Protein 3C5W (pdb70)

CATH classification: 1.25.10.10

Nearest PDB structures (foldseek):
  3c5w-assembly1_A  TM=1.004E+00  e=3.042E-29  Homo sapiens
  4lac-assembly1_A  TM=9.911E-01  e=1.631E-25  Homo sapiens
  3fga-assembly1_A  TM=9.877E-01  e=7.077E-22  Mus musculus
  6iur-assembly2_F  TM=8.990E-01  e=1.182E-19  Homo sapiens
  1b3u-assembly1_A  TM=7.836E-01  e=3.323E-20  Homo sapiens

GO terms:
  GO:0004721 phosphoprotein phosphatase activity (F, IDA)
  GO:0008287 protein serine/threonine phosphatase complex (C, IDA)
  GO:0035331 negative regulation of hippo signaling (P, IDA)
  GO:0000775 chromosome, centromeric region (C, IDA)
  GO:0000785 chromatin (C, IDA)
  GO:0005634 nucleus (C, IDA)
  GO:0000159 protein phosphatase type 2A complex (C, IDA)
  GO:0090443 FAR/SIN/STRIPAK complex (C, IDA)
  GO:0160232 INTAC complex (C, IDA)
  GO:0160240 RNA polymerase II transcription initiation surveillance (P, IDA)
  GO:0007059 chromosome segregation (P, IDA)
  GO:0019888 protein phosphatase regulator activity (F, IDA)
  GO:0005694 chromosome (C, EXP)
  GO:0005515 protein binding (F, IPI)
  GO:0005829 cytosol (C, TAS)
  GO:0034243 regulation of transcription elongation by RNA polymerase II (P, IDA)
  GO:0043005 neuron projection (C, IDA)
  GO:0043025 neuronal cell body (C, IDA)
  GO:0016328 lateral plasma membrane (C, IDA)
  GO:0000159 protein phosphatase type 2A complex (C, TAS)

Sequence (816 aa):
SLYPIAVLIDELRNEDVQLRLNSIKKLSTIALALGVERLSQSLLPAIVELAEDAKWRVRLAIIEYMPLLAGQLGVEFFDEKLNSLCMAWLVDHVYAIREAATSNLKKLVEKFGKEWAHATIIPKVLAMSGDPNYLHRMTTLFCINVLSEVCGQDITTKHMLPTVLRMAGDPVANVRFNVAKSLQKIGPILDNSTLQSEVKPILEKLTQDQDVDVKYFAQEALTVLSLAFTKELDQWIEQLNECKQLSESQVKSLCEKAKEILTKESNVQEVRCPVTVCGDVHGQFHDLMELFRIGGKSPDTNYLFMGDYVDRGYYSVETVTLLVALKVRYRERITILRGNHESRQITQVYGFYDECLRKYGNANVWKYFTDLFDYLPLTALVDGQIFCLHGGLSPSIDTLDHIRALDRLQEVPHEGPMCDLLWSDPDDRGGWGISPRGAGYTFGQDISETFNHANGLTLVSRAHQLVMEGYNWCHDRNVVTIFSAPNYCYRCGNQAAIMELDDTLKYSFLQFDPAPTPDYFLRDFSPVPWSQYFESMEDVEVENETGKDTFRVYKSGSEGPVLLLLHGGGHSALSWAVFTAAIISRVQCRIVALDLRSHGETKVKNPEDLSAETMAKDVGNVVEAMYGDLPPPIMLIGHAMGGAIAVHTASSNLVPSLLGLCMIDVVEGTAMDALNSMQNFLRGRPKTFKSLENAIEWSVKSGQIRNLESARVSMVGQVKQCKPYTWRIELAKTEKYWDGWFRGLSNLFLSCPIPKLLLLAGVDRLDKDLTIGQMQGKFQMQVLPQCGHAVHEDAPDKVAEAVATFLIRHRFAEPI

Organism: Homo sapiens (NCBI:txid9606)

Structure (mmCIF, N/CA/C/O backbone):
data_3C5W
#
_entry.id   3C5W
#
_cell.length_a   129.292
_cell.length_b   54.839
_cell.length_c   125.146
_cell.angle_alpha   90.00
_cell.angle_beta   110.87
_cell.angle_gamma   90.00
#
_symmetry.space_group_name_H-M   'C 1 2 1'
#
loop_
_entity.id
_entity.type
_entity.pdbx_description
1 polymer 'PP2A A subunit'
2 polymer 'PP2A C subunit'
3 polymer 'PP2A-specific methylesterase PME-1'
4 water water
#
loop_
_atom_site.group_PDB
_atom_site.id
_atom_site.type_symbol
_atom_site.label_atom_id
_atom_site.label_alt_id
_atom_site.label_comp_id
_atom_site.label_asym_id
_atom_site.label_entity_id
_atom_site.label_seq_id
_atom_site.pdbx_PDB_ins_code
_atom_site.Cartn_x
_atom_site.Cartn_y
_atom_site.Cartn_z
_atom_site.occupancy
_atom_site.B_iso_or_equiv
_atom_site.auth_seq_id
_atom_site.auth_comp_id
_atom_site.auth_asym_id
_atom_site.auth_atom_id
_atom_site.pdbx_PDB_model_num
ATOM 1 N N . SER A 1 5 ? -46.162 1.291 51.671 1.00 47.62 9 SER A N 1
ATOM 2 C CA . SER A 1 5 ? -45.958 0.774 50.284 1.00 47.65 9 SER A CA 1
ATOM 3 C C . SER A 1 5 ? -45.940 1.901 49.245 1.00 47.63 9 SER A C 1
ATOM 4 O O . SER A 1 5 ? -45.874 1.650 48.038 1.00 47.62 9 SER A O 1
ATOM 7 N N . LEU A 1 6 ? -45.981 3.141 49.731 1.00 47.59 10 LEU A N 1
ATOM 8 C CA . LEU A 1 6 ? -45.972 4.330 48.877 1.00 47.49 10 LEU A CA 1
ATOM 9 C C . LEU A 1 6 ? -44.717 5.189 49.123 1.00 47.36 10 LEU A C 1
ATOM 10 O O . LEU A 1 6 ? -44.504 6.206 48.457 1.00 47.36 10 LEU A O 1
ATOM 15 N N . TYR A 1 7 ? -43.885 4.754 50.070 1.00 47.15 11 TYR A N 1
ATOM 16 C CA . TYR A 1 7 ? -42.650 5.457 50.434 1.00 46.82 11 TYR A CA 1
ATOM 17 C C . TYR A 1 7 ? -41.346 4.822 49.904 1.00 46.58 11 TYR A C 1
ATOM 18 O O . TYR A 1 7 ? -40.357 5.540 49.730 1.00 46.57 11 TYR A O 1
ATOM 27 N N . PRO A 1 8 ? -41.326 3.483 49.667 1.00 46.30 12 PRO A N 1
ATOM 28 C CA . PRO A 1 8 ? -40.064 2.836 49.271 1.00 45.95 12 PRO A CA 1
ATOM 29 C C . PRO A 1 8 ? -39.572 3.267 47.891 1.00 45.58 12 PRO A C 1
ATOM 30 O O . PRO A 1 8 ? -38.525 2.801 47.438 1.00 45.64 12 PRO A O 1
ATOM 34 N N . ILE A 1 9 ? -40.332 4.146 47.237 1.00 45.06 13 ILE A N 1
ATOM 35 C CA . ILE A 1 9 ? -39.945 4.734 45.957 1.00 44.56 13 ILE A CA 1
ATOM 36 C C . ILE A 1 9 ? -38.875 5.804 46.189 1.00 44.07 13 ILE A C 1
ATOM 37 O O . ILE A 1 9 ? -37.941 5.936 45.401 1.00 44.14 13 ILE A O 1
ATOM 42 N N . ALA A 1 10 ? -39.016 6.550 47.282 1.00 43.47 14 ALA A N 1
ATOM 43 C CA . ALA A 1 10 ? -38.036 7.553 47.690 1.00 42.87 14 ALA A CA 1
ATOM 44 C C . ALA A 1 10 ? -36.691 6.905 47.991 1.00 42.45 14 ALA A C 1
ATOM 45 O O . ALA A 1 10 ? -35.638 7.461 47.678 1.00 42.23 14 ALA A O 1
ATOM 47 N N . VAL A 1 11 ? -36.749 5.726 48.606 1.00 42.13 15 VAL A N 1
ATOM 48 C CA . VAL A 1 11 ? -35.566 4.947 48.942 1.00 41.94 15 VAL A CA 1
ATOM 49 C C . VAL A 1 11 ? -34.948 4.406 47.661 1.00 41.87 15 VAL A C 1
ATOM 50 O O . VAL A 1 11 ? -33.757 4.598 47.412 1.00 41.99 15 VAL A O 1
ATOM 54 N N . LEU A 1 12 ? -35.772 3.751 46.846 1.00 41.67 16 LEU A N 1
ATOM 55 C CA . LEU A 1 12 ? -35.347 3.240 45.546 1.00 41.51 16 LEU A CA 1
ATOM 56 C C . LEU A 1 12 ? -34.710 4.328 44.680 1.00 41.39 16 LEU A C 1
ATOM 57 O O . LEU A 1 12 ? -33.677 4.095 44.055 1.00 41.17 16 LEU A O 1
ATOM 62 N N . ILE A 1 13 ? -35.328 5.507 44.657 1.00 41.45 17 ILE A N 1
ATOM 63 C CA . ILE A 1 13 ? -34.820 6.635 43.873 1.00 41.72 17 ILE A CA 1
ATOM 64 C C . ILE A 1 13 ? -33.444 7.084 44.361 1.00 41.80 17 ILE A C 1
ATOM 65 O O . ILE A 1 13 ? -32.501 7.158 43.573 1.00 41.96 17 ILE A O 1
ATOM 70 N N . ASP A 1 14 ? -33.330 7.352 45.658 1.00 41.89 18 ASP A N 1
ATOM 71 C CA . ASP A 1 14 ? -32.080 7.819 46.247 1.00 41.98 18 ASP A CA 1
ATOM 72 C C . ASP A 1 14 ? -30.880 7.019 45.733 1.00 42.20 18 ASP A C 1
ATOM 73 O O . ASP A 1 14 ? -29.863 7.586 45.323 1.00 42.19 18 ASP A O 1
ATOM 78 N N . GLU A 1 15 ? -31.036 5.698 45.737 1.00 42.46 19 GLU A N 1
ATOM 79 C CA . GLU A 1 15 ? -29.989 4.759 45.349 1.00 42.78 19 GLU A CA 1
ATOM 80 C C . GLU A 1 15 ? -29.751 4.724 43.838 1.00 42.75 19 GLU A C 1
ATOM 81 O O . GLU A 1 15 ? -28.648 4.408 43.387 1.00 42.72 19 GLU A O 1
ATOM 87 N N . LEU A 1 16 ? -30.785 5.045 43.066 1.00 42.85 20 LEU A N 1
ATOM 88 C CA . LEU A 1 16 ? -30.680 5.065 41.609 1.00 43.10 20 LEU A CA 1
ATOM 89 C C . LEU A 1 16 ? -29.889 6.264 41.094 1.00 43.32 20 LEU A C 1
ATOM 90 O O . LEU A 1 16 ? -29.451 6.274 39.939 1.00 43.42 20 LEU A O 1
ATOM 95 N N . ARG A 1 17 ? -29.716 7.271 41.949 1.00 43.47 21 ARG A N 1
ATOM 96 C CA . ARG A 1 17 ? -28.931 8.458 41.603 1.00 43.68 21 ARG A CA 1
ATOM 97 C C . ARG A 1 17 ? -27.649 8.616 42.437 1.00 43.88 21 ARG A C 1
ATOM 98 O O . ARG A 1 17 ? -26.953 9.630 42.325 1.00 43.86 21 ARG A O 1
ATOM 106 N N . ASN A 1 18 ? -27.336 7.600 43.243 1.00 44.12 22 ASN A N 1
ATOM 107 C CA . ASN A 1 18 ? -26.149 7.590 44.105 1.00 44.37 22 ASN A CA 1
ATOM 108 C C . ASN A 1 18 ? -24.823 7.653 43.332 1.00 44.74 22 ASN A C 1
ATOM 109 O O . ASN A 1 18 ? -24.787 7.409 42.123 1.00 44.84 22 ASN A O 1
ATOM 114 N N . GLU A 1 19 ? -23.742 7.982 44.042 1.00 45.08 23 GLU A N 1
ATOM 115 C CA . GLU A 1 19 ? -22.399 8.087 43.455 1.00 45.35 23 GLU A CA 1
ATOM 116 C C . GLU A 1 19 ? -21.855 6.713 43.060 1.00 45.38 23 GLU A C 1
ATOM 117 O O . GLU A 1 19 ? -21.403 6.518 41.929 1.00 45.32 23 GLU A O 1
ATOM 123 N N . ASP A 1 20 ? -21.914 5.769 43.999 1.00 45.55 24 ASP A N 1
ATOM 124 C CA . ASP A 1 20 ? -21.401 4.414 43.794 1.00 45.78 24 ASP A CA 1
ATOM 125 C C . ASP A 1 20 ? -22.184 3.639 42.737 1.00 45.78 24 ASP A C 1
ATOM 126 O O . ASP A 1 20 ? -23.407 3.472 42.843 1.00 45.75 24 ASP A O 1
ATOM 131 N N . VAL A 1 21 ? -21.452 3.173 41.727 1.00 45.72 25 VAL A N 1
ATOM 132 C CA . VAL A 1 21 ? -21.999 2.390 40.620 1.00 45.73 25 VAL A CA 1
ATOM 133 C C . VAL A 1 21 ? -22.726 1.135 41.127 1.00 45.87 25 VAL A C 1
ATOM 134 O O . VAL A 1 21 ? -23.742 0.723 40.555 1.00 45.82 25 VAL A O 1
ATOM 138 N N . GLN A 1 22 ? -22.207 0.550 42.209 1.00 45.92 26 GLN A N 1
ATOM 139 C CA . GLN A 1 22 ? -22.716 -0.717 42.747 1.00 45.88 26 GLN A CA 1
ATOM 140 C C . GLN A 1 22 ? -24.166 -0.655 43.235 1.00 45.79 26 GLN A C 1
ATOM 141 O O . GLN A 1 22 ? -24.956 -1.563 42.963 1.00 45.83 26 GLN A O 1
ATOM 147 N N . LEU A 1 23 ? -24.512 0.412 43.947 1.00 45.54 27 LEU A N 1
ATOM 148 C CA . LEU A 1 23 ? -25.882 0.595 44.401 1.00 45.43 27 LEU A CA 1
ATOM 149 C C . LEU A 1 23 ? -26.832 0.767 43.226 1.00 45.31 27 LEU A C 1
ATOM 150 O O . LEU A 1 23 ? -27.861 0.095 43.156 1.00 45.15 27 LEU A O 1
ATOM 155 N N . ARG A 1 24 ? -26.462 1.660 42.307 1.00 45.31 28 ARG A N 1
ATOM 156 C CA . ARG A 1 24 ? -27.217 1.915 41.077 1.00 45.28 28 ARG A CA 1
ATOM 157 C C . ARG A 1 24 ? -27.597 0.639 40.317 1.00 45.30 28 ARG A C 1
ATOM 158 O O . ARG A 1 24 ? -28.774 0.404 40.039 1.00 45.29 28 ARG A O 1
ATOM 166 N N . LEU A 1 25 ? -26.596 -0.177 39.994 1.00 45.30 29 LEU A N 1
ATOM 167 C CA . LEU A 1 25 ? -26.786 -1.352 39.140 1.00 45.39 29 LEU A CA 1
ATOM 168 C C . LEU A 1 25 ? -27.727 -2.400 39.725 1.00 45.52 29 LEU A C 1
ATOM 169 O O . LEU A 1 25 ? -28.615 -2.905 39.031 1.00 45.48 29 LEU A O 1
ATOM 174 N N . ASN A 1 26 ? -27.523 -2.727 40.997 1.00 45.69 30 ASN A N 1
ATOM 175 C CA . ASN A 1 26 ? -28.294 -3.776 41.658 1.00 45.81 30 ASN A CA 1
ATOM 176 C C . ASN A 1 26 ? -29.726 -3.356 41.965 1.00 45.67 30 ASN A C 1
ATOM 177 O O . ASN A 1 26 ? -30.659 -4.139 41.779 1.00 45.75 30 ASN A O 1
ATOM 182 N N . SER A 1 27 ? -29.900 -2.113 42.409 1.00 45.40 31 SER A N 1
ATOM 183 C CA . SER A 1 27 ? -31.234 -1.564 42.627 1.00 45.26 31 SER A CA 1
ATOM 184 C C . SER A 1 27 ? -32.047 -1.454 41.330 1.00 45.18 31 SER A C 1
ATOM 185 O O . SER A 1 27 ? -33.277 -1.449 41.376 1.00 45.22 31 SER A O 1
ATOM 188 N N . ILE A 1 28 ? -31.359 -1.367 40.187 1.00 45.04 32 ILE A N 1
ATOM 189 C CA . ILE A 1 28 ? -32.010 -1.402 38.868 1.00 44.86 32 ILE A CA 1
ATOM 190 C C . ILE A 1 28 ? -32.662 -2.768 38.622 1.00 44.99 32 ILE A C 1
ATOM 191 O O . ILE A 1 28 ? -33.803 -2.844 38.160 1.00 45.02 32 ILE A O 1
ATOM 196 N N . LYS A 1 29 ? -31.935 -3.836 38.946 1.00 45.08 33 LYS A N 1
ATOM 197 C CA . LYS A 1 29 ? -32.456 -5.200 38.863 1.00 45.02 33 LYS A CA 1
ATOM 198 C C . LYS A 1 29 ? -33.314 -5.488 40.098 1.00 45.03 33 LYS A C 1
ATOM 199 O O . LYS A 1 29 ? -33.096 -6.461 40.823 1.00 45.05 33 LYS A O 1
ATOM 205 N N . LYS A 1 30 ? -34.298 -4.615 40.306 1.00 45.10 34 LYS A N 1
ATOM 206 C CA . LYS A 1 30 ? -35.165 -4.591 41.480 1.00 45.12 34 LYS A CA 1
ATOM 207 C C . LYS A 1 30 ? -36.431 -3.812 41.092 1.00 45.19 34 LYS A C 1
ATOM 208 O O . LYS A 1 30 ? -37.455 -3.865 41.784 1.00 45.22 34 LYS A O 1
ATOM 214 N N . LEU A 1 31 ? -36.340 -3.104 39.964 1.00 45.08 35 LEU A N 1
ATOM 215 C CA . LEU A 1 31 ? -37.422 -2.274 39.435 1.00 45.06 35 LEU A CA 1
ATOM 216 C C . LEU A 1 31 ? -38.635 -3.065 38.943 1.00 45.10 35 LEU A C 1
ATOM 217 O O . LEU A 1 31 ? -39.768 -2.584 39.029 1.00 45.16 35 LEU A O 1
ATOM 222 N N . SER A 1 32 ? -38.395 -4.267 38.421 1.00 44.98 36 SER A N 1
ATOM 223 C CA . SER A 1 32 ? -39.471 -5.119 37.912 1.00 44.89 36 SER A CA 1
ATOM 224 C C . SER A 1 32 ? -40.520 -5.424 38.984 1.00 44.89 36 SER A C 1
ATOM 225 O O . SER A 1 32 ? -41.720 -5.282 38.744 1.00 44.88 36 SER A O 1
ATOM 228 N N . THR A 1 33 ? -40.056 -5.831 40.164 1.00 44.85 37 THR A N 1
ATOM 229 C CA . THR A 1 33 ? -40.933 -6.162 41.287 1.00 44.89 37 THR A CA 1
ATOM 230 C C . THR A 1 33 ? -41.637 -4.919 41.828 1.00 44.87 37 THR A C 1
ATOM 231 O O . THR A 1 33 ? -42.774 -4.993 42.303 1.00 44.79 37 THR A O 1
ATOM 235 N N . ILE A 1 34 ? -40.950 -3.783 41.748 1.00 44.87 38 ILE A N 1
ATOM 236 C CA . ILE A 1 34 ? -41.492 -2.506 42.204 1.00 44.94 38 ILE A CA 1
ATOM 237 C C . ILE A 1 34 ? -42.472 -1.915 41.183 1.00 44.87 38 ILE A C 1
ATOM 238 O O . ILE A 1 34 ? -43.362 -1.139 41.539 1.00 44.86 38 ILE A O 1
ATOM 243 N N . ALA A 1 35 ? -42.314 -2.302 39.919 1.00 44.86 39 ALA A N 1
ATOM 244 C CA . ALA A 1 35 ? -43.283 -1.959 38.880 1.00 44.81 39 ALA A CA 1
ATOM 245 C C . ALA A 1 35 ? -44.604 -2.697 39.116 1.00 44.80 39 ALA A C 1
ATOM 246 O O . ALA A 1 35 ? -45.678 -2.095 39.044 1.00 44.84 39 ALA A O 1
ATOM 248 N N . LEU A 1 36 ? -44.513 -3.992 39.419 1.00 44.74 40 LEU A N 1
ATOM 249 C CA . LEU A 1 36 ? -45.686 -4.818 39.717 1.00 44.66 40 LEU A CA 1
ATOM 250 C C . LEU A 1 36 ? -46.303 -4.514 41.082 1.00 44.68 40 LEU A C 1
ATOM 251 O O . LEU A 1 36 ? -47.380 -5.020 41.399 1.00 44.66 40 LEU A O 1
ATOM 256 N N . ALA A 1 37 ? -45.617 -3.699 41.885 1.00 44.75 41 ALA A N 1
ATOM 257 C CA . ALA A 1 37 ? -46.132 -3.273 43.188 1.00 44.81 41 ALA A CA 1
ATOM 258 C C . ALA A 1 37 ? -47.414 -2.464 43.010 1.00 44.91 41 ALA A C 1
ATOM 259 O O . ALA A 1 37 ? -48.467 -2.839 43.536 1.00 44.94 41 ALA A O 1
ATOM 261 N N . LEU A 1 38 ? -47.315 -1.364 42.261 1.00 45.00 42 LEU A N 1
ATOM 262 C CA . LEU A 1 38 ? -48.475 -0.562 41.850 1.00 45.08 42 LEU A CA 1
ATOM 263 C C . LEU A 1 38 ? -48.042 0.440 40.777 1.00 45.12 42 LEU A C 1
ATOM 264 O O . LEU A 1 38 ? -47.798 1.612 41.073 1.00 45.11 42 LEU A O 1
ATOM 269 N N . GLY A 1 39 ? -47.947 -0.032 39.533 1.00 45.18 43 GLY A N 1
ATOM 270 C CA . GLY A 1 39 ? -47.391 0.766 38.438 1.00 45.23 43 GLY A CA 1
ATOM 271 C C . GLY A 1 39 ? -48.265 0.942 37.211 1.00 45.29 43 GLY A C 1
ATOM 272 O O . GLY A 1 39 ? -48.010 0.341 36.167 1.00 45.25 43 GLY A O 1
ATOM 273 N N . VAL A 1 40 ? -49.297 1.772 37.344 1.00 45.40 44 VAL A N 1
ATOM 274 C CA . VAL A 1 40 ? -50.144 2.166 36.215 1.00 45.40 44 VAL A CA 1
ATOM 275 C C . VAL A 1 40 ? -49.887 3.647 35.914 1.00 45.45 44 VAL A C 1
ATOM 276 O O . VAL A 1 40 ? -49.630 4.017 34.768 1.00 45.50 44 VAL A O 1
ATOM 280 N N . GLU A 1 41 ? -49.953 4.478 36.954 1.00 45.47 45 GLU A N 1
ATOM 281 C CA . GLU A 1 41 ? -49.625 5.904 36.864 1.00 45.49 45 GLU A CA 1
ATOM 282 C C . GLU A 1 41 ? -48.313 6.235 37.574 1.00 45.55 45 GLU A C 1
ATOM 283 O O . GLU A 1 41 ? -47.720 7.289 37.334 1.00 45.58 45 GLU A O 1
ATOM 289 N N . ARG A 1 42 ? -47.876 5.341 38.458 1.00 45.58 46 ARG A N 1
ATOM 290 C CA . ARG A 1 42 ? -46.671 5.557 39.260 1.00 45.58 46 ARG A CA 1
ATOM 291 C C . ARG A 1 42 ? -45.408 5.554 38.405 1.00 45.42 46 ARG A C 1
ATOM 292 O O . ARG A 1 42 ? -44.587 6.469 38.486 1.00 45.36 46 ARG A O 1
ATOM 300 N N . LEU A 1 43 ? -45.273 4.528 37.572 1.00 45.28 400 LEU A N 1
ATOM 301 C CA . LEU A 1 43 ? -44.158 4.432 36.639 1.00 45.12 400 LEU A CA 1
ATOM 302 C C . LEU A 1 43 ? -44.125 5.613 35.670 1.00 45.01 400 LEU A C 1
ATOM 303 O O . LEU A 1 43 ? -43.056 6.006 35.219 1.00 45.02 400 LEU A O 1
ATOM 308 N N . SER A 1 44 ? -45.296 6.181 35.381 1.00 44.90 401 SER A N 1
ATOM 309 C CA . SER A 1 44 ? -45.448 7.292 34.435 1.00 44.83 401 SER A CA 1
ATOM 310 C C . SER A 1 44 ? -44.541 8.491 34.737 1.00 44.80 401 SER A C 1
ATOM 311 O O . SER A 1 44 ? -43.793 8.935 33.862 1.00 44.70 401 SER A O 1
ATOM 314 N N . GLN A 1 45 ? -44.601 9.007 35.966 1.00 44.76 402 GLN A N 1
ATOM 315 C CA . GLN A 1 45 ? -43.862 10.229 36.321 1.00 44.77 402 GLN A CA 1
ATOM 316 C C . GLN A 1 45 ? -43.057 10.082 37.614 1.00 44.68 402 GLN A C 1
ATOM 317 O O . GLN A 1 45 ? -42.051 10.772 37.809 1.00 44.70 402 GLN A O 1
ATOM 323 N N . SER A 1 46 ? -43.498 9.189 38.498 1.00 44.45 403 SER A N 1
ATOM 324 C CA . SER A 1 46 ? -42.827 9.008 39.788 1.00 44.18 403 SER A CA 1
ATOM 325 C C . SER A 1 46 ? -41.538 8.187 39.702 1.00 43.96 403 SER A C 1
ATOM 326 O O . SER A 1 46 ? -40.779 8.145 40.670 1.00 44.13 403 SER A O 1
ATOM 329 N N . LEU A 1 47 ? -41.282 7.559 38.551 1.00 43.61 404 LEU A N 1
ATOM 330 C CA . LEU A 1 47 ? -40.164 6.614 38.422 1.00 43.17 404 LEU A CA 1
ATOM 331 C C . LEU A 1 47 ? -39.509 6.558 37.035 1.00 42.91 404 LEU A C 1
ATOM 332 O O . LEU A 1 47 ? -38.306 6.328 36.931 1.00 42.79 404 LEU A O 1
ATOM 337 N N . LEU A 1 48 ? -40.293 6.757 35.976 1.00 42.61 405 LEU A N 1
ATOM 338 C CA . LEU A 1 48 ? -39.747 6.729 34.610 1.00 42.28 405 LEU A CA 1
ATOM 339 C C . LEU A 1 48 ? -38.676 7.798 34.353 1.00 41.98 405 LEU A C 1
ATOM 340 O O . LEU A 1 48 ? -37.659 7.492 33.735 1.00 41.98 405 LEU A O 1
ATOM 345 N N . PRO A 1 49 ? -38.896 9.049 34.819 1.00 41.73 406 PRO A N 1
ATOM 346 C CA . PRO A 1 49 ? -37.857 10.068 34.661 1.00 41.72 406 PRO A CA 1
ATOM 347 C C . PRO A 1 49 ? -36.473 9.606 35.127 1.00 41.74 406 PRO A C 1
ATOM 348 O O . PRO A 1 49 ? -35.478 9.850 34.442 1.00 41.63 406 PRO A O 1
ATOM 352 N N . ALA A 1 50 ? -36.420 8.932 36.272 1.00 41.81 407 ALA A N 1
ATOM 353 C CA . ALA A 1 50 ? -35.170 8.392 36.790 1.00 41.89 407 ALA A CA 1
ATOM 354 C C . ALA A 1 50 ? -34.587 7.316 35.855 1.00 42.13 407 ALA A C 1
ATOM 355 O O . ALA A 1 50 ? -33.365 7.219 35.692 1.00 41.95 407 ALA A O 1
ATOM 357 N N . ILE A 1 51 ? -35.469 6.528 35.235 1.00 42.40 408 ILE A N 1
ATOM 358 C CA . ILE A 1 51 ? -35.067 5.507 34.262 1.00 42.53 408 ILE A CA 1
ATOM 359 C C . ILE A 1 51 ? -34.496 6.172 33.007 1.00 42.89 408 ILE A C 1
ATOM 360 O O . ILE A 1 51 ? -33.458 5.749 32.490 1.00 42.89 408 ILE A O 1
ATOM 365 N N . VAL A 1 52 ? -35.171 7.225 32.544 1.00 43.37 409 VAL A N 1
ATOM 366 C CA . VAL A 1 52 ? -34.773 7.976 31.345 1.00 43.73 409 VAL A CA 1
ATOM 367 C C . VAL A 1 52 ? -33.349 8.532 31.426 1.00 43.96 409 VAL A C 1
ATOM 368 O O . VAL A 1 52 ? -32.588 8.436 30.460 1.00 43.94 409 VAL A O 1
ATOM 372 N N . GLU A 1 53 ? -32.997 9.113 32.570 1.00 44.30 410 GLU A N 1
ATOM 373 C CA . GLU A 1 53 ? -31.653 9.649 32.765 1.00 44.71 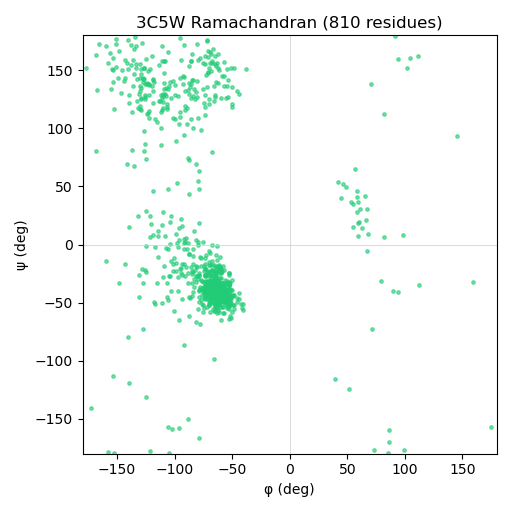410 GLU A CA 1
ATOM 374 C C . GLU A 1 53 ? -30.633 8.518 32.856 1.00 44.76 410 GLU A C 1
ATOM 375 O O . GLU A 1 53 ? -29.559 8.603 32.264 1.00 44.95 410 GLU A O 1
ATOM 381 N N . LEU A 1 54 ? -30.986 7.455 33.579 1.00 44.92 411 LEU A N 1
ATOM 382 C CA . LEU A 1 54 ? -30.122 6.273 33.708 1.00 44.98 411 LEU A CA 1
ATOM 383 C C . LEU A 1 54 ? -29.829 5.613 32.363 1.00 45.02 411 LEU A C 1
ATOM 384 O O . LEU A 1 54 ? -28.856 4.867 32.227 1.00 44.98 411 LEU A O 1
ATOM 389 N N . ALA A 1 55 ? -30.680 5.890 31.376 1.00 45.18 412 ALA A N 1
ATOM 390 C CA . ALA A 1 55 ? -30.467 5.420 30.012 1.00 45.24 412 ALA A CA 1
ATOM 391 C C . ALA A 1 55 ? -29.199 6.028 29.406 1.00 45.34 412 ALA A C 1
ATOM 392 O O . ALA A 1 55 ? -28.593 5.430 28.520 1.00 45.28 412 ALA A O 1
ATOM 394 N N . GLU A 1 56 ? -28.802 7.207 29.889 1.00 45.48 413 GLU A N 1
ATOM 395 C CA . GLU A 1 56 ? -27.595 7.877 29.394 1.00 45.89 413 GLU A CA 1
ATOM 396 C C . GLU A 1 56 ? -26.543 8.153 30.481 1.00 45.94 413 GLU A C 1
ATOM 397 O O . GLU A 1 56 ? -25.711 9.058 30.342 1.00 45.96 413 GLU A O 1
ATOM 403 N N . ASP A 1 57 ? -26.586 7.359 31.552 1.00 46.08 414 ASP A N 1
ATOM 404 C CA . ASP A 1 57 ? -25.537 7.329 32.574 1.00 46.10 414 ASP A CA 1
ATOM 405 C C . ASP A 1 57 ? -24.191 7.087 31.897 1.00 45.81 414 ASP A C 1
ATOM 406 O O . ASP A 1 57 ? -24.110 6.300 30.960 1.00 45.74 414 ASP A O 1
ATOM 411 N N . ALA A 1 58 ? -23.142 7.754 32.374 1.00 45.66 415 ALA A N 1
ATOM 412 C CA . ALA A 1 58 ? -21.812 7.672 31.745 1.00 45.49 415 ALA A CA 1
ATOM 413 C C . ALA A 1 58 ? -21.140 6.300 31.877 1.00 45.25 415 ALA A C 1
ATOM 414 O O . ALA A 1 58 ? -20.257 5.958 31.090 1.00 45.20 415 ALA A O 1
ATOM 416 N N . LYS A 1 59 ? -21.565 5.525 32.870 1.00 45.10 416 LYS A N 1
ATOM 417 C CA . LYS A 1 59 ? -21.023 4.188 33.113 1.00 44.91 416 LYS A CA 1
ATOM 418 C C . LYS A 1 59 ? -21.794 3.130 32.323 1.00 44.57 416 LYS A C 1
ATOM 419 O O . LYS A 1 59 ? -22.901 2.748 32.696 1.00 44.41 416 LYS A O 1
ATOM 425 N N . TRP A 1 60 ? -21.193 2.658 31.233 1.00 44.46 417 TRP A N 1
ATOM 426 C CA . TRP A 1 60 ? -21.891 1.821 30.242 1.00 44.33 417 TRP A CA 1
ATOM 427 C C . TRP A 1 60 ? -22.628 0.604 30.815 1.00 44.29 417 TRP A C 1
ATOM 428 O O . TRP A 1 60 ? -23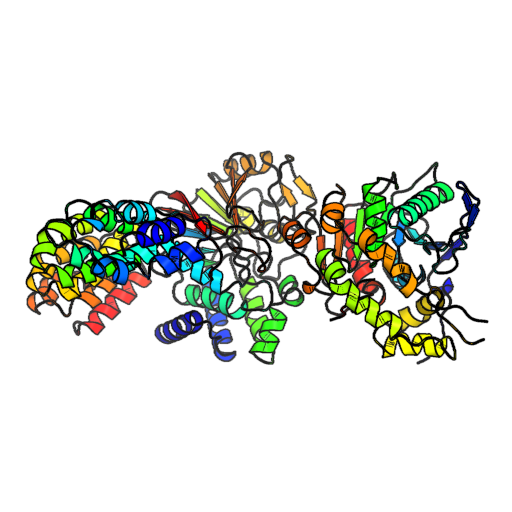.670 0.210 30.294 1.00 44.23 417 TRP A O 1
ATOM 439 N N . ARG A 1 61 ? -22.082 0.019 31.879 1.00 44.46 418 ARG A N 1
ATOM 440 C CA . ARG A 1 61 ? -22.719 -1.103 32.587 1.00 44.58 418 ARG A CA 1
ATOM 441 C C . ARG A 1 61 ? -24.104 -0.736 33.121 1.00 44.35 418 ARG A C 1
ATOM 442 O O . ARG A 1 61 ? -24.991 -1.583 33.184 1.00 44.28 418 ARG A O 1
ATOM 450 N N . VAL A 1 62 ? -24.274 0.527 33.503 1.00 44.20 419 VAL A N 1
ATOM 451 C CA . VAL A 1 62 ? -25.561 1.047 33.959 1.00 44.22 419 VAL A CA 1
ATOM 452 C C . VAL A 1 62 ? -26.531 1.219 32.785 1.00 44.19 419 VAL A C 1
ATOM 453 O O . VAL A 1 62 ? -27.738 1.018 32.941 1.00 44.14 419 VAL A O 1
ATOM 457 N N . ARG A 1 63 ? -26.008 1.583 31.615 1.00 44.16 420 ARG A N 1
ATOM 458 C CA . ARG A 1 63 ? -26.835 1.629 30.409 1.00 44.23 420 ARG A CA 1
ATOM 459 C C . ARG A 1 63 ? -27.289 0.218 30.041 1.00 44.36 420 ARG A C 1
ATOM 460 O O . ARG A 1 63 ? -28.450 0.014 29.689 1.00 44.45 420 ARG A O 1
ATOM 468 N N . LEU A 1 64 ? -26.381 -0.751 30.160 1.00 44.59 421 LEU A N 1
ATOM 469 C CA . LEU A 1 64 ? -26.717 -2.164 29.962 1.00 44.74 421 LEU A CA 1
ATOM 470 C C . LEU A 1 64 ? -27.885 -2.602 30.857 1.00 44.93 421 LEU A C 1
ATOM 471 O O . LEU A 1 64 ? -28.833 -3.238 30.383 1.00 45.01 421 LEU A O 1
ATOM 476 N N . ALA A 1 65 ? -27.815 -2.242 32.141 1.00 44.95 422 ALA A N 1
ATOM 477 C CA . ALA A 1 65 ? -28.848 -2.587 33.126 1.00 44.99 422 ALA A CA 1
ATOM 478 C C . ALA A 1 65 ? -30.229 -2.026 32.777 1.00 45.07 422 ALA A C 1
ATOM 479 O O . ALA A 1 65 ? -31.248 -2.610 33.145 1.00 44.96 422 ALA A O 1
ATOM 481 N N . ILE A 1 66 ? -30.257 -0.896 32.074 1.00 45.24 423 ILE A N 1
ATOM 482 C CA . ILE A 1 66 ? -31.515 -0.330 31.590 1.00 45.42 423 ILE A CA 1
ATOM 483 C C . ILE A 1 66 ? -31.999 -1.061 30.337 1.00 45.37 423 ILE A C 1
ATOM 484 O O . ILE A 1 66 ? -33.160 -1.463 30.261 1.00 45.52 423 ILE A O 1
ATOM 489 N N . ILE A 1 67 ? -31.106 -1.234 29.367 1.00 45.22 424 ILE A N 1
ATOM 490 C CA . ILE A 1 67 ? -31.441 -1.918 28.120 1.00 45.08 424 ILE A CA 1
ATOM 491 C C . ILE A 1 67 ? -32.095 -3.278 28.382 1.00 45.21 424 ILE A C 1
ATOM 492 O O . ILE A 1 67 ? -33.123 -3.604 27.779 1.00 45.34 424 ILE A O 1
ATOM 497 N N . GLU A 1 68 ? -31.510 -4.050 29.298 1.00 45.16 425 GLU A N 1
ATOM 498 C CA . GLU A 1 68 ? -32.001 -5.393 29.624 1.00 45.35 425 GLU A CA 1
ATOM 499 C C . GLU A 1 68 ? -33.337 -5.369 30.375 1.00 45.05 425 GLU A C 1
ATOM 500 O O . GLU A 1 68 ? -34.098 -6.338 30.341 1.00 44.92 425 GLU A O 1
ATOM 506 N N . TYR A 1 69 ? -33.613 -4.248 31.034 1.00 44.79 426 TYR A N 1
ATOM 507 C CA . TYR A 1 69 ? -34.848 -4.057 31.769 1.00 44.62 426 TYR A CA 1
ATOM 508 C C . TYR A 1 69 ? -35.966 -3.538 30.861 1.00 44.57 426 TYR A C 1
ATOM 509 O O . TYR A 1 69 ? -37.150 -3.665 31.187 1.00 44.46 426 TYR A O 1
ATOM 518 N N . MET A 1 70 ? -35.589 -2.972 29.717 1.00 44.55 427 MET A N 1
ATOM 519 C CA . MET A 1 70 ? -36.555 -2.334 28.818 1.00 44.56 427 MET A CA 1
ATOM 520 C C . MET A 1 70 ? -37.738 -3.217 28.393 1.00 44.53 427 MET A C 1
ATOM 521 O O . MET A 1 70 ? -38.881 -2.789 28.530 1.00 44.54 427 MET A O 1
ATOM 526 N N . PRO A 1 71 ? -37.476 -4.440 27.874 1.00 44.54 428 PRO A N 1
ATOM 527 C CA . PRO A 1 71 ? -38.610 -5.231 27.380 1.00 44.54 428 PRO A CA 1
ATOM 528 C C . PRO A 1 71 ? -39.717 -5.452 28.421 1.00 44.66 428 PRO A C 1
ATOM 529 O O . PRO A 1 71 ? -40.899 -5.327 28.086 1.00 44.75 428 PRO A O 1
ATOM 533 N N . LEU A 1 72 ? -39.339 -5.745 29.666 1.00 44.70 429 LEU A N 1
ATOM 534 C CA . LEU A 1 72 ? -40.310 -5.921 30.755 1.00 44.83 429 LEU A CA 1
ATOM 535 C C . LEU A 1 72 ? -41.058 -4.620 31.053 1.00 44.83 429 LEU A C 1
ATOM 536 O O . LEU A 1 72 ? -42.245 -4.649 31.381 1.00 45.06 429 LEU A O 1
ATOM 541 N N . LEU A 1 73 ? -40.361 -3.489 30.932 1.00 44.79 430 LEU A N 1
ATOM 542 C CA . LEU A 1 73 ? -40.973 -2.167 31.103 1.00 44.77 430 LEU A CA 1
ATOM 543 C C . LEU A 1 73 ? -41.892 -1.816 29.940 1.00 44.96 430 LEU A C 1
ATOM 544 O O . LEU A 1 73 ? -43.055 -1.463 30.154 1.00 45.13 430 LEU A O 1
ATOM 549 N N . ALA A 1 74 ? -41.362 -1.904 28.720 1.00 44.99 431 ALA A N 1
ATOM 550 C CA . ALA A 1 74 ? -42.137 -1.652 27.508 1.00 45.08 431 ALA A CA 1
ATOM 551 C C . ALA A 1 74 ? -43.393 -2.524 27.481 1.00 45.23 431 ALA A C 1
ATOM 552 O O . ALA A 1 74 ? -44.422 -2.118 26.939 1.00 45.32 431 ALA A O 1
ATOM 554 N N . GLY A 1 75 ? -43.303 -3.715 28.077 1.00 45.19 432 GLY A N 1
ATOM 555 C CA . GLY A 1 75 ? -44.458 -4.584 28.255 1.00 45.06 432 GLY A CA 1
ATOM 556 C C . GLY A 1 75 ? -45.568 -3.899 29.032 1.00 45.08 432 GLY A C 1
ATOM 557 O O . GLY A 1 75 ? -46.673 -3.726 28.520 1.00 45.03 432 GLY A O 1
ATOM 558 N N . GLN A 1 76 ? -45.261 -3.479 30.258 1.00 45.16 433 GLN A N 1
ATOM 559 C CA . GLN A 1 76 ? -46.267 -2.920 31.176 1.00 45.13 433 GLN A CA 1
ATOM 560 C C . GLN A 1 76 ? -46.806 -1.549 30.784 1.00 44.87 433 GLN A C 1
ATOM 561 O O . GLN A 1 76 ? -47.848 -1.135 31.284 1.00 44.83 433 GLN A O 1
ATOM 567 N N . LEU A 1 77 ? -46.099 -0.842 29.906 1.00 44.68 434 LEU A N 1
ATOM 568 C CA . LEU A 1 77 ? -46.623 0.404 29.350 1.00 44.53 434 LEU A CA 1
ATOM 569 C C . LEU A 1 77 ? -47.537 0.142 28.160 1.00 44.36 434 LEU A C 1
ATOM 570 O O . LEU A 1 77 ? -48.573 0.794 28.016 1.00 44.28 434 LEU A O 1
ATOM 575 N N . GLY A 1 78 ? -47.141 -0.810 27.317 1.00 44.16 435 GLY A N 1
ATOM 576 C CA . GLY A 1 78 ? -47.894 -1.162 26.120 1.00 44.10 435 GLY A CA 1
ATOM 577 C C . GLY A 1 78 ? -47.424 -0.427 24.881 1.00 44.09 435 GLY A C 1
ATOM 578 O O . GLY A 1 78 ? -46.794 0.623 24.971 1.00 43.97 435 GLY A O 1
ATOM 579 N N . VAL A 1 79 ? -47.754 -0.991 23.722 1.00 44.37 436 VAL A N 1
ATOM 580 C CA . VAL A 1 79 ? -47.385 -0.451 22.407 1.00 44.65 436 VAL A CA 1
ATOM 581 C C . VAL A 1 79 ? -47.667 1.055 22.223 1.00 45.00 436 VAL A C 1
ATOM 582 O O . VAL A 1 79 ? -46.823 1.786 21.699 1.00 45.11 436 VAL A O 1
ATOM 586 N N . GLU A 1 80 ? -48.835 1.509 22.677 1.00 45.34 437 GLU A N 1
ATOM 587 C CA . GLU A 1 80 ? -49.305 2.880 22.427 1.00 45.63 437 GLU A CA 1
ATOM 588 C C . GLU A 1 80 ? -48.532 3.975 23.176 1.00 45.91 437 GLU A C 1
ATOM 589 O O . GLU A 1 80 ? -48.643 5.158 22.839 1.00 45.90 437 GLU A O 1
ATOM 595 N N . PHE A 1 81 ? -47.758 3.574 24.184 1.00 46.25 438 PHE A N 1
ATOM 596 C CA . PHE A 1 81 ? -46.957 4.496 24.990 1.00 46.61 438 PHE A CA 1
ATOM 597 C C . PHE A 1 81 ? -45.462 4.253 24.794 1.00 47.01 438 PHE A C 1
ATOM 598 O O . PHE A 1 81 ? -44.626 4.780 25.537 1.00 46.88 438 PHE A O 1
ATOM 606 N N . PHE A 1 82 ? -45.135 3.455 23.782 1.00 47.60 439 PHE A N 1
ATOM 607 C CA . PHE A 1 82 ? -43.748 3.130 23.480 1.00 48.21 439 PHE A CA 1
ATOM 608 C C . PHE A 1 82 ? -43.149 4.073 22.441 1.00 48.43 439 PHE A C 1
ATOM 609 O O . PHE A 1 82 ? -42.033 4.567 22.617 1.00 48.60 439 PHE A O 1
ATOM 617 N N . ASP A 1 83 ? -43.886 4.309 21.359 1.00 48.78 440 ASP A N 1
ATOM 618 C CA . ASP A 1 83 ? -43.456 5.232 20.306 1.00 49.20 440 ASP A CA 1
ATOM 619 C C . ASP A 1 83 ? -43.287 6.645 20.876 1.00 49.41 440 ASP A C 1
ATOM 620 O O . ASP A 1 83 ? -42.600 7.490 20.297 1.00 49.35 440 ASP A O 1
ATOM 625 N N . GLU A 1 84 ? -43.919 6.864 22.028 1.00 49.70 441 GLU A N 1
ATOM 626 C CA . GLU A 1 84 ? -43.823 8.087 22.811 1.00 49.97 441 GLU A CA 1
ATOM 627 C C . GLU A 1 84 ? -42.408 8.294 23.368 1.00 50.20 441 GLU A C 1
ATOM 628 O O . GLU A 1 84 ? -41.512 8.758 22.659 1.00 50.38 441 GLU A O 1
ATOM 634 N N . LYS A 1 85 ? -42.211 7.922 24.630 1.00 50.31 442 LYS A N 1
ATOM 635 C CA . LYS A 1 85 ? -40.992 8.253 25.365 1.00 50.41 442 LYS A CA 1
ATOM 636 C C . LYS A 1 85 ? -39.794 7.362 25.010 1.00 50.41 442 LYS A C 1
ATOM 637 O O . LYS A 1 85 ? -38.656 7.837 24.918 1.00 50.47 442 LYS A O 1
ATOM 643 N N . LEU A 1 86 ? -40.066 6.078 24.792 1.00 50.19 443 LEU A N 1
ATOM 644 C CA . LEU A 1 86 ? -39.029 5.046 24.814 1.00 50.02 443 LEU A CA 1
ATOM 645 C C . LEU A 1 86 ? -38.424 4.672 23.459 1.00 49.67 443 LEU A C 1
ATOM 646 O O . LEU A 1 86 ? -37.324 4.116 23.408 1.00 49.49 443 LEU A O 1
ATOM 651 N N . ASN A 1 87 ? -39.139 4.961 22.373 1.00 49.47 444 ASN A N 1
ATOM 652 C CA . ASN A 1 87 ? -38.640 4.688 21.020 1.00 49.37 444 ASN A CA 1
ATOM 653 C C . ASN A 1 87 ? -37.292 5.358 20.739 1.00 49.14 444 ASN A C 1
ATOM 654 O O . ASN A 1 87 ? -36.381 4.728 20.193 1.00 49.15 444 ASN A O 1
ATOM 659 N N . SER A 1 88 ? -37.174 6.630 21.115 1.00 48.80 445 SER A N 1
ATOM 660 C CA . SER A 1 88 ? -35.934 7.376 20.919 1.00 48.57 445 SER A CA 1
ATOM 661 C C . SER A 1 88 ? -34.797 6.796 21.765 1.00 48.07 445 SER A C 1
ATOM 662 O O . SER A 1 88 ? -33.679 6.652 21.281 1.00 48.00 445 SER A O 1
ATOM 665 N N . LEU A 1 89 ? -35.098 6.446 23.013 1.00 47.56 446 LEU A N 1
ATOM 666 C CA . LEU A 1 89 ? -34.141 5.770 23.883 1.00 47.21 446 LEU A CA 1
ATOM 667 C C . LEU A 1 89 ? -33.624 4.480 23.258 1.00 47.02 446 LEU A C 1
ATOM 668 O O . LEU A 1 89 ? -32.420 4.240 23.228 1.00 47.14 446 LEU A O 1
ATOM 673 N N . CYS A 1 90 ? -34.537 3.658 22.754 1.00 46.73 447 CYS A N 1
ATOM 674 C CA . CYS A 1 90 ? -34.159 2.403 22.126 1.00 46.57 447 CYS A CA 1
ATOM 675 C C . CYS A 1 90 ? -33.295 2.606 20.876 1.00 46.39 447 CYS A C 1
ATOM 676 O O . CYS A 1 90 ? -32.304 1.900 20.689 1.00 46.51 447 CYS A O 1
ATOM 679 N N . MET A 1 91 ? -33.655 3.577 20.039 1.00 46.06 448 MET A N 1
ATOM 680 C CA . MET A 1 91 ? -32.900 3.844 18.810 1.00 45.82 448 MET A CA 1
ATOM 681 C C . MET A 1 91 ? -31.517 4.435 19.072 1.00 45.42 448 MET A C 1
ATOM 682 O O . MET A 1 91 ? -30.555 4.105 18.373 1.00 45.47 448 MET A O 1
ATOM 687 N N . ALA A 1 92 ? -31.426 5.313 20.070 1.00 44.90 449 ALA A N 1
ATOM 688 C CA . ALA A 1 92 ? -30.188 6.047 20.365 1.00 44.23 449 ALA A CA 1
ATOM 689 C C . ALA A 1 92 ? -29.088 5.144 20.903 1.00 43.84 449 ALA A C 1
ATOM 690 O O . ALA A 1 92 ? -27.903 5.437 20.716 1.00 43.73 449 ALA A O 1
ATOM 692 N N . TRP A 1 93 ? -29.486 4.058 21.571 1.00 43.19 450 TRP A N 1
ATOM 693 C CA . TRP A 1 93 ? -28.545 3.061 22.066 1.00 42.67 450 TRP A CA 1
ATOM 694 C C . TRP A 1 93 ? -27.835 2.332 20.935 1.00 42.51 450 TRP A C 1
ATOM 695 O O . TRP A 1 93 ? -26.696 1.905 21.086 1.00 42.61 450 TRP A O 1
ATOM 706 N N . LEU A 1 94 ? -28.515 2.185 19.804 1.00 42.46 451 LEU A N 1
ATOM 707 C CA . LEU A 1 94 ? -27.953 1.497 18.645 1.00 42.32 451 LEU A CA 1
ATOM 708 C C . LEU A 1 94 ? -26.704 2.204 18.148 1.00 42.32 451 LEU A C 1
ATOM 709 O O . LEU A 1 94 ? -25.875 1.605 17.466 1.00 42.53 451 LEU A O 1
ATOM 714 N N . VAL A 1 95 ? -26.582 3.477 18.508 1.00 42.11 452 VAL A N 1
ATOM 715 C CA . VAL A 1 95 ? -25.570 4.360 17.956 1.00 41.95 452 VAL A CA 1
ATOM 716 C C . VAL A 1 95 ? -24.629 4.881 19.066 1.00 42.16 452 VAL A C 1
ATOM 717 O O . VAL A 1 95 ? -23.781 5.751 18.830 1.00 42.12 452 VAL A O 1
ATOM 721 N N . ASP A 1 96 ? -24.793 4.307 20.265 1.00 42.36 453 ASP A N 1
ATOM 722 C CA . ASP A 1 96 ? -23.925 4.502 21.441 1.00 42.40 453 ASP A CA 1
ATOM 723 C C . ASP A 1 96 ? -22.458 4.282 21.095 1.00 42.60 453 ASP A C 1
ATOM 724 O O . ASP A 1 96 ? -22.131 3.506 20.202 1.00 42.66 453 ASP A O 1
ATOM 729 N N . HIS A 1 97 ? -21.572 4.953 21.821 1.00 42.92 454 HIS A N 1
ATOM 730 C CA . HIS A 1 97 ? -20.141 4.826 21.583 1.00 43.13 454 HIS A CA 1
ATOM 731 C C . HIS A 1 97 ? -19.576 3.447 21.944 1.00 43.26 454 HIS A C 1
ATOM 732 O O . HIS A 1 97 ? -18.614 2.998 21.325 1.00 43.42 454 HIS A O 1
ATOM 739 N N . VAL A 1 98 ? -20.173 2.788 22.937 1.00 43.46 455 VAL A N 1
ATOM 740 C CA . VAL A 1 98 ? -19.714 1.478 23.414 1.00 43.70 455 VAL A CA 1
ATOM 741 C C . VAL A 1 98 ? -20.409 0.327 22.675 1.00 43.95 455 VAL A C 1
ATOM 742 O O . VAL A 1 98 ? -21.634 0.188 22.756 1.00 44.21 455 VAL A O 1
ATOM 746 N N . TYR A 1 99 ? -19.624 -0.505 21.986 1.00 43.89 456 TYR A N 1
ATOM 747 C CA . TYR A 1 99 ? -20.156 -1.643 21.229 1.00 43.87 456 TYR A CA 1
ATOM 748 C C . TYR A 1 99 ? -21.123 -2.533 22.011 1.00 43.69 456 TYR A C 1
ATOM 749 O O . TYR A 1 99 ? -22.149 -2.947 21.478 1.00 43.53 456 TYR A O 1
ATOM 758 N N . ALA A 1 100 ? -20.774 -2.852 23.255 1.00 43.42 457 ALA A N 1
ATOM 759 C CA . ALA A 1 100 ? -21.601 -3.721 24.081 1.00 43.35 457 ALA A CA 1
ATOM 760 C C . ALA A 1 100 ? -23.001 -3.147 24.313 1.00 43.43 457 ALA A C 1
ATOM 761 O O . ALA A 1 100 ? -23.942 -3.896 24.571 1.00 43.35 457 ALA A O 1
ATOM 763 N N . ILE A 1 101 ? -23.128 -1.825 24.215 1.00 43.57 458 ILE A N 1
ATOM 764 C CA . ILE A 1 101 ? -24.429 -1.168 24.285 1.00 43.83 458 ILE A CA 1
ATOM 765 C C . ILE A 1 101 ? -25.190 -1.346 22.967 1.00 44.23 458 ILE A C 1
ATOM 766 O O . ILE A 1 101 ? -26.348 -1.781 22.965 1.00 44.51 458 ILE A O 1
ATOM 771 N N . ARG A 1 102 ? -24.527 -1.024 21.854 1.00 44.35 459 ARG A N 1
ATOM 772 C CA . ARG A 1 102 ? -25.081 -1.223 20.519 1.00 44.45 459 ARG A CA 1
ATOM 773 C C . ARG A 1 102 ? -25.525 -2.660 20.315 1.00 44.74 459 ARG A C 1
ATOM 774 O O . ARG A 1 102 ? -26.556 -2.914 19.706 1.00 45.10 459 ARG A O 1
ATOM 782 N N . GLU A 1 103 ? -24.745 -3.591 20.850 1.00 45.13 460 GLU A N 1
ATOM 783 C CA . GLU A 1 103 ? -25.023 -5.018 20.740 1.00 45.24 460 GLU A CA 1
ATOM 784 C C . GLU A 1 103 ? -26.205 -5.448 21.596 1.00 45.03 460 GLU A C 1
ATOM 785 O O . GLU A 1 103 ? -27.021 -6.259 21.159 1.00 45.26 460 GLU A O 1
ATOM 791 N N . ALA A 1 104 ? -26.290 -4.924 22.816 1.00 44.71 461 ALA A N 1
ATOM 792 C CA . ALA A 1 104 ? -27.412 -5.237 23.695 1.00 44.49 461 ALA A CA 1
ATOM 793 C C . ALA A 1 104 ? -28.701 -4.623 23.154 1.00 44.63 461 ALA A C 1
ATOM 794 O O . ALA A 1 104 ? -29.780 -5.230 23.251 1.00 44.35 461 ALA A O 1
ATOM 796 N N . ALA A 1 105 ? -28.567 -3.419 22.582 1.00 44.45 462 ALA A N 1
ATOM 797 C CA . ALA A 1 105 ? -29.681 -2.679 21.992 1.00 44.19 462 ALA A CA 1
ATOM 798 C C . ALA A 1 105 ? -30.226 -3.409 20.783 1.00 44.16 462 ALA A C 1
ATOM 799 O O . ALA A 1 105 ? -31.412 -3.329 20.472 1.00 44.06 462 ALA A O 1
ATOM 801 N N . THR A 1 106 ? -29.339 -4.115 20.099 1.00 44.38 463 THR A N 1
ATOM 802 C CA . THR A 1 106 ? -29.709 -4.921 18.957 1.00 44.66 463 THR A CA 1
ATOM 803 C C . THR A 1 106 ? -30.624 -6.048 19.403 1.00 44.77 463 THR A C 1
ATOM 804 O O . THR A 1 106 ? -31.753 -6.153 18.927 1.00 45.10 463 THR A O 1
ATOM 808 N N . SER A 1 107 ? -30.154 -6.860 20.347 1.00 44.79 464 SER A N 1
ATOM 809 C CA . SER A 1 107 ? -30.941 -7.974 20.856 1.00 44.73 464 SER A CA 1
ATOM 810 C C . SER A 1 107 ? -32.171 -7.493 21.652 1.00 44.67 464 SER A C 1
ATOM 811 O O . SER A 1 107 ? -33.092 -8.273 21.927 1.00 44.88 464 SER A O 1
ATOM 814 N N . ASN A 1 108 ? -32.178 -6.211 22.011 1.00 44.41 465 ASN A N 1
ATOM 815 C CA . ASN A 1 108 ? -33.318 -5.606 22.694 1.00 44.42 465 ASN A CA 1
ATOM 816 C C . ASN A 1 108 ? -34.535 -5.428 21.776 1.00 44.17 465 ASN A C 1
ATOM 817 O O . ASN A 1 108 ? -35.684 -5.638 22.196 1.00 43.98 465 ASN A O 1
ATOM 822 N N . LEU A 1 109 ? -34.272 -5.043 20.529 1.00 43.79 466 LEU A N 1
ATOM 823 C CA . LEU A 1 109 ? -35.319 -4.893 19.525 1.00 43.60 466 LEU A CA 1
ATOM 824 C C . LEU A 1 109 ? -36.066 -6.207 19.308 1.00 43.61 466 LEU A C 1
ATOM 825 O O . LEU A 1 109 ? -37.285 -6.211 19.141 1.00 43.60 466 LEU A O 1
ATOM 830 N N . LYS A 1 110 ? -35.323 -7.315 19.320 1.00 43.51 467 LYS A N 1
ATOM 831 C CA . LYS A 1 110 ? -35.893 -8.647 19.160 1.00 43.24 467 LYS A CA 1
ATOM 832 C C . LYS A 1 110 ? -36.915 -8.914 20.247 1.00 43.12 467 LYS A C 1
ATOM 833 O O . LYS A 1 110 ? -38.031 -9.354 19.968 1.00 43.30 467 LYS A O 1
ATOM 839 N N . LYS A 1 111 ? -36.531 -8.637 21.487 1.00 42.92 468 LYS A N 1
ATOM 840 C CA . LYS A 1 111 ? -37.412 -8.856 22.621 1.00 42.76 468 LYS A CA 1
ATOM 841 C C . LYS A 1 111 ? -38.629 -7.954 22.515 1.00 42.48 468 LYS A C 1
ATOM 842 O O . LYS A 1 111 ? -39.725 -8.326 22.926 1.00 42.46 468 LYS A O 1
ATOM 848 N N . LEU A 1 112 ? -38.434 -6.774 21.931 1.00 42.33 469 LEU A N 1
ATOM 849 C CA . LEU A 1 112 ? -39.545 -5.859 21.662 1.00 42.00 469 LEU A CA 1
ATOM 850 C C . LEU A 1 112 ? -40.518 -6.387 20.600 1.00 41.66 469 LEU A C 1
ATOM 851 O O . LEU A 1 112 ? -41.730 -6.341 20.800 1.00 41.78 469 LEU A O 1
ATOM 856 N N . VAL A 1 113 ? -39.989 -6.904 19.494 1.00 41.25 470 VAL A N 1
ATOM 857 C CA . VAL A 1 113 ? -40.817 -7.511 18.453 1.00 41.04 470 VAL A CA 1
ATOM 858 C C . VAL A 1 113 ? -41.547 -8.740 18.994 1.00 41.03 470 VAL A C 1
ATOM 859 O O . VAL A 1 113 ? -42.666 -9.046 18.570 1.00 40.98 470 VAL A O 1
ATOM 863 N N . GLU A 1 114 ? -40.920 -9.427 19.944 1.00 40.92 471 GLU A N 1
ATOM 864 C CA . GLU A 1 114 ? -41.544 -10.579 20.586 1.00 40.87 471 GLU A CA 1
ATOM 865 C C . GLU A 1 114 ? -42.802 -10.192 21.357 1.00 40.74 471 GLU A C 1
ATOM 866 O O . GLU A 1 114 ? -43.753 -10.963 21.415 1.00 40.83 471 GLU A O 1
ATOM 872 N N . LYS A 1 115 ? -42.807 -8.991 21.928 1.00 40.76 472 LYS A N 1
ATOM 873 C CA . LYS A 1 115 ? -43.950 -8.502 22.691 1.00 40.83 472 LYS A CA 1
ATOM 874 C C . LYS A 1 115 ? -45.003 -7.810 21.828 1.00 40.73 472 LYS A C 1
ATOM 875 O O . LYS A 1 115 ? -46.194 -8.084 21.974 1.00 40.70 472 LYS A O 1
ATOM 881 N N . PHE A 1 116 ? -44.573 -6.925 20.931 1.00 40.68 473 PHE A N 1
ATOM 882 C CA . PHE A 1 116 ? -45.519 -6.079 20.180 1.00 40.68 473 PHE A CA 1
ATOM 883 C C . PHE A 1 116 ? -45.984 -6.591 18.808 1.00 40.71 473 PHE A C 1
ATOM 884 O O . PHE A 1 116 ? -46.982 -6.102 18.278 1.00 40.68 473 PHE A O 1
ATOM 892 N N . GLY A 1 117 ? -45.270 -7.553 18.230 1.00 40.81 474 GLY A N 1
ATOM 893 C CA . GLY A 1 117 ? -45.686 -8.148 16.961 1.00 41.03 474 GLY A CA 1
ATOM 894 C C . GLY A 1 117 ? -44.921 -7.644 15.751 1.00 41.25 474 GLY A C 1
ATOM 895 O O . GLY A 1 117 ? -44.436 -6.511 15.734 1.00 41.04 474 GLY A O 1
ATOM 896 N N . LYS A 1 118 ? -44.829 -8.499 14.733 1.00 41.58 475 LYS A N 1
ATOM 897 C CA . LYS A 1 118 ? -44.030 -8.232 13.529 1.00 41.83 475 LYS A CA 1
ATOM 898 C C . LYS A 1 118 ? -44.560 -7.045 12.723 1.00 42.11 475 LYS A C 1
ATOM 899 O O . LYS A 1 118 ? -43.799 -6.359 12.032 1.00 42.05 475 LYS A O 1
ATOM 905 N N . GLU A 1 119 ? -45.868 -6.815 12.829 1.00 42.35 476 GLU A N 1
ATOM 906 C CA . GLU A 1 119 ? -46.532 -5.700 12.164 1.00 42.48 476 GLU A CA 1
ATOM 907 C C . GLU A 1 119 ? -46.000 -4.391 12.735 1.00 42.32 476 GLU A C 1
ATOM 908 O O . GLU A 1 119 ? -45.538 -3.526 11.992 1.00 42.35 476 GLU A O 1
ATOM 914 N N . TRP A 1 120 ? -46.054 -4.273 14.062 1.00 42.27 477 TRP A N 1
ATOM 915 C CA . TRP A 1 120 ? -45.538 -3.117 14.790 1.00 42.23 477 TRP A CA 1
ATOM 916 C C . TRP A 1 120 ? -44.094 -2.786 14.408 1.00 42.30 477 TRP A C 1
ATOM 917 O O . TRP A 1 120 ? -43.722 -1.616 14.304 1.00 42.32 477 TRP A O 1
ATOM 928 N N . ALA A 1 121 ? -43.294 -3.830 14.210 1.00 42.33 478 ALA A N 1
ATOM 929 C CA . ALA A 1 121 ? -41.895 -3.700 13.837 1.00 42.32 478 ALA A CA 1
ATOM 930 C C . ALA A 1 121 ? -41.717 -3.092 12.447 1.00 42.48 478 ALA A C 1
ATOM 931 O O . ALA A 1 121 ? -40.853 -2.229 12.250 1.00 42.66 478 ALA A O 1
ATOM 933 N N . HIS A 1 122 ? -42.527 -3.544 11.488 1.00 42.57 479 HIS A N 1
ATOM 934 C CA . HIS A 1 122 ? -42.458 -3.041 10.112 1.00 42.63 479 HIS A CA 1
ATOM 935 C C . HIS A 1 122 ? -42.754 -1.548 10.033 1.00 42.64 479 HIS A C 1
ATOM 936 O O . HIS A 1 122 ? -42.205 -0.847 9.182 1.00 42.72 479 HIS A O 1
ATOM 943 N N . ALA A 1 123 ? -43.619 -1.071 10.921 1.00 42.67 480 ALA A N 1
ATOM 944 C CA . ALA A 1 123 ? -43.940 0.344 10.998 1.00 42.87 480 ALA A CA 1
ATOM 945 C C . ALA A 1 123 ? -42.832 1.114 11.711 1.00 43.08 480 ALA A C 1
ATOM 946 O O . ALA A 1 123 ? -42.108 1.893 11.095 1.00 43.15 480 ALA A O 1
ATOM 948 N N . THR A 1 124 ? -42.696 0.863 13.008 1.00 43.46 481 THR A N 1
ATOM 949 C CA . THR A 1 124 ? -41.848 1.658 13.887 1.00 43.74 481 THR A CA 1
ATOM 950 C C . THR A 1 124 ? -40.351 1.392 13.735 1.00 43.83 481 THR A C 1
ATOM 951 O O . THR A 1 124 ? -39.582 2.305 13.445 1.00 44.15 481 THR A O 1
ATOM 955 N N . ILE A 1 125 ? -39.950 0.143 13.929 1.00 43.93 482 ILE A N 1
ATOM 956 C CA . ILE A 1 125 ? -38.550 -0.190 14.160 1.00 44.07 482 ILE A CA 1
ATOM 957 C C . ILE A 1 125 ? -37.718 -0.245 12.884 1.00 44.28 482 ILE A C 1
ATOM 958 O O . ILE A 1 125 ? -36.704 0.457 12.765 1.00 44.34 482 ILE A O 1
ATOM 963 N N . ILE A 1 126 ? -38.159 -1.070 11.938 1.00 44.41 483 ILE A N 1
ATOM 964 C CA . ILE A 1 126 ? -37.361 -1.399 10.757 1.00 44.75 483 ILE A CA 1
ATOM 965 C C . ILE A 1 126 ? -36.801 -0.186 9.984 1.00 45.03 483 ILE A C 1
ATOM 966 O O . ILE A 1 126 ? -35.629 -0.204 9.608 1.00 45.11 483 ILE A O 1
ATOM 971 N N . PRO A 1 127 ? -37.618 0.866 9.754 1.00 45.30 484 PRO A N 1
ATOM 972 C CA . PRO A 1 127 ? -37.051 2.011 9.035 1.00 45.65 484 PRO A CA 1
ATOM 973 C C . PRO A 1 127 ? -35.856 2.668 9.746 1.00 45.88 484 PRO A C 1
ATOM 974 O O . PRO A 1 127 ? -34.844 2.956 9.104 1.00 45.86 484 PRO A O 1
ATOM 978 N N . LYS A 1 128 ? -35.968 2.881 11.054 1.00 46.15 485 LYS A N 1
ATOM 979 C CA . LYS A 1 128 ? -34.902 3.522 11.831 1.00 46.65 485 LYS A CA 1
ATOM 980 C C . LYS A 1 128 ? -33.622 2.682 11.839 1.00 46.67 485 LYS A C 1
ATOM 981 O O . LYS A 1 128 ? -32.510 3.216 11.928 1.00 46.64 485 LYS A O 1
ATOM 987 N N . VAL A 1 129 ? -33.806 1.367 11.732 1.00 46.62 486 VAL A N 1
ATOM 988 C CA . VAL A 1 129 ? -32.716 0.412 11.549 1.00 46.38 486 VAL A CA 1
ATOM 989 C C . VAL A 1 129 ? -32.113 0.494 10.129 1.00 46.33 486 VAL A C 1
ATOM 990 O O . VAL A 1 129 ? -30.900 0.330 9.952 1.00 46.35 486 VAL A O 1
ATOM 994 N N . LEU A 1 130 ? -32.949 0.757 9.128 1.00 46.20 487 LEU A N 1
ATOM 995 C CA . LEU A 1 130 ? -32.467 0.887 7.751 1.00 46.26 487 LEU A CA 1
ATOM 996 C C . LEU A 1 130 ? -31.659 2.166 7.524 1.00 46.25 487 LEU A C 1
ATOM 997 O O . LEU A 1 130 ? -30.840 2.230 6.611 1.00 46.15 487 LEU A O 1
ATOM 1002 N N . ALA A 1 131 ? -31.901 3.173 8.360 1.00 46.37 488 ALA A N 1
ATOM 1003 C CA . ALA A 1 131 ? -31.173 4.438 8.314 1.00 46.47 488 ALA A CA 1
ATOM 1004 C C . ALA A 1 131 ? -29.666 4.248 8.488 1.00 46.64 488 ALA A C 1
ATOM 1005 O O . ALA A 1 131 ? -28.865 4.761 7.701 1.00 46.75 488 ALA A O 1
ATOM 1007 N N . MET A 1 132 ? -29.280 3.494 9.510 1.00 46.76 489 MET A N 1
ATOM 1008 C CA . MET A 1 132 ? -27.867 3.306 9.826 1.00 46.88 489 MET A CA 1
ATOM 1009 C C . MET A 1 132 ? -27.061 2.656 8.696 1.00 46.79 489 MET A C 1
ATOM 1010 O O . MET A 1 132 ? -25.830 2.628 8.756 1.00 47.09 489 MET A O 1
ATOM 1015 N N . SER A 1 133 ? -27.745 2.138 7.676 1.00 46.56 490 SER A N 1
ATOM 1016 C CA . SER A 1 133 ? -27.069 1.542 6.517 1.00 46.30 490 SER A CA 1
ATOM 1017 C C . SER A 1 133 ? -26.261 2.577 5.726 1.00 46.13 490 SER A C 1
ATOM 1018 O O . SER A 1 133 ? -25.243 2.244 5.128 1.00 46.02 490 SER A O 1
ATOM 1021 N N . GLY A 1 134 ? -26.724 3.824 5.724 1.00 45.96 491 GLY A N 1
ATOM 1022 C CA . GLY A 1 134 ? -26.028 4.897 5.024 1.00 45.83 491 GLY A CA 1
ATOM 1023 C C . GLY A 1 134 ? -25.039 5.661 5.881 1.00 45.76 491 GLY A C 1
ATOM 1024 O O . GLY A 1 134 ? -24.342 6.543 5.385 1.00 45.71 491 GLY A O 1
ATOM 1025 N N . ASP A 1 135 ? -24.984 5.319 7.167 1.00 45.91 492 ASP A N 1
ATOM 1026 C CA . ASP A 1 135 ? -24.099 5.974 8.133 1.00 46.10 492 ASP A CA 1
ATOM 1027 C C . ASP A 1 135 ? -22.631 5.945 7.696 1.00 46.08 492 ASP A C 1
ATOM 1028 O O . ASP A 1 135 ? -22.086 4.867 7.416 1.00 46.12 492 ASP A O 1
ATOM 1033 N N . PRO A 1 136 ? -21.987 7.132 7.647 1.00 45.98 493 PRO A N 1
ATOM 1034 C CA . PRO A 1 136 ? -20.567 7.277 7.299 1.00 45.83 493 PRO A CA 1
ATOM 1035 C C . PRO A 1 136 ? -19.630 6.343 8.078 1.00 45.65 493 PRO A C 1
ATOM 1036 O O . PRO A 1 136 ? -18.676 5.820 7.495 1.00 45.59 493 PRO A O 1
ATOM 1040 N N . ASN A 1 137 ? -19.905 6.136 9.369 1.00 45.38 494 ASN A N 1
ATOM 1041 C CA . ASN A 1 137 ? -19.068 5.286 10.213 1.00 45.08 494 ASN A CA 1
ATOM 1042 C C . ASN A 1 137 ? -19.411 3.817 10.044 1.00 45.20 494 ASN A C 1
ATOM 1043 O O . ASN A 1 137 ? -20.564 3.417 10.234 1.00 45.61 494 ASN A O 1
ATOM 1048 N N . TYR A 1 138 ? -18.403 3.013 9.711 1.00 44.98 495 TYR A N 1
ATOM 1049 C CA . TYR A 1 138 ? -18.603 1.583 9.457 1.00 45.04 495 TYR A CA 1
ATOM 1050 C C . TYR A 1 138 ? -19.063 0.789 10.690 1.00 45.11 495 TYR A C 1
ATOM 1051 O O . TYR A 1 138 ? -19.708 -0.255 10.553 1.00 44.99 495 TYR A O 1
ATOM 1060 N N . LEU A 1 139 ? -18.729 1.277 11.885 1.00 45.12 496 LEU A N 1
ATOM 1061 C CA . LEU A 1 139 ? -19.176 0.628 13.114 1.00 45.34 496 LEU A CA 1
ATOM 1062 C C . LEU A 1 139 ? -20.694 0.676 13.213 1.00 45.45 496 LEU A C 1
ATOM 1063 O O . LEU A 1 139 ? -21.309 -0.202 13.817 1.00 45.52 496 LEU A O 1
ATOM 1068 N N . HIS A 1 140 ? -21.288 1.700 12.604 1.00 45.35 497 HIS A N 1
ATOM 1069 C CA . HIS A 1 140 ? -22.740 1.852 12.594 1.00 45.27 497 HIS A CA 1
ATOM 1070 C C . HIS A 1 140 ? -23.394 1.067 11.461 1.00 44.81 497 HIS A C 1
ATOM 1071 O O . HIS A 1 140 ? -24.407 0.405 11.655 1.00 44.65 497 HIS A O 1
ATOM 1078 N N . ARG A 1 141 ? -22.797 1.161 10.279 1.00 44.65 498 ARG A N 1
ATOM 1079 C CA . ARG A 1 141 ? -23.219 0.413 9.098 1.00 44.07 498 ARG A CA 1
ATOM 1080 C C . ARG A 1 141 ? -23.357 -1.084 9.431 1.00 44.00 498 ARG A C 1
ATOM 1081 O O . ARG A 1 141 ? -24.295 -1.743 8.981 1.00 43.98 498 ARG A O 1
ATOM 1089 N N . MET A 1 142 ? -22.438 -1.600 10.250 1.00 43.81 499 MET A N 1
ATOM 1090 C CA . MET A 1 142 ? -22.478 -3.001 10.689 1.00 43.54 499 MET A CA 1
ATOM 1091 C C . MET A 1 142 ? -23.583 -3.286 11.718 1.00 43.40 499 MET A C 1
ATOM 1092 O O . MET A 1 142 ? -24.125 -4.387 11.743 1.00 43.39 499 MET A O 1
ATOM 1097 N N . THR A 1 143 ? -23.908 -2.296 12.553 1.00 43.06 500 THR A N 1
ATOM 1098 C CA . THR A 1 143 ? -25.012 -2.402 13.509 1.00 42.68 500 THR A CA 1
ATOM 1099 C C . THR A 1 143 ? -26.318 -2.703 12.774 1.00 42.90 500 THR A C 1
ATOM 1100 O O . THR A 1 143 ? -27.148 -3.482 13.259 1.00 43.15 500 THR A O 1
ATOM 1104 N N . THR A 1 144 ? -26.491 -2.091 11.602 1.00 42.62 501 THR A N 1
ATOM 1105 C CA . THR A 1 144 ? -27.635 -2.379 10.743 1.00 42.50 501 THR A CA 1
ATOM 1106 C C . THR A 1 144 ? -27.711 -3.873 10.433 1.00 42.31 501 THR A C 1
ATOM 1107 O O . THR A 1 144 ? -28.779 -4.477 10.510 1.00 42.31 501 THR A O 1
ATOM 1111 N N . LEU A 1 145 ? -26.566 -4.459 10.101 1.00 42.16 502 LEU A N 1
ATOM 1112 C CA . LEU A 1 145 ? -26.501 -5.856 9.710 1.00 42.02 502 LEU A CA 1
ATOM 1113 C C . LEU A 1 145 ? -26.700 -6.786 10.893 1.00 42.03 502 LEU A C 1
ATOM 1114 O O . LEU A 1 145 ? -27.182 -7.902 10.729 1.00 41.99 502 LEU A O 1
ATOM 1119 N N . PHE A 1 146 ? -26.349 -6.313 12.086 1.00 42.07 503 PHE A N 1
ATOM 1120 C CA . PHE A 1 146 ? -26.538 -7.092 13.302 1.00 42.17 503 PHE A CA 1
ATOM 1121 C C . PHE A 1 146 ? -28.014 -7.089 13.708 1.00 42.47 503 PHE A C 1
ATOM 1122 O O . PHE A 1 146 ? -28.524 -8.077 14.259 1.00 42.39 503 PHE A O 1
ATOM 1130 N N . CYS A 1 147 ? -28.695 -5.985 13.415 1.00 42.70 504 CYS A N 1
ATOM 1131 C CA . CYS A 1 147 ? -30.123 -5.864 13.694 1.00 43.19 504 CYS A CA 1
ATOM 1132 C C . CYS A 1 147 ? -30.952 -6.731 12.766 1.00 43.28 504 CYS A C 1
ATOM 1133 O O . CYS A 1 147 ? -31.882 -7.410 13.210 1.00 43.22 504 CYS A O 1
ATOM 1136 N N . ILE A 1 148 ? -30.602 -6.705 11.481 1.00 43.52 505 ILE A N 1
ATOM 1137 C CA . ILE A 1 148 ? -31.237 -7.554 10.479 1.00 43.68 505 ILE A CA 1
ATOM 1138 C C . ILE A 1 148 ? -31.012 -9.034 10.819 1.00 43.93 505 ILE A C 1
ATOM 1139 O O . ILE A 1 148 ? -31.932 -9.846 10.676 1.00 44.00 505 ILE A O 1
ATOM 1144 N N . ASN A 1 149 ? -29.809 -9.371 11.294 1.00 44.02 506 ASN A N 1
ATOM 1145 C CA . ASN A 1 149 ? -29.538 -10.715 11.830 1.00 44.27 506 ASN A CA 1
ATOM 1146 C C . ASN A 1 149 ? -30.514 -11.118 12.944 1.00 44.44 506 ASN A C 1
ATOM 1147 O O . ASN A 1 149 ? -31.040 -12.236 12.946 1.00 44.68 506 ASN A O 1
ATOM 1152 N N . VAL A 1 150 ? -30.746 -10.199 13.881 1.00 44.29 507 VAL A N 1
ATOM 1153 C CA . VAL A 1 150 ? -31.640 -10.428 15.012 1.00 44.11 507 VAL A CA 1
ATOM 1154 C C . VAL A 1 150 ? -33.115 -10.392 14.594 1.00 44.31 507 VAL A C 1
ATOM 1155 O O . VAL A 1 150 ? -33.911 -11.236 15.029 1.00 44.32 507 VAL A O 1
ATOM 1159 N N . LEU A 1 151 ? -33.471 -9.430 13.743 1.00 44.32 508 LEU A N 1
ATOM 1160 C CA . LEU A 1 151 ? -34.874 -9.220 13.375 1.00 44.44 508 LEU A CA 1
ATOM 1161 C C . LEU A 1 151 ? -35.445 -10.315 12.474 1.00 44.59 508 LEU A C 1
ATOM 1162 O O . LEU A 1 151 ? -36.604 -10.691 12.612 1.00 44.54 508 LEU A O 1
ATOM 1167 N N . SER A 1 152 ? -34.616 -10.833 11.574 1.00 44.95 509 SER A N 1
ATOM 1168 C CA . SER A 1 152 ? -34.992 -11.943 10.699 1.00 45.31 509 SER A CA 1
ATOM 1169 C C . SER A 1 152 ? -35.551 -13.139 11.462 1.00 45.43 509 SER A C 1
ATOM 1170 O O . SER A 1 152 ? -36.315 -13.930 10.906 1.00 45.45 509 SER A O 1
ATOM 1173 N N . GLU A 1 153 ? -35.156 -13.272 12.727 1.00 45.60 510 GLU A N 1
ATOM 1174 C CA . GLU A 1 153 ? -35.560 -14.410 13.549 1.00 45.89 510 GLU A CA 1
ATOM 1175 C C . GLU A 1 153 ? -37.022 -14.340 13.964 1.00 45.57 510 GLU A C 1
ATOM 1176 O O . GLU A 1 153 ? -37.670 -15.364 14.113 1.00 45.63 510 GLU A O 1
ATOM 1182 N N . VAL A 1 154 ? -37.537 -13.131 14.153 1.00 45.48 511 VAL A N 1
ATOM 1183 C CA . VAL A 1 154 ? -38.882 -12.962 14.683 1.00 45.46 511 VAL A CA 1
ATOM 1184 C C . VAL A 1 154 ? -39.813 -12.190 13.752 1.00 45.62 511 VAL A C 1
ATOM 1185 O O . VAL A 1 154 ? -40.943 -11.884 14.128 1.00 45.77 511 VAL A O 1
ATOM 1189 N N . CYS A 1 155 ? -39.352 -11.893 12.540 1.00 45.73 512 CYS A N 1
ATOM 1190 C CA . CYS A 1 155 ? -40.188 -11.188 11.559 1.00 45.90 512 CYS A CA 1
ATOM 1191 C C . CYS A 1 155 ? -40.849 -12.114 10.535 1.00 45.98 512 CYS A C 1
ATOM 1192 O O . CYS A 1 155 ? -41.870 -11.758 9.942 1.00 46.04 512 CYS A O 1
ATOM 1195 N N . GLY A 1 156 ? -40.268 -13.294 10.333 1.00 46.01 513 GLY A N 1
ATOM 1196 C CA . GLY A 1 156 ? -40.812 -14.270 9.387 1.00 46.05 513 GLY A CA 1
ATOM 1197 C C . GLY A 1 156 ? -40.345 -14.054 7.957 1.00 46.08 513 GLY A C 1
ATOM 1198 O O . GLY A 1 156 ? -39.585 -13.125 7.675 1.00 45.97 513 GLY A O 1
ATOM 1199 N N . GLN A 1 157 ? -40.820 -14.910 7.055 1.00 46.12 514 GLN A N 1
ATOM 1200 C CA . GLN A 1 157 ? -40.382 -14.917 5.658 1.00 46.18 514 GLN A CA 1
ATOM 1201 C C . GLN A 1 157 ? -40.723 -13.637 4.879 1.00 46.22 514 GLN A C 1
ATOM 1202 O O . GLN A 1 157 ? -39.837 -13.005 4.298 1.00 46.12 514 GLN A O 1
ATOM 1208 N N . ASP A 1 158 ? -42.003 -13.270 4.873 1.00 46.30 515 ASP A N 1
ATOM 1209 C CA . ASP A 1 158 ? -42.509 -12.173 4.042 1.00 46.36 515 ASP A CA 1
ATOM 1210 C C . ASP A 1 158 ? -41.885 -10.807 4.362 1.00 46.28 515 ASP A C 1
ATOM 1211 O O . ASP A 1 158 ? -41.437 -10.105 3.455 1.00 46.24 515 ASP A O 1
ATOM 1216 N N . ILE A 1 159 ? -41.853 -10.442 5.643 1.00 46.29 516 ILE A N 1
ATOM 1217 C CA . ILE A 1 159 ? -41.374 -9.118 6.071 1.00 46.28 516 ILE A CA 1
ATOM 1218 C C . ILE A 1 159 ? -39.862 -8.936 5.881 1.00 46.30 516 ILE A C 1
ATOM 1219 O O . ILE A 1 159 ? -39.406 -7.859 5.481 1.00 46.35 516 ILE A O 1
ATOM 1224 N N . THR A 1 160 ? -39.102 -9.994 6.166 1.00 46.31 517 THR A N 1
ATOM 1225 C CA . THR A 1 160 ? -37.647 -10.012 5.983 1.00 46.30 517 THR A CA 1
ATOM 1226 C C . THR A 1 160 ? -37.260 -9.825 4.513 1.00 46.42 517 THR A C 1
ATOM 1227 O O . THR A 1 160 ? -36.402 -8.999 4.189 1.00 46.53 517 THR A O 1
ATOM 1231 N N . THR A 1 161 ? -37.904 -10.597 3.638 1.00 46.44 518 THR A N 1
ATOM 1232 C CA . THR A 1 161 ? -37.690 -10.511 2.199 1.00 46.36 518 THR A CA 1
ATOM 1233 C C . THR A 1 161 ? -37.985 -9.097 1.703 1.00 46.46 518 THR A C 1
ATOM 1234 O O . THR A 1 161 ? -37.109 -8.442 1.143 1.00 46.52 518 THR A O 1
ATOM 1238 N N . LYS A 1 162 ? -39.215 -8.638 1.930 1.00 46.62 519 LYS A N 1
ATOM 1239 C CA . LYS A 1 162 ? -39.675 -7.318 1.486 1.00 46.75 519 LYS A CA 1
ATOM 1240 C C . LYS A 1 162 ? -38.768 -6.165 1.928 1.00 46.79 519 LYS A C 1
ATOM 1241 O O . LYS A 1 162 ? -38.148 -5.502 1.095 1.00 46.72 519 LYS A O 1
ATOM 1247 N N . HIS A 1 163 ? -38.679 -5.950 3.239 1.00 46.83 520 HIS A N 1
ATOM 1248 C CA . HIS A 1 163 ? -38.189 -4.681 3.777 1.00 46.89 520 HIS A CA 1
ATOM 1249 C C . HIS A 1 163 ? -36.776 -4.719 4.361 1.00 46.70 520 HIS A C 1
ATOM 1250 O O . HIS A 1 163 ? -36.234 -3.682 4.762 1.00 46.71 520 HIS A O 1
ATOM 1257 N N . MET A 1 164 ? -36.173 -5.903 4.400 1.00 46.39 521 MET A N 1
ATOM 1258 C CA . MET A 1 164 ? -34.835 -6.029 4.966 1.00 46.03 521 MET A CA 1
ATOM 1259 C C . MET A 1 164 ? -33.799 -6.516 3.959 1.00 46.02 521 MET A C 1
ATOM 1260 O O . MET A 1 164 ? -32.745 -5.898 3.817 1.00 46.24 521 MET A O 1
ATOM 1265 N N . LEU A 1 165 ? -34.104 -7.600 3.249 1.00 45.85 522 LEU A N 1
ATOM 1266 C CA . LEU A 1 165 ? -33.152 -8.198 2.301 1.00 45.76 522 LEU A CA 1
ATOM 1267 C C . LEU A 1 165 ? -32.518 -7.224 1.288 1.00 45.61 522 LEU A C 1
ATOM 1268 O O . LEU A 1 165 ? -31.302 -7.273 1.095 1.00 45.59 522 LEU A O 1
ATOM 1273 N N . PRO A 1 166 ? -33.326 -6.351 0.637 1.00 45.49 523 PRO A N 1
ATOM 1274 C CA . PRO A 1 166 ? -32.736 -5.431 -0.347 1.00 45.39 523 PRO A CA 1
ATOM 1275 C C . PRO A 1 166 ? -31.592 -4.603 0.229 1.00 45.28 523 PRO A C 1
ATOM 1276 O O . PRO A 1 166 ? -30.577 -4.403 -0.444 1.00 45.34 523 PRO A O 1
ATOM 1280 N N . THR A 1 167 ? -31.758 -4.143 1.468 1.00 45.05 524 THR A N 1
ATOM 1281 C CA . THR A 1 167 ? -30.743 -3.344 2.152 1.00 44.69 524 THR A CA 1
ATOM 1282 C C . THR A 1 167 ? -29.446 -4.139 2.346 1.00 44.54 524 THR A C 1
ATOM 1283 O O . THR A 1 167 ? -28.356 -3.613 2.109 1.00 44.58 524 THR A O 1
ATOM 1287 N N . VAL A 1 168 ? -29.574 -5.404 2.746 1.00 44.17 525 VAL A N 1
ATOM 1288 C CA . VAL A 1 168 ? -28.424 -6.301 2.894 1.00 43.85 525 VAL A CA 1
ATOM 1289 C C . VAL A 1 168 ? -27.692 -6.503 1.556 1.00 43.90 525 VAL A C 1
ATOM 1290 O O . VAL A 1 168 ? -26.471 -6.334 1.476 1.00 43.92 525 VAL A O 1
ATOM 1294 N N . LEU A 1 169 ? -28.444 -6.848 0.513 1.00 43.76 526 LEU A N 1
ATOM 1295 C CA . LEU A 1 169 ? -27.868 -7.133 -0.803 1.00 43.70 526 LEU A CA 1
ATOM 1296 C C . LEU A 1 169 ? -27.231 -5.903 -1.446 1.00 43.64 526 LEU A C 1
ATOM 1297 O O . LEU A 1 169 ? -26.269 -6.024 -2.205 1.00 43.70 526 LEU A O 1
ATOM 1302 N N . ARG A 1 170 ? -27.771 -4.726 -1.132 1.00 43.52 527 ARG A N 1
ATOM 1303 C CA . ARG A 1 170 ? -27.219 -3.455 -1.605 1.00 43.44 527 ARG A CA 1
ATOM 1304 C C . ARG A 1 170 ? -25.904 -3.100 -0.887 1.00 43.07 527 ARG A C 1
ATOM 1305 O O . ARG A 1 170 ? -25.098 -2.324 -1.402 1.00 43.13 527 ARG A O 1
ATOM 1313 N N . MET A 1 171 ? -25.682 -3.682 0.289 1.00 42.69 528 MET A N 1
ATOM 1314 C CA . MET A 1 171 ? -24.456 -3.436 1.055 1.00 42.18 528 MET A CA 1
ATOM 1315 C C . MET A 1 171 ? -23.285 -4.319 0.626 1.00 42.04 528 MET A C 1
ATOM 1316 O O . MET A 1 171 ? -22.176 -4.169 1.129 1.00 41.91 528 MET A O 1
ATOM 1321 N N . ALA A 1 172 ? -23.534 -5.228 -0.314 1.00 41.98 529 ALA A N 1
ATOM 1322 C CA . ALA A 1 172 ? -22.477 -6.065 -0.888 1.00 41.82 529 ALA A CA 1
ATOM 1323 C C . ALA A 1 172 ? -21.374 -5.239 -1.575 1.00 41.65 529 ALA A C 1
ATOM 1324 O O . ALA A 1 172 ? -20.241 -5.703 -1.714 1.00 41.33 529 ALA A O 1
ATOM 1326 N N . GLY A 1 173 ? -21.719 -4.022 -1.993 1.00 41.58 530 GLY A N 1
ATOM 1327 C CA . GLY A 1 173 ? -20.760 -3.095 -2.581 1.00 41.79 530 GLY A CA 1
ATOM 1328 C C . GLY A 1 173 ? -20.374 -1.966 -1.641 1.00 42.07 530 GLY A C 1
ATOM 1329 O O . GLY A 1 173 ? -20.378 -0.800 -2.029 1.00 42.13 530 GLY A O 1
ATOM 1330 N N . ASP A 1 174 ? -20.052 -2.311 -0.396 1.00 42.27 531 ASP A N 1
ATOM 1331 C CA . ASP A 1 174 ? -19.581 -1.332 0.580 1.00 42.37 531 ASP A CA 1
ATOM 1332 C C . ASP A 1 174 ? -18.075 -1.145 0.426 1.00 42.35 531 ASP A C 1
ATOM 1333 O O . ASP A 1 174 ? -17.348 -2.124 0.243 1.00 42.38 531 ASP A O 1
ATOM 1338 N N . PRO A 1 175 ? -17.595 0.109 0.508 1.00 42.40 532 PRO A N 1
ATOM 1339 C CA . PRO A 1 175 ? -16.155 0.340 0.323 1.00 42.60 532 PRO A CA 1
ATOM 1340 C C . PRO A 1 175 ? -15.282 -0.315 1.399 1.00 42.96 532 PRO A C 1
ATOM 1341 O O . PRO A 1 175 ? -14.090 -0.519 1.177 1.00 43.07 532 PRO A O 1
ATOM 1345 N N . VAL A 1 176 ? -15.877 -0.646 2.540 1.00 43.42 533 VAL A N 1
ATOM 1346 C CA . VAL A 1 176 ? -15.141 -1.210 3.659 1.00 43.94 533 VAL A CA 1
ATOM 1347 C C . VAL A 1 176 ? -15.372 -2.717 3.753 1.00 44.44 533 VAL A C 1
ATOM 1348 O O . VAL A 1 176 ? -16.514 -3.185 3.804 1.00 44.63 533 VAL A O 1
ATOM 1352 N N . ALA A 1 177 ? -14.268 -3.462 3.771 1.00 44.82 534 ALA A N 1
ATOM 1353 C CA . ALA A 1 177 ? -14.284 -4.922 3.745 1.00 44.97 534 ALA A CA 1
ATOM 1354 C C . ALA A 1 177 ? -14.994 -5.539 4.948 1.00 45.37 534 ALA A C 1
ATOM 1355 O O . ALA A 1 177 ? -15.621 -6.602 4.817 1.00 45.51 534 ALA A O 1
ATOM 1357 N N . ASN A 1 178 ? -14.908 -4.878 6.106 1.00 45.44 535 ASN A N 1
ATOM 1358 C CA . ASN A 1 178 ? -15.586 -5.363 7.316 1.00 45.51 535 ASN A CA 1
ATOM 1359 C C . ASN A 1 178 ? -17.099 -5.402 7.163 1.00 45.59 535 ASN A C 1
ATOM 1360 O O . ASN A 1 178 ? -17.764 -6.279 7.718 1.00 45.65 535 ASN A O 1
ATOM 1365 N N . VAL A 1 179 ? -17.636 -4.453 6.401 1.00 45.63 536 VAL A N 1
ATOM 1366 C CA . VAL A 1 179 ? -19.059 -4.447 6.075 1.00 45.77 536 VAL A CA 1
ATOM 1367 C C . VAL A 1 179 ? -19.391 -5.572 5.073 1.00 45.84 536 VAL A C 1
ATOM 1368 O O . VAL A 1 179 ? -20.379 -6.294 5.249 1.00 45.99 536 VAL A O 1
ATOM 1372 N N . ARG A 1 180 ? -18.547 -5.731 4.051 1.00 45.88 537 ARG A N 1
ATOM 1373 C CA . ARG A 1 180 ? -18.753 -6.738 2.999 1.00 45.78 537 ARG A CA 1
ATOM 1374 C C . ARG A 1 180 ? -18.808 -8.183 3.512 1.00 46.37 537 ARG A C 1
ATOM 1375 O O . ARG A 1 180 ? -19.628 -8.969 3.041 1.00 46.59 537 ARG A O 1
ATOM 1383 N N . PHE A 1 181 ? -17.950 -8.545 4.466 1.00 46.74 538 PHE A N 1
ATOM 1384 C CA . PHE A 1 181 ? -18.005 -9.908 4.994 1.00 46.90 538 PHE A CA 1
ATOM 1385 C C . PHE A 1 181 ? -19.083 -10.104 6.052 1.00 47.18 538 PHE A C 1
ATOM 1386 O O . PHE A 1 181 ? -19.476 -11.239 6.332 1.00 47.57 538 PHE A O 1
ATOM 1394 N N . ASN A 1 182 ? -19.570 -9.010 6.634 1.00 47.17 539 ASN A N 1
ATOM 1395 C CA . ASN A 1 182 ? -20.765 -9.106 7.468 1.00 47.26 539 ASN A CA 1
ATOM 1396 C C . ASN A 1 182 ? -22.029 -9.290 6.620 1.00 47.30 539 ASN A C 1
ATOM 1397 O O . ASN A 1 182 ? -23.037 -9.817 7.105 1.00 47.35 539 ASN A O 1
ATOM 1402 N N . VAL A 1 183 ? -21.964 -8.875 5.351 1.00 47.11 540 VAL A N 1
ATOM 1403 C CA . VAL A 1 183 ? -23.043 -9.150 4.396 1.00 46.93 540 VAL A CA 1
ATOM 1404 C C . VAL A 1 183 ? -23.146 -10.656 4.149 1.00 46.86 540 VAL A C 1
ATOM 1405 O O . VAL A 1 183 ? -24.227 -11.233 4.269 1.00 46.70 540 VAL A O 1
ATOM 1409 N N . ALA A 1 184 ? -22.014 -11.282 3.831 1.00 46.81 541 ALA A N 1
ATOM 1410 C CA . ALA A 1 184 ? -21.945 -12.731 3.645 1.00 46.96 541 ALA A CA 1
ATOM 1411 C C . ALA A 1 184 ? -22.323 -13.507 4.915 1.00 47.06 541 ALA A C 1
ATOM 1412 O O . ALA A 1 184 ? -22.926 -14.575 4.837 1.00 47.23 541 ALA A O 1
ATOM 1414 N N . LYS A 1 185 ? -21.969 -12.964 6.077 1.00 47.25 542 LYS A N 1
ATOM 1415 C CA . LYS A 1 185 ? -22.348 -13.557 7.361 1.00 47.33 542 LYS A CA 1
ATOM 1416 C C . LYS A 1 185 ? -23.847 -13.421 7.636 1.00 47.27 542 LYS A C 1
ATOM 1417 O O . LYS A 1 185 ? -24.450 -14.313 8.236 1.00 47.36 542 LYS A O 1
ATOM 1423 N N . SER A 1 186 ? -24.437 -12.308 7.196 1.00 47.06 543 SER A N 1
ATOM 1424 C CA . SER A 1 186 ? -25.874 -12.075 7.339 1.00 47.01 543 SER A CA 1
ATOM 1425 C C . SER A 1 186 ? -26.714 -13.065 6.529 1.00 47.14 543 SER A C 1
ATOM 1426 O O . SER A 1 186 ? -27.598 -13.732 7.077 1.00 47.10 543 SER A O 1
ATOM 1429 N N . LEU A 1 187 ? -26.431 -13.158 5.230 1.00 47.23 544 LEU A N 1
ATOM 1430 C CA . LEU A 1 187 ? -27.161 -14.050 4.329 1.00 47.37 544 LEU A CA 1
ATOM 1431 C C . LEU A 1 187 ? -27.114 -15.499 4.805 1.00 47.62 544 LEU A C 1
ATOM 1432 O O . LEU A 1 187 ? -28.107 -16.218 4.707 1.00 47.72 544 LEU A O 1
ATOM 1437 N N . GLN A 1 188 ? -25.965 -15.919 5.331 1.00 47.88 545 GLN A N 1
ATOM 1438 C CA . GLN A 1 188 ? -25.844 -17.226 5.979 1.00 48.18 545 GLN A CA 1
ATOM 1439 C C . GLN A 1 188 ? -26.855 -17.385 7.123 1.00 48.46 545 GLN A C 1
ATOM 1440 O O . GLN A 1 188 ? -27.468 -18.445 7.283 1.00 48.45 545 GLN A O 1
ATOM 1446 N N . LYS A 1 189 ? -27.028 -16.320 7.903 1.00 48.88 546 LYS A N 1
ATOM 1447 C CA . LYS A 1 189 ? -27.911 -16.341 9.066 1.00 49.35 546 LYS A CA 1
ATOM 1448 C C . LYS A 1 189 ? -29.383 -16.265 8.662 1.00 49.60 546 LYS A C 1
ATOM 1449 O O . LYS A 1 189 ? -30.215 -17.005 9.196 1.00 49.70 546 LYS A O 1
ATOM 1455 N N . ILE A 1 190 ? -29.691 -15.380 7.715 1.00 49.73 547 ILE A N 1
ATOM 1456 C CA . ILE A 1 190 ? -31.077 -15.100 7.337 1.00 49.85 547 ILE A CA 1
ATOM 1457 C C . ILE A 1 190 ? -31.617 -16.028 6.232 1.00 50.26 547 ILE A C 1
ATOM 1458 O O . ILE A 1 190 ? -32.828 -16.237 6.128 1.00 50.28 547 ILE A O 1
ATOM 1463 N N . GLY A 1 191 ? -30.707 -16.587 5.433 1.00 50.64 548 GLY A N 1
ATOM 1464 C CA . GLY A 1 191 ? -31.039 -17.492 4.324 1.00 50.95 548 GLY A CA 1
ATOM 1465 C C . GLY A 1 191 ? -32.139 -18.518 4.560 1.00 51.20 548 GLY A C 1
ATOM 1466 O O . GLY A 1 191 ? -33.052 -18.624 3.737 1.00 51.18 548 GLY A O 1
ATOM 1467 N N . PRO A 1 192 ? -32.044 -19.300 5.664 1.00 51.48 549 PRO A N 1
ATOM 1468 C CA . PRO A 1 192 ? -33.087 -20.263 6.076 1.00 51.69 549 PRO A CA 1
ATOM 1469 C C . PRO A 1 192 ? -34.502 -19.690 6.194 1.00 51.84 549 PRO A C 1
ATOM 1470 O O . PRO A 1 192 ? -35.473 -20.436 6.084 1.00 51.82 549 PRO A O 1
ATOM 1474 N N . ILE A 1 193 ? -34.607 -18.382 6.414 1.00 52.18 550 ILE A N 1
ATOM 1475 C CA . ILE A 1 193 ? -35.896 -17.711 6.601 1.00 52.49 550 ILE A CA 1
ATOM 1476 C C . ILE A 1 193 ? -36.395 -17.133 5.264 1.00 52.62 550 ILE A C 1
ATOM 1477 O O . ILE A 1 193 ? -37.220 -16.217 5.223 1.00 52.64 550 ILE A O 1
ATOM 1482 N N . LEU A 1 194 ? -35.890 -17.698 4.170 1.00 52.86 551 LEU A N 1
ATOM 1483 C CA . LEU A 1 194 ? -36.253 -17.269 2.823 1.00 53.16 551 LEU A CA 1
ATOM 1484 C C . LEU A 1 194 ? -36.639 -18.464 1.957 1.00 53.47 551 LEU A C 1
ATOM 1485 O O . LEU A 1 194 ? -35.962 -19.498 1.982 1.00 53.57 551 LEU A O 1
ATOM 1490 N N . ASP A 1 195 ? -37.722 -18.315 1.193 1.00 53.70 552 ASP A N 1
ATOM 1491 C CA . ASP A 1 195 ? -38.141 -19.331 0.220 1.00 53.96 552 ASP A CA 1
ATOM 1492 C C . ASP A 1 195 ? -37.013 -19.585 -0.766 1.00 53.97 552 ASP A C 1
ATOM 1493 O O . ASP A 1 195 ? -36.154 -18.726 -0.965 1.00 54.11 552 ASP A O 1
ATOM 1498 N N . ASN A 1 196 ? -37.022 -20.757 -1.391 1.00 53.96 553 ASN A N 1
ATOM 1499 C CA . ASN A 1 196 ? -35.917 -21.147 -2.254 1.00 54.02 553 ASN A CA 1
ATOM 1500 C C . ASN A 1 196 ? -35.789 -20.294 -3.525 1.00 54.02 553 ASN A C 1
ATOM 1501 O O . ASN A 1 196 ? -34.710 -20.225 -4.116 1.00 54.17 553 ASN A O 1
ATOM 1506 N N . SER A 1 197 ? -36.879 -19.637 -3.927 1.00 53.88 554 SER A N 1
ATOM 1507 C CA . SER A 1 197 ? -36.878 -18.753 -5.103 1.00 53.65 554 SER A CA 1
ATOM 1508 C C . SER A 1 197 ? -36.045 -17.490 -4.872 1.00 53.44 554 SER A C 1
ATOM 1509 O O . SER A 1 197 ? -35.396 -16.981 -5.786 1.00 53.43 554 SER A O 1
ATOM 1512 N N . THR A 1 198 ? -36.072 -16.995 -3.640 1.00 53.17 555 THR A N 1
ATOM 1513 C CA . THR A 1 198 ? -35.329 -15.801 -3.261 1.00 52.97 555 THR A CA 1
ATOM 1514 C C . THR A 1 198 ? -33.829 -16.084 -3.126 1.00 52.77 555 THR A C 1
ATOM 1515 O O . THR A 1 198 ? -32.997 -15.245 -3.483 1.00 52.75 555 THR A O 1
ATOM 1519 N N . LEU A 1 199 ? -33.496 -17.273 -2.627 1.00 52.47 556 LEU A N 1
ATOM 1520 C CA . LEU A 1 199 ? -32.104 -17.672 -2.419 1.00 52.22 556 LEU A CA 1
ATOM 1521 C C . LEU A 1 199 ? -31.304 -17.867 -3.710 1.00 52.03 556 LEU A C 1
ATOM 1522 O O . LEU A 1 199 ? -30.078 -17.733 -3.710 1.00 52.02 556 LEU A O 1
ATOM 1527 N N . GLN A 1 200 ? -32.001 -18.168 -4.804 1.00 51.74 557 GLN A N 1
ATOM 1528 C CA . GLN A 1 200 ? -31.353 -18.608 -6.041 1.00 51.44 557 GLN A CA 1
ATOM 1529 C C . GLN A 1 200 ? -31.138 -17.503 -7.076 1.00 51.13 557 GLN A C 1
ATOM 1530 O O . GLN A 1 200 ? -30.094 -17.459 -7.729 1.00 51.08 557 GLN A O 1
ATOM 1536 N N . SER A 1 201 ? -32.125 -16.625 -7.227 1.00 50.72 558 SER A N 1
ATOM 1537 C CA . SER A 1 201 ? -32.081 -15.579 -8.247 1.00 50.32 558 SER A CA 1
ATOM 1538 C C . SER A 1 201 ? -31.705 -14.220 -7.670 1.00 49.98 558 SER A C 1
ATOM 1539 O O . SER A 1 201 ? -31.227 -13.344 -8.391 1.00 49.97 558 SER A O 1
ATOM 1542 N N . GLU A 1 202 ? -31.930 -14.055 -6.369 1.00 49.57 559 GLU A N 1
ATOM 1543 C CA . GLU A 1 202 ? -31.712 -12.778 -5.694 1.00 49.13 559 GLU A CA 1
ATOM 1544 C C . GLU A 1 202 ? -30.461 -12.806 -4.813 1.00 48.90 559 GLU A C 1
ATOM 1545 O O . GLU A 1 202 ? -29.654 -11.870 -4.836 1.00 48.93 559 GLU A O 1
ATOM 1551 N N . VAL A 1 203 ? -30.303 -13.885 -4.048 1.00 48.48 560 VAL A N 1
ATOM 1552 C CA . VAL A 1 203 ? -29.192 -14.006 -3.100 1.00 48.03 560 VAL A CA 1
ATOM 1553 C C . VAL A 1 203 ? -27.933 -14.601 -3.741 1.00 47.64 560 VAL A C 1
ATOM 1554 O O . VAL A 1 203 ? -26.897 -13.941 -3.793 1.00 47.56 560 VAL A O 1
ATOM 1558 N N . LYS A 1 204 ? -28.034 -15.832 -4.241 1.00 47.25 561 LYS A N 1
ATOM 1559 C CA . LYS A 1 204 ? -26.867 -16.569 -4.745 1.00 46.89 561 LYS A CA 1
ATOM 1560 C C . LYS A 1 204 ? -25.925 -15.764 -5.662 1.00 46.58 561 LYS A C 1
ATOM 1561 O O . LYS A 1 204 ? -24.716 -15.768 -5.424 1.00 46.58 561 LYS A O 1
ATOM 1567 N N . PRO A 1 205 ? -26.464 -15.070 -6.694 1.00 46.23 562 PRO A N 1
ATOM 1568 C CA . PRO A 1 205 ? -25.586 -14.266 -7.554 1.00 46.03 562 PRO A CA 1
ATOM 1569 C C . PRO A 1 205 ? -24.696 -13.290 -6.778 1.00 45.83 562 PRO A C 1
ATOM 1570 O O . PRO A 1 205 ? -23.530 -13.105 -7.134 1.00 45.76 562 PRO A O 1
ATOM 1574 N N . ILE A 1 206 ? -25.244 -12.685 -5.728 1.00 45.58 563 ILE A N 1
ATOM 1575 C CA . ILE A 1 206 ? -24.500 -11.739 -4.899 1.00 45.50 563 ILE A CA 1
ATOM 1576 C C . ILE A 1 206 ? -23.349 -12.420 -4.138 1.00 45.61 563 ILE A C 1
ATOM 1577 O O . ILE A 1 206 ? -22.222 -11.910 -4.125 1.00 45.71 563 ILE A O 1
ATOM 1582 N N . LEU A 1 207 ? -23.632 -13.573 -3.528 1.00 45.57 564 LEU A N 1
ATOM 1583 C CA . LEU A 1 207 ? -22.605 -14.372 -2.846 1.00 45.40 564 LEU A CA 1
ATOM 1584 C C . LEU A 1 207 ? -21.516 -14.860 -3.806 1.00 45.26 564 LEU A C 1
ATOM 1585 O O . LEU A 1 207 ? -20.346 -14.958 -3.429 1.00 45.09 564 LEU A O 1
ATOM 1590 N N . GLU A 1 208 ? -21.915 -15.164 -5.040 1.00 45.21 565 GLU A N 1
ATOM 1591 C CA . GLU A 1 208 ? -20.976 -15.534 -6.101 1.00 45.14 565 GLU A CA 1
ATOM 1592 C C . GLU A 1 208 ? -20.006 -14.392 -6.400 1.00 45.00 565 GLU A C 1
ATOM 1593 O O . GLU A 1 208 ? -18.807 -14.624 -6.559 1.00 45.00 565 GLU A O 1
ATOM 1599 N N . LYS A 1 209 ? -20.523 -13.165 -6.460 1.00 44.86 566 LYS A N 1
ATOM 1600 C CA . LYS A 1 209 ? -19.679 -11.984 -6.661 1.00 44.85 566 LYS A CA 1
ATOM 1601 C C . LYS A 1 209 ? -18.679 -11.802 -5.517 1.00 44.47 566 LYS A C 1
ATOM 1602 O O . LYS A 1 209 ? -17.496 -11.551 -5.761 1.00 44.52 566 LYS A O 1
ATOM 1608 N N . LEU A 1 210 ? -19.157 -11.954 -4.281 1.00 43.95 567 LEU A N 1
ATOM 1609 C CA . LEU A 1 210 ? -18.328 -11.765 -3.093 1.00 43.57 567 LEU A CA 1
ATOM 1610 C C . LEU A 1 210 ? -17.126 -12.706 -3.002 1.00 43.48 567 LEU A C 1
ATOM 1611 O O . LEU A 1 210 ? -16.071 -12.307 -2.525 1.00 43.47 567 LEU A O 1
ATOM 1616 N N . THR A 1 211 ? -17.276 -13.949 -3.450 1.00 43.46 568 THR A N 1
ATOM 1617 C CA . THR A 1 211 ? -16.142 -14.886 -3.480 1.00 43.55 568 THR A CA 1
ATOM 1618 C C . THR A 1 211 ? -14.995 -14.370 -4.361 1.00 43.56 568 THR A C 1
ATOM 1619 O O . THR A 1 211 ? -13.837 -14.756 -4.183 1.00 43.52 568 THR A O 1
ATOM 1623 N N . GLN A 1 212 ? -15.327 -13.494 -5.304 1.00 43.54 569 GLN A N 1
ATOM 1624 C CA . GLN A 1 212 ? -14.323 -12.875 -6.164 1.00 43.63 569 GLN A CA 1
ATOM 1625 C C . GLN A 1 212 ? -13.840 -11.516 -5.627 1.00 43.59 569 GLN A C 1
ATOM 1626 O O . GLN A 1 212 ? -13.223 -10.741 -6.359 1.00 43.72 569 GLN A O 1
ATOM 1632 N N . ASP A 1 213 ? -14.117 -11.242 -4.352 1.00 43.48 570 ASP A N 1
ATOM 1633 C CA . ASP A 1 213 ? -13.669 -10.012 -3.678 1.00 43.55 570 ASP A CA 1
ATOM 1634 C C . ASP A 1 213 ? -12.141 -9.916 -3.593 1.00 43.38 570 ASP A C 1
ATOM 1635 O O . ASP A 1 213 ? -11.447 -10.928 -3.639 1.00 43.25 570 ASP A O 1
ATOM 1640 N N . GLN A 1 214 ? -11.629 -8.696 -3.461 1.00 43.27 571 GLN A N 1
ATOM 1641 C CA . GLN A 1 214 ? -10.193 -8.471 -3.326 1.00 43.47 571 GLN A CA 1
ATOM 1642 C C . GLN A 1 214 ? -9.636 -8.892 -1.965 1.00 43.76 571 GLN A C 1
ATOM 1643 O O . GLN A 1 214 ? -8.457 -9.227 -1.856 1.00 43.65 571 GLN A O 1
ATOM 1649 N N . ASP A 1 215 ? -10.504 -8.882 -0.949 1.00 44.14 572 ASP A N 1
ATOM 1650 C CA . ASP A 1 215 ? -10.153 -9.165 0.449 1.00 44.38 572 ASP A CA 1
ATOM 1651 C C . ASP A 1 215 ? -10.210 -10.645 0.830 1.00 44.68 572 ASP A C 1
ATOM 1652 O O . ASP A 1 215 ? -11.141 -11.357 0.447 1.00 44.77 572 ASP A O 1
ATOM 1657 N N . VAL A 1 216 ? -9.225 -11.080 1.618 1.00 45.04 573 VAL A N 1
ATOM 1658 C CA . VAL A 1 216 ? -9.125 -12.461 2.120 1.00 45.43 573 VAL A CA 1
ATOM 1659 C C . VAL A 1 216 ? -10.386 -12.901 2.863 1.00 45.45 573 VAL A C 1
ATOM 1660 O O . VAL A 1 216 ? -10.930 -13.983 2.607 1.00 45.61 573 VAL A O 1
ATOM 1664 N N . ASP A 1 217 ? -10.839 -12.054 3.782 1.00 45.40 574 ASP A N 1
ATOM 1665 C CA . ASP A 1 217 ? -11.956 -12.379 4.654 1.00 45.37 574 ASP A CA 1
ATOM 1666 C C . ASP A 1 217 ? -13.289 -12.444 3.917 1.00 45.24 574 ASP A C 1
ATOM 1667 O O . ASP A 1 217 ? -14.019 -13.429 4.048 1.00 45.40 574 ASP A O 1
ATOM 1672 N N . VAL A 1 218 ? -13.596 -11.411 3.137 1.00 44.99 575 VAL A N 1
ATOM 1673 C CA . VAL A 1 218 ? -14.835 -11.379 2.357 1.00 44.82 575 VAL A CA 1
ATOM 1674 C C . VAL A 1 218 ? -15.010 -12.649 1.508 1.00 44.68 575 VAL A C 1
ATOM 1675 O O . VAL A 1 218 ? -16.096 -13.235 1.502 1.00 44.53 575 VAL A O 1
ATOM 1679 N N . LYS A 1 219 ? -13.945 -13.069 0.818 1.00 44.52 576 LYS A N 1
ATOM 1680 C CA . LYS A 1 219 ? -13.934 -14.347 0.090 1.00 44.55 576 LYS A CA 1
ATOM 1681 C C . LYS A 1 219 ? -14.373 -15.477 1.012 1.00 44.11 576 LYS A C 1
ATOM 1682 O O . LYS A 1 219 ? -15.397 -16.122 0.765 1.00 44.01 576 LYS A O 1
ATOM 1688 N N . TYR A 1 220 ? -13.601 -15.696 2.080 1.00 43.62 577 TYR A N 1
ATOM 1689 C CA . TYR A 1 220 ? -13.800 -16.852 2.946 1.00 43.21 577 TYR A CA 1
ATOM 1690 C C . TYR A 1 220 ? -15.249 -16.991 3.406 1.00 42.88 577 TYR A C 1
ATOM 1691 O O . TYR A 1 220 ? -15.839 -18.067 3.283 1.00 42.69 577 TYR A O 1
ATOM 1700 N N . PHE A 1 221 ? -15.811 -15.903 3.926 1.00 42.51 578 PHE A N 1
ATOM 1701 C CA . PHE A 1 221 ? -17.159 -15.923 4.484 1.00 42.37 578 PHE A CA 1
ATOM 1702 C C . PHE A 1 221 ? -18.275 -15.991 3.432 1.00 42.28 578 PHE A C 1
ATOM 1703 O O . PHE A 1 221 ? -19.401 -16.401 3.744 1.00 42.06 578 PHE A O 1
ATOM 1711 N N . ALA A 1 222 ? -17.958 -15.592 2.197 1.00 42.15 579 ALA A N 1
ATOM 1712 C CA . ALA A 1 222 ? -18.882 -15.737 1.064 1.00 41.78 579 ALA A CA 1
ATOM 1713 C C . ALA A 1 222 ? -18.977 -17.201 0.657 1.00 41.60 579 ALA A C 1
ATOM 1714 O O . ALA A 1 222 ? -20.063 -17.701 0.355 1.00 41.61 579 ALA A O 1
ATOM 1716 N N . GLN A 1 223 ? -17.829 -17.877 0.663 1.00 41.42 580 GLN A N 1
ATOM 1717 C CA . GLN A 1 223 ? -17.752 -19.318 0.445 1.00 41.20 580 GLN A CA 1
ATOM 1718 C C . GLN A 1 223 ? -18.525 -20.079 1.520 1.00 41.06 580 GLN A C 1
ATOM 1719 O O . GLN A 1 223 ? -19.458 -20.819 1.209 1.00 40.94 580 GLN A O 1
ATOM 1725 N N . GLU A 1 224 ? -18.153 -19.877 2.782 1.00 41.09 581 GLU A N 1
ATOM 1726 C CA . GLU A 1 224 ? -18.779 -20.605 3.881 1.00 41.19 581 GLU A CA 1
ATOM 1727 C C . GLU A 1 224 ? -20.304 -20.450 3.888 1.00 41.01 581 GLU A C 1
ATOM 1728 O O . GLU A 1 224 ? -21.017 -21.409 4.160 1.00 40.92 581 GLU A O 1
ATOM 1734 N N . ALA A 1 225 ? -20.789 -19.250 3.572 1.00 40.99 582 ALA A N 1
ATOM 1735 C CA . ALA A 1 225 ? -22.225 -18.996 3.445 1.00 40.98 582 ALA A CA 1
ATOM 1736 C C . ALA A 1 225 ? -22.879 -19.876 2.379 1.00 41.09 582 ALA A C 1
ATOM 1737 O O . ALA A 1 225 ? -23.933 -20.467 2.633 1.00 40.97 582 ALA A O 1
ATOM 1739 N N . LEU A 1 226 ? -22.248 -19.966 1.204 1.00 41.24 583 LEU A N 1
ATOM 1740 C CA . LEU A 1 226 ? -22.733 -20.821 0.114 1.00 41.53 583 LEU A CA 1
ATOM 1741 C C . LEU A 1 226 ? -22.777 -22.295 0.518 1.00 41.76 583 LEU A C 1
ATOM 1742 O O . LEU A 1 226 ? -23.717 -23.013 0.170 1.00 41.88 583 LEU A O 1
ATOM 1747 N N . THR A 1 227 ? -21.754 -22.734 1.250 1.00 42.04 584 THR A N 1
ATOM 1748 C CA . THR A 1 227 ? -21.703 -24.087 1.804 1.00 42.32 584 THR A CA 1
ATOM 1749 C C . THR A 1 227 ? -22.857 -24.331 2.788 1.00 42.60 584 THR A C 1
ATOM 1750 O O . THR A 1 227 ? -23.648 -25.254 2.595 1.00 42.66 584 THR A O 1
ATOM 1754 N N . VAL A 1 228 ? -22.955 -23.489 3.817 1.00 42.87 585 VAL A N 1
ATOM 1755 C CA . VAL A 1 228 ? -23.982 -23.615 4.865 1.00 43.18 585 VAL A CA 1
ATOM 1756 C C . VAL A 1 228 ? -25.420 -23.526 4.314 1.00 43.52 585 VAL A C 1
ATOM 1757 O O . VAL A 1 228 ? -26.357 -24.063 4.917 1.00 43.54 585 VAL A O 1
ATOM 1761 N N . LEU A 1 229 ? -25.581 -22.871 3.164 1.00 43.84 586 LEU A N 1
ATOM 1762 C CA . LEU A 1 229 ? -26.895 -22.729 2.523 1.00 44.07 586 LEU A CA 1
ATOM 1763 C C . LEU A 1 229 ? -27.152 -23.777 1.430 1.00 44.16 586 LEU A C 1
ATOM 1764 O O . LEU A 1 229 ? -28.078 -23.630 0.625 1.00 44.14 586 LEU A O 1
ATOM 1769 N N . SER A 1 230 ? -26.325 -24.826 1.413 1.00 44.32 587 SER A N 1
ATOM 1770 C CA . SER A 1 230 ? -26.403 -25.931 0.435 1.00 44.37 587 SER A CA 1
ATOM 1771 C C . SER A 1 230 ? -26.260 -25.497 -1.025 1.00 44.47 587 SER A C 1
ATOM 1772 O O . SER A 1 230 ? -26.437 -26.308 -1.937 1.00 44.44 587 SER A O 1
ATOM 1775 N N . LEU A 1 231 ? -25.932 -24.225 -1.233 1.00 44.59 588 LEU A N 1
ATOM 1776 C CA . LEU A 1 231 ? -25.805 -23.662 -2.571 1.00 44.82 588 LEU A CA 1
ATOM 1777 C C . LEU A 1 231 ? -24.504 -24.110 -3.236 1.00 45.05 588 LEU A C 1
ATOM 1778 O O . LEU A 1 231 ? -24.527 -24.617 -4.363 1.00 45.20 588 LEU A O 1
ATOM 1783 N N . ALA A 1 232 ? -23.386 -23.924 -2.528 1.00 45.19 589 ALA A N 1
ATOM 1784 C CA . ALA A 1 232 ? -22.048 -24.353 -2.973 1.00 45.38 589 ALA A CA 1
ATOM 1785 C C . ALA A 1 232 ? -21.722 -24.005 -4.435 1.00 45.51 589 ALA A C 1
ATOM 1786 O O . ALA A 1 232 ? -21.754 -24.847 -5.342 1.00 45.45 589 ALA A O 1
ATOM 1789 N N . PHE B 2 7 ? -7.276 -25.855 9.231 1.00 51.72 6 PHE C N 1
ATOM 1790 C CA . PHE B 2 7 ? -6.423 -24.991 10.098 1.00 51.66 6 PHE C CA 1
ATOM 1791 C C . PHE B 2 7 ? -7.144 -23.699 10.478 1.00 51.43 6 PHE C C 1
ATOM 1792 O O . PHE B 2 7 ? -6.965 -23.188 11.587 1.00 51.53 6 PHE C O 1
ATOM 1800 N N . THR B 2 8 ? -7.949 -23.174 9.556 1.00 50.99 7 THR C N 1
ATOM 1801 C CA . THR B 2 8 ? -8.777 -21.999 9.828 1.00 50.63 7 THR C CA 1
ATOM 1802 C C . THR B 2 8 ? -9.729 -22.266 10.996 1.00 50.51 7 THR C C 1
ATOM 1803 O O . THR B 2 8 ? -9.952 -21.394 11.835 1.00 50.61 7 THR C O 1
ATOM 1807 N N . LYS B 2 9 ? -10.267 -23.480 11.053 1.00 50.30 8 LYS C N 1
ATOM 1808 C CA . LYS B 2 9 ? -11.242 -23.837 12.078 1.00 50.13 8 LYS C CA 1
ATOM 1809 C C . LYS B 2 9 ? -10.592 -24.281 13.389 1.00 49.96 8 LYS C C 1
ATOM 1810 O O . LYS B 2 9 ? -11.209 -24.205 14.451 1.00 49.87 8 LYS C O 1
ATOM 1816 N N . GLU B 2 10 ? -9.343 -24.728 13.310 1.00 49.87 9 GLU C N 1
ATOM 1817 C CA . GLU B 2 10 ? -8.546 -24.960 14.509 1.00 49.83 9 GLU C CA 1
ATOM 1818 C C . GLU B 2 10 ? -8.251 -23.636 15.203 1.00 49.80 9 GLU C C 1
ATOM 1819 O O . GLU B 2 10 ? -8.266 -23.554 16.434 1.00 49.83 9 GLU C O 1
ATOM 1825 N N . LEU B 2 11 ? -7.989 -22.608 14.394 1.00 49.74 10 LEU C N 1
ATOM 1826 C CA . LEU B 2 11 ? -7.769 -21.244 14.870 1.00 49.43 10 LEU C CA 1
ATOM 1827 C C . LEU B 2 11 ? -9.004 -20.688 15.571 1.00 49.12 10 LEU C C 1
ATOM 1828 O O . LEU B 2 11 ? -8.892 -20.084 16.635 1.00 49.15 10 LEU C O 1
ATOM 1833 N N . ASP B 2 12 ? -10.175 -20.905 14.973 1.00 48.86 11 ASP C N 1
ATOM 1834 C CA . ASP B 2 12 ? -11.451 -20.500 15.564 1.00 48.70 11 ASP C CA 1
ATOM 1835 C C . ASP B 2 12 ? -11.673 -21.177 16.913 1.00 48.52 11 ASP C C 1
ATOM 1836 O O . ASP B 2 12 ? -12.156 -20.553 17.861 1.00 48.46 11 ASP C O 1
ATOM 1841 N N . GLN B 2 13 ? -11.303 -22.453 16.984 1.00 48.31 12 GLN C N 1
ATOM 1842 C CA . GLN B 2 13 ? -11.357 -23.218 18.223 1.00 48.11 12 GLN C CA 1
ATOM 1843 C C . GLN B 2 13 ? -10.437 -22.597 19.278 1.00 47.95 12 GLN C C 1
ATOM 1844 O O . GLN B 2 13 ? -10.854 -22.390 20.418 1.00 48.00 12 GLN C O 1
ATOM 1850 N N . TRP B 2 14 ? -9.198 -22.289 18.893 1.00 47.65 13 TRP C N 1
ATOM 1851 C CA . TRP B 2 14 ? -8.242 -21.665 19.808 1.00 47.36 13 TRP C CA 1
ATOM 1852 C C . TRP B 2 14 ? -8.738 -20.307 20.313 1.00 47.22 13 TRP C C 1
ATOM 1853 O O . TRP B 2 14 ? -8.611 -20.000 21.504 1.00 47.36 13 TRP C O 1
ATOM 1864 N N . ILE B 2 15 ? -9.309 -19.506 19.413 1.00 46.84 14 ILE C N 1
ATOM 1865 C CA . ILE B 2 15 ? -9.836 -18.184 19.775 1.00 46.60 14 ILE C CA 1
ATOM 1866 C C . ILE B 2 15 ? -10.987 -18.318 20.786 1.00 46.60 14 ILE C C 1
ATOM 1867 O O . ILE B 2 15 ? -10.935 -17.742 21.875 1.00 46.69 14 ILE C O 1
ATOM 1872 N N . GLU B 2 16 ? -11.999 -19.105 20.432 1.00 46.46 15 GLU C N 1
ATOM 1873 C CA . GLU B 2 16 ? -13.091 -19.438 21.342 1.00 46.41 15 GLU C CA 1
ATOM 1874 C C . GLU B 2 16 ? -12.570 -19.796 22.741 1.00 46.14 15 GLU C C 1
ATOM 1875 O O . GLU B 2 16 ? -13.142 -19.377 23.748 1.00 46.26 15 GLU C O 1
ATOM 1881 N N . GLN B 2 17 ? -11.479 -20.558 22.789 1.00 45.78 16 GLN C N 1
ATOM 1882 C CA . GLN B 2 17 ? -10.915 -21.053 24.041 1.00 45.54 16 GLN C CA 1
ATOM 1883 C C . GLN B 2 17 ? -10.218 -19.944 24.827 1.00 45.47 16 GLN C C 1
ATOM 1884 O O . GLN B 2 17 ? -10.426 -19.790 26.033 1.00 45.42 16 GLN C O 1
ATOM 1890 N N . LEU B 2 18 ? -9.390 -19.173 24.137 1.00 45.40 17 LEU C N 1
ATOM 1891 C CA . LEU B 2 18 ? -8.682 -18.064 24.758 1.00 45.34 17 LEU C CA 1
ATOM 1892 C C . LEU B 2 18 ? -9.649 -17.009 25.279 1.00 45.42 17 LEU C C 1
ATOM 1893 O O . LEU B 2 18 ? -9.356 -16.333 26.266 1.00 45.73 17 LEU C O 1
ATOM 1898 N N . ASN B 2 19 ? -10.800 -16.877 24.618 1.00 45.28 18 ASN C N 1
ATOM 1899 C CA . ASN B 2 19 ? -11.877 -15.998 25.084 1.00 45.18 18 ASN C CA 1
ATOM 1900 C C . ASN B 2 19 ? -12.425 -16.389 26.457 1.00 45.11 18 ASN C C 1
ATOM 1901 O O . ASN B 2 19 ? -13.078 -15.597 27.128 1.00 44.81 18 ASN C O 1
ATOM 1906 N N . GLU B 2 20 ? -12.144 -17.621 26.861 1.00 45.33 19 GLU C N 1
ATOM 1907 C CA . GLU B 2 20 ? -12.579 -18.131 28.145 1.00 45.74 19 GLU C CA 1
ATOM 1908 C C . GLU B 2 20 ? -11.396 -18.161 29.107 1.00 45.44 19 GLU C C 1
ATOM 1909 O O . GLU B 2 20 ? -11.433 -18.860 30.116 1.00 45.76 19 GLU C O 1
ATOM 1915 N N . CYS B 2 21 ? -10.358 -17.387 28.790 1.00 44.94 20 CYS C N 1
ATOM 1916 C CA . CYS B 2 21 ? -9.091 -17.385 29.531 1.00 44.75 20 CYS C CA 1
ATOM 1917 C C . CYS B 2 21 ? -8.506 -18.773 29.802 1.00 44.69 20 CYS C C 1
ATOM 1918 O O . CYS B 2 21 ? -8.143 -19.089 30.938 1.00 44.76 20 CYS C O 1
ATOM 1921 N N . LYS B 2 22 ? -8.415 -19.592 28.759 1.00 44.53 21 LYS C N 1
ATOM 1922 C CA . LYS B 2 22 ? -7.831 -20.925 28.873 1.00 44.47 21 LYS C CA 1
ATOM 1923 C C . LYS B 2 22 ? -6.686 -21.088 27.879 1.00 44.10 21 LYS C C 1
ATOM 1924 O O . LYS B 2 22 ? -6.899 -21.099 26.662 1.00 44.27 21 LYS C O 1
ATOM 1930 N N . GLN B 2 23 ? -5.473 -21.201 28.417 1.00 43.54 22 GLN C N 1
ATOM 1931 C CA . GLN B 2 23 ? -4.244 -21.264 27.621 1.00 42.79 22 GLN C CA 1
ATOM 1932 C C . GLN B 2 23 ? -4.269 -22.375 26.572 1.00 42.65 22 GLN C C 1
ATOM 1933 O O . GLN B 2 23 ? -4.918 -23.410 26.758 1.00 42.50 22 GLN C O 1
ATOM 1939 N N . LEU B 2 24 ? -3.552 -22.150 25.475 1.00 42.32 23 LEU C N 1
ATOM 1940 C CA . LEU B 2 24 ? -3.274 -23.209 24.509 1.00 41.91 23 LEU C CA 1
ATOM 1941 C C . LEU B 2 24 ? -2.125 -24.082 25.004 1.00 41.68 23 LEU C C 1
ATOM 1942 O O . LEU B 2 24 ? -1.344 -23.670 25.856 1.00 41.41 23 LEU C O 1
ATOM 1947 N N . SER B 2 25 ? -2.038 -25.299 24.479 1.00 41.86 24 SER C N 1
ATOM 1948 C CA . SER B 2 25 ? -0.945 -26.206 24.814 1.00 41.85 24 SER C CA 1
ATOM 1949 C C . SER B 2 25 ? 0.374 -25.675 24.264 1.00 42.03 24 SER C C 1
ATOM 1950 O O . SER B 2 25 ? 0.390 -24.884 23.311 1.00 42.21 24 SER C O 1
ATOM 1953 N N . GLU B 2 26 ? 1.478 -26.117 24.858 1.00 42.03 25 GLU C N 1
ATOM 1954 C CA . GLU B 2 26 ? 2.809 -25.750 24.379 1.00 42.12 25 GLU C CA 1
ATOM 1955 C C . GLU B 2 26 ? 2.949 -26.031 22.882 1.00 42.35 25 GLU C C 1
ATOM 1956 O O . GLU B 2 26 ? 3.497 -25.220 22.134 1.00 42.19 25 GLU C O 1
ATOM 1962 N N . SER B 2 27 ? 2.439 -27.187 22.461 1.00 42.74 26 SER C N 1
ATOM 1963 C CA . SER B 2 27 ? 2.496 -27.611 21.072 1.00 42.94 26 SER C CA 1
ATOM 1964 C C . SER B 2 27 ? 1.789 -26.617 20.157 1.00 43.00 26 SER C C 1
ATOM 1965 O O . SER B 2 27 ? 2.283 -26.306 19.073 1.00 43.15 26 SER C O 1
ATOM 1968 N N . GLN B 2 28 ? 0.645 -26.110 20.610 1.00 42.95 27 GLN C N 1
ATOM 1969 C CA . GLN B 2 28 ? -0.179 -25.214 19.807 1.00 42.86 27 GLN C CA 1
ATOM 1970 C C . GLN B 2 28 ? 0.424 -23.828 19.702 1.00 42.83 27 GLN C C 1
ATOM 1971 O O . GLN B 2 28 ? 0.335 -23.181 18.658 1.00 42.79 27 GLN C O 1
ATOM 1977 N N . VAL B 2 29 ? 1.040 -23.376 20.785 1.00 43.02 28 VAL C N 1
ATOM 1978 C CA . VAL B 2 29 ? 1.711 -22.077 20.795 1.00 43.10 28 VAL C CA 1
ATOM 1979 C C . VAL B 2 29 ? 2.828 -22.083 19.753 1.00 43.18 28 VAL C C 1
ATOM 1980 O O . VAL B 2 29 ? 2.983 -21.130 18.996 1.00 43.34 28 VAL C O 1
ATOM 1984 N N . LYS B 2 30 ? 3.558 -23.192 19.694 1.00 43.50 29 LYS C N 1
ATOM 1985 C CA . LYS B 2 30 ? 4.654 -23.387 18.747 1.00 43.79 29 LYS C CA 1
ATOM 1986 C C . LYS B 2 30 ? 4.216 -23.180 17.294 1.00 43.90 29 LYS C C 1
ATOM 1987 O O . LYS B 2 30 ? 4.897 -22.494 16.534 1.00 44.06 29 LYS C O 1
ATOM 1993 N N . SER B 2 31 ? 3.083 -23.770 16.920 1.00 44.10 30 SER C N 1
ATOM 1994 C CA . SER B 2 31 ? 2.561 -23.667 15.553 1.00 44.24 30 SER C CA 1
ATOM 1995 C C . SER B 2 31 ? 2.079 -22.248 15.266 1.00 44.44 30 SER C C 1
ATOM 1996 O O . SER B 2 31 ? 2.357 -21.683 14.205 1.00 44.51 30 SER C O 1
ATOM 1999 N N . LEU B 2 32 ? 1.357 -21.680 16.225 1.00 44.60 31 LEU C N 1
ATOM 2000 C CA . LEU B 2 32 ? 0.863 -20.319 16.114 1.00 44.97 31 LEU C CA 1
ATOM 2001 C C . LEU B 2 32 ? 2.008 -19.372 15.766 1.00 45.20 31 LEU C C 1
ATOM 2002 O O . LEU B 2 32 ? 1.932 -18.626 14.788 1.00 45.18 31 LEU C O 1
ATOM 2007 N N . CYS B 2 33 ? 3.073 -19.445 16.562 1.00 45.45 32 CYS C N 1
ATOM 2008 C CA . CYS B 2 33 ? 4.251 -18.609 16.406 1.00 45.71 32 CYS C CA 1
ATOM 2009 C C . CYS B 2 33 ? 4.985 -18.856 15.098 1.00 45.95 32 CYS C C 1
ATOM 2010 O O . CYS B 2 33 ? 5.584 -17.943 14.544 1.00 46.12 32 CYS C O 1
ATOM 2013 N N . GLU B 2 34 ? 4.946 -20.088 14.606 1.00 46.40 33 GLU C N 1
ATOM 2014 C CA . GLU B 2 34 ? 5.604 -20.406 13.343 1.00 46.91 33 GLU C CA 1
ATOM 2015 C C . GLU B 2 34 ? 4.937 -19.662 12.198 1.00 46.99 33 GLU C C 1
ATOM 2016 O O . GLU B 2 34 ? 5.616 -19.080 11.353 1.00 47.04 33 GLU C O 1
ATOM 2022 N N . LYS B 2 35 ? 3.607 -19.662 12.188 1.00 47.22 34 LYS C N 1
ATOM 2023 C CA . LYS B 2 35 ? 2.865 -19.023 11.113 1.00 47.50 34 LYS C CA 1
ATOM 2024 C C . LYS B 2 35 ? 2.840 -17.507 11.264 1.00 47.40 34 LYS C C 1
ATOM 2025 O O . LYS B 2 35 ? 2.783 -16.785 10.269 1.00 47.48 34 LYS C O 1
ATOM 2031 N N . ALA B 2 36 ? 2.887 -17.035 12.508 1.00 47.38 35 ALA C N 1
ATOM 2032 C CA . ALA B 2 36 ? 2.940 -15.601 12.797 1.00 47.31 35 ALA C CA 1
ATOM 2033 C C . ALA B 2 36 ? 4.226 -14.981 12.269 1.00 47.27 35 ALA C C 1
ATOM 2034 O O . ALA B 2 36 ? 4.190 -13.910 11.672 1.00 47.23 35 ALA C O 1
ATOM 2036 N N . LYS B 2 37 ? 5.352 -15.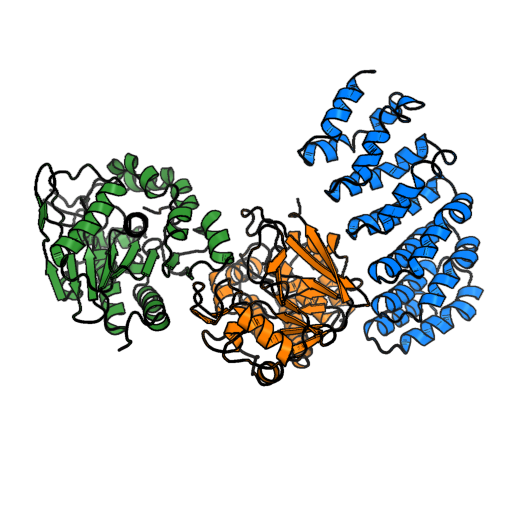662 12.486 1.00 47.31 36 LYS C N 1
ATOM 2037 C CA . LYS B 2 37 ? 6.637 -15.257 11.918 1.00 47.59 36 LYS C CA 1
ATOM 2038 C C . LYS B 2 37 ? 6.523 -15.083 10.406 1.00 47.55 36 LYS C C 1
ATOM 2039 O O . LYS B 2 37 ? 6.972 -14.082 9.846 1.00 47.64 36 LYS C O 1
ATOM 2045 N N . GLU B 2 38 ? 5.895 -16.067 9.768 1.00 47.59 37 GLU C N 1
ATOM 2046 C CA . GLU B 2 38 ? 5.739 -16.130 8.320 1.00 47.56 37 GLU C CA 1
ATOM 2047 C C . GLU B 2 38 ? 4.930 -14.957 7.763 1.00 47.29 37 GLU C C 1
ATOM 2048 O O . GLU B 2 38 ? 5.257 -14.418 6.700 1.00 47.43 37 GLU C O 1
ATOM 2054 N N . ILE B 2 39 ? 3.877 -14.576 8.483 1.00 46.76 38 ILE C N 1
ATOM 2055 C CA . ILE B 2 39 ? 3.043 -13.438 8.107 1.00 46.32 38 ILE C CA 1
ATOM 2056 C C . ILE B 2 39 ? 3.798 -12.119 8.303 1.00 46.16 38 ILE C C 1
ATOM 2057 O O . ILE B 2 39 ? 3.887 -11.297 7.386 1.00 46.09 38 ILE C O 1
ATOM 2062 N N . LEU B 2 40 ? 4.352 -11.945 9.499 1.00 45.98 39 LEU C N 1
ATOM 2063 C CA . LEU B 2 40 ? 5.034 -10.718 9.897 1.00 45.76 39 LEU C CA 1
ATOM 2064 C C . LEU B 2 40 ? 6.316 -10.431 9.111 1.00 45.71 39 LEU C C 1
ATOM 2065 O O . LEU B 2 40 ? 6.753 -9.285 9.050 1.00 45.77 39 LEU C O 1
ATOM 2070 N N . THR B 2 41 ? 6.913 -11.469 8.527 1.00 45.61 40 THR C N 1
ATOM 2071 C CA . THR B 2 41 ? 8.053 -11.329 7.621 1.00 45.73 40 THR C CA 1
ATOM 2072 C C . THR B 2 41 ? 7.714 -10.431 6.429 1.00 45.76 40 THR C C 1
ATOM 2073 O O . THR B 2 41 ? 8.536 -9.622 5.993 1.00 45.64 40 THR C O 1
ATOM 2077 N N . LYS B 2 42 ? 6.495 -10.583 5.918 1.00 45.88 41 LYS C N 1
ATOM 2078 C CA . LYS B 2 42 ? 5.996 -9.798 4.795 1.00 45.98 41 LYS C CA 1
ATOM 2079 C C . LYS B 2 42 ? 5.675 -8.368 5.200 1.00 45.79 41 LYS C C 1
ATOM 2080 O O . LYS B 2 42 ? 5.451 -7.513 4.353 1.00 45.93 41 LYS C O 1
ATOM 2086 N N . GLU B 2 43 ? 5.651 -8.099 6.495 1.00 45.78 42 GLU C N 1
ATOM 2087 C CA . GLU B 2 43 ? 5.319 -6.759 6.959 1.00 45.82 42 GLU C CA 1
ATOM 2088 C C . GLU B 2 43 ? 6.543 -5.842 7.036 1.00 45.46 42 GLU C C 1
ATOM 2089 O O . GLU B 2 43 ? 7.678 -6.302 7.201 1.00 45.22 42 GLU C O 1
ATOM 2095 N N . SER B 2 44 ? 6.290 -4.543 6.908 1.00 45.09 43 SER C N 1
ATOM 2096 C CA . SER B 2 44 ? 7.333 -3.523 6.861 1.00 44.65 43 SER C CA 1
ATOM 2097 C C . SER B 2 44 ? 7.614 -2.918 8.247 1.00 44.45 43 SER C C 1
ATOM 2098 O O . SER B 2 44 ? 6.772 -2.999 9.140 1.00 44.56 43 SER C O 1
ATOM 2101 N N . ASN B 2 45 ? 8.800 -2.326 8.416 1.00 44.11 44 ASN C N 1
ATOM 2102 C CA . ASN B 2 45 ? 9.137 -1.528 9.602 1.00 43.78 44 ASN C CA 1
ATOM 2103 C C . ASN B 2 45 ? 8.181 -0.357 9.796 1.00 43.95 44 ASN C C 1
ATOM 2104 O O . ASN B 2 45 ? 7.891 0.033 10.929 1.00 43.84 44 ASN C O 1
ATOM 2109 N N . VAL B 2 46 ? 7.720 0.213 8.683 1.00 44.12 45 VAL C N 1
ATOM 2110 C CA . VAL B 2 46 ? 6.613 1.165 8.697 1.00 44.50 45 VAL C CA 1
ATOM 2111 C C . VAL B 2 46 ? 5.425 0.501 8.008 1.00 44.74 45 VAL C C 1
ATOM 2112 O O . VAL B 2 46 ? 5.224 0.662 6.806 1.00 44.78 45 VAL C O 1
ATOM 2116 N N . GLN B 2 47 ? 4.652 -0.266 8.772 1.00 45.12 46 GLN C N 1
ATOM 2117 C CA . GLN B 2 47 ? 3.529 -1.019 8.209 1.00 45.56 46 GLN C CA 1
ATOM 2118 C C . GLN B 2 47 ? 2.384 -0.103 7.785 1.00 45.88 46 GLN C C 1
ATOM 2119 O O . GLN B 2 47 ? 1.838 0.655 8.588 1.00 45.68 46 GLN C O 1
ATOM 2125 N N . GLU B 2 48 ? 2.048 -0.178 6.501 1.00 46.31 47 GLU C N 1
ATOM 2126 C CA . GLU B 2 48 ? 0.951 0.584 5.937 1.00 46.79 47 GLU C CA 1
ATOM 2127 C C . GLU B 2 48 ? -0.363 0.011 6.471 1.00 46.76 47 GLU C C 1
ATOM 2128 O O . GLU B 2 48 ? -0.615 -1.194 6.368 1.00 46.62 47 GLU C O 1
ATOM 2134 N N . VAL B 2 49 ? -1.174 0.876 7.075 1.00 46.68 48 VAL C N 1
ATOM 2135 C CA . VAL B 2 49 ? -2.496 0.502 7.568 1.00 46.73 48 VAL C CA 1
ATOM 2136 C C . VAL B 2 49 ? -3.508 1.462 6.954 1.00 47.19 48 VAL C C 1
ATOM 2137 O O . VAL B 2 49 ? -3.252 2.667 6.857 1.00 47.21 48 VAL C O 1
ATOM 2141 N N . ARG B 2 50 ? -4.646 0.926 6.521 1.00 47.50 49 ARG C N 1
ATOM 2142 C CA . ARG B 2 50 ? -5.727 1.758 6.000 1.00 48.04 49 ARG C CA 1
ATOM 2143 C C . ARG B 2 50 ? -6.899 1.829 6.991 1.00 47.66 49 ARG C C 1
ATOM 2144 O O . ARG B 2 50 ? -7.300 0.825 7.583 1.00 47.88 49 ARG C O 1
ATOM 2152 N N . CYS B 2 51 ? -7.412 3.037 7.191 1.00 47.24 50 CYS C N 1
ATOM 2153 C CA . CYS B 2 51 ? -8.558 3.262 8.049 1.00 46.71 50 CYS C CA 1
ATOM 2154 C C . CYS B 2 51 ? -9.825 2.708 7.394 1.00 46.39 50 CYS C C 1
ATOM 2155 O O . CYS B 2 51 ? -9.850 2.489 6.183 1.00 46.28 50 CYS C O 1
ATOM 2158 N N . PRO B 2 52 ? -10.889 2.478 8.185 1.00 46.15 51 PRO C N 1
ATOM 2159 C CA . PRO B 2 52 ? -11.042 2.710 9.618 1.00 46.02 51 PRO C CA 1
ATOM 2160 C C . PRO B 2 52 ? -10.325 1.678 10.482 1.00 45.97 51 PRO C C 1
ATOM 2161 O O . PRO B 2 52 ? -10.411 0.479 10.221 1.00 46.33 51 PRO C O 1
ATOM 2165 N N . VAL B 2 53 ? -9.607 2.162 11.491 1.00 45.75 52 VAL C N 1
ATOM 2166 C CA . VAL B 2 53 ? -8.923 1.317 12.461 1.00 45.69 52 VAL C CA 1
ATOM 2167 C C . VAL B 2 53 ? -9.164 1.903 13.839 1.00 45.49 52 VAL C C 1
ATOM 2168 O O . VAL B 2 53 ? -9.463 3.092 13.974 1.00 45.54 52 VAL C O 1
ATOM 2172 N N . THR B 2 54 ? -9.013 1.075 14.862 1.00 45.17 53 THR C N 1
ATOM 2173 C CA . THR B 2 54 ? -9.008 1.561 16.223 1.00 45.15 53 THR C CA 1
ATOM 2174 C C . THR B 2 54 ? -7.595 1.399 16.787 1.00 45.52 53 THR C C 1
ATOM 2175 O O . THR B 2 54 ? -7.085 0.276 16.907 1.00 45.71 53 THR C O 1
ATOM 2179 N N . VAL B 2 55 ? -6.959 2.527 17.110 1.00 45.62 54 VAL C N 1
ATOM 2180 C CA . VAL B 2 55 ? -5.613 2.513 17.677 1.00 45.66 54 VAL C CA 1
ATOM 2181 C C . VAL B 2 55 ? -5.678 2.235 19.177 1.00 45.91 54 VAL C C 1
ATOM 2182 O O . VAL B 2 55 ? -6.451 2.871 19.903 1.00 45.73 54 VAL C O 1
ATOM 2186 N N . CYS B 2 56 ? -4.854 1.281 19.617 1.00 46.13 55 CYS C N 1
ATOM 2187 C CA . CYS B 2 56 ? -4.782 0.846 21.007 1.00 46.20 55 CYS C CA 1
ATOM 2188 C C . CYS B 2 56 ? -3.368 0.950 21.578 1.00 46.22 55 CYS C C 1
ATOM 2189 O O . CYS B 2 56 ? -2.377 0.612 20.909 1.00 46.45 55 CYS C O 1
ATOM 2192 N N . GLY B 2 57 ? -3.280 1.413 22.820 1.00 45.93 56 GLY C N 1
ATOM 2193 C CA . GLY B 2 57 ? -2.001 1.545 23.495 1.00 45.61 56 GLY C CA 1
ATOM 2194 C C . GLY B 2 57 ? -1.706 0.348 24.363 1.00 45.65 56 GLY C C 1
ATOM 2195 O O . GLY B 2 57 ? -2.268 -0.739 24.148 1.00 45.86 56 GLY C O 1
ATOM 2196 N N . ASP B 2 58 ? -0.835 0.553 25.352 1.00 45.27 57 ASP C N 1
ATOM 2197 C CA . ASP B 2 58 ? -0.350 -0.513 26.230 1.00 44.94 57 ASP C CA 1
ATOM 2198 C C . ASP B 2 58 ? -1.478 -1.346 26.823 1.00 44.61 57 ASP C C 1
ATOM 2199 O O . ASP B 2 58 ? -2.475 -0.808 27.305 1.00 44.65 57 ASP C O 1
ATOM 2204 N N . VAL B 2 59 ? -1.300 -2.661 26.807 1.00 44.11 58 VAL C N 1
ATOM 2205 C CA . VAL B 2 59 ? -2.310 -3.581 27.322 1.00 43.92 58 VAL C CA 1
ATOM 2206 C C . VAL B 2 59 ? -1.797 -4.349 28.554 1.00 43.89 58 VAL C C 1
ATOM 2207 O O . VAL B 2 59 ? -2.563 -4.671 29.478 1.00 43.45 58 VAL C O 1
ATOM 2211 N N . HIS B 2 60 ? -0.489 -4.615 28.547 1.00 43.95 59 HIS C N 1
ATOM 2212 C CA . HIS B 2 60 ? 0.266 -5.112 29.708 1.00 43.84 59 HIS C CA 1
ATOM 2213 C C . HIS B 2 60 ? -0.218 -6.435 30.309 1.00 43.79 59 HIS C C 1
ATOM 2214 O O . HIS B 2 60 ? -0.245 -6.601 31.526 1.00 44.24 59 HIS C O 1
ATOM 2221 N N . GLY B 2 61 ? -0.586 -7.383 29.461 1.00 43.69 60 GLY C N 1
ATOM 2222 C CA . GLY B 2 61 ? -0.984 -8.703 29.938 1.00 44.06 60 GLY C CA 1
ATOM 2223 C C . GLY B 2 61 ? -2.221 -8.748 30.823 1.00 44.21 60 GLY C C 1
ATOM 2224 O O . GLY B 2 61 ? -2.486 -9.758 31.477 1.00 44.01 60 GLY C O 1
ATOM 2225 N N . GLN B 2 62 ? -2.981 -7.656 30.844 1.00 44.42 61 GLN C N 1
ATOM 2226 C CA . GLN B 2 62 ? -4.199 -7.584 31.649 1.00 44.55 61 GLN C CA 1
ATOM 2227 C C . GLN B 2 62 ? -5.383 -8.128 30.862 1.00 44.64 61 GLN C C 1
ATOM 2228 O O . GLN B 2 62 ? -6.256 -7.377 30.411 1.00 44.48 61 GLN C O 1
ATOM 2234 N N . PHE B 2 63 ? -5.383 -9.455 30.712 1.00 44.82 62 PHE C N 1
ATOM 2235 C CA . PHE B 2 63 ? -6.337 -10.195 29.875 1.00 44.73 62 PHE C CA 1
ATOM 2236 C C . PHE B 2 63 ? -7.788 -9.715 29.980 1.00 44.68 62 PHE C C 1
ATOM 2237 O O . PHE B 2 63 ? -8.431 -9.449 28.961 1.00 44.79 62 PHE C O 1
ATOM 2245 N N . HIS B 2 64 ? -8.287 -9.606 31.208 1.00 44.39 63 HIS C N 1
ATOM 2246 C CA . HIS B 2 64 ? -9.670 -9.218 31.441 1.00 44.39 63 HIS C CA 1
ATOM 2247 C C . HIS B 2 64 ? -9.994 -7.792 30.989 1.00 44.50 63 HIS C C 1
ATOM 2248 O O . HIS B 2 64 ? -11.079 -7.538 30.462 1.00 45.03 63 HIS C O 1
ATOM 2255 N N . ASP B 2 65 ? -9.054 -6.870 31.160 1.00 44.18 64 ASP C N 1
ATOM 2256 C CA . ASP B 2 65 ? -9.248 -5.503 30.677 1.00 44.05 64 ASP C CA 1
ATOM 2257 C C . ASP B 2 65 ? -9.187 -5.410 29.154 1.00 44.21 64 ASP C C 1
ATOM 2258 O O . ASP B 2 65 ? -9.724 -4.464 28.558 1.00 44.44 64 ASP C O 1
ATOM 2263 N N . LEU B 2 66 ? -8.517 -6.379 28.530 1.00 44.06 65 LEU C N 1
ATOM 2264 C CA . LEU B 2 66 ? -8.499 -6.480 27.077 1.00 43.84 65 LEU C CA 1
ATOM 2265 C C . LEU B 2 66 ? -9.869 -6.954 26.604 1.00 43.65 65 LEU C C 1
ATOM 2266 O O . LEU B 2 66 ? -10.371 -6.496 25.579 1.00 43.79 65 LEU C O 1
ATOM 2271 N N . MET B 2 67 ? -10.476 -7.868 27.358 1.00 43.20 66 MET C N 1
ATOM 2272 C CA . MET B 2 67 ? -11.851 -8.277 27.089 1.00 42.86 66 MET C CA 1
ATOM 2273 C C . MET B 2 67 ? -12.766 -7.069 27.208 1.00 42.50 66 MET C C 1
ATOM 2274 O O . MET B 2 67 ? -13.661 -6.867 26.383 1.00 42.61 66 MET C O 1
ATOM 2279 N N . GLU B 2 68 ? -12.511 -6.255 28.226 1.00 41.89 67 GLU C N 1
ATOM 2280 C CA . GLU B 2 68 ? -13.231 -5.008 28.401 1.00 41.53 67 GLU C CA 1
ATOM 2281 C C . GLU B 2 68 ? -13.032 -4.095 27.187 1.00 41.45 67 GLU C C 1
ATOM 2282 O O . GLU B 2 68 ? -13.996 -3.511 26.681 1.00 41.09 67 GLU C O 1
ATOM 2288 N N . LEU B 2 69 ? -11.782 -3.994 26.724 1.00 41.37 68 LEU C N 1
ATOM 2289 C CA . LEU B 2 69 ? -11.447 -3.208 25.535 1.00 41.30 68 LEU C CA 1
ATOM 2290 C C . LEU B 2 69 ? -12.356 -3.606 24.370 1.00 41.28 68 LEU C C 1
ATOM 2291 O O . LEU B 2 69 ? -12.890 -2.741 23.674 1.00 41.29 68 LEU C O 1
ATOM 2296 N N . PHE B 2 70 ? -12.548 -4.912 24.187 1.00 41.24 69 PHE C N 1
ATOM 2297 C CA . PHE B 2 70 ? -13.346 -5.427 23.081 1.00 41.27 69 PHE C CA 1
ATOM 2298 C C . PHE B 2 70 ? -14.823 -5.140 23.256 1.00 41.17 69 PHE C C 1
ATOM 2299 O O . PHE B 2 70 ? -15.541 -4.975 22.280 1.00 41.34 69 PHE C O 1
ATOM 2307 N N . ARG B 2 71 ? -15.279 -5.093 24.501 1.00 40.95 70 ARG C N 1
ATOM 2308 C CA . ARG B 2 71 ? -16.653 -4.718 24.778 1.00 40.54 70 ARG C CA 1
ATOM 2309 C C . ARG B 2 71 ? -16.904 -3.242 24.452 1.00 40.42 70 ARG C C 1
ATOM 2310 O O . ARG B 2 71 ? -18.022 -2.863 24.126 1.00 40.77 70 ARG C O 1
ATOM 2318 N N . ILE B 2 72 ? -15.853 -2.428 24.512 1.00 40.13 71 ILE C N 1
ATOM 2319 C CA . ILE B 2 72 ? -15.924 -1.014 24.154 1.00 39.71 71 ILE C CA 1
ATOM 2320 C C . ILE B 2 72 ? -15.828 -0.832 22.640 1.00 39.86 71 ILE C C 1
ATOM 2321 O O . ILE B 2 72 ? -16.795 -0.419 22.005 1.00 40.06 71 ILE C O 1
ATOM 2326 N N . GLY B 2 73 ? -14.669 -1.148 22.066 1.00 39.77 72 GLY C N 1
ATOM 2327 C CA . GLY B 2 73 ? -14.445 -0.993 20.627 1.00 39.87 72 GLY C CA 1
ATOM 2328 C C . GLY B 2 73 ? -15.184 -1.946 19.692 1.00 40.05 72 GLY C C 1
ATOM 2329 O O . GLY B 2 73 ? -15.411 -1.612 18.525 1.00 40.25 72 GLY C O 1
ATOM 2330 N N . GLY B 2 74 ? -15.551 -3.129 20.187 1.00 39.84 73 GLY C N 1
ATOM 2331 C CA . GLY B 2 74 ? -16.158 -4.162 19.352 1.00 39.84 73 GLY C CA 1
ATOM 2332 C C . GLY B 2 74 ? -15.264 -5.373 19.138 1.00 40.23 73 GLY C C 1
ATOM 2333 O O . GLY B 2 74 ? -14.055 -5.306 19.350 1.00 39.85 73 GLY C O 1
ATOM 2334 N N . LYS B 2 75 ? -15.876 -6.481 18.719 1.00 40.81 74 LYS C N 1
ATOM 2335 C CA . LYS B 2 75 ? -15.184 -7.745 18.454 1.00 41.58 74 LYS C CA 1
ATOM 2336 C C . LYS B 2 75 ? -14.336 -7.731 17.178 1.00 41.94 74 LYS C C 1
ATOM 2337 O O . LYS B 2 75 ? -14.686 -7.100 16.176 1.00 41.96 74 LYS C O 1
ATOM 2343 N N . SER B 2 76 ? -13.219 -8.447 17.235 1.00 42.29 75 SER C N 1
ATOM 2344 C CA . SER B 2 76 ? -12.433 -8.758 16.058 1.00 42.69 75 SER C CA 1
ATOM 2345 C C . SER B 2 76 ? -13.059 -9.997 15.407 1.00 42.76 75 SER C C 1
ATOM 2346 O O . SER B 2 76 ? -13.484 -10.914 16.114 1.00 43.02 75 SER C O 1
ATOM 2349 N N . PRO B 2 77 ? -13.114 -10.047 14.062 1.00 42.69 76 PRO C N 1
ATOM 2350 C CA . PRO B 2 77 ? -12.564 -9.161 13.037 1.00 42.62 76 PRO C CA 1
ATOM 2351 C C . PRO B 2 77 ? -13.487 -8.027 12.564 1.00 42.59 76 PRO C C 1
ATOM 2352 O O . PRO B 2 77 ? -13.108 -7.272 11.661 1.00 42.60 76 PRO C O 1
ATOM 2356 N N . ASP B 2 78 ? -14.681 -7.919 13.146 1.00 42.44 77 ASP C N 1
ATOM 2357 C CA . ASP B 2 78 ? -15.627 -6.871 12.767 1.00 42.23 77 ASP C CA 1
ATOM 2358 C C . ASP B 2 78 ? -14.995 -5.484 12.860 1.00 42.10 77 ASP C C 1
ATOM 2359 O O . ASP B 2 78 ? -14.995 -4.729 11.888 1.00 42.12 77 ASP C O 1
ATOM 2364 N N . THR B 2 79 ? -14.445 -5.170 14.029 1.00 41.90 78 THR C N 1
ATOM 2365 C CA . THR B 2 79 ? -13.692 -3.938 14.230 1.00 41.79 78 THR C CA 1
ATOM 2366 C C . THR B 2 79 ? -12.221 -4.181 13.878 1.00 41.98 78 THR C C 1
ATOM 2367 O O . THR B 2 79 ? -11.631 -5.178 14.293 1.00 42.26 78 THR C O 1
ATOM 2371 N N . ASN B 2 80 ? -11.632 -3.280 13.105 1.00 42.03 79 ASN C N 1
ATOM 2372 C CA . ASN B 2 80 ? -10.201 -3.341 12.852 1.00 42.39 79 ASN C CA 1
ATOM 2373 C C . ASN B 2 80 ? -9.438 -2.691 13.991 1.00 42.99 79 ASN C C 1
ATOM 2374 O O . ASN B 2 80 ? -9.787 -1.593 14.442 1.00 43.31 79 ASN C O 1
ATOM 2379 N N . TYR B 2 81 ? -8.388 -3.360 14.453 1.00 43.39 80 TYR C N 1
ATOM 2380 C CA . TYR B 2 81 ? -7.571 -2.815 15.520 1.00 43.65 80 TYR C CA 1
ATOM 2381 C C . TYR B 2 81 ? -6.114 -2.661 15.110 1.00 44.15 80 TYR C C 1
ATOM 2382 O O . TYR B 2 81 ? -5.592 -3.410 14.276 1.00 44.09 80 TYR C O 1
ATOM 2391 N N . LEU B 2 82 ? -5.464 -1.678 15.721 1.00 44.54 81 LEU C N 1
ATOM 2392 C CA . LEU B 2 82 ? -4.032 -1.505 15.601 1.00 44.90 81 LEU C CA 1
ATOM 2393 C C . LEU B 2 82 ? -3.492 -1.370 17.017 1.00 45.23 81 LEU C C 1
ATOM 2394 O O . LEU B 2 82 ? -3.829 -0.424 17.739 1.00 45.61 81 LEU C O 1
ATOM 2399 N N . PHE B 2 83 ? -2.678 -2.341 17.416 1.00 45.27 82 PHE C N 1
ATOM 2400 C CA . PHE B 2 83 ? -2.095 -2.356 18.752 1.00 45.29 82 PHE C CA 1
ATOM 2401 C C . PHE B 2 83 ? -0.664 -1.846 18.720 1.00 45.56 82 PHE C C 1
ATOM 2402 O O . PHE B 2 83 ? 0.109 -2.199 17.826 1.00 45.73 82 PHE C O 1
ATOM 2410 N N . MET B 2 84 ? -0.315 -1.020 19.698 1.00 45.70 83 MET C N 1
ATOM 2411 C CA . MET B 2 84 ? 0.988 -0.372 19.698 1.00 45.96 83 MET C CA 1
ATOM 2412 C C . MET B 2 84 ? 1.990 -1.010 20.666 1.00 45.95 83 MET C C 1
ATOM 2413 O O . MET B 2 84 ? 2.933 -0.356 21.091 1.00 46.34 83 MET C O 1
ATOM 2418 N N . GLY B 2 85 ? 1.798 -2.286 21.000 1.00 45.83 84 GLY C N 1
ATOM 2419 C CA . GLY B 2 85 ? 2.764 -3.006 21.833 1.00 45.34 84 GLY C CA 1
ATOM 2420 C C . GLY B 2 85 ? 2.432 -3.136 23.313 1.00 45.24 84 GLY C C 1
ATOM 2421 O O . GLY B 2 85 ? 1.365 -2.701 23.776 1.00 45.35 84 GLY C O 1
ATOM 2422 N N . ASP B 2 86 ? 3.371 -3.736 24.047 1.00 44.78 85 ASP C N 1
ATOM 2423 C CA . ASP B 2 86 ? 3.243 -4.029 25.477 1.00 44.23 85 ASP C CA 1
ATOM 2424 C C . ASP B 2 86 ? 2.012 -4.883 25.777 1.00 44.22 85 ASP C C 1
ATOM 2425 O O . ASP B 2 86 ? 1.067 -4.459 26.450 1.00 44.01 85 ASP C O 1
ATOM 2430 N N . TYR B 2 87 ? 2.073 -6.108 25.251 1.00 44.15 86 TYR C N 1
ATOM 2431 C CA . TYR B 2 87 ? 1.026 -7.116 25.349 1.00 44.02 86 TYR C CA 1
ATOM 2432 C C . TYR B 2 87 ? 1.256 -7.949 26.582 1.00 44.36 86 TYR C C 1
ATOM 2433 O O . TYR B 2 87 ? 0.348 -8.634 27.076 1.00 44.54 86 TYR C O 1
ATOM 2442 N N . VAL B 2 88 ? 2.489 -7.889 27.069 1.00 44.49 87 VAL C N 1
ATOM 2443 C CA . VAL B 2 88 ? 2.899 -8.656 28.235 1.00 44.55 87 VAL C CA 1
ATOM 2444 C C . VAL B 2 88 ? 3.450 -7.711 29.302 1.00 44.90 87 VAL C C 1
ATOM 2445 O O . VAL B 2 88 ? 3.983 -6.640 28.976 1.00 44.78 87 VAL C O 1
ATOM 2449 N N . ASP B 2 89 ? 3.271 -8.093 30.567 1.00 45.10 88 ASP C N 1
ATOM 2450 C CA . ASP B 2 89 ? 3.845 -7.371 31.704 1.00 45.51 88 ASP C CA 1
ATOM 2451 C C . ASP B 2 89 ? 4.018 -8.356 32.847 1.00 45.70 88 ASP C C 1
ATOM 2452 O O . ASP B 2 89 ? 4.815 -9.280 32.729 1.00 45.92 88 ASP C O 1
ATOM 2457 N N . ARG B 2 90 ? 3.271 -8.189 33.934 1.00 45.98 89 ARG C N 1
ATOM 2458 C CA . ARG B 2 90 ? 3.413 -9.083 35.089 1.00 46.35 89 ARG C CA 1
ATOM 2459 C C . ARG B 2 90 ? 2.910 -10.507 34.775 1.00 46.44 89 ARG C C 1
ATOM 2460 O O . ARG B 2 90 ? 2.205 -10.725 33.784 1.00 46.52 89 ARG C O 1
ATOM 2468 N N . GLY B 2 91 ? 3.285 -11.473 35.612 1.00 46.55 90 GLY C N 1
ATOM 2469 C CA . GLY B 2 91 ? 3.006 -12.883 35.339 1.00 46.41 90 GLY C CA 1
ATOM 2470 C C . GLY B 2 91 ? 1.673 -13.442 35.809 1.00 46.55 90 GLY C C 1
ATOM 2471 O O . GLY B 2 91 ? 1.628 -14.553 36.344 1.00 46.78 90 GLY C O 1
ATOM 2472 N N . TYR B 2 92 ? 0.583 -12.702 35.608 1.00 46.55 91 TYR C N 1
ATOM 2473 C CA . TYR B 2 92 ? -0.747 -13.200 36.002 1.00 46.60 91 TYR C CA 1
ATOM 2474 C C . TYR B 2 92 ? -1.508 -13.853 34.837 1.00 46.10 91 TYR C C 1
ATOM 2475 O O . TYR B 2 92 ? -1.782 -15.051 34.875 1.00 46.00 91 TYR C O 1
ATOM 2484 N N . TYR B 2 93 ? -1.845 -13.056 33.818 1.00 45.51 92 TYR C N 1
ATOM 2485 C CA . TYR B 2 93 ? -2.588 -13.523 32.643 1.00 45.04 92 TYR C CA 1
ATOM 2486 C C . TYR B 2 93 ? -1.937 -13.063 31.327 1.00 44.97 92 TYR C C 1
ATOM 2487 O O . TYR B 2 93 ? -2.602 -12.972 30.287 1.00 45.08 92 TYR C O 1
ATOM 2496 N N . SER B 2 94 ? -0.634 -12.787 31.375 1.00 44.70 93 SER C N 1
ATOM 2497 C CA . SER B 2 94 ? 0.101 -12.293 30.210 1.00 44.44 93 SER C CA 1
ATOM 2498 C C . SER B 2 94 ? 0.107 -13.272 29.040 1.00 44.41 93 SER C C 1
ATOM 2499 O O . SER B 2 94 ? 0.067 -12.856 27.882 1.00 44.29 93 SER C O 1
ATOM 2502 N N . VAL B 2 95 ? 0.154 -14.568 29.351 1.00 44.39 94 VAL C N 1
ATOM 2503 C CA . VAL B 2 95 ? 0.166 -15.621 28.328 1.00 44.17 94 VAL C CA 1
ATOM 2504 C C . VAL B 2 95 ? -1.100 -15.564 27.469 1.00 44.25 94 VAL C C 1
ATOM 2505 O O . VAL B 2 95 ? -1.019 -15.483 26.240 1.00 44.33 94 VAL C O 1
ATOM 2509 N N . GLU B 2 96 ? -2.260 -15.586 28.125 1.00 44.09 95 GLU C N 1
ATOM 2510 C CA . GLU B 2 96 ? -3.553 -15.573 27.436 1.00 43.88 95 GLU C CA 1
ATOM 2511 C C . GLU B 2 96 ? -3.702 -14.313 26.584 1.00 43.61 95 GLU C C 1
ATOM 2512 O O . GLU B 2 96 ? -4.184 -14.376 25.449 1.00 43.46 95 GLU C O 1
ATOM 2518 N N . THR B 2 97 ? -3.264 -13.185 27.141 1.00 43.14 96 THR C N 1
ATOM 2519 C CA . THR B 2 97 ? -3.351 -11.892 26.482 1.00 42.88 96 THR C CA 1
ATOM 2520 C C . THR B 2 97 ? -2.576 -11.875 25.165 1.00 42.93 96 THR C C 1
ATOM 2521 O O . THR B 2 97 ? -3.108 -11.475 24.116 1.00 43.13 96 THR C O 1
ATOM 2525 N N . VAL B 2 98 ? -1.318 -12.300 25.219 1.00 42.74 97 VAL C N 1
ATOM 2526 C CA . VAL B 2 98 ? -0.486 -12.285 24.028 1.00 42.63 97 VAL C CA 1
ATOM 2527 C C . VAL B 2 98 ? -0.946 -13.378 23.068 1.00 42.56 97 VAL C C 1
ATOM 2528 O O . VAL B 2 98 ? -1.142 -13.111 21.880 1.00 42.93 97 VAL C O 1
ATOM 2532 N N . THR B 2 99 ? -1.166 -14.584 23.590 1.00 41.94 98 THR C N 1
ATOM 2533 C CA . THR B 2 99 ? -1.578 -15.703 22.759 1.00 41.93 98 THR C CA 1
ATOM 2534 C C . THR B 2 99 ? -2.852 -15.389 21.973 1.00 41.82 98 THR C C 1
ATOM 2535 O O . THR B 2 99 ? -2.969 -15.774 20.810 1.00 41.92 98 THR C O 1
ATOM 2539 N N . LEU B 2 100 ? -3.791 -14.685 22.604 1.00 41.54 99 LEU C N 1
ATOM 2540 C CA . LEU B 2 100 ? -5.024 -14.281 21.931 1.00 41.13 99 LEU C CA 1
ATOM 2541 C C . LEU B 2 100 ? -4.758 -13.309 20.780 1.00 41.43 99 LEU C C 1
ATOM 2542 O O . LEU B 2 100 ? -5.210 -13.533 19.659 1.00 41.61 99 LEU C O 1
ATOM 2547 N N . LEU B 2 101 ? -4.014 -12.244 21.058 1.00 41.43 100 LEU C N 1
ATOM 2548 C CA . LEU B 2 101 ? -3.733 -11.232 20.049 1.00 41.51 100 LEU C CA 1
ATOM 2549 C C . LEU B 2 101 ? -2.947 -11.788 18.854 1.00 41.60 100 LEU C C 1
ATOM 2550 O O . LEU B 2 101 ? -3.163 -11.373 17.705 1.00 41.64 100 LEU C O 1
ATOM 2555 N N . VAL B 2 102 ? -2.040 -12.726 19.128 1.00 41.37 101 VAL C N 1
ATOM 2556 C CA . VAL B 2 102 ? -1.287 -13.395 18.072 1.00 41.05 101 VAL C CA 1
ATOM 2557 C C . VAL B 2 102 ? -2.240 -14.284 17.255 1.00 41.04 101 VAL C C 1
ATOM 2558 O O . VAL B 2 102 ? -2.181 -14.302 16.019 1.00 40.76 101 VAL C O 1
ATOM 2562 N N . ALA B 2 103 ? -3.124 -15.000 17.954 1.00 40.87 102 ALA C N 1
ATOM 2563 C CA . ALA B 2 103 ? -4.074 -15.901 17.302 1.00 40.87 102 ALA C CA 1
ATOM 2564 C C . ALA B 2 103 ? -4.992 -15.116 16.387 1.00 40.77 102 ALA C C 1
ATOM 2565 O O . ALA B 2 103 ? -5.338 -15.587 15.309 1.00 40.55 102 ALA C O 1
ATOM 2567 N N . LEU B 2 104 ? -5.370 -13.914 16.819 1.00 40.77 103 LEU C N 1
ATOM 2568 C CA . LEU B 2 104 ? -6.203 -13.038 16.007 1.00 40.74 103 LEU C CA 1
ATOM 2569 C C . LEU B 2 104 ? -5.484 -12.608 14.737 1.00 40.85 103 LEU C C 1
ATOM 2570 O O . LEU B 2 104 ? -6.078 -12.617 13.657 1.00 41.04 103 LEU C O 1
ATOM 2575 N N . LYS B 2 105 ? -4.203 -12.268 14.877 1.00 40.83 104 LYS C N 1
ATOM 2576 C CA . LYS B 2 105 ? -3.362 -11.854 13.754 1.00 40.80 104 LYS C CA 1
ATOM 2577 C C . LYS B 2 105 ? -3.189 -12.958 12.722 1.00 40.69 104 LYS C C 1
ATOM 2578 O O . LYS B 2 105 ? -3.316 -12.712 11.524 1.00 40.64 104 LYS C O 1
ATOM 2584 N N . VAL B 2 106 ? -2.892 -14.165 13.197 1.00 40.76 105 VAL C N 1
ATOM 2585 C CA . VAL B 2 106 ? -2.750 -15.342 12.340 1.00 40.74 105 VAL C CA 1
ATOM 2586 C C . VAL B 2 106 ? -4.066 -15.656 11.616 1.00 40.91 105 VAL C C 1
ATOM 2587 O O . VAL B 2 106 ? -4.067 -15.950 10.418 1.00 41.10 105 VAL C O 1
ATOM 2591 N N . ARG B 2 107 ? -5.178 -15.570 12.343 1.00 41.08 106 ARG C N 1
ATOM 2592 C CA . ARG B 2 107 ? -6.504 -15.785 11.773 1.00 41.26 106 ARG C CA 1
ATOM 2593 C C . ARG B 2 107 ? -6.901 -14.663 10.809 1.00 41.48 106 ARG C C 1
ATOM 2594 O O . ARG B 2 107 ? -7.531 -14.924 9.782 1.00 41.28 106 ARG C O 1
ATOM 2602 N N . TYR B 2 108 ? -6.523 -13.427 11.140 1.00 41.71 107 TYR C N 1
ATOM 2603 C CA . TYR B 2 108 ? -6.963 -12.258 10.390 1.00 42.23 107 TYR C CA 1
ATOM 2604 C C . TYR B 2 108 ? -5.846 -11.226 10.130 1.00 42.83 107 TYR C C 1
ATOM 2605 O O . TYR B 2 108 ? -5.760 -10.202 10.822 1.00 42.63 107 TYR C O 1
ATOM 2614 N N . ARG B 2 109 ? -5.028 -11.483 9.107 1.00 43.67 108 ARG C N 1
ATOM 2615 C CA . ARG B 2 109 ? -3.860 -10.643 8.757 1.00 44.27 108 ARG C CA 1
ATOM 2616 C C . ARG B 2 109 ? -4.220 -9.186 8.501 1.00 44.52 108 ARG C C 1
ATOM 2617 O O . ARG B 2 109 ? -3.538 -8.276 8.959 1.00 44.64 108 ARG C O 1
ATOM 2625 N N . GLU B 2 110 ? -5.287 -8.983 7.738 1.00 45.03 109 GLU C N 1
ATOM 2626 C CA . GLU B 2 110 ? -5.694 -7.660 7.299 1.00 45.21 109 GLU C CA 1
ATOM 2627 C C . GLU B 2 110 ? -6.540 -6.952 8.336 1.00 45.26 109 GLU C C 1
ATOM 2628 O O . GLU B 2 110 ? -6.808 -5.760 8.191 1.00 45.19 109 GLU C O 1
ATOM 2634 N N . ARG B 2 111 ? -6.963 -7.684 9.371 1.00 45.49 110 ARG C N 1
ATOM 2635 C CA . ARG B 2 111 ? -7.906 -7.154 10.364 1.00 45.80 110 ARG C CA 1
ATOM 2636 C C . ARG B 2 111 ? -7.258 -6.552 11.618 1.00 46.21 110 ARG C C 1
ATOM 2637 O O . ARG B 2 111 ? -7.867 -5.706 12.282 1.00 46.43 110 ARG C O 1
ATOM 2645 N N . ILE B 2 112 ? -6.044 -6.987 11.950 1.00 46.32 111 ILE C N 1
ATOM 2646 C CA . ILE B 2 112 ? -5.281 -6.323 13.006 1.00 46.65 111 ILE C CA 1
ATOM 2647 C C . ILE B 2 112 ? -3.807 -6.123 12.697 1.00 46.41 111 ILE C C 1
ATOM 2648 O O . ILE B 2 112 ? -3.205 -6.868 11.916 1.00 46.29 111 ILE C O 1
ATOM 2653 N N . THR B 2 113 ? -3.245 -5.109 13.347 1.00 46.00 112 THR C N 1
ATOM 2654 C CA . THR B 2 113 ? -1.826 -4.839 13.304 1.00 45.63 112 THR C CA 1
ATOM 2655 C C . THR B 2 113 ? -1.286 -4.779 14.734 1.00 45.43 112 THR C C 1
ATOM 2656 O O . THR B 2 113 ? -1.782 -4.022 15.579 1.00 45.11 112 THR C O 1
ATOM 2660 N N . ILE B 2 114 ? -0.271 -5.592 14.998 1.00 45.18 113 ILE C N 1
ATOM 2661 C CA . ILE B 2 114 ? 0.366 -5.609 16.310 1.00 45.13 113 ILE C CA 1
ATOM 2662 C C . ILE B 2 114 ? 1.834 -5.185 16.229 1.00 44.98 113 ILE C C 1
ATOM 2663 O O . ILE B 2 114 ? 2.676 -5.922 15.718 1.00 45.19 113 ILE C O 1
ATOM 2668 N N . LEU B 2 115 ? 2.126 -3.983 16.721 1.00 44.69 114 LEU C N 1
ATOM 2669 C CA . LEU B 2 115 ? 3.492 -3.458 16.723 1.00 44.46 114 LEU C CA 1
ATOM 2670 C C . LEU B 2 115 ? 4.307 -4.030 17.883 1.00 44.49 114 LEU C C 1
ATOM 2671 O O . LEU B 2 115 ? 3.781 -4.721 18.750 1.00 44.49 114 LEU C O 1
ATOM 2676 N N . ARG B 2 116 ? 5.601 -3.743 17.890 1.00 44.57 115 ARG C N 1
ATOM 2677 C CA . ARG B 2 116 ? 6.453 -4.139 18.992 1.00 44.45 115 ARG C CA 1
ATOM 2678 C C . ARG B 2 116 ? 6.545 -3.037 20.037 1.00 44.35 115 ARG C C 1
ATOM 2679 O O . ARG B 2 116 ? 6.660 -1.857 19.700 1.00 44.23 115 ARG C O 1
ATOM 2687 N N . GLY B 2 117 ? 6.490 -3.432 21.307 1.00 44.29 116 GLY C N 1
ATOM 2688 C CA . GLY B 2 117 ? 6.726 -2.515 22.423 1.00 43.64 116 GLY C CA 1
ATOM 2689 C C . GLY B 2 117 ? 8.031 -2.867 23.106 1.00 43.46 116 GLY C C 1
ATOM 2690 O O . GLY B 2 117 ? 8.631 -3.900 22.829 1.00 43.34 116 GLY C O 1
ATOM 2691 N N . ASN B 2 118 ? 8.471 -2.006 24.009 1.00 43.51 117 ASN C N 1
ATOM 2692 C CA . ASN B 2 118 ? 9.656 -2.264 24.815 1.00 43.51 117 ASN C CA 1
ATOM 2693 C C . ASN B 2 118 ? 9.538 -3.525 25.693 1.00 43.60 117 ASN C C 1
ATOM 2694 O O . ASN B 2 118 ? 10.548 -4.076 26.142 1.00 43.42 117 ASN C O 1
ATOM 2699 N N . HIS B 2 119 ? 8.307 -3.975 25.929 1.00 43.89 118 HIS C N 1
ATOM 2700 C CA . HIS B 2 119 ? 8.057 -5.187 26.719 1.00 44.30 118 HIS C CA 1
ATOM 2701 C C . HIS B 2 119 ? 8.244 -6.472 25.931 1.00 44.61 118 HIS C C 1
ATOM 2702 O O . HIS B 2 119 ? 8.551 -7.515 26.502 1.00 44.61 118 HIS C O 1
ATOM 2709 N N . GLU B 2 120 ? 8.057 -6.395 24.621 1.00 45.18 119 GLU C N 1
ATOM 2710 C CA . GLU B 2 120 ? 8.225 -7.547 23.756 1.00 46.00 119 GLU C CA 1
ATOM 2711 C C . GLU B 2 120 ? 9.706 -7.821 23.474 1.00 46.42 119 GLU C C 1
ATOM 2712 O O . GLU B 2 120 ? 10.167 -7.759 22.319 1.00 46.34 119 GLU C O 1
ATOM 2718 N N . SER B 2 121 ? 10.431 -8.141 24.548 1.00 46.64 120 SER C N 1
ATOM 2719 C CA . SER B 2 121 ? 11.871 -8.376 24.508 1.00 46.84 120 SER C CA 1
ATOM 2720 C C . SER B 2 121 ? 12.274 -9.447 25.509 1.00 46.80 120 SER C C 1
ATOM 2721 O O . SER B 2 121 ? 11.641 -9.601 26.549 1.00 46.96 120 SER C O 1
ATOM 2724 N N . ARG B 2 122 ? 13.340 -10.173 25.193 1.00 46.78 121 ARG C N 1
ATOM 2725 C CA . ARG B 2 122 ? 13.911 -11.151 26.103 1.00 46.69 121 ARG C CA 1
ATOM 2726 C C . ARG B 2 122 ? 14.304 -10.488 27.423 1.00 46.92 121 ARG C C 1
ATOM 2727 O O . ARG B 2 122 ? 14.143 -11.081 28.493 1.00 46.75 121 ARG C O 1
ATOM 2735 N N . GLN B 2 123 ? 14.798 -9.253 27.332 1.00 47.18 122 GLN C N 1
ATOM 2736 C CA . GLN B 2 123 ? 15.299 -8.516 28.486 1.00 47.73 122 GLN C CA 1
ATOM 2737 C C . GLN B 2 123 ? 14.226 -8.322 29.565 1.00 47.76 122 GLN C C 1
ATOM 2738 O O . GLN B 2 123 ? 14.336 -8.861 30.668 1.00 47.93 122 GLN C O 1
ATOM 2744 N N . ILE B 2 124 ? 13.181 -7.571 29.232 1.00 47.76 123 ILE C N 1
ATOM 2745 C CA . ILE B 2 124 ? 12.125 -7.245 30.187 1.00 47.66 123 ILE C CA 1
ATOM 2746 C C . ILE B 2 124 ? 11.259 -8.445 30.605 1.00 47.64 123 ILE C C 1
ATOM 2747 O O . ILE B 2 124 ? 10.976 -8.619 31.798 1.00 47.74 123 ILE C O 1
ATOM 2752 N N . THR B 2 125 ? 10.870 -9.282 29.640 1.00 47.35 124 THR C N 1
ATOM 2753 C CA . THR B 2 125 ? 10.057 -10.481 29.926 1.00 47.05 124 THR C CA 1
ATOM 2754 C C . THR B 2 125 ? 10.674 -11.448 30.933 1.00 46.85 124 THR C C 1
ATOM 2755 O O . THR B 2 125 ? 9.950 -12.075 31.703 1.00 46.55 124 THR C O 1
ATOM 2759 N N . GLN B 2 126 ? 12.000 -11.580 30.914 1.00 46.90 125 GLN C N 1
ATOM 2760 C CA . GLN B 2 126 ? 12.687 -12.490 31.836 1.00 47.27 125 GLN C CA 1
ATOM 2761 C C . GLN B 2 126 ? 12.545 -12.011 33.265 1.00 47.12 125 GLN C C 1
ATOM 2762 O O . GLN B 2 126 ? 12.456 -12.805 34.194 1.00 46.80 125 GLN C O 1
ATOM 2768 N N . VAL B 2 127 ? 12.470 -10.695 33.406 1.00 47.38 126 VAL C N 1
ATOM 2769 C CA . VAL B 2 127 ? 12.616 -10.019 34.682 1.00 47.47 126 VAL C CA 1
ATOM 2770 C C . VAL B 2 127 ? 11.291 -9.495 35.289 1.00 47.51 126 VAL C C 1
ATOM 2771 O O . VAL B 2 127 ? 11.177 -9.394 36.512 1.00 47.61 126 VAL C O 1
ATOM 2775 N N . TYR B 2 128 ? 10.297 -9.192 34.446 1.00 47.39 127 TYR C N 1
ATOM 2776 C CA . TYR B 2 128 ? 9.026 -8.595 34.911 1.00 47.28 127 TYR C CA 1
ATOM 2777 C C . TYR B 2 128 ? 7.960 -9.603 35.321 1.00 47.09 127 TYR C C 1
ATOM 2778 O O . TYR B 2 128 ? 7.166 -9.324 36.222 1.00 47.17 127 TYR C O 1
ATOM 2787 N N . GLY B 2 129 ? 7.923 -10.756 34.655 1.00 46.88 128 GLY C N 1
ATOM 2788 C CA . GLY B 2 129 ? 6.976 -11.803 35.030 1.00 46.62 128 GLY C CA 1
ATOM 2789 C C . GLY B 2 129 ? 6.644 -12.843 33.981 1.00 46.57 128 GLY C C 1
ATOM 2790 O O . GLY B 2 129 ? 6.384 -14.003 34.323 1.00 46.36 128 GLY C O 1
ATOM 2791 N N . PHE B 2 130 ? 6.655 -12.435 32.709 1.00 46.47 129 PHE C N 1
ATOM 2792 C CA . PHE B 2 130 ? 6.189 -13.289 31.610 1.00 46.45 129 PHE C CA 1
ATOM 2793 C C . PHE B 2 130 ? 6.876 -14.653 31.555 1.00 46.49 129 PHE C C 1
ATOM 2794 O O . PHE B 2 130 ? 6.224 -15.670 31.309 1.00 46.50 129 PHE C O 1
ATOM 2802 N N . TYR B 2 131 ? 8.185 -14.661 31.796 1.00 46.55 130 TYR C N 1
ATOM 2803 C CA . TYR B 2 131 ? 8.974 -15.884 31.806 1.00 46.61 130 TYR C CA 1
ATOM 2804 C C . TYR B 2 131 ? 8.555 -16.804 32.951 1.00 46.75 130 TYR C C 1
ATOM 2805 O O . TYR B 2 131 ? 8.487 -18.016 32.771 1.00 46.81 130 TYR C O 1
ATOM 2814 N N . ASP B 2 132 ? 8.272 -16.224 34.117 1.00 46.99 131 ASP C N 1
ATOM 2815 C CA . ASP B 2 132 ? 7.761 -16.975 35.271 1.00 47.14 131 ASP C CA 1
ATOM 2816 C C . ASP B 2 132 ? 6.393 -17.606 35.002 1.00 46.98 131 ASP C C 1
ATOM 2817 O O . ASP B 2 132 ? 6.146 -18.750 35.375 1.00 46.82 131 ASP C O 1
ATOM 2822 N N . GLU B 2 133 ? 5.514 -16.850 34.349 1.00 46.93 132 GLU C N 1
ATOM 2823 C CA . GLU B 2 133 ? 4.180 -17.327 34.012 1.00 46.81 132 GLU C CA 1
ATOM 2824 C C . GLU B 2 133 ? 4.247 -18.550 33.097 1.00 46.72 132 GLU C C 1
ATOM 2825 O O . GLU B 2 133 ? 3.604 -19.570 33.368 1.00 46.65 132 GLU C O 1
ATOM 2831 N N . CYS B 2 134 ? 5.039 -18.436 32.029 1.00 46.56 133 CYS C N 1
ATOM 2832 C CA . CYS B 2 134 ? 5.323 -19.544 31.109 1.00 46.49 133 CYS C CA 1
ATOM 2833 C C . CYS B 2 134 ? 5.822 -20.796 31.843 1.00 46.42 133 CYS C C 1
ATOM 2834 O O . CYS B 2 134 ? 5.538 -21.924 31.435 1.00 46.45 133 CYS C O 1
ATOM 2837 N N . LEU B 2 135 ? 6.564 -20.581 32.927 1.00 46.25 134 LEU C N 1
ATOM 2838 C CA . LEU B 2 135 ? 7.148 -21.665 33.706 1.00 46.05 134 LEU C CA 1
ATOM 2839 C C . LEU B 2 135 ? 6.081 -22.370 34.520 1.00 45.78 134 LEU C C 1
ATOM 2840 O O . LEU B 2 135 ? 6.032 -23.599 34.556 1.00 45.82 134 LEU C O 1
ATOM 2845 N N . ARG B 2 136 ? 5.231 -21.576 35.169 1.00 45.51 135 ARG C N 1
ATOM 2846 C CA . ARG B 2 136 ? 4.176 -22.082 36.039 1.00 45.31 135 ARG C CA 1
ATOM 2847 C C . ARG B 2 136 ? 3.020 -22.698 35.247 1.00 44.95 135 ARG C C 1
ATOM 2848 O O . ARG B 2 136 ? 2.316 -23.575 35.742 1.00 44.93 135 ARG C O 1
ATOM 2856 N N . LYS B 2 137 ? 2.841 -22.249 34.011 1.00 44.66 136 LYS C N 1
ATOM 2857 C CA . LYS B 2 137 ? 1.711 -22.693 33.197 1.00 44.30 136 LYS C CA 1
ATOM 2858 C C . LYS B 2 137 ? 2.056 -23.809 32.197 1.00 44.11 136 LYS C C 1
ATOM 2859 O O . LYS B 2 137 ? 1.164 -24.470 31.670 1.00 43.94 136 LYS C O 1
ATOM 2865 N N . TYR B 2 138 ? 3.346 -24.021 31.950 1.00 43.90 137 TYR C N 1
ATOM 2866 C CA . TYR B 2 138 ? 3.782 -25.041 31.000 1.00 43.69 137 TYR C CA 1
ATOM 2867 C C . TYR B 2 138 ? 4.781 -26.041 31.568 1.00 43.85 137 TYR C C 1
ATOM 2868 O O . TYR B 2 138 ? 4.916 -27.146 31.038 1.00 43.95 137 TYR C O 1
ATOM 2877 N N . GLY B 2 139 ? 5.474 -25.656 32.638 1.00 44.05 138 GLY C N 1
ATOM 2878 C CA . GLY B 2 139 ? 6.461 -26.528 33.280 1.00 44.27 138 GLY C CA 1
ATOM 2879 C C . GLY B 2 139 ? 7.864 -26.268 32.762 1.00 44.38 138 GLY C C 1
ATOM 2880 O O . GLY B 2 139 ? 8.830 -26.281 33.528 1.00 44.64 138 GLY C O 1
ATOM 2881 N N . ASN B 2 140 ? 7.972 -26.055 31.453 1.00 44.23 139 ASN C N 1
ATOM 2882 C CA . ASN B 2 140 ? 9.210 -25.610 30.834 1.00 44.15 139 ASN C CA 1
ATOM 2883 C C . ASN B 2 140 ? 9.115 -24.112 30.541 1.00 44.42 139 ASN C C 1
ATOM 2884 O O . ASN B 2 140 ? 8.298 -23.405 31.144 1.00 44.57 139 ASN C O 1
ATOM 2889 N N . ALA B 2 141 ? 9.939 -23.631 29.616 1.00 44.36 140 ALA C N 1
ATOM 2890 C CA . ALA B 2 141 ? 9.940 -22.222 29.254 1.00 44.28 140 ALA C CA 1
ATOM 2891 C C . ALA B 2 141 ? 10.093 -22.043 27.745 1.00 44.28 140 ALA C C 1
ATOM 2892 O O . ALA B 2 141 ? 10.400 -20.941 27.267 1.00 44.15 140 ALA C O 1
ATOM 2894 N N . ASN B 2 142 ? 9.876 -23.135 27.007 1.00 44.16 141 ASN C N 1
ATOM 2895 C CA . ASN B 2 142 ? 9.851 -23.115 25.543 1.00 44.06 141 ASN C CA 1
ATOM 2896 C C . ASN B 2 142 ? 8.891 -22.050 25.001 1.00 44.12 141 ASN C C 1
ATOM 2897 O O . ASN B 2 142 ? 9.171 -21.418 23.980 1.00 44.31 141 ASN C O 1
ATOM 2902 N N . VAL B 2 143 ? 7.775 -21.846 25.706 1.00 43.88 142 VAL C N 1
ATOM 2903 C CA . VAL B 2 143 ? 6.751 -20.871 25.322 1.00 43.67 142 VAL C CA 1
ATOM 2904 C C . VAL B 2 143 ? 7.264 -19.424 25.431 1.00 43.75 142 VAL C C 1
ATOM 2905 O O . VAL B 2 143 ? 6.883 -18.548 24.640 1.00 43.63 142 VAL C O 1
ATOM 2909 N N . TRP B 2 144 ? 8.142 -19.186 26.400 1.00 43.73 143 TRP C N 1
ATOM 2910 C CA . TRP B 2 144 ? 8.853 -17.917 26.485 1.00 43.53 143 TRP C CA 1
ATOM 2911 C C . TRP B 2 144 ? 9.752 -17.737 25.267 1.00 43.52 143 TRP C C 1
ATOM 2912 O O . TRP B 2 144 ? 9.870 -16.630 24.750 1.00 43.55 143 TRP C O 1
ATOM 2923 N N . LYS B 2 145 ? 10.373 -18.830 24.814 1.00 43.47 144 LYS C N 1
ATOM 2924 C CA . LYS B 2 145 ? 11.269 -18.793 23.658 1.00 43.41 144 LYS C CA 1
ATOM 2925 C C . LYS B 2 145 ? 10.514 -18.603 22.344 1.00 43.29 144 LYS C C 1
ATOM 2926 O O . LYS B 2 145 ? 10.983 -17.886 21.459 1.00 43.18 144 LYS C O 1
ATOM 2932 N N . TYR B 2 146 ? 9.351 -19.244 22.224 1.00 43.16 145 TYR C N 1
ATOM 2933 C CA . TYR B 2 146 ? 8.519 -19.133 21.022 1.00 43.05 145 TYR C CA 1
ATOM 2934 C C . TYR B 2 146 ? 7.914 -17.731 20.861 1.00 43.20 145 TYR C C 1
ATOM 2935 O O . TYR B 2 146 ? 7.695 -17.266 19.741 1.00 43.41 145 TYR C O 1
ATOM 2944 N N . PHE B 2 147 ? 7.638 -17.063 21.975 1.00 43.13 146 PHE C N 1
ATOM 2945 C CA . PHE B 2 147 ? 7.108 -15.706 21.919 1.00 43.03 146 PHE C CA 1
ATOM 2946 C C . PHE B 2 147 ? 8.188 -14.639 21.747 1.00 42.85 146 PHE C C 1
ATOM 2947 O O . PHE B 2 147 ? 7.966 -13.649 21.053 1.00 42.81 146 PHE C O 1
ATOM 2955 N N . THR B 2 148 ? 9.349 -14.835 22.366 1.00 42.59 147 THR C N 1
ATOM 2956 C CA . THR B 2 148 ? 10.418 -13.842 22.258 1.00 42.63 147 THR C CA 1
ATOM 2957 C C . THR B 2 148 ? 11.129 -13.898 20.912 1.00 42.63 147 THR C C 1
ATOM 2958 O O . THR B 2 148 ? 11.603 -12.869 20.416 1.00 42.84 147 THR C O 1
ATOM 2962 N N . ASP B 2 149 ? 11.201 -15.093 20.326 1.00 42.39 148 ASP C N 1
ATOM 2963 C CA . ASP B 2 149 ? 11.670 -15.238 18.953 1.00 42.21 148 ASP C CA 1
ATOM 2964 C C . ASP B 2 149 ? 10.686 -14.561 18.011 1.00 42.06 148 ASP C C 1
ATOM 2965 O O . ASP B 2 149 ? 11.080 -14.020 16.986 1.00 42.23 148 ASP C O 1
ATOM 2970 N N . LEU B 2 150 ? 9.407 -14.584 18.375 1.00 41.93 149 LEU C N 1
ATOM 2971 C CA . LEU B 2 150 ? 8.360 -13.980 17.563 1.00 42.03 149 LEU C CA 1
ATOM 2972 C C . LEU B 2 150 ? 8.385 -12.462 17.653 1.00 42.12 149 LEU C C 1
ATOM 2973 O O . LEU B 2 150 ? 8.177 -11.775 16.656 1.00 41.99 149 LEU C O 1
ATOM 2978 N N . PHE B 2 151 ? 8.637 -11.946 18.855 1.00 42.27 150 PHE C N 1
ATOM 2979 C CA . PHE B 2 151 ? 8.633 -10.515 19.083 1.00 42.26 150 PHE C CA 1
ATOM 2980 C C . PHE B 2 151 ? 9.612 -9.816 18.154 1.00 42.49 150 PHE C C 1
ATOM 2981 O O . PHE B 2 151 ? 9.377 -8.684 17.745 1.00 42.64 150 PHE C O 1
ATOM 2989 N N . ASP B 2 152 ? 10.692 -10.513 17.800 1.00 42.91 151 ASP C N 1
ATOM 2990 C CA . ASP B 2 152 ? 11.695 -10.011 16.848 1.00 43.16 151 ASP C CA 1
ATOM 2991 C C . ASP B 2 152 ? 11.117 -9.649 15.476 1.00 43.41 151 ASP C C 1
ATOM 2992 O O . ASP B 2 152 ? 11.734 -8.909 14.710 1.00 43.42 151 ASP C O 1
ATOM 2997 N N . TYR B 2 153 ? 9.926 -10.169 15.187 1.00 43.89 152 TYR C N 1
ATOM 2998 C CA . TYR B 2 153 ? 9.284 -10.027 13.875 1.00 43.96 152 TYR C CA 1
ATOM 2999 C C . TYR B 2 153 ? 8.193 -8.957 13.853 1.00 43.91 152 TYR C C 1
ATOM 3000 O O . TYR B 2 153 ? 7.788 -8.507 12.776 1.00 44.15 152 TYR C O 1
ATOM 3009 N N . LEU B 2 154 ? 7.717 -8.552 15.029 1.00 43.67 153 LEU C N 1
ATOM 3010 C CA . LEU B 2 154 ? 6.725 -7.482 15.112 1.00 43.68 153 LEU C CA 1
ATOM 3011 C C . LEU B 2 154 ? 7.240 -6.243 14.389 1.00 43.85 153 LEU C C 1
ATOM 3012 O O . LEU B 2 154 ? 8.408 -5.880 14.541 1.00 44.15 153 LEU C O 1
ATOM 3017 N N . PRO B 2 155 ? 6.376 -5.585 13.599 1.00 43.88 154 PRO C N 1
ATOM 3018 C CA . PRO B 2 155 ? 6.812 -4.342 12.982 1.00 43.84 154 PRO C CA 1
ATOM 3019 C C . PRO B 2 155 ? 7.006 -3.311 14.079 1.00 43.77 154 PRO C C 1
ATOM 3020 O O . PRO B 2 155 ? 6.408 -3.442 15.151 1.00 43.74 154 PRO C O 1
ATOM 3024 N N . LEU B 2 156 ? 7.839 -2.309 13.816 1.00 43.82 155 LEU C N 1
ATOM 3025 C CA . LEU B 2 156 ? 8.196 -1.304 14.816 1.00 43.81 155 LEU C CA 1
ATOM 3026 C C . LEU B 2 156 ? 7.208 -0.148 14.823 1.00 43.90 155 LEU C C 1
ATOM 3027 O O . LEU B 2 156 ? 6.772 0.315 15.888 1.00 43.97 155 LEU C O 1
ATOM 3032 N N . THR B 2 157 ? 6.877 0.320 13.624 1.00 43.80 156 THR C N 1
ATOM 3033 C CA . THR B 2 157 ? 5.957 1.437 13.445 1.00 43.81 156 THR C CA 1
ATOM 3034 C C . THR B 2 157 ? 4.854 1.068 12.448 1.00 43.90 156 THR C C 1
ATOM 3035 O O . THR B 2 157 ? 4.893 -0.003 11.830 1.00 44.03 156 THR C O 1
ATOM 3039 N N . ALA B 2 158 ? 3.878 1.961 12.302 1.00 43.65 157 ALA C N 1
ATOM 3040 C CA . ALA B 2 158 ? 2.775 1.786 11.371 1.00 43.44 157 ALA C CA 1
ATOM 3041 C C . ALA B 2 158 ? 2.306 3.150 10.922 1.00 43.56 157 ALA C C 1
ATOM 3042 O O . ALA B 2 158 ? 2.449 4.133 11.646 1.00 43.62 157 ALA C O 1
ATOM 3044 N N . LEU B 2 159 ? 1.742 3.206 9.722 1.00 43.77 158 LEU C N 1
ATOM 3045 C CA . LEU B 2 159 ? 1.294 4.459 9.147 1.00 43.89 158 LEU C CA 1
ATOM 3046 C C . LEU B 2 159 ? -0.139 4.322 8.645 1.00 44.05 158 LEU C C 1
ATOM 3047 O O . LEU B 2 159 ? -0.420 3.533 7.742 1.00 44.22 158 LEU C O 1
ATOM 3052 N N . VAL B 2 160 ? -1.043 5.082 9.252 1.00 44.27 159 VAL C N 1
ATOM 3053 C CA . VAL B 2 160 ? -2.460 5.018 8.909 1.00 44.36 159 VAL C CA 1
ATOM 3054 C C . VAL B 2 160 ? -2.755 6.034 7.810 1.00 44.75 159 VAL C C 1
ATOM 3055 O O . VAL B 2 160 ? -2.601 7.243 8.009 1.00 44.88 159 VAL C O 1
ATOM 3059 N N . ASP B 2 161 ? -3.153 5.515 6.647 1.00 45.21 160 ASP C N 1
ATOM 3060 C CA . ASP B 2 161 ? -3.424 6.298 5.426 1.00 45.46 160 ASP C CA 1
ATOM 3061 C C . ASP B 2 161 ? -2.394 7.379 5.085 1.00 45.40 160 ASP C C 1
ATOM 3062 O O . ASP B 2 161 ? -2.755 8.475 4.662 1.00 45.17 160 ASP C O 1
ATOM 3067 N N . GLY B 2 162 ? -1.117 7.060 5.280 1.00 45.66 161 GLY C N 1
ATOM 3068 C CA . GLY B 2 162 ? -0.017 7.988 5.001 1.00 45.98 161 GLY C CA 1
ATOM 3069 C C . GLY B 2 162 ? -0.007 9.301 5.770 1.00 46.29 161 GLY C C 1
ATOM 3070 O O . GLY B 2 162 ? 0.660 10.252 5.360 1.00 46.37 161 GLY C O 1
ATOM 3071 N N . GLN B 2 163 ? -0.727 9.358 6.890 1.00 46.50 162 GLN C N 1
ATOM 3072 C CA . GLN B 2 163 ? -0.932 10.618 7.608 1.00 46.74 162 GLN C CA 1
ATOM 3073 C C . GLN B 2 163 ? -0.659 10.521 9.098 1.00 46.80 162 GLN C C 1
ATOM 3074 O O . GLN B 2 163 ? -0.023 11.412 9.673 1.00 47.08 162 GLN C O 1
ATOM 3080 N N . ILE B 2 164 ? -1.169 9.460 9.722 1.00 46.56 163 ILE C N 1
ATOM 3081 C CA . ILE B 2 164 ? -1.034 9.274 11.164 1.00 46.23 163 ILE C CA 1
ATOM 3082 C C . ILE B 2 164 ? -0.012 8.181 11.471 1.00 45.91 163 ILE C C 1
ATOM 3083 O O . ILE B 2 164 ? -0.164 7.031 11.049 1.00 45.88 163 ILE C O 1
ATOM 3088 N N . PHE B 2 165 ? 1.025 8.568 12.212 1.00 45.36 164 PHE C N 1
ATOM 3089 C CA . PHE B 2 165 ? 2.183 7.728 12.457 1.00 44.97 164 PHE C CA 1
ATOM 3090 C C . PHE B 2 165 ? 2.095 7.070 13.833 1.00 44.94 164 PHE C C 1
ATOM 3091 O O . PHE B 2 165 ? 1.869 7.747 14.837 1.00 45.10 164 PHE C O 1
ATOM 3099 N N . CYS B 2 166 ? 2.273 5.750 13.873 1.00 44.53 165 CYS C N 1
ATOM 3100 C CA . CYS B 2 166 ? 2.045 4.980 15.093 1.00 44.20 165 CYS C CA 1
ATOM 3101 C C . CYS B 2 166 ? 3.242 4.162 15.531 1.00 44.07 165 CYS C C 1
ATOM 3102 O O . CYS B 2 166 ? 3.894 3.515 14.723 1.00 44.18 165 CYS C O 1
ATOM 3105 N N . LEU B 2 167 ? 3.501 4.166 16.830 1.00 43.89 166 LEU C N 1
ATOM 3106 C CA . LEU B 2 167 ? 4.648 3.469 17.392 1.00 43.95 166 LEU C CA 1
ATOM 3107 C C . LEU B 2 167 ? 4.483 3.438 18.894 1.00 44.26 166 LEU C C 1
ATOM 3108 O O . LEU B 2 167 ? 3.707 4.215 19.443 1.00 44.98 166 LEU C O 1
ATOM 3113 N N . HIS B 2 168 ? 5.216 2.565 19.570 1.00 44.28 167 HIS C N 1
ATOM 3114 C CA . HIS B 2 168 ? 5.101 2.487 21.015 1.00 44.24 167 HIS C CA 1
ATOM 3115 C C . HIS B 2 168 ? 5.655 3.712 21.746 1.00 44.31 167 HIS C C 1
ATOM 3116 O O . HIS B 2 168 ? 4.922 4.371 22.484 1.00 44.61 167 HIS C O 1
ATOM 3123 N N . GLY B 2 169 ? 6.932 4.018 21.534 1.00 44.16 168 GLY C N 1
ATOM 3124 C CA . GLY B 2 169 ? 7.610 5.061 22.298 1.00 43.95 168 GLY C CA 1
ATOM 3125 C C . GLY B 2 169 ? 7.562 6.448 21.678 1.00 44.08 168 GLY C C 1
ATOM 3126 O O . GLY B 2 169 ? 6.684 7.269 22.010 1.00 43.93 168 GLY C O 1
ATOM 3127 N N . GLY B 2 170 ? 8.524 6.715 20.793 1.00 43.93 169 GLY C N 1
ATOM 3128 C CA . GLY B 2 170 ? 8.639 8.018 20.148 1.00 43.80 169 GLY C CA 1
ATOM 3129 C C . GLY B 2 170 ? 9.853 8.209 19.248 1.00 43.84 169 GLY C C 1
ATOM 3130 O O . GLY B 2 170 ? 10.457 7.241 18.766 1.00 43.67 169 GLY C O 1
ATOM 3131 N N . LEU B 2 171 ? 10.217 9.475 19.054 1.00 43.53 170 LEU C N 1
ATOM 3132 C CA . LEU B 2 171 ? 11.185 9.879 18.046 1.00 43.37 170 LEU C CA 1
ATOM 3133 C C . LEU B 2 171 ? 12.647 9.626 18.445 1.00 43.30 170 LEU C C 1
ATOM 3134 O O . LEU B 2 171 ? 12.959 9.452 19.623 1.00 43.11 170 LEU C O 1
ATOM 3139 N N . SER B 2 172 ? 13.522 9.589 17.441 1.00 43.35 171 SER C N 1
ATOM 3140 C CA . SER B 2 172 ? 14.945 9.288 17.612 1.00 43.46 171 SER C CA 1
ATOM 3141 C C . SER B 2 172 ? 15.803 10.333 16.924 1.00 43.35 171 SER C C 1
ATOM 3142 O O . SER B 2 172 ? 15.440 10.805 15.846 1.00 43.36 171 SER C O 1
ATOM 3145 N N . PRO B 2 173 ? 16.956 10.686 17.535 1.00 43.29 172 PRO C N 1
ATOM 3146 C CA . PRO B 2 173 ? 17.924 11.586 16.890 1.00 43.06 172 PRO C CA 1
ATOM 3147 C C . PRO B 2 173 ? 18.640 10.923 15.707 1.00 42.92 172 PRO C C 1
ATOM 3148 O O . PRO B 2 173 ? 19.400 11.584 14.999 1.00 42.97 172 PRO C O 1
ATOM 3152 N N . SER B 2 174 ? 18.382 9.632 15.504 1.00 42.83 173 SER C N 1
ATOM 3153 C CA . SER B 2 174 ? 18.980 8.862 14.419 1.00 42.65 173 SER C CA 1
ATOM 3154 C C . SER B 2 174 ? 18.004 8.614 13.273 1.00 42.65 173 SER C C 1
ATOM 3155 O O . SER B 2 174 ? 18.357 7.961 12.291 1.00 42.75 173 SER C O 1
ATOM 3158 N N . ILE B 2 175 ? 16.781 9.122 13.410 1.00 42.59 174 ILE C N 1
ATOM 3159 C CA . ILE B 2 175 ? 15.750 8.964 12.386 1.00 42.63 174 ILE C CA 1
ATOM 3160 C C . ILE B 2 175 ? 15.064 10.291 12.071 1.00 42.72 174 ILE C C 1
ATOM 3161 O O . ILE B 2 175 ? 14.435 10.904 12.937 1.00 42.53 174 ILE C O 1
ATOM 3166 N N . ASP B 2 176 ? 15.209 10.724 10.822 1.00 42.84 175 ASP C N 1
ATOM 3167 C CA . ASP B 2 176 ? 14.576 11.947 10.337 1.00 43.03 175 ASP C CA 1
ATOM 3168 C C . ASP B 2 176 ? 13.354 11.610 9.491 1.00 42.97 175 ASP C C 1
ATOM 3169 O O . ASP B 2 176 ? 12.320 12.274 9.584 1.00 42.99 175 ASP C O 1
ATOM 3174 N N . THR B 2 177 ? 13.484 10.569 8.671 1.00 42.92 176 THR C N 1
ATOM 3175 C CA . THR B 2 177 ? 12.447 10.192 7.709 1.00 42.76 176 THR C CA 1
ATOM 3176 C C . THR B 2 177 ? 11.925 8.782 7.960 1.00 42.63 176 THR C C 1
ATOM 3177 O O . THR B 2 177 ? 12.576 7.985 8.634 1.00 42.66 176 THR C O 1
ATOM 3181 N N . LEU B 2 178 ? 10.757 8.483 7.398 1.00 42.66 177 LEU C N 1
ATOM 3182 C CA . LEU B 2 178 ? 10.199 7.133 7.413 1.00 42.77 177 LEU C CA 1
ATOM 3183 C C . LEU B 2 178 ? 11.111 6.104 6.736 1.00 42.94 177 LEU C C 1
ATOM 3184 O O . LEU B 2 178 ? 11.195 4.961 7.195 1.00 43.18 177 LEU C O 1
ATOM 3189 N N . ASP B 2 179 ? 11.791 6.512 5.659 1.00 42.89 178 ASP C N 1
ATOM 3190 C CA . ASP B 2 179 ? 12.777 5.666 4.978 1.00 42.91 178 ASP C CA 1
ATOM 3191 C C . ASP B 2 179 ? 13.929 5.205 5.874 1.00 42.84 178 ASP C C 1
ATOM 3192 O O . ASP B 2 179 ? 14.463 4.104 5.684 1.00 42.67 178 ASP C O 1
ATOM 3197 N N . HIS B 2 180 ? 14.322 6.056 6.826 1.00 42.67 179 HIS C N 1
ATOM 3198 C CA . HIS B 2 180 ? 15.295 5.673 7.854 1.00 42.46 179 HIS C CA 1
ATOM 3199 C C . HIS B 2 180 ? 14.773 4.487 8.667 1.00 42.26 179 HIS C C 1
ATOM 3200 O O . HIS B 2 180 ? 15.517 3.543 8.936 1.00 42.32 179 HIS C O 1
ATOM 3207 N N . ILE B 2 181 ? 13.491 4.516 9.026 1.00 41.78 180 ILE C N 1
ATOM 3208 C CA . ILE B 2 181 ? 12.904 3.397 9.750 1.00 41.58 180 ILE C CA 1
ATOM 3209 C C . ILE B 2 181 ? 12.858 2.167 8.847 1.00 41.39 180 ILE C C 1
ATOM 3210 O O . ILE B 2 181 ? 13.180 1.058 9.282 1.00 41.33 180 ILE C O 1
ATOM 3215 N N . ARG B 2 182 ? 12.485 2.372 7.585 1.00 41.16 181 ARG C N 1
ATOM 3216 C CA . ARG B 2 182 ? 12.361 1.267 6.634 1.00 40.86 181 ARG C CA 1
ATOM 3217 C C . ARG B 2 182 ? 13.702 0.560 6.443 1.00 40.80 181 ARG C C 1
ATOM 3218 O O . ARG B 2 182 ? 13.751 -0.663 6.338 1.00 40.68 181 ARG C O 1
ATOM 3226 N N . ALA B 2 183 ? 14.783 1.340 6.441 1.00 40.79 182 ALA C N 1
ATOM 3227 C CA . ALA B 2 183 ? 16.139 0.827 6.249 1.00 40.67 182 ALA C CA 1
ATOM 3228 C C . ALA B 2 183 ? 16.665 -0.058 7.391 1.00 40.86 182 ALA C C 1
ATOM 3229 O O . ALA B 2 183 ? 17.589 -0.849 7.182 1.00 40.88 182 ALA C O 1
ATOM 3231 N N . LEU B 2 184 ? 16.082 0.074 8.584 1.00 40.90 183 LEU C N 1
ATOM 3232 C CA . LEU B 2 184 ? 16.531 -0.676 9.766 1.00 40.82 183 LEU C CA 1
ATOM 3233 C C . LEU B 2 184 ? 16.392 -2.193 9.622 1.00 40.97 183 LEU C C 1
ATOM 3234 O O . LEU B 2 184 ? 15.541 -2.669 8.874 1.00 41.04 183 LEU C O 1
ATOM 3239 N N . ASP B 2 185 ? 17.253 -2.941 10.320 1.00 41.04 184 ASP C N 1
ATOM 3240 C CA . ASP B 2 185 ? 17.039 -4.372 10.538 1.00 41.12 184 ASP C CA 1
ATOM 3241 C C . ASP B 2 185 ? 16.374 -4.545 11.897 1.00 41.22 184 ASP C C 1
ATOM 3242 O O . ASP B 2 185 ? 17.025 -4.424 12.941 1.00 41.19 184 ASP C O 1
ATOM 3247 N N . ARG B 2 186 ? 15.070 -4.815 11.874 1.00 41.38 185 ARG C N 1
ATOM 3248 C CA . ARG B 2 186 ? 14.277 -4.976 13.100 1.00 41.18 185 ARG C CA 1
ATOM 3249 C C . ARG B 2 186 ? 14.264 -6.408 13.657 1.00 41.44 185 ARG C C 1
ATOM 3250 O O . ARG B 2 186 ? 13.761 -6.632 14.756 1.00 41.62 185 ARG C O 1
ATOM 3258 N N . LEU B 2 187 ? 14.808 -7.363 12.906 1.00 41.61 186 LEU C N 1
ATOM 3259 C CA . LEU B 2 187 ? 14.722 -8.778 13.274 1.00 42.18 186 LEU C CA 1
ATOM 3260 C C . LEU B 2 187 ? 15.772 -9.192 14.305 1.00 42.44 186 LEU C C 1
ATOM 3261 O O . LEU B 2 187 ? 16.700 -9.947 13.998 1.00 42.53 186 LEU C O 1
ATOM 3266 N N . GLN B 2 188 ? 15.605 -8.698 15.530 1.00 42.80 187 GLN C N 1
ATOM 3267 C CA . GLN B 2 188 ? 16.556 -8.929 16.624 1.00 43.06 187 GLN C CA 1
ATOM 3268 C C . GLN B 2 188 ? 15.960 -8.565 17.995 1.00 43.49 187 GLN C C 1
ATOM 3269 O O . GLN B 2 188 ? 14.858 -8.026 18.087 1.00 43.26 187 GLN C O 1
ATOM 3275 N N . GLU B 2 189 ? 16.702 -8.886 19.050 1.00 44.01 188 GLU C N 1
ATOM 3276 C CA . GLU B 2 189 ? 16.407 -8.395 20.384 1.00 44.66 188 GLU C CA 1
ATOM 3277 C C . GLU B 2 189 ? 16.596 -6.873 20.407 1.00 45.16 188 GLU C C 1
ATOM 3278 O O . GLU B 2 189 ? 17.571 -6.355 19.844 1.00 45.25 188 GLU C O 1
ATOM 3284 N N . VAL B 2 190 ? 15.654 -6.170 21.039 1.00 45.59 189 VAL C N 1
ATOM 3285 C CA . VAL B 2 190 ? 15.710 -4.712 21.169 1.00 46.14 189 VAL C CA 1
ATOM 3286 C C . VAL B 2 190 ? 17.077 -4.273 21.697 1.00 46.47 189 VAL C C 1
ATOM 3287 O O . VAL B 2 190 ? 17.465 -4.673 22.795 1.00 46.52 189 VAL C O 1
ATOM 3291 N N . PRO B 2 191 ? 17.824 -3.475 20.907 1.00 46.80 190 PRO C N 1
ATOM 3292 C CA . PRO B 2 191 ? 19.107 -2.956 21.389 1.00 47.08 190 PRO C CA 1
ATOM 3293 C C . PRO B 2 191 ? 18.957 -2.007 22.584 1.00 47.40 190 PRO C C 1
ATOM 3294 O O . PRO B 2 191 ? 17.856 -1.503 22.857 1.00 47.17 190 PRO C O 1
ATOM 3298 N N . HIS B 2 192 ? 20.061 -1.797 23.298 1.00 47.73 191 HIS C N 1
ATOM 3299 C CA . HIS B 2 192 ? 20.104 -0.852 24.411 1.00 48.06 191 HIS C CA 1
ATOM 3300 C C . HIS B 2 192 ? 20.299 0.569 23.889 1.00 47.66 191 HIS C C 1
ATOM 3301 O O . HIS B 2 192 ? 19.882 1.535 24.519 1.00 47.77 191 HIS C O 1
ATOM 3308 N N . GLU B 2 193 ? 20.934 0.676 22.727 1.00 47.47 192 GLU C N 1
ATOM 3309 C CA . GLU B 2 193 ? 21.276 1.959 22.115 1.00 47.17 192 GLU C CA 1
ATOM 3310 C C . GLU B 2 193 ? 20.715 2.047 20.697 1.00 46.44 192 GLU C C 1
ATOM 3311 O O . GLU B 2 193 ? 20.396 1.032 20.080 1.00 46.14 192 GLU C O 1
ATOM 3317 N N . GLY B 2 194 ? 20.585 3.268 20.196 1.00 45.84 193 GLY C N 1
ATOM 3318 C CA . GLY B 2 194 ? 20.318 3.489 18.784 1.00 45.53 193 GLY C CA 1
ATOM 3319 C C . GLY B 2 194 ? 18.867 3.596 18.356 1.00 45.41 193 GLY C C 1
ATOM 3320 O O . GLY B 2 194 ? 17.955 3.459 19.177 1.00 45.60 193 GLY C O 1
ATOM 3321 N N . PRO B 2 195 ? 18.649 3.821 17.049 1.00 45.20 194 PRO C N 1
ATOM 3322 C CA . PRO B 2 195 ? 17.356 4.096 16.410 1.00 45.09 194 PRO C CA 1
ATOM 3323 C C . PRO B 2 195 ? 16.192 3.176 16.824 1.00 45.03 194 PRO C C 1
ATOM 3324 O O . PRO B 2 195 ? 15.090 3.665 17.098 1.00 45.18 194 PRO C O 1
ATOM 3328 N N . MET B 2 196 ? 16.426 1.868 16.857 1.00 44.78 195 MET C N 1
ATOM 3329 C CA . MET B 2 196 ? 15.360 0.916 17.129 1.00 44.54 195 MET C CA 1
ATOM 3330 C C . MET B 2 196 ? 14.899 1.045 18.573 1.00 44.68 195 MET C C 1
ATOM 3331 O O . MET B 2 196 ? 13.701 1.103 18.852 1.00 44.69 195 MET C O 1
ATOM 3336 N N . CYS B 2 197 ? 15.865 1.101 19.484 1.00 44.84 196 CYS C N 1
ATOM 3337 C CA . CYS B 2 197 ? 15.596 1.275 20.902 1.00 44.61 196 CYS C CA 1
ATOM 3338 C C . CYS B 2 197 ? 14.736 2.503 21.120 1.00 44.50 196 CYS C C 1
ATOM 3339 O O . CYS B 2 197 ? 13.724 2.435 21.822 1.00 44.61 196 CYS C O 1
ATOM 3342 N N . ASP B 2 198 ? 15.134 3.614 20.496 1.00 44.22 197 ASP C N 1
ATOM 3343 C CA . ASP B 2 198 ? 14.477 4.909 20.710 1.00 44.03 197 ASP C CA 1
ATOM 3344 C C . ASP B 2 198 ? 12.988 4.863 20.390 1.00 43.95 197 ASP C C 1
ATOM 3345 O O . ASP B 2 198 ? 12.178 5.391 21.157 1.00 44.11 197 ASP C O 1
ATOM 3350 N N . LEU B 2 199 ? 12.635 4.221 19.272 1.00 43.59 198 LEU C N 1
ATOM 3351 C CA . LEU B 2 199 ? 11.243 4.148 18.813 1.00 43.18 198 LEU C CA 1
ATOM 3352 C C . LEU B 2 199 ? 10.366 3.434 19.814 1.00 42.85 198 LEU C C 1
ATOM 3353 O O . LEU B 2 199 ? 9.155 3.619 19.829 1.00 42.59 198 LEU C O 1
ATOM 3358 N N . LEU B 2 200 ? 10.990 2.614 20.649 1.00 42.87 199 LEU C N 1
ATOM 3359 C CA . LEU B 2 200 ? 10.253 1.801 21.602 1.00 43.09 199 LEU C CA 1
ATOM 3360 C C . LEU B 2 200 ? 10.311 2.358 23.014 1.00 43.20 199 LEU C C 1
ATOM 3361 O O . LEU B 2 200 ? 9.510 1.973 23.864 1.00 43.13 199 LEU C O 1
ATOM 3366 N N . TRP B 2 201 ? 11.236 3.292 23.235 1.00 43.50 200 TRP C N 1
ATOM 3367 C CA . TRP B 2 201 ? 11.588 3.748 24.575 1.00 43.72 200 TRP C CA 1
ATOM 3368 C C . TRP B 2 201 ? 11.480 5.248 24.829 1.00 43.99 200 TRP C C 1
ATOM 3369 O O . TRP B 2 201 ? 11.359 5.654 25.981 1.00 44.54 200 TRP C O 1
ATOM 3380 N N . SER B 2 202 ? 11.556 6.063 23.778 1.00 44.14 201 SER C N 1
ATOM 3381 C CA . SER B 2 202 ? 11.524 7.533 23.903 1.00 44.15 201 SER C CA 1
ATOM 3382 C C . SER B 2 202 ? 10.205 8.103 24.439 1.00 44.27 201 SER C C 1
ATOM 3383 O O . SER B 2 202 ? 9.151 7.493 24.293 1.00 44.13 201 SER C O 1
ATOM 3386 N N . ASP B 2 203 ? 10.275 9.287 25.043 1.00 44.62 202 ASP C N 1
ATOM 3387 C CA . ASP B 2 203 ? 9.085 9.968 25.558 1.00 45.06 202 ASP C CA 1
ATOM 3388 C C . ASP B 2 203 ? 8.970 11.407 25.051 1.00 45.35 202 ASP C C 1
ATOM 3389 O O . ASP B 2 203 ? 9.987 12.096 24.914 1.00 45.28 202 ASP C O 1
ATOM 3394 N N . PRO B 2 204 ? 7.730 11.869 24.778 1.00 45.50 203 PRO C N 1
ATOM 3395 C CA . PRO B 2 204 ? 7.499 13.284 24.538 1.00 45.71 203 PRO C CA 1
ATOM 3396 C C . PRO B 2 204 ? 7.692 14.054 25.843 1.00 46.07 203 PRO C C 1
ATOM 3397 O O . PRO B 2 204 ? 7.526 13.496 26.938 1.00 45.58 203 PRO C O 1
ATOM 3401 N N . ASP B 2 205 ? 8.007 15.336 25.704 1.00 46.60 204 ASP C N 1
ATOM 3402 C CA . ASP B 2 205 ? 8.689 16.081 26.736 1.00 47.36 204 ASP C CA 1
ATOM 3403 C C . ASP B 2 205 ? 8.348 17.560 26.585 1.00 47.90 204 ASP C C 1
ATOM 3404 O O . ASP B 2 205 ? 8.080 18.035 25.477 1.00 48.10 204 ASP C O 1
ATOM 3409 N N . ASP B 2 206 ? 8.365 18.284 27.699 1.00 48.42 205 ASP C N 1
ATOM 3410 C CA . ASP B 2 206 ? 7.975 19.698 27.731 1.00 48.81 205 ASP C CA 1
ATOM 3411 C C . ASP B 2 206 ? 9.156 20.671 27.633 1.00 48.71 205 ASP C C 1
ATOM 3412 O O . ASP B 2 206 ? 8.968 21.887 27.737 1.00 48.66 205 ASP C O 1
ATOM 3417 N N . ARG B 2 207 ? 10.367 20.148 27.455 1.00 48.70 206 ARG C N 1
ATOM 3418 C CA . ARG B 2 207 ? 11.532 21.003 27.200 1.00 48.69 206 ARG C CA 1
ATOM 3419 C C . ARG B 2 207 ? 12.075 20.728 25.807 1.00 48.36 206 ARG C C 1
ATOM 3420 O O . ARG B 2 207 ? 12.706 19.699 25.584 1.00 48.77 206 ARG C O 1
ATOM 3428 N N . GLY B 2 208 ? 11.831 21.649 24.879 1.00 47.90 207 GLY C N 1
ATOM 3429 C CA . GLY B 2 208 ? 12.276 21.516 23.485 1.00 47.36 207 GLY C CA 1
ATOM 3430 C C . GLY B 2 208 ? 13.649 20.896 23.283 1.00 46.80 207 GLY C C 1
ATOM 3431 O O . GLY B 2 208 ? 14.524 21.007 24.137 1.00 46.77 207 GLY C O 1
ATOM 3432 N N . GLY B 2 209 ? 13.835 20.231 22.151 1.00 46.37 208 GLY C N 1
ATOM 3433 C CA . GLY B 2 209 ? 15.097 19.570 21.857 1.00 45.97 208 GLY C CA 1
ATOM 3434 C C . GLY B 2 209 ? 15.184 18.168 22.428 1.00 45.69 208 GLY C C 1
ATOM 3435 O O . GLY B 2 209 ? 14.192 17.610 22.890 1.00 45.53 208 GLY C O 1
ATOM 3436 N N . TRP B 2 210 ? 16.383 17.596 22.381 1.00 45.66 209 TRP C N 1
ATOM 3437 C CA . TRP B 2 210 ? 16.623 16.237 22.868 1.00 45.59 209 TRP C CA 1
ATOM 3438 C C . TRP B 2 210 ? 17.138 16.225 24.308 1.00 45.37 209 TRP C C 1
ATOM 3439 O O . TRP B 2 210 ? 17.914 17.101 24.706 1.00 45.52 209 TRP C O 1
ATOM 3450 N N . GLY B 2 211 ? 16.701 15.232 25.079 1.00 45.00 210 GLY C N 1
ATOM 3451 C CA . GLY B 2 211 ? 17.187 15.032 26.444 1.00 44.46 210 GLY C CA 1
ATOM 3452 C C . GLY B 2 211 ? 17.506 13.577 26.751 1.00 44.20 210 GLY C C 1
ATOM 3453 O O . GLY B 2 211 ? 16.865 12.666 26.227 1.00 44.20 210 GLY C O 1
ATOM 3454 N N . ILE B 2 212 ? 18.513 13.364 27.595 1.00 44.03 211 ILE C N 1
ATOM 3455 C CA . ILE B 2 212 ? 18.854 12.031 28.109 1.00 43.74 211 ILE C CA 1
ATOM 3456 C C . ILE B 2 212 ? 17.641 11.480 28.860 1.00 43.18 211 ILE C C 1
ATOM 3457 O O . ILE B 2 212 ? 17.120 12.140 29.769 1.00 42.92 211 ILE C O 1
ATOM 3462 N N . SER B 2 213 ? 17.199 10.281 28.478 1.00 42.58 212 SER C N 1
ATOM 3463 C CA . SER B 2 213 ? 15.981 9.689 29.048 1.00 42.11 212 SER C CA 1
ATOM 3464 C C . SER B 2 213 ? 16.170 9.195 30.482 1.00 42.03 212 SER C C 1
ATOM 3465 O O . SER B 2 213 ? 16.993 8.307 30.731 1.00 42.04 212 SER C O 1
ATOM 3468 N N . PRO B 2 214 ? 15.417 9.777 31.438 1.00 41.83 213 PRO C N 1
ATOM 3469 C CA . PRO B 2 214 ? 15.506 9.296 32.823 1.00 41.67 213 PRO C CA 1
ATOM 3470 C C . PRO B 2 214 ? 15.036 7.854 32.985 1.00 41.47 213 PRO C C 1
ATOM 3471 O O . PRO B 2 214 ? 15.238 7.257 34.034 1.00 41.75 213 PRO C O 1
ATOM 3475 N N . ARG B 2 215 ? 14.448 7.300 31.932 1.00 41.36 214 ARG C N 1
ATOM 3476 C CA . ARG B 2 215 ? 13.936 5.928 31.919 1.00 41.20 214 ARG C CA 1
ATOM 3477 C C . ARG B 2 215 ? 15.057 4.876 31.847 1.00 41.09 214 ARG C C 1
ATOM 3478 O O . ARG B 2 215 ? 14.847 3.713 32.204 1.00 41.12 214 ARG C O 1
ATOM 3486 N N . GLY B 2 216 ? 16.238 5.290 31.386 1.00 40.80 215 GLY C N 1
ATOM 3487 C CA . GLY B 2 216 ? 17.365 4.383 31.166 1.00 40.38 215 GLY C CA 1
ATOM 3488 C C . GLY B 2 216 ? 17.734 4.212 29.696 1.00 40.35 215 GLY C C 1
ATOM 3489 O O . GLY B 2 216 ? 18.906 4.057 29.363 1.00 40.30 215 GLY C O 1
ATOM 3490 N N . ALA B 2 217 ? 16.731 4.238 28.819 1.00 40.16 216 ALA C N 1
ATOM 3491 C CA . ALA B 2 217 ? 16.935 4.050 27.383 1.00 39.97 216 ALA C CA 1
ATOM 3492 C C . ALA B 2 217 ? 16.051 4.993 26.570 1.00 39.94 216 ALA C C 1
ATOM 3493 O O . ALA B 2 217 ? 14.961 5.362 27.011 1.00 39.93 216 ALA C O 1
ATOM 3495 N N . GLY B 2 218 ? 16.522 5.363 25.380 1.00 39.66 217 GLY C N 1
ATOM 3496 C CA . GLY B 2 218 ? 15.781 6.254 24.499 1.00 39.38 217 GLY C CA 1
ATOM 3497 C C . GLY B 2 218 ? 16.054 7.709 24.818 1.00 39.39 217 GLY C C 1
ATOM 3498 O O . GLY B 2 218 ? 17.065 8.039 25.432 1.00 39.67 217 GLY C O 1
ATOM 3499 N N . TYR B 2 219 ? 15.150 8.585 24.397 1.00 39.26 218 TYR C N 1
ATOM 3500 C CA . TYR B 2 219 ? 15.356 10.021 24.516 1.00 39.13 218 TYR C CA 1
ATOM 3501 C C . TYR B 2 219 ? 14.061 10.729 24.838 1.00 39.08 218 TYR C C 1
ATOM 3502 O O . TYR B 2 219 ? 12.996 10.351 24.344 1.00 39.36 218 TYR C O 1
ATOM 3511 N N . THR B 2 220 ? 14.141 11.767 25.656 1.00 38.85 219 THR C N 1
ATOM 3512 C CA . THR B 2 220 ? 13.023 12.681 25.741 1.00 38.75 219 THR C CA 1
ATOM 3513 C C . THR B 2 220 ? 13.149 13.610 24.541 1.00 38.68 219 THR C C 1
ATOM 3514 O O . THR B 2 220 ? 14.263 13.979 24.162 1.00 38.90 219 THR C O 1
ATOM 3518 N N . PHE B 2 221 ? 12.017 13.950 23.929 1.00 38.48 220 PHE C N 1
ATOM 3519 C CA . PHE B 2 221 ? 11.998 14.848 22.782 1.00 38.39 220 PHE C CA 1
ATOM 3520 C C . PHE B 2 221 ? 10.930 15.913 22.938 1.00 38.59 220 PHE C C 1
ATOM 3521 O O . PHE B 2 221 ? 9.845 15.635 23.435 1.00 38.40 220 PHE C O 1
ATOM 3529 N N . GLY B 2 222 ? 11.247 17.128 22.499 1.00 39.07 221 GLY C N 1
ATOM 3530 C CA . GLY B 2 222 ? 10.360 18.277 22.662 1.00 39.65 221 GLY C CA 1
ATOM 3531 C C . GLY B 2 222 ? 9.475 18.557 21.463 1.00 40.10 221 GLY C C 1
ATOM 3532 O O . GLY B 2 222 ? 9.574 17.875 20.438 1.00 40.24 221 GLY C O 1
ATOM 3533 N N . GLN B 2 223 ? 8.618 19.574 21.600 1.00 40.42 222 GLN C N 1
ATOM 3534 C CA . GLN B 2 223 ? 7.626 19.936 20.584 1.00 40.69 222 GLN C CA 1
ATOM 3535 C C . GLN B 2 223 ? 8.275 20.330 19.258 1.00 40.82 222 GLN C C 1
ATOM 3536 O O . GLN B 2 223 ? 7.792 19.948 18.186 1.00 40.87 222 GLN C O 1
ATOM 3542 N N . ASP B 2 224 ? 9.371 21.084 19.350 1.00 41.00 223 ASP C N 1
ATOM 3543 C CA . ASP B 2 224 ? 10.182 21.486 18.190 1.00 41.25 223 ASP C CA 1
ATOM 3544 C C . ASP B 2 224 ? 10.594 20.292 17.329 1.00 41.10 223 ASP C C 1
ATOM 3545 O O . ASP B 2 224 ? 10.718 20.400 16.108 1.00 41.05 223 ASP C O 1
ATOM 3550 N N . ILE B 2 225 ? 10.799 19.153 17.974 1.00 41.06 224 ILE C N 1
ATOM 3551 C CA . ILE B 2 225 ? 11.186 17.949 17.258 1.00 41.25 224 ILE C CA 1
ATOM 3552 C C . ILE B 2 225 ? 9.977 17.294 16.591 1.00 41.27 224 ILE C C 1
ATOM 3553 O O . ILE B 2 225 ? 10.045 16.916 15.421 1.00 41.22 224 ILE C O 1
ATOM 3558 N N . SER B 2 226 ? 8.876 17.195 17.330 1.00 41.29 225 SER C N 1
ATOM 3559 C CA . SER B 2 226 ? 7.612 16.704 16.790 1.00 41.80 225 SER C CA 1
ATOM 3560 C C . SER B 2 226 ? 7.189 17.432 15.509 1.00 42.02 225 SER C C 1
ATOM 3561 O O . SER B 2 226 ? 6.838 16.796 14.512 1.00 41.74 225 SER C O 1
ATOM 3564 N N . GLU B 2 227 ? 7.218 18.764 15.560 1.00 42.44 226 GLU C N 1
ATOM 3565 C CA . GLU B 2 227 ? 6.781 19.619 14.462 1.00 42.80 226 GLU C CA 1
ATOM 3566 C C . GLU B 2 227 ? 7.687 19.465 13.246 1.00 42.89 226 GLU C C 1
ATOM 3567 O O . GLU B 2 227 ? 7.219 19.420 12.100 1.00 42.90 226 GLU C O 1
ATOM 3573 N N . THR B 2 228 ? 8.987 19.391 13.508 1.00 42.98 227 THR C N 1
ATOM 3574 C CA . THR B 2 228 ? 9.968 19.159 12.469 1.00 43.11 227 THR C CA 1
ATOM 3575 C C . THR B 2 228 ? 9.716 17.807 11.813 1.00 43.29 227 THR C C 1
ATOM 3576 O O . THR B 2 228 ? 9.628 17.720 10.581 1.00 43.54 227 THR C O 1
ATOM 3580 N N . PHE B 2 229 ? 9.578 16.766 12.638 1.00 43.21 228 PHE C N 1
ATOM 3581 C CA . PHE B 2 229 ? 9.424 15.401 12.147 1.00 43.10 228 PHE C CA 1
ATOM 3582 C C . PHE B 2 229 ? 8.160 15.250 11.307 1.00 43.55 228 PHE C C 1
ATOM 3583 O O . PHE B 2 229 ? 8.213 14.750 10.181 1.00 43.80 228 PHE C O 1
ATOM 3591 N N . ASN B 2 230 ? 7.029 15.689 11.854 1.00 43.92 229 ASN C N 1
ATOM 3592 C CA . ASN B 2 230 ? 5.757 15.640 11.143 1.00 44.09 229 ASN C CA 1
ATOM 3593 C C . ASN B 2 230 ? 5.792 16.367 9.812 1.00 44.00 229 ASN C C 1
ATOM 3594 O O . ASN B 2 230 ? 5.375 15.814 8.796 1.00 43.99 229 ASN C O 1
ATOM 3599 N N . HIS B 2 231 ? 6.296 17.599 9.818 1.00 44.01 230 HIS C N 1
ATOM 3600 C CA . HIS B 2 231 ? 6.286 18.412 8.611 1.00 44.05 230 HIS C CA 1
ATOM 3601 C C . HIS B 2 231 ? 7.118 17.804 7.481 1.00 43.96 230 HIS C C 1
ATOM 3602 O O . HIS B 2 231 ? 6.713 17.863 6.313 1.00 44.08 230 HIS C O 1
ATOM 3609 N N . ALA B 2 232 ? 8.263 17.219 7.832 1.00 43.63 231 ALA C N 1
ATOM 3610 C CA . ALA B 2 232 ? 9.164 16.626 6.843 1.00 43.51 231 ALA C CA 1
ATOM 3611 C C . ALA B 2 232 ? 8.617 15.333 6.227 1.00 43.42 231 ALA C C 1
ATOM 3612 O O . ALA B 2 232 ? 8.893 15.027 5.068 1.00 43.55 231 ALA C O 1
ATOM 3614 N N . ASN B 2 233 ? 7.849 14.577 7.000 1.00 43.13 232 ASN C N 1
ATOM 3615 C CA . ASN B 2 233 ? 7.293 13.311 6.519 1.00 42.88 232 ASN C CA 1
ATOM 3616 C C . ASN B 2 233 ? 5.842 13.429 6.048 1.00 42.80 232 ASN C C 1
ATOM 3617 O O . ASN B 2 233 ? 5.187 12.423 5.775 1.00 42.96 232 ASN C O 1
ATOM 3622 N N . GLY B 2 234 ? 5.346 14.662 5.961 1.00 42.71 233 GLY C N 1
ATOM 3623 C CA . GLY B 2 234 ? 3.948 14.928 5.595 1.00 42.57 233 GLY C CA 1
ATOM 3624 C C . GLY B 2 234 ? 2.903 14.339 6.534 1.00 42.33 233 GLY C C 1
ATOM 3625 O O . GLY B 2 234 ? 1.802 14.006 6.099 1.00 42.27 233 GLY C O 1
ATOM 3626 N N . LEU B 2 235 ? 3.244 14.223 7.817 1.00 42.16 234 LEU C N 1
ATOM 3627 C CA . LEU B 2 235 ? 2.375 13.592 8.814 1.00 42.16 234 LEU C CA 1
ATOM 3628 C C . LEU B 2 235 ? 1.487 14.596 9.533 1.00 42.02 234 LEU C C 1
ATOM 3629 O O . LEU B 2 235 ? 1.911 15.718 9.794 1.00 42.03 234 LEU C O 1
ATOM 3634 N N . THR B 2 236 ? 0.266 14.189 9.870 1.00 41.94 235 THR C N 1
ATOM 3635 C CA . THR B 2 236 ? -0.619 15.059 10.655 1.00 42.30 235 THR C CA 1
ATOM 3636 C C . THR B 2 236 ? -0.586 14.745 12.158 1.00 42.20 235 THR C C 1
ATOM 3637 O O . THR B 2 236 ? -0.821 15.630 12.986 1.00 42.29 235 THR C O 1
ATOM 3641 N N . LEU B 2 237 ? -0.293 13.495 12.507 1.00 41.92 236 LEU C N 1
ATOM 3642 C CA . LEU B 2 237 ? -0.251 13.106 13.909 1.00 41.69 236 LEU C CA 1
ATOM 3643 C C . LEU B 2 237 ? 0.742 11.987 14.216 1.00 41.73 236 LEU C C 1
ATOM 3644 O O . LEU B 2 237 ? 0.915 11.055 13.425 1.00 41.88 236 LEU C O 1
ATOM 3649 N N . VAL B 2 238 ? 1.383 12.087 15.377 1.00 41.63 237 VAL C N 1
ATOM 3650 C CA . VAL B 2 238 ? 2.157 10.983 15.931 1.00 41.35 237 VAL C CA 1
ATOM 3651 C C . VAL B 2 238 ? 1.370 10.416 17.094 1.00 41.59 237 VAL C C 1
ATOM 3652 O O . VAL B 2 238 ? 1.087 11.111 18.070 1.00 41.63 237 VAL C O 1
ATOM 3656 N N . SER B 2 239 ? 1.000 9.150 16.957 1.00 41.87 238 SER C N 1
ATOM 3657 C CA . SER B 2 239 ? 0.235 8.436 17.954 1.00 42.10 238 SER C CA 1
ATOM 3658 C C . SER B 2 239 ? 1.120 7.365 18.564 1.00 42.27 238 SER C C 1
ATOM 3659 O O . SER B 2 239 ? 1.720 6.562 17.852 1.00 42.61 238 SER C O 1
ATOM 3662 N N . ARG B 2 240 ? 1.176 7.353 19.887 1.00 42.27 239 ARG C N 1
ATOM 3663 C CA . ARG B 2 240 ? 2.088 6.495 20.615 1.00 42.26 239 ARG C CA 1
ATOM 3664 C C . ARG B 2 240 ? 1.520 6.123 21.992 1.00 42.69 239 ARG C C 1
ATOM 3665 O O . ARG B 2 240 ? 0.484 6.655 22.429 1.00 42.70 239 ARG C O 1
ATOM 3673 N N . ALA B 2 241 ? 2.212 5.208 22.668 1.00 42.60 240 ALA C N 1
ATOM 3674 C CA . ALA B 2 241 ? 1.745 4.638 23.925 1.00 42.23 240 ALA C CA 1
ATOM 3675 C C . ALA B 2 241 ? 2.827 4.833 25.000 1.00 41.85 240 ALA C C 1
ATOM 3676 O O . ALA B 2 241 ? 3.325 5.941 25.168 1.00 41.62 240 ALA C O 1
ATOM 3678 N N . HIS B 2 242 ? 3.168 3.778 25.738 1.00 41.47 241 HIS C N 1
ATOM 3679 C CA . HIS B 2 242 ? 4.397 3.757 26.540 1.00 41.47 241 HIS C CA 1
ATOM 3680 C C . HIS B 2 242 ? 4.340 4.515 27.890 1.00 41.25 241 HIS C C 1
ATOM 3681 O O . HIS B 2 242 ? 5.007 4.122 28.855 1.00 41.16 241 HIS C O 1
ATOM 3688 N N . GLN B 2 243 ? 3.555 5.588 27.952 1.00 40.92 242 GLN C N 1
ATOM 3689 C CA . GLN B 2 243 ? 3.423 6.381 29.177 1.00 40.87 242 GLN C CA 1
ATOM 3690 C C . GLN B 2 243 ? 2.045 6.245 29.810 1.00 41.03 242 GLN C C 1
ATOM 3691 O O . GLN B 2 243 ? 1.030 6.469 29.138 1.00 41.04 242 GLN C O 1
ATOM 3697 N N . LEU B 2 244 ? 2.009 5.885 31.097 1.00 41.02 243 LEU C N 1
ATOM 3698 C CA . LEU B 2 244 ? 0.747 5.819 31.829 1.00 40.80 243 LEU C CA 1
ATOM 3699 C C . LEU B 2 244 ? 0.183 7.216 31.908 1.00 41.12 243 LEU C C 1
ATOM 3700 O O . LEU B 2 244 ? 0.870 8.145 32.319 1.00 41.00 243 LEU C O 1
ATOM 3705 N N . VAL B 2 245 ? -1.065 7.357 31.487 1.00 41.72 244 VAL C N 1
ATOM 3706 C CA . VAL B 2 245 ? -1.775 8.626 31.558 1.00 42.45 244 VAL C CA 1
ATOM 3707 C C . VAL B 2 245 ? -3.088 8.415 32.300 1.00 42.99 244 VAL C C 1
ATOM 3708 O O . VAL B 2 245 ? -3.850 7.506 31.987 1.00 43.26 244 VAL C O 1
ATOM 3712 N N . MET B 2 246 ? -3.341 9.249 33.299 1.00 43.80 245 MET C N 1
ATOM 3713 C CA . MET B 2 246 ? -4.429 9.015 34.251 1.00 44.49 245 MET C CA 1
ATOM 3714 C C . MET B 2 246 ? -5.827 9.019 33.607 1.00 44.82 245 MET C C 1
ATOM 3715 O O . MET B 2 246 ? -6.798 8.561 34.209 1.00 45.00 245 MET C O 1
ATOM 3720 N N . GLU B 2 247 ? -5.903 9.499 32.368 1.00 45.38 246 GLU C N 1
ATOM 3721 C CA . GLU B 2 247 ? -7.160 9.685 31.643 1.00 45.75 246 GLU C CA 1
ATOM 3722 C C . GLU B 2 247 ? -7.332 8.661 30.535 1.00 45.55 246 GLU C C 1
ATOM 3723 O O . GLU B 2 247 ? -8.352 8.649 29.850 1.00 45.66 246 GLU C O 1
ATOM 3729 N N . GLY B 2 248 ? -6.329 7.813 30.341 1.00 45.25 247 GLY C N 1
ATOM 3730 C CA . GLY B 2 248 ? -6.333 6.898 29.217 1.00 44.99 247 GLY C CA 1
ATOM 3731 C C . GLY B 2 248 ? -5.674 7.516 28.000 1.00 44.82 247 GLY C C 1
ATOM 3732 O O . GLY B 2 248 ? -4.956 6.839 27.260 1.00 44.83 247 GLY C O 1
ATOM 3733 N N . TYR B 2 249 ? -5.928 8.798 27.774 1.00 44.77 248 TYR C N 1
ATOM 3734 C CA . TYR B 2 249 ? -5.291 9.496 26.661 1.00 44.99 248 TYR C CA 1
ATOM 3735 C C . TYR B 2 249 ? -4.930 10.936 26.984 1.00 44.97 248 TYR C C 1
ATOM 3736 O O . TYR B 2 249 ? -5.490 11.566 27.893 1.00 44.98 248 TYR C O 1
ATOM 3745 N N . ASN B 2 250 ? -3.985 11.445 26.209 1.00 45.10 249 ASN C N 1
ATOM 3746 C CA . ASN B 2 250 ? -3.421 12.744 26.452 1.00 45.21 249 ASN C CA 1
ATOM 3747 C C . ASN B 2 250 ? -2.849 13.361 25.193 1.00 44.86 249 ASN C C 1
ATOM 3748 O O . ASN B 2 250 ? -2.134 12.712 24.434 1.00 44.67 249 ASN C O 1
ATOM 3753 N N . TRP B 2 251 ? -3.184 14.626 24.985 1.00 44.68 250 TRP C N 1
ATOM 3754 C CA . TRP B 2 251 ? -2.579 15.419 23.936 1.00 44.28 250 TRP C CA 1
ATOM 3755 C C . TRP B 2 251 ? -1.365 16.139 24.515 1.00 44.03 250 TRP C C 1
ATOM 3756 O O . TRP B 2 251 ? -1.358 16.541 25.678 1.00 44.02 250 TRP C O 1
ATOM 3767 N N . CYS B 2 252 ? -0.332 16.282 23.703 1.00 43.74 251 CYS C N 1
ATOM 3768 C CA . CYS B 2 252 ? 0.797 17.113 24.070 1.00 43.95 251 CYS C CA 1
ATOM 3769 C C . CYS B 2 252 ? 1.426 17.668 22.794 1.00 43.70 251 CYS C C 1
ATOM 3770 O O . CYS B 2 252 ? 0.979 17.343 21.687 1.00 43.61 251 CYS C O 1
ATOM 3773 N N . HIS B 2 253 ? 2.438 18.517 22.950 1.00 43.50 252 HIS C N 1
ATOM 3774 C CA . HIS B 2 253 ? 3.157 19.073 21.804 1.00 43.77 252 HIS C CA 1
ATOM 3775 C C . HIS B 2 253 ? 2.214 19.721 20.796 1.00 44.09 252 HIS C C 1
ATOM 3776 O O . HIS B 2 253 ? 2.424 19.623 19.575 1.00 43.93 252 HIS C O 1
ATOM 3783 N N . ASP B 2 254 ? 1.172 20.369 21.330 1.00 44.33 253 ASP C N 1
ATOM 3784 C CA . ASP B 2 254 ? 0.178 21.094 20.540 1.00 44.46 253 ASP C CA 1
ATOM 3785 C C . ASP B 2 254 ? -0.511 20.174 19.533 1.00 44.51 253 ASP C C 1
ATOM 3786 O O . ASP B 2 254 ? -0.660 20.510 18.361 1.00 44.55 253 ASP C O 1
ATOM 3791 N N . ARG B 2 255 ? -0.912 18.998 20.006 1.00 44.57 254 ARG C N 1
ATOM 3792 C CA . ARG B 2 255 ? -1.627 18.015 19.187 1.00 44.53 254 ARG C CA 1
ATOM 3793 C C . ARG B 2 255 ? -0.807 17.395 18.029 1.00 44.30 254 ARG C C 1
ATOM 3794 O O . ARG B 2 255 ? -1.367 16.865 17.061 1.00 44.14 254 ARG C O 1
ATOM 3802 N N . ASN B 2 256 ? 0.514 17.453 18.137 1.00 44.11 255 ASN C N 1
ATOM 3803 C CA . ASN B 2 256 ? 1.368 16.738 17.195 1.00 44.29 255 ASN C CA 1
ATOM 3804 C C . ASN B 2 256 ? 1.542 15.301 17.668 1.00 44.33 255 ASN C C 1
ATOM 3805 O O . ASN B 2 256 ? 1.803 14.393 16.871 1.00 44.49 255 ASN C O 1
ATOM 3810 N N . VAL B 2 257 ? 1.382 15.117 18.980 1.00 44.20 256 VAL C N 1
ATOM 3811 C CA . VAL B 2 257 ? 1.505 13.823 19.640 1.00 43.79 256 VAL C CA 1
ATOM 3812 C C . VAL B 2 257 ? 0.254 13.556 20.482 1.00 43.86 256 VAL C C 1
ATOM 3813 O O . VAL B 2 257 ? -0.284 14.465 21.122 1.00 43.83 256 VAL C O 1
ATOM 3817 N N . VAL B 2 258 ? -0.210 12.310 20.466 1.00 43.66 257 VAL C N 1
ATOM 3818 C CA . VAL B 2 258 ? -1.172 11.846 21.451 1.00 43.65 257 VAL C CA 1
ATOM 3819 C C . VAL B 2 258 ? -0.619 10.577 22.104 1.00 43.99 257 VAL C C 1
ATOM 3820 O O . VAL B 2 258 ? 0.034 9.763 21.439 1.00 44.01 257 VAL C O 1
ATOM 3824 N N . THR B 2 259 ? -0.850 10.433 23.409 1.00 44.18 258 THR C N 1
ATOM 3825 C CA . THR B 2 259 ? -0.455 9.225 24.129 1.00 44.31 258 THR C CA 1
ATOM 3826 C C . THR B 2 259 ? -1.715 8.452 24.477 1.00 44.59 258 THR C C 1
ATOM 3827 O O . THR B 2 259 ? -2.667 9.016 25.008 1.00 44.75 258 THR C O 1
ATOM 3831 N N . ILE B 2 260 ? -1.710 7.165 24.150 1.00 44.84 259 ILE C N 1
ATOM 3832 C CA . ILE B 2 260 ? -2.851 6.294 24.390 1.00 45.17 259 ILE C CA 1
ATOM 3833 C C . ILE B 2 260 ? -2.402 5.131 25.266 1.00 45.41 259 ILE C C 1
ATOM 3834 O O . ILE B 2 260 ? -1.561 4.332 24.859 1.00 45.81 259 ILE C O 1
ATOM 3839 N N . PHE B 2 261 ? -2.947 5.062 26.475 1.00 45.36 260 PHE C N 1
ATOM 3840 C CA . PHE B 2 261 ? -2.642 3.989 27.405 1.00 45.32 260 PHE C CA 1
ATOM 3841 C C . PHE B 2 261 ? -3.915 3.165 27.581 1.00 45.47 260 PHE C C 1
ATOM 3842 O O . PHE B 2 261 ? -4.969 3.708 27.957 1.00 45.40 260 PHE C O 1
ATOM 3850 N N . SER B 2 262 ? -3.812 1.864 27.301 1.00 45.13 261 SER C N 1
ATOM 3851 C CA . SER B 2 262 ? -4.986 1.013 27.208 1.00 45.04 261 SER C CA 1
ATOM 3852 C C . SER B 2 262 ? -5.101 -0.017 28.331 1.00 45.20 261 SER C C 1
ATOM 3853 O O . SER B 2 262 ? -5.868 -0.967 28.222 1.00 45.45 261 SER C O 1
ATOM 3856 N N . ALA B 2 263 ? -4.356 0.176 29.414 1.00 45.29 262 ALA C N 1
ATOM 3857 C CA . ALA B 2 263 ? -4.444 -0.724 30.564 1.00 45.10 262 ALA C CA 1
ATOM 3858 C C . ALA B 2 263 ? -5.064 0.001 31.760 1.00 45.04 262 ALA C C 1
ATOM 3859 O O . ALA B 2 263 ? -4.380 0.768 32.445 1.00 45.49 262 ALA C O 1
ATOM 3861 N N . PRO B 2 264 ? -6.367 -0.222 32.010 1.00 44.73 263 PRO C N 1
ATOM 3862 C CA . PRO B 2 264 ? -7.052 0.493 33.080 1.00 44.81 263 PRO C CA 1
ATOM 3863 C C . PRO B 2 264 ? -6.586 0.023 34.435 1.00 44.93 263 PRO C C 1
ATOM 3864 O O . PRO B 2 264 ? -6.241 -1.142 34.588 1.00 45.31 263 PRO C O 1
ATOM 3868 N N . ASN B 2 265 ? -6.583 0.924 35.408 1.00 45.03 264 ASN C N 1
ATOM 3869 C CA . ASN B 2 265 ? -6.097 0.611 36.748 1.00 45.40 264 ASN C CA 1
ATOM 3870 C C . ASN B 2 265 ? -4.823 -0.233 36.697 1.00 45.92 264 ASN C C 1
ATOM 3871 O O . ASN B 2 265 ? -4.755 -1.310 37.299 1.00 46.03 264 ASN C O 1
ATOM 3876 N N . TYR B 2 266 ? -3.824 0.272 35.968 1.00 46.55 265 TYR C N 1
ATOM 3877 C CA . TYR B 2 266 ? -2.595 -0.466 35.690 1.00 47.17 265 TYR C CA 1
ATOM 3878 C C . TYR B 2 266 ? -2.009 -1.149 36.926 1.00 47.92 265 TYR C C 1
ATOM 3879 O O . TYR B 2 266 ? -1.896 -0.530 38.002 1.00 47.80 265 TYR C O 1
ATOM 3888 N N . CYS B 2 267 ? -1.657 -2.430 36.750 1.00 48.40 266 CYS C N 1
ATOM 3889 C CA . CYS B 2 267 ? -1.097 -3.258 37.812 1.00 49.08 266 CYS C CA 1
ATOM 3890 C C . CYS B 2 267 ? -2.030 -3.367 39.016 1.00 49.23 266 CYS C C 1
ATOM 3891 O O . CYS B 2 267 ? -1.577 -3.529 40.150 1.00 49.34 266 CYS C O 1
ATOM 3894 N N . TYR B 2 268 ? -3.331 -3.249 38.754 1.00 49.51 267 TYR C N 1
ATOM 3895 C CA . TYR B 2 268 ? -4.385 -3.391 39.766 1.00 49.85 267 TYR C CA 1
ATOM 3896 C C . TYR B 2 268 ? -4.284 -2.392 40.930 1.00 49.56 267 TYR C C 1
ATOM 3897 O O . TYR B 2 268 ? -4.880 -2.614 41.988 1.00 49.68 267 TYR C O 1
ATOM 3906 N N . ARG B 2 269 ? -3.547 -1.295 40.748 1.00 49.10 268 ARG C N 1
ATOM 3907 C CA . ARG B 2 269 ? -3.422 -0.303 41.830 1.00 48.85 268 ARG C CA 1
ATOM 3908 C C . ARG B 2 269 ? -3.386 1.171 41.425 1.00 47.68 268 ARG C C 1
ATOM 3909 O O . ARG B 2 269 ? -3.619 2.042 42.257 1.00 47.64 268 ARG C O 1
ATOM 3917 N N . CYS B 2 270 ? -3.131 1.461 40.157 1.00 46.78 269 CYS C N 1
ATOM 3918 C CA . CYS B 2 270 ? -2.922 2.855 39.738 1.00 45.80 269 CYS C CA 1
ATOM 3919 C C . CYS B 2 270 ? -4.176 3.765 39.700 1.00 44.95 269 CYS C C 1
ATOM 3920 O O . CYS B 2 270 ? -4.085 4.951 40.005 1.00 44.57 269 CYS C O 1
ATOM 3923 N N . GLY B 2 271 ? -5.336 3.218 39.341 1.00 44.09 270 GLY C N 1
ATOM 3924 C CA . GLY B 2 271 ? -6.569 4.007 39.305 1.00 43.01 270 GLY C CA 1
ATOM 3925 C C . GLY B 2 271 ? -6.761 4.837 38.045 1.00 42.59 270 GLY C C 1
ATOM 3926 O O . GLY B 2 271 ? -7.699 5.628 37.956 1.00 42.51 270 GLY C O 1
ATOM 3927 N N . ASN B 2 272 ? -5.876 4.661 37.067 1.00 42.18 271 ASN C N 1
ATOM 3928 C CA . ASN B 2 272 ? -5.964 5.362 35.794 1.00 41.61 271 ASN C CA 1
ATOM 3929 C C . ASN B 2 272 ? -7.080 4.794 34.943 1.00 41.80 271 ASN C C 1
ATOM 3930 O O . ASN B 2 272 ? -7.462 3.629 35.088 1.00 41.88 271 ASN C O 1
ATOM 3935 N N . GLN B 2 273 ? -7.589 5.626 34.045 1.00 41.74 272 GLN C N 1
ATOM 3936 C CA . GLN B 2 273 ? -8.520 5.184 33.036 1.00 41.81 272 GLN C CA 1
ATOM 3937 C C . GLN B 2 273 ? -7.731 4.658 31.848 1.00 42.16 272 GLN C C 1
ATOM 3938 O O . GLN B 2 273 ? -6.553 4.994 31.673 1.00 42.26 272 GLN C O 1
ATOM 3944 N N . ALA B 2 274 ? -8.374 3.821 31.038 1.00 42.36 273 ALA C N 1
ATOM 3945 C CA . ALA B 2 274 ? -7.790 3.397 29.767 1.00 42.40 273 ALA C CA 1
ATOM 3946 C C . ALA B 2 274 ? -8.503 4.098 28.618 1.00 42.36 273 ALA C C 1
ATOM 3947 O O . ALA B 2 274 ? -9.569 4.683 28.814 1.00 42.17 273 ALA C O 1
ATOM 3949 N N . ALA B 2 275 ? -7.904 4.055 27.430 1.00 42.51 274 ALA C N 1
ATOM 3950 C CA . ALA B 2 275 ? -8.504 4.664 26.239 1.00 42.78 274 ALA C CA 1
ATOM 3951 C C . ALA B 2 275 ? -8.053 3.997 24.958 1.00 42.98 274 ALA C C 1
ATOM 3952 O O . ALA B 2 275 ? -6.948 3.467 24.873 1.00 43.13 274 ALA C O 1
ATOM 3954 N N . ILE B 2 276 ? -8.940 4.032 23.971 1.00 43.21 275 ILE C N 1
ATOM 3955 C CA . ILE B 2 276 ? -8.636 3.640 22.604 1.00 43.20 275 ILE C CA 1
ATOM 3956 C C . ILE B 2 276 ? -9.091 4.764 21.668 1.00 43.75 275 ILE C C 1
ATOM 3957 O O . ILE B 2 276 ? -10.028 5.508 21.984 1.00 43.67 275 ILE C O 1
ATOM 3962 N N . MET B 2 277 ? -8.425 4.897 20.526 1.00 44.25 276 MET C N 1
ATOM 3963 C CA . MET B 2 277 ? -8.768 5.945 19.570 1.00 44.73 276 MET C CA 1
ATOM 3964 C C . MET B 2 277 ? -9.356 5.368 18.291 1.00 45.02 276 MET C C 1
ATOM 3965 O O . MET B 2 277 ? -8.657 4.685 17.534 1.00 45.27 276 MET C O 1
ATOM 3970 N N . GLU B 2 278 ? -10.634 5.656 18.052 1.00 45.10 277 GLU C N 1
ATOM 3971 C CA . GLU B 2 278 ? -11.307 5.205 16.839 1.00 45.16 277 GLU C CA 1
ATOM 3972 C C . GLU B 2 278 ? -11.061 6.184 15.717 1.00 44.97 277 GLU C C 1
ATOM 3973 O O . GLU B 2 278 ? -11.310 7.383 15.861 1.00 45.05 277 GLU C O 1
ATOM 3979 N N . LEU B 2 279 ? -10.570 5.659 14.602 1.00 44.91 278 LEU C N 1
ATOM 3980 C CA . LEU B 2 279 ? -10.425 6.430 13.371 1.00 44.93 278 LEU C CA 1
ATOM 3981 C C . LEU B 2 279 ? -11.449 5.923 12.357 1.00 44.92 278 LEU C C 1
ATOM 3982 O O . LEU B 2 279 ? -11.412 4.762 11.957 1.00 44.69 278 LEU C O 1
ATOM 3987 N N . ASP B 2 280 ? -12.368 6.788 11.944 1.00 45.08 279 ASP C N 1
ATOM 3988 C CA . ASP B 2 280 ? -13.431 6.338 11.065 1.00 45.55 279 ASP C CA 1
ATOM 3989 C C . ASP B 2 280 ? -12.987 6.198 9.604 1.00 45.76 279 ASP C C 1
ATOM 3990 O O . ASP B 2 280 ? -11.792 6.221 9.286 1.00 45.61 279 ASP C O 1
ATOM 3995 N N . ASP B 2 281 ? -13.974 6.061 8.728 1.00 46.12 280 ASP C N 1
ATOM 3996 C CA . ASP B 2 281 ? -13.764 5.871 7.299 1.00 46.33 280 ASP C CA 1
ATOM 3997 C C . ASP B 2 281 ? -13.079 7.063 6.630 1.00 46.59 280 ASP C C 1
ATOM 3998 O O . ASP B 2 281 ? -12.548 6.929 5.527 1.00 46.67 280 ASP C O 1
ATOM 4003 N N . THR B 2 282 ? -13.099 8.222 7.289 1.00 46.82 281 THR C N 1
ATOM 4004 C CA . THR B 2 282 ? -12.457 9.425 6.751 1.00 47.09 281 THR C CA 1
ATOM 4005 C C . THR B 2 282 ? -11.372 9.965 7.677 1.00 47.32 281 THR C C 1
ATOM 4006 O O . THR B 2 282 ? -10.972 11.121 7.543 1.00 47.30 281 THR C O 1
ATOM 4010 N N . LEU B 2 283 ? -10.902 9.126 8.605 1.00 47.62 282 LEU C N 1
ATOM 4011 C CA . LEU B 2 283 ? -9.861 9.495 9.580 1.00 47.80 282 LEU C CA 1
ATOM 4012 C C . LEU B 2 283 ? -10.284 10.545 10.621 1.00 48.00 282 LEU C C 1
ATOM 4013 O O . LEU B 2 283 ? -9.452 11.324 11.089 1.00 48.17 282 LEU C O 1
ATOM 4018 N N . LYS B 2 284 ? -11.565 10.568 10.983 1.00 48.26 283 LYS C N 1
ATOM 4019 C CA . LYS B 2 284 ? -12.027 11.389 12.103 1.00 48.50 283 LYS C CA 1
ATOM 4020 C C . LYS B 2 284 ? -11.722 10.637 13.403 1.00 48.72 283 LYS C C 1
ATOM 4021 O O . LYS B 2 284 ? -12.093 9.467 13.555 1.00 48.62 283 LYS C O 1
ATOM 4027 N N . TYR B 2 285 ? -11.029 11.302 14.326 1.00 49.01 284 TYR C N 1
ATOM 4028 C CA . TYR B 2 285 ? -10.687 10.689 15.614 1.00 49.23 284 TYR C CA 1
ATOM 4029 C C . TYR B 2 285 ? -11.812 10.835 16.625 1.00 48.85 284 TYR C C 1
ATOM 4030 O O . TYR B 2 285 ? -12.489 11.861 16.671 1.00 48.79 284 TYR C O 1
ATOM 4039 N N . SER B 2 286 ? -12.021 9.790 17.414 1.00 48.55 285 SER C N 1
ATOM 4040 C CA . SER B 2 286 ? -12.840 9.893 18.618 1.00 48.39 285 SER C CA 1
ATOM 4041 C C . SER B 2 286 ? -12.230 9.006 19.690 1.00 48.15 285 SER C C 1
ATOM 4042 O O . SER B 2 286 ? -11.731 7.911 19.397 1.00 48.33 285 SER C O 1
ATOM 4045 N N . PHE B 2 287 ? -12.253 9.500 20.923 1.00 47.53 286 PHE C N 1
ATOM 4046 C CA . PHE B 2 287 ? -11.616 8.813 22.029 1.00 46.99 286 PHE C CA 1
ATOM 4047 C C . PHE B 2 287 ? -12.655 8.171 22.919 1.00 46.72 286 PHE C C 1
ATOM 4048 O O . PHE B 2 287 ? -13.658 8.789 23.263 1.00 46.75 286 PHE C O 1
ATOM 4056 N N . LEU B 2 288 ? -12.407 6.915 23.269 1.00 46.44 287 LEU C N 1
ATOM 4057 C CA . LEU B 2 288 ? -13.281 6.178 24.159 1.00 46.35 287 LEU C CA 1
ATOM 4058 C C . LEU B 2 288 ? -12.493 5.786 25.391 1.00 46.29 287 LEU C C 1
ATOM 4059 O O . LEU B 2 288 ? -11.456 5.117 25.294 1.00 46.52 287 LEU C O 1
ATOM 4064 N N . GLN B 2 289 ? -12.984 6.225 26.546 1.00 46.00 288 GLN C N 1
ATOM 4065 C CA . GLN B 2 289 ? -12.346 5.939 27.824 1.00 45.53 288 GLN C CA 1
ATOM 4066 C C . GLN B 2 289 ? -13.075 4.818 28.529 1.00 45.43 288 GLN C C 1
ATOM 4067 O O . GLN B 2 289 ? -14.306 4.753 28.471 1.00 45.63 288 GLN C O 1
ATOM 4073 N N . PHE B 2 290 ? -12.325 3.930 29.179 1.00 45.21 289 PHE C N 1
ATOM 4074 C CA . PHE B 2 290 ? -12.936 2.844 29.957 1.00 45.12 289 PHE C CA 1
ATOM 4075 C C . PHE B 2 290 ? -12.241 2.500 31.284 1.00 45.14 289 PHE C C 1
ATOM 4076 O O . PHE B 2 290 ? -11.052 2.777 31.473 1.00 45.21 289 PHE C O 1
ATOM 4084 N N . ASP B 2 291 ? -13.015 1.914 32.195 1.00 45.07 290 ASP C N 1
ATOM 4085 C CA . ASP B 2 291 ? -12.534 1.467 33.500 1.00 44.98 290 ASP C CA 1
ATOM 4086 C C . ASP B 2 291 ? -12.089 0.006 33.424 1.00 45.32 290 ASP C C 1
ATOM 4087 O O . ASP B 2 291 ? -12.306 -0.653 32.401 1.00 45.44 290 ASP C O 1
ATOM 4092 N N . PRO B 2 292 ? -11.455 -0.511 34.498 1.00 45.45 291 PRO C N 1
ATOM 4093 C CA . PRO B 2 292 ? -11.183 -1.951 34.538 1.00 45.66 291 PRO C CA 1
ATOM 4094 C C . PRO B 2 292 ? -12.460 -2.775 34.570 1.00 45.84 291 PRO C C 1
ATOM 4095 O O . PRO B 2 292 ? -13.493 -2.285 35.032 1.00 45.93 291 PRO C O 1
ATOM 4099 N N . ALA B 2 293 ? -12.376 -4.012 34.079 1.00 46.19 292 ALA C N 1
ATOM 4100 C CA . ALA B 2 293 ? -13.475 -4.987 34.159 1.00 46.28 292 ALA C CA 1
ATOM 4101 C C . ALA B 2 293 ? -13.684 -5.407 35.620 1.00 46.46 292 ALA C C 1
ATOM 4102 O O . ALA B 2 293 ? -12.734 -5.395 36.395 1.00 46.71 292 ALA C O 1
ATOM 4104 N N . PRO B 2 294 ? -14.925 -5.755 36.015 1.00 46.75 293 PRO C N 1
ATOM 4105 C CA . PRO B 2 294 ? -15.164 -6.040 37.443 1.00 46.64 293 PRO C CA 1
ATOM 4106 C C . PRO B 2 294 ? -15.011 -7.512 37.826 1.00 46.43 293 PRO C C 1
ATOM 4107 O O . PRO B 2 294 ? -14.729 -8.347 36.969 1.00 46.45 293 PRO C O 1
ATOM 4111 N N . THR B 2 305 ? 11.813 -14.479 47.997 1.00 75.43 304 THR C N 1
ATOM 4112 C CA . THR B 2 305 ? 10.966 -13.337 48.319 1.00 75.55 304 THR C CA 1
ATOM 4113 C C . THR B 2 305 ? 11.137 -12.932 49.794 1.00 75.53 304 THR C C 1
ATOM 4114 O O . THR B 2 305 ? 10.467 -13.481 50.673 1.00 75.73 304 THR C O 1
ATOM 4118 N N . PRO B 2 306 ? 12.047 -11.978 50.070 1.00 75.48 305 PRO C N 1
ATOM 4119 C CA . PRO B 2 306 ? 12.273 -11.487 51.442 1.00 75.30 305 PRO C CA 1
ATOM 4120 C C . PRO B 2 306 ? 11.283 -10.389 51.872 1.00 74.99 305 PRO C C 1
ATOM 4121 O O . PRO B 2 306 ? 11.127 -9.385 51.166 1.00 75.02 305 PRO C O 1
ATOM 4125 N N . ASP B 2 307 ? 10.634 -10.583 53.022 1.00 74.45 306 ASP C N 1
ATOM 4126 C CA . ASP B 2 307 ? 9.665 -9.612 53.555 1.00 74.12 306 ASP C CA 1
ATOM 4127 C C . ASP B 2 307 ? 10.298 -8.700 54.618 1.00 73.71 306 ASP C C 1
ATOM 4128 O O . ASP B 2 307 ? 9.786 -8.558 55.735 1.00 73.62 306 ASP C O 1
ATOM 4133 N N . TYR B 2 308 ? 11.409 -8.074 54.245 1.00 73.15 307 TYR C N 1
ATOM 4134 C CA . TYR B 2 308 ? 12.243 -7.318 55.167 1.00 72.65 307 TYR C CA 1
ATOM 4135 C C . TYR B 2 308 ? 12.953 -6.230 54.363 1.00 72.35 307 TYR C C 1
ATOM 4136 O O . TYR B 2 308 ? 13.738 -6.534 53.456 1.00 72.34 307 TYR C O 1
ATOM 4145 N N . PHE B 2 309 ? 12.662 -4.972 54.690 1.00 71.83 308 PHE C N 1
ATOM 4146 C CA . PHE B 2 309 ? 13.178 -3.830 53.933 1.00 71.48 308 PHE C CA 1
ATOM 4147 C C . PHE B 2 309 ? 13.933 -2.836 54.811 1.00 71.37 308 PHE C C 1
ATOM 4148 O O . PHE B 2 309 ? 13.995 -1.638 54.508 1.00 71.31 308 PHE C O 1
ATOM 4156 N N . LEU B 2 310 ? 14.527 -3.348 55.884 1.00 71.18 309 LEU C N 1
ATOM 4157 C CA . LEU B 2 310 ? 15.213 -2.520 56.865 1.00 71.06 309 LEU C CA 1
ATOM 4158 C C . LEU B 2 310 ? 16.697 -2.373 56.548 1.00 71.15 309 LEU C C 1
ATOM 4159 O O . LEU B 2 310 ? 17.252 -1.274 56.632 1.00 71.13 309 LEU C O 1
ATOM 4165 N N . ARG C 3 5 ? 35.057 -22.466 51.066 1.00 48.30 39 ARG P N 1
ATOM 4166 C CA . ARG C 3 5 ? 35.935 -23.203 52.023 1.00 48.34 39 ARG P CA 1
ATOM 4167 C C . ARG C 3 5 ? 35.743 -22.772 53.488 1.00 48.13 39 ARG P C 1
ATOM 4168 O O . ARG C 3 5 ? 35.101 -23.474 54.283 1.00 48.16 39 ARG P O 1
ATOM 4176 N N . ASP C 3 6 ? 36.314 -21.620 53.827 1.00 47.73 40 ASP P N 1
ATOM 4177 C CA . ASP C 3 6 ? 36.287 -21.095 55.181 1.00 47.33 40 ASP P CA 1
ATOM 4178 C C . ASP C 3 6 ? 35.018 -20.297 55.424 1.00 46.73 40 ASP P C 1
ATOM 4179 O O . ASP C 3 6 ? 34.376 -19.824 54.490 1.00 46.60 40 ASP P O 1
ATOM 4184 N N . PHE C 3 7 ? 34.659 -20.168 56.693 1.00 46.12 41 PHE P N 1
ATOM 4185 C CA . PHE C 3 7 ? 33.708 -19.160 57.120 1.00 45.43 41 PHE P CA 1
ATOM 4186 C C . PHE C 3 7 ? 34.468 -18.082 57.892 1.00 45.14 41 PHE P C 1
ATOM 4187 O O . PHE C 3 7 ? 33.871 -17.172 58.464 1.00 45.28 41 PHE P O 1
ATOM 4195 N N . SER C 3 8 ? 35.797 -18.194 57.886 1.00 44.68 42 SER P N 1
ATOM 4196 C CA . SER C 3 8 ? 36.687 -17.247 58.558 1.00 44.16 42 SER P CA 1
ATOM 4197 C C . SER C 3 8 ? 36.717 -15.892 57.838 1.00 43.64 42 SER P C 1
ATOM 4198 O O . SER C 3 8 ? 36.587 -15.845 56.616 1.00 43.36 42 SER P O 1
ATOM 4201 N N . PRO C 3 9 ? 36.888 -14.788 58.598 1.00 43.31 43 PRO P N 1
ATOM 4202 C CA . PRO C 3 9 ? 36.705 -13.428 58.079 1.00 43.15 43 PRO P CA 1
ATOM 4203 C C . PRO C 3 9 ? 37.729 -12.994 57.035 1.00 42.99 43 PRO P C 1
ATOM 4204 O O . PRO C 3 9 ? 38.736 -13.668 56.823 1.00 43.21 43 PRO P O 1
ATOM 4208 N N . VAL C 3 10 ? 37.444 -11.875 56.377 1.00 42.78 44 VAL P N 1
ATOM 4209 C CA . VAL C 3 10 ? 38.387 -11.233 55.472 1.00 42.55 44 VAL P CA 1
ATOM 4210 C C . VAL C 3 10 ? 38.414 -9.740 55.822 1.00 42.53 44 VAL P C 1
ATOM 4211 O O . VAL C 3 10 ? 37.365 -9.094 55.842 1.00 42.42 44 VAL P O 1
ATOM 4215 N N . PRO C 3 11 ? 39.611 -9.197 56.135 1.00 42.54 45 PRO P N 1
ATOM 4216 C CA . PRO C 3 11 ? 39.750 -7.781 56.506 1.00 42.48 45 PRO P CA 1
ATOM 4217 C C . PRO C 3 11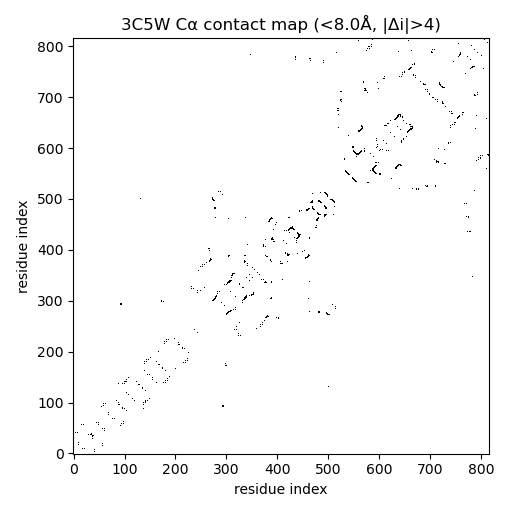 ? 39.328 -6.813 55.394 1.00 42.36 45 PRO P C 1
ATOM 4218 O O . PRO C 3 11 ? 39.450 -7.141 54.208 1.00 42.27 45 PRO P O 1
ATOM 4222 N N . TRP C 3 12 ? 38.849 -5.634 55.790 1.00 42.22 46 TRP P N 1
ATOM 4223 C CA . TRP C 3 12 ? 38.412 -4.592 54.854 1.00 42.30 46 TRP P CA 1
ATOM 4224 C C . TRP C 3 12 ? 39.515 -4.158 53.888 1.00 42.36 46 TRP P C 1
ATOM 4225 O O . TRP C 3 12 ? 39.238 -3.817 52.734 1.00 42.33 46 TRP P O 1
ATOM 4236 N N . SER C 3 13 ? 40.758 -4.185 54.373 1.00 42.47 47 SER P N 1
ATOM 4237 C CA . SER C 3 13 ? 41.939 -3.724 53.630 1.00 42.53 47 SER P CA 1
ATOM 4238 C C . SER C 3 13 ? 42.213 -4.531 52.366 1.00 42.50 47 SER P C 1
ATOM 4239 O O . SER C 3 13 ? 43.159 -4.240 51.631 1.00 42.61 47 SER P O 1
ATOM 4242 N N . GLN C 3 14 ? 41.384 -5.544 52.129 1.00 42.44 48 GLN P N 1
ATOM 4243 C CA . GLN C 3 14 ? 41.417 -6.322 50.896 1.00 42.39 48 GLN P CA 1
ATOM 4244 C C . GLN C 3 14 ? 40.623 -5.644 49.783 1.00 42.21 48 GLN P C 1
ATOM 4245 O O . GLN C 3 14 ? 40.785 -5.974 48.609 1.00 42.24 48 GLN P O 1
ATOM 4251 N N . TYR C 3 15 ? 39.768 -4.697 50.157 1.00 42.12 49 TYR P N 1
ATOM 4252 C CA . TYR C 3 15 ? 38.826 -4.098 49.217 1.00 41.96 49 TYR P CA 1
ATOM 4253 C C . TYR C 3 15 ? 38.897 -2.578 49.196 1.00 42.26 49 TYR P C 1
ATOM 4254 O O . TYR C 3 15 ? 38.676 -1.964 48.154 1.00 42.33 49 TYR P O 1
ATOM 4263 N N . PHE C 3 16 ? 39.199 -1.980 50.345 1.00 42.68 50 PHE P N 1
ATOM 4264 C CA . PHE C 3 16 ? 39.362 -0.533 50.450 1.00 43.16 50 PHE P CA 1
ATOM 4265 C C . PHE C 3 16 ? 40.832 -0.134 50.542 1.00 43.71 50 PHE P C 1
ATOM 4266 O O . PHE C 3 16 ? 41.627 -0.789 51.230 1.00 43.82 50 PHE P O 1
ATOM 4274 N N . GLU C 3 17 ? 41.179 0.950 49.851 1.00 44.22 51 GLU P N 1
ATOM 4275 C CA . GLU C 3 17 ? 42.533 1.498 49.868 1.00 44.72 51 GLU P CA 1
ATOM 4276 C C . GLU C 3 17 ? 42.890 2.156 51.204 1.00 45.31 51 GLU P C 1
ATOM 4277 O O . GLU C 3 17 ? 44.049 2.119 51.627 1.00 45.34 51 GLU P O 1
ATOM 4283 N N . SER C 3 18 ? 41.899 2.761 51.859 1.00 46.00 52 SER P N 1
ATOM 4284 C CA . SER C 3 18 ? 42.121 3.453 53.129 1.00 46.69 52 SER P CA 1
ATOM 4285 C C . SER C 3 18 ? 40.850 3.597 53.968 1.00 47.24 52 SER P C 1
ATOM 4286 O O . SER C 3 18 ? 39.781 3.112 53.593 1.00 47.24 52 SER P O 1
ATOM 4289 N N . MET C 3 19 ? 40.997 4.256 55.116 1.00 48.09 53 MET P N 1
ATOM 4290 C CA . MET C 3 19 ? 39.882 4.619 55.994 1.00 48.96 53 MET P CA 1
ATOM 4291 C C . MET C 3 19 ? 40.167 5.937 56.729 1.00 49.16 53 MET P C 1
ATOM 4292 O O . MET C 3 19 ? 41.304 6.423 56.739 1.00 49.20 53 MET P O 1
ATOM 4297 N N . GLU C 3 20 ? 39.126 6.513 57.328 1.00 49.57 54 GLU P N 1
ATOM 4298 C CA . GLU C 3 20 ? 39.253 7.741 58.109 1.00 49.92 54 GLU P CA 1
ATOM 4299 C C . GLU C 3 20 ? 38.162 7.822 59.171 1.00 50.23 54 GLU P C 1
ATOM 4300 O O . GLU C 3 20 ? 37.010 7.458 58.920 1.00 50.16 54 GLU P O 1
ATOM 4306 N N . ASP C 3 21 ? 38.543 8.294 60.357 1.00 50.61 55 ASP P N 1
ATOM 4307 C CA . ASP C 3 21 ? 37.600 8.588 61.433 1.00 50.97 55 ASP P CA 1
ATOM 4308 C C . ASP C 3 21 ? 37.289 10.088 61.456 1.00 51.10 55 ASP P C 1
ATOM 4309 O O . ASP C 3 21 ? 37.953 10.861 62.146 1.00 51.21 55 ASP P O 1
ATOM 4314 N N . VAL C 3 22 ? 36.268 10.480 60.698 1.00 51.30 56 VAL P N 1
ATOM 4315 C CA . VAL C 3 22 ? 35.936 11.886 60.462 1.00 51.53 56 VAL P CA 1
ATOM 4316 C C . VAL C 3 22 ? 35.292 12.572 61.672 1.00 51.83 56 VAL P C 1
ATOM 4317 O O . VAL C 3 22 ? 34.317 12.073 62.236 1.00 51.74 56 VAL P O 1
ATOM 4321 N N . GLU C 3 23 ? 35.842 13.726 62.046 1.00 52.35 57 GLU P N 1
ATOM 4322 C CA . GLU C 3 23 ? 35.389 14.482 63.218 1.00 52.93 57 GLU P CA 1
ATOM 4323 C C . GLU C 3 23 ? 34.301 15.500 62.870 1.00 53.36 57 GLU P C 1
ATOM 4324 O O . GLU C 3 23 ? 34.443 16.265 61.915 1.00 53.46 57 GLU P O 1
ATOM 4330 N N . VAL C 3 24 ? 33.223 15.504 63.656 1.00 53.93 58 VAL P N 1
ATOM 4331 C CA . VAL C 3 24 ? 32.055 16.364 63.410 1.00 54.44 58 VAL P CA 1
ATOM 4332 C C . VAL C 3 24 ? 31.515 16.951 64.721 1.00 54.87 58 VAL P C 1
ATOM 4333 O O . VAL C 3 24 ? 31.272 16.217 65.681 1.00 54.87 58 VAL P O 1
ATOM 4337 N N . GLU C 3 25 ? 31.328 18.273 64.745 1.00 55.42 59 GLU P N 1
ATOM 4338 C CA . GLU C 3 25 ? 30.838 18.992 65.932 1.00 55.97 59 GLU P CA 1
ATOM 4339 C C . GLU C 3 25 ? 29.403 19.511 65.755 1.00 56.27 59 GLU P C 1
ATOM 4340 O O . GLU C 3 25 ? 28.995 19.858 64.642 1.00 56.42 59 GLU P O 1
ATOM 4346 N N . ASN C 3 26 ? 28.648 19.554 66.854 1.00 56.62 60 ASN P N 1
ATOM 4347 C CA . ASN C 3 26 ? 27.288 20.129 66.869 1.00 56.80 60 ASN P CA 1
ATOM 4348 C C . ASN C 3 26 ? 26.969 20.960 68.126 1.00 56.95 60 ASN P C 1
ATOM 4349 O O . ASN C 3 26 ? 27.634 21.969 68.385 1.00 56.93 60 ASN P O 1
ATOM 4354 N N . GLU C 3 27 ? 25.962 20.537 68.895 1.00 57.11 61 GLU P N 1
ATOM 4355 C CA . GLU C 3 27 ? 25.507 21.281 70.079 1.00 57.22 61 GLU P CA 1
ATOM 4356 C C . GLU C 3 27 ? 26.034 20.725 71.408 1.00 57.04 61 GLU P C 1
ATOM 4357 O O . GLU C 3 27 ? 26.678 21.447 72.178 1.00 56.87 61 GLU P O 1
ATOM 4363 N N . THR C 3 28 ? 25.757 19.447 71.670 1.00 56.85 62 THR P N 1
ATOM 4364 C CA . THR C 3 28 ? 26.211 18.789 72.901 1.00 56.60 62 THR P CA 1
ATOM 4365 C C . THR C 3 28 ? 27.712 18.465 72.875 1.00 56.21 62 THR P C 1
ATOM 4366 O O . THR C 3 28 ? 28.400 18.629 73.889 1.00 56.06 62 THR P O 1
ATOM 4370 N N . GLY C 3 29 ? 28.212 18.016 71.719 1.00 55.74 63 GLY P N 1
ATOM 4371 C CA . GLY C 3 29 ? 29.633 17.692 71.579 1.00 55.02 63 GLY P CA 1
ATOM 4372 C C . GLY C 3 29 ? 30.132 17.347 70.184 1.00 54.45 63 GLY P C 1
ATOM 4373 O O . GLY C 3 29 ? 29.722 17.954 69.190 1.00 54.31 63 GLY P O 1
ATOM 4374 N N . LYS C 3 30 ? 31.023 16.356 70.137 1.00 53.89 64 LYS P N 1
ATOM 4375 C CA . LYS C 3 30 ? 31.779 15.984 68.940 1.00 53.19 64 LYS P CA 1
ATOM 4376 C C . LYS C 3 30 ? 31.645 14.480 68.645 1.00 52.60 64 LYS P C 1
ATOM 4377 O O . LYS C 3 30 ? 31.625 13.657 69.563 1.00 52.53 64 LYS P O 1
ATOM 4383 N N . ASP C 3 31 ? 31.559 14.135 67.360 1.00 51.87 65 ASP P N 1
ATOM 4384 C CA . ASP C 3 31 ? 31.389 12.745 66.933 1.00 51.15 65 ASP P CA 1
ATOM 4385 C C . ASP C 3 31 ? 32.444 12.304 65.920 1.00 50.60 65 ASP P C 1
ATOM 4386 O O . ASP C 3 31 ? 32.965 13.118 65.156 1.00 50.64 65 ASP P O 1
ATOM 4391 N N . THR C 3 32 ? 32.742 11.006 65.924 1.00 49.87 66 THR P N 1
ATOM 4392 C CA . THR C 3 32 ? 33.682 10.395 64.985 1.00 49.22 66 THR P CA 1
ATOM 4393 C C . THR C 3 32 ? 32.952 9.346 64.146 1.00 48.81 66 THR P C 1
ATOM 4394 O O . THR C 3 32 ? 32.225 8.506 64.685 1.00 48.81 66 THR P O 1
ATOM 4398 N N . PHE C 3 33 ? 33.148 9.387 62.831 1.00 48.10 67 PHE P N 1
ATOM 4399 C CA . PHE C 3 33 ? 32.250 8.660 61.948 1.00 47.45 67 PHE P CA 1
ATOM 4400 C C . PHE C 3 33 ? 32.758 7.367 61.308 1.00 47.30 67 PHE P C 1
ATOM 4401 O O . PHE C 3 33 ? 32.061 6.350 61.345 1.00 47.33 67 PHE P O 1
ATOM 4409 N N . ARG C 3 34 ? 33.957 7.394 60.739 1.00 46.83 68 ARG P N 1
ATOM 4410 C CA . ARG C 3 34 ? 34.500 6.212 60.049 1.00 46.61 68 ARG P CA 1
ATOM 4411 C C . ARG C 3 34 ? 33.959 6.088 58.634 1.00 46.23 68 ARG P C 1
ATOM 4412 O O . ARG C 3 34 ? 32.770 5.841 58.428 1.00 46.06 68 ARG P O 1
ATOM 4420 N N . VAL C 3 35 ? 34.854 6.265 57.671 1.00 45.89 69 VAL P N 1
ATOM 4421 C CA . VAL C 3 35 ? 34.549 6.035 56.271 1.00 45.63 69 VAL P CA 1
ATOM 4422 C C . VAL C 3 35 ? 35.614 5.129 55.677 1.00 45.49 69 VAL P C 1
ATOM 4423 O O . VAL C 3 35 ? 36.774 5.177 56.084 1.00 45.34 69 VAL P O 1
ATOM 4427 N N . TYR C 3 36 ? 35.210 4.295 54.726 1.00 45.35 70 TYR P N 1
ATOM 4428 C CA . TYR C 3 36 ? 36.149 3.462 53.985 1.00 45.23 70 TYR P CA 1
ATOM 4429 C C . TYR C 3 36 ? 36.244 3.958 52.546 1.00 45.02 70 TYR P C 1
ATOM 4430 O O . TYR C 3 36 ? 35.237 4.043 51.840 1.00 44.92 70 TYR P O 1
ATOM 4439 N N . LYS C 3 37 ? 37.465 4.295 52.137 1.00 44.88 71 LYS P N 1
ATOM 4440 C CA . LYS C 3 37 ? 37.726 4.977 50.868 1.00 44.75 71 LYS P CA 1
ATOM 4441 C C . LYS C 3 37 ? 38.448 4.095 49.853 1.00 44.89 71 LYS P C 1
ATOM 4442 O O . LYS C 3 37 ? 39.109 3.117 50.215 1.00 45.01 71 LYS P O 1
ATOM 4448 N N . SER C 3 38 ? 38.317 4.459 48.580 1.00 44.87 72 SER P N 1
ATOM 4449 C CA . SER C 3 38 ? 39.029 3.794 47.496 1.00 44.87 72 SER P CA 1
ATOM 4450 C C . SER C 3 38 ? 38.915 4.628 46.224 1.00 44.95 72 SER P C 1
ATOM 4451 O O . SER C 3 38 ? 37.829 5.095 45.879 1.00 44.95 72 SER P O 1
ATOM 4454 N N . GLY C 3 39 ? 40.041 4.829 45.542 1.00 45.13 73 GLY P N 1
ATOM 4455 C CA . GLY C 3 39 ? 40.067 5.571 44.274 1.00 45.16 73 GLY P CA 1
ATOM 4456 C C . GLY C 3 39 ? 40.625 6.972 44.418 1.00 45.09 73 GLY P C 1
ATOM 4457 O O . GLY C 3 39 ? 40.649 7.520 45.519 1.00 45.05 73 GLY P O 1
ATOM 4458 N N . SER C 3 40 ? 41.053 7.557 43.301 1.00 45.19 74 SER P N 1
ATOM 4459 C CA . SER C 3 40 ? 41.761 8.839 43.330 1.00 45.38 74 SER P CA 1
ATOM 4460 C C . SER C 3 40 ? 41.204 9.920 42.399 1.00 45.54 74 SER P C 1
ATOM 4461 O O . SER C 3 40 ? 41.464 11.108 42.611 1.00 45.64 74 SER P O 1
ATOM 4464 N N . GLU C 3 41 ? 40.460 9.513 41.372 1.00 45.63 75 GLU P N 1
ATOM 4465 C CA . GLU C 3 41 ? 39.867 10.451 40.406 1.00 45.90 75 GLU P CA 1
ATOM 4466 C C . GLU C 3 41 ? 38.403 10.112 40.113 1.00 45.94 75 GLU P C 1
ATOM 4467 O O . GLU C 3 41 ? 37.869 9.134 40.647 1.00 46.07 75 GLU P O 1
ATOM 4473 N N . GLY C 3 42 ? 37.760 10.922 39.269 1.00 45.86 76 GLY P N 1
ATOM 4474 C CA . GLY C 3 42 ? 36.339 10.756 38.939 1.00 45.50 76 GLY P CA 1
ATOM 4475 C C . GLY C 3 42 ? 35.413 11.161 40.075 1.00 45.36 76 GLY P C 1
ATOM 4476 O O . GLY C 3 42 ? 35.878 11.626 41.118 1.00 45.48 76 GLY P O 1
ATOM 4477 N N . PRO C 3 43 ? 34.092 10.980 39.889 1.00 45.19 77 PRO P N 1
ATOM 4478 C CA . PRO C 3 43 ? 33.094 11.371 40.895 1.00 45.08 77 PRO P CA 1
ATOM 4479 C C . PRO C 3 43 ? 33.124 10.488 42.146 1.00 44.90 77 PRO P C 1
ATOM 4480 O O . PRO C 3 43 ? 33.506 9.321 42.061 1.00 45.05 77 PRO P O 1
ATOM 4484 N N . VAL C 3 44 ? 32.726 11.044 43.288 1.00 44.69 78 VAL P N 1
ATOM 4485 C CA . VAL C 3 44 ? 32.630 10.271 44.531 1.00 44.60 78 VAL P CA 1
ATOM 4486 C C . VAL C 3 44 ? 31.270 9.599 44.645 1.00 44.54 78 VAL P C 1
ATOM 4487 O O . VAL C 3 44 ? 30.231 10.239 44.482 1.00 44.87 78 VAL P O 1
ATOM 4491 N N . LEU C 3 45 ? 31.286 8.301 44.919 1.00 44.26 79 LEU P N 1
ATOM 4492 C CA . LEU C 3 45 ? 30.065 7.559 45.185 1.00 43.83 79 LEU P CA 1
ATOM 4493 C C . LEU C 3 45 ? 29.925 7.423 46.694 1.00 43.74 79 LEU P C 1
ATOM 4494 O O . LEU C 3 45 ? 30.694 6.701 47.338 1.00 43.63 79 LEU P O 1
ATOM 4499 N N . LEU C 3 46 ? 28.970 8.155 47.258 1.00 43.57 80 LEU P N 1
ATOM 4500 C CA . LEU C 3 46 ? 28.731 8.136 48.695 1.00 43.44 80 LEU P CA 1
ATOM 4501 C C . LEU C 3 46 ? 27.728 7.035 48.994 1.00 43.22 80 LEU P C 1
ATOM 4502 O O . LEU C 3 46 ? 26.594 7.084 48.519 1.00 43.55 80 LEU P O 1
ATOM 4507 N N . LEU C 3 47 ? 28.157 6.041 49.769 1.00 42.89 81 LEU P N 1
ATOM 4508 C CA . LEU C 3 47 ? 27.383 4.816 49.977 1.00 42.55 81 LEU P CA 1
ATOM 4509 C C . LEU C 3 47 ? 26.814 4.709 51.393 1.00 42.72 81 LEU P C 1
ATOM 4510 O O . LEU C 3 47 ? 27.541 4.862 52.377 1.00 42.97 81 LEU P O 1
ATOM 4515 N N . LEU C 3 48 ? 25.512 4.439 51.489 1.00 42.67 82 LEU P N 1
ATOM 4516 C CA . LEU C 3 48 ? 24.819 4.354 52.778 1.00 42.22 82 LEU P CA 1
ATOM 4517 C C . LEU C 3 48 ? 24.126 3.004 52.961 1.00 42.08 82 LEU P C 1
ATOM 4518 O O . LEU C 3 48 ? 23.156 2.690 52.267 1.00 42.24 82 LEU P O 1
ATOM 4523 N N . HIS C 3 49 ? 24.631 2.230 53.918 1.00 41.70 83 HIS P N 1
ATOM 4524 C CA . HIS C 3 49 ? 24.187 0.862 54.205 1.00 41.31 83 HIS P CA 1
ATOM 4525 C C . HIS C 3 49 ? 22.775 0.740 54.808 1.00 41.02 83 HIS P C 1
ATOM 4526 O O . HIS C 3 49 ? 22.202 1.723 55.286 1.00 40.61 83 HIS P O 1
ATOM 4533 N N . GLY C 3 50 ? 22.240 -0.484 54.803 1.00 40.86 84 GLY P N 1
ATOM 4534 C CA . GLY C 3 50 ? 20.967 -0.789 55.457 1.00 40.73 84 GLY P CA 1
ATOM 4535 C C . GLY C 3 50 ? 21.056 -0.779 56.980 1.00 40.79 84 GLY P C 1
ATOM 4536 O O . GLY C 3 50 ? 22.138 -0.600 57.552 1.00 40.48 84 GLY P O 1
ATOM 4537 N N . GLY C 3 51 ? 19.911 -0.972 57.637 1.00 40.80 85 GLY P N 1
ATOM 4538 C CA . GLY C 3 51 ? 19.833 -1.000 59.100 1.00 41.06 85 GLY P CA 1
ATOM 4539 C C . GLY C 3 51 ? 20.601 -2.161 59.712 1.00 41.33 85 GLY P C 1
ATOM 4540 O O . GLY C 3 51 ? 20.586 -3.273 59.191 1.00 41.69 85 GLY P O 1
ATOM 4541 N N . GLY C 3 52 ? 21.286 -1.902 60.817 1.00 41.33 86 GLY P N 1
ATOM 4542 C CA . GLY C 3 52 ? 22.085 -2.921 61.483 1.00 41.35 86 GLY P CA 1
ATOM 4543 C C . GLY C 3 52 ? 23.311 -3.382 60.722 1.00 41.29 86 GLY P C 1
ATOM 4544 O O . GLY C 3 52 ? 23.947 -4.360 61.111 1.00 41.20 86 GLY P O 1
ATOM 4545 N N . HIS C 3 53 ? 23.637 -2.690 59.635 1.00 41.48 87 HIS P N 1
ATOM 4546 C CA . HIS C 3 53 ? 24.830 -3.005 58.851 1.00 41.82 87 HIS P CA 1
ATOM 4547 C C . HIS C 3 53 ? 25.943 -1.988 59.058 1.00 41.89 87 HIS P C 1
ATOM 4548 O O . HIS C 3 53 ? 25.989 -1.295 60.072 1.00 42.02 87 HIS P O 1
ATOM 4555 N N . SER C 3 54 ? 26.834 -1.913 58.076 1.00 41.96 88 SER P N 1
ATOM 4556 C CA . SER C 3 54 ? 27.996 -1.048 58.122 1.00 42.01 88 SER P CA 1
ATOM 4557 C C . SER C 3 54 ? 28.501 -0.812 56.707 1.00 42.08 88 SER P C 1
ATOM 4558 O O . SER C 3 54 ? 28.057 -1.465 55.756 1.00 42.17 88 SER P O 1
ATOM 4561 N N . ALA C 3 55 ? 29.443 0.117 56.579 1.00 42.05 89 ALA P N 1
ATOM 4562 C CA . ALA C 3 55 ? 30.045 0.453 55.298 1.00 42.18 89 ALA P CA 1
ATOM 4563 C C . ALA C 3 55 ? 30.591 -0.782 54.579 1.00 42.27 89 ALA P C 1
ATOM 4564 O O . ALA C 3 55 ? 30.716 -0.796 53.349 1.00 42.12 89 ALA P O 1
ATOM 4566 N N . LEU C 3 56 ? 30.900 -1.814 55.362 1.00 42.44 90 LEU P N 1
ATOM 4567 C CA . LEU C 3 56 ? 31.524 -3.033 54.854 1.00 42.85 90 LEU P CA 1
ATOM 4568 C C . LEU C 3 56 ? 30.615 -3.826 53.903 1.00 43.01 90 LEU P C 1
ATOM 4569 O O . LEU C 3 56 ? 31.088 -4.680 53.144 1.00 42.93 90 LEU P O 1
ATOM 4574 N N . SER C 3 57 ? 29.317 -3.530 53.940 1.00 43.11 91 SER P N 1
ATOM 4575 C CA . SER C 3 57 ? 28.366 -4.105 52.998 1.00 43.36 91 SER P CA 1
ATOM 4576 C C . SER C 3 57 ? 28.695 -3.759 51.546 1.00 43.36 91 SER P C 1
ATOM 4577 O O . SER C 3 57 ? 28.274 -4.459 50.629 1.00 43.49 91 SER P O 1
ATOM 4580 N N . TRP C 3 58 ? 29.452 -2.684 51.351 1.00 43.39 92 TRP P N 1
ATOM 4581 C CA . TRP C 3 58 ? 29.761 -2.179 50.021 1.00 43.57 92 TRP P CA 1
ATOM 4582 C C . TRP C 3 58 ? 31.126 -2.653 49.534 1.00 43.48 92 TRP P C 1
ATOM 4583 O O . TRP C 3 58 ? 31.562 -2.297 48.434 1.00 43.48 92 TRP P O 1
ATOM 4594 N N . ALA C 3 59 ? 31.794 -3.459 50.354 1.00 43.40 93 ALA P N 1
ATOM 4595 C CA . ALA C 3 59 ? 33.175 -3.854 50.093 1.00 43.33 93 ALA P CA 1
ATOM 4596 C C . ALA C 3 59 ? 33.360 -4.445 48.699 1.00 43.36 93 ALA P C 1
ATOM 4597 O O . ALA C 3 59 ? 34.183 -3.959 47.915 1.00 43.24 93 ALA P O 1
ATOM 4599 N N . VAL C 3 60 ? 32.583 -5.478 48.386 1.00 43.29 94 VAL P N 1
ATOM 4600 C CA . VAL C 3 60 ? 32.759 -6.186 47.123 1.00 43.32 94 VAL P CA 1
ATOM 4601 C C . VAL C 3 60 ? 32.354 -5.304 45.951 1.00 43.07 94 VAL P C 1
ATOM 4602 O O . VAL C 3 60 ? 33.102 -5.177 44.986 1.00 43.10 94 VAL P O 1
ATOM 4606 N N . PHE C 3 61 ? 31.182 -4.685 46.059 1.00 43.08 95 PHE P N 1
ATOM 4607 C CA . PHE C 3 61 ? 30.728 -3.671 45.105 1.00 42.84 95 PHE P CA 1
ATOM 4608 C C . PHE C 3 61 ? 31.864 -2.726 44.704 1.00 42.63 95 PHE P C 1
ATOM 4609 O O . PHE C 3 61 ? 32.156 -2.560 43.518 1.00 42.40 95 PHE P O 1
ATOM 4617 N N . THR C 3 62 ? 32.504 -2.128 45.704 1.00 42.48 96 THR P N 1
ATOM 4618 C CA . THR C 3 62 ? 33.585 -1.178 45.476 1.00 42.73 96 THR P CA 1
ATOM 4619 C C . THR C 3 62 ? 34.660 -1.748 44.539 1.00 42.77 96 THR P C 1
ATOM 4620 O O . THR C 3 62 ? 35.021 -1.119 43.539 1.00 42.57 96 THR P O 1
ATOM 4624 N N . ALA C 3 63 ? 35.148 -2.944 44.866 1.00 42.86 97 ALA P N 1
ATOM 4625 C CA . ALA C 3 63 ? 36.142 -3.640 44.050 1.00 42.86 97 ALA P CA 1
ATOM 4626 C C . ALA C 3 63 ? 35.678 -3.810 42.594 1.00 43.01 97 ALA P C 1
ATOM 4627 O O . ALA C 3 63 ? 36.460 -3.606 41.653 1.00 42.81 97 ALA P O 1
ATOM 4629 N N . ALA C 3 64 ? 34.400 -4.156 42.424 1.00 43.17 98 ALA P N 1
ATOM 4630 C CA . ALA C 3 64 ? 33.819 -4.397 41.107 1.00 43.29 98 ALA P CA 1
ATOM 4631 C C . ALA C 3 64 ? 33.671 -3.111 40.303 1.00 43.62 98 ALA P C 1
ATOM 4632 O O . ALA C 3 64 ? 33.930 -3.100 39.097 1.00 43.79 98 ALA P O 1
ATOM 4634 N N . ILE C 3 65 ? 33.278 -2.029 40.975 1.00 43.93 99 ILE P N 1
ATOM 4635 C CA . ILE C 3 65 ? 32.978 -0.765 40.298 1.00 44.09 99 ILE P CA 1
ATOM 4636 C C . ILE C 3 65 ? 34.238 0.028 39.918 1.00 44.56 99 ILE P C 1
ATOM 4637 O O . ILE C 3 65 ? 34.303 0.613 38.835 1.00 44.61 99 ILE P O 1
ATOM 4642 N N . ILE C 3 66 ? 35.230 0.027 40.808 1.00 44.98 100 ILE P N 1
ATOM 4643 C CA . ILE C 3 66 ? 36.515 0.682 40.576 1.00 45.38 100 ILE P CA 1
ATOM 4644 C C . ILE C 3 66 ? 37.190 0.139 39.311 1.00 45.70 100 ILE P C 1
ATOM 4645 O O . ILE C 3 66 ? 37.821 0.888 38.563 1.00 45.71 100 ILE P O 1
ATOM 4650 N N . SER C 3 67 ? 37.029 -1.159 39.067 1.00 46.13 101 SER P N 1
ATOM 4651 C CA . SER C 3 67 ? 37.591 -1.796 37.879 1.00 46.48 101 SER P CA 1
ATOM 4652 C C . SER C 3 67 ? 36.687 -1.624 36.650 1.00 46.83 101 SER P C 1
ATOM 4653 O O . SER C 3 67 ? 36.903 -2.274 35.621 1.00 47.08 101 SER P O 1
ATOM 4656 N N . ARG C 3 68 ? 35.686 -0.750 36.760 1.00 47.05 102 ARG P N 1
ATOM 4657 C CA . ARG C 3 68 ? 34.798 -0.432 35.640 1.00 47.33 102 ARG P CA 1
ATOM 4658 C C . ARG C 3 68 ? 34.884 1.031 35.213 1.00 47.33 102 ARG P C 1
ATOM 4659 O O . ARG C 3 68 ? 35.056 1.326 34.023 1.00 47.58 102 ARG P O 1
ATOM 4667 N N . VAL C 3 69 ? 34.754 1.943 36.175 1.00 46.99 103 VAL P N 1
ATOM 4668 C CA . VAL C 3 69 ? 34.874 3.375 35.894 1.00 46.60 103 VAL P CA 1
ATOM 4669 C C . VAL C 3 69 ? 35.838 4.073 36.846 1.00 46.41 103 VAL P C 1
ATOM 4670 O O . VAL C 3 69 ? 36.076 3.608 37.960 1.00 46.44 103 VAL P O 1
ATOM 4674 N N . GLN C 3 70 ? 36.398 5.188 36.391 1.00 46.20 104 GLN P N 1
ATOM 4675 C CA . GLN C 3 70 ? 37.237 6.021 37.242 1.00 45.90 104 GLN P CA 1
ATOM 4676 C C . GLN C 3 70 ? 36.332 6.822 38.173 1.00 45.48 104 GLN P C 1
ATOM 4677 O O . GLN C 3 70 ? 35.753 7.841 37.787 1.00 45.51 104 GLN P O 1
ATOM 4683 N N . CYS C 3 71 ? 36.188 6.318 39.392 1.00 45.03 105 CYS P N 1
ATOM 4684 C CA . CYS C 3 71 ? 35.397 6.978 40.415 1.00 44.76 105 CYS P CA 1
ATOM 4685 C C . CYS C 3 71 ? 36.113 6.910 41.758 1.00 44.52 105 CYS P C 1
ATOM 4686 O O . CYS C 3 71 ? 37.144 6.246 41.897 1.00 44.56 105 CYS P O 1
ATOM 4689 N N . ARG C 3 72 ? 35.575 7.627 42.736 1.00 44.10 106 ARG P N 1
ATOM 4690 C CA . ARG C 3 72 ? 35.999 7.479 44.116 1.00 43.66 106 ARG P CA 1
ATOM 4691 C C . ARG C 3 72 ? 34.847 6.899 44.938 1.00 43.32 106 ARG P C 1
ATOM 4692 O O . ARG C 3 72 ? 33.674 7.048 44.577 1.00 43.28 106 ARG P O 1
ATOM 4700 N N . ILE C 3 73 ? 35.194 6.221 46.029 1.00 42.77 107 ILE P N 1
ATOM 4701 C CA . ILE C 3 73 ? 34.219 5.575 46.899 1.00 42.16 107 ILE P CA 1
ATOM 4702 C C . ILE C 3 73 ? 34.349 6.111 48.324 1.00 42.02 107 ILE P C 1
ATOM 4703 O O . ILE C 3 73 ? 35.448 6.162 48.888 1.00 41.96 107 ILE P O 1
ATOM 4708 N N . VAL C 3 74 ? 33.220 6.536 48.883 1.00 41.64 108 VAL P N 1
ATOM 4709 C CA . VAL C 3 74 ? 33.138 6.887 50.296 1.00 41.27 108 VAL P CA 1
ATOM 4710 C C . VAL C 3 74 ? 31.989 6.102 50.920 1.00 41.04 108 VAL P C 1
ATOM 4711 O O . VAL C 3 74 ? 30.820 6.475 50.799 1.00 41.13 108 VAL P O 1
ATOM 4715 N N . ALA C 3 75 ? 32.339 4.991 51.559 1.00 40.58 109 ALA P N 1
ATOM 4716 C CA . ALA C 3 75 ? 31.368 4.121 52.199 1.00 39.98 109 ALA P CA 1
ATOM 4717 C C . ALA C 3 75 ? 31.283 4.498 53.673 1.00 39.71 109 ALA P C 1
ATOM 4718 O O . ALA C 3 75 ? 32.222 4.262 54.432 1.00 39.83 109 ALA P O 1
ATOM 4720 N N . LEU C 3 76 ? 30.161 5.088 54.073 1.00 39.33 110 LEU P N 1
ATOM 4721 C CA . LEU C 3 76 ? 30.027 5.665 55.412 1.00 38.93 110 LEU P CA 1
ATOM 4722 C C . LEU C 3 76 ? 29.337 4.752 56.418 1.00 38.86 110 LEU P C 1
ATOM 4723 O O . LEU C 3 76 ? 28.254 4.248 56.156 1.00 38.73 110 LEU P O 1
ATOM 4728 N N . ASP C 3 77 ? 29.981 4.537 57.565 1.00 39.01 111 ASP P N 1
ATOM 4729 C CA . ASP C 3 77 ? 29.331 3.912 58.724 1.00 39.15 111 ASP P CA 1
ATOM 4730 C C . ASP C 3 77 ? 28.383 4.946 59.335 1.00 39.16 111 ASP P C 1
ATOM 4731 O O . ASP C 3 77 ? 28.838 5.943 59.883 1.00 39.49 111 ASP P O 1
ATOM 4736 N N . LEU C 3 78 ? 27.078 4.719 59.235 1.00 39.05 112 LEU P N 1
ATOM 4737 C CA . LEU C 3 78 ? 26.093 5.633 59.814 1.00 39.11 112 LEU P CA 1
ATOM 4738 C C . LEU C 3 78 ? 26.094 5.560 61.346 1.00 38.98 112 LEU P C 1
ATOM 4739 O O . LEU C 3 78 ? 26.674 4.640 61.920 1.00 38.80 112 LEU P O 1
ATOM 4744 N N . ARG C 3 79 ? 25.453 6.531 62.002 1.00 39.03 113 ARG P N 1
ATOM 4745 C CA . ARG C 3 79 ? 25.470 6.618 63.470 1.00 39.17 113 ARG P CA 1
ATOM 4746 C C . ARG C 3 79 ? 24.934 5.353 64.125 1.00 39.25 113 ARG P C 1
ATOM 4747 O O . ARG C 3 79 ? 24.036 4.697 63.589 1.00 39.25 113 ARG P O 1
ATOM 4755 N N . SER C 3 80 ? 25.525 5.008 65.268 1.00 39.28 114 SER P N 1
ATOM 4756 C CA . SER C 3 80 ? 25.227 3.771 65.998 1.00 39.29 114 SER P CA 1
ATOM 4757 C C . SER C 3 80 ? 25.657 2.499 65.255 1.00 39.27 114 SER P C 1
ATOM 4758 O O . SER C 3 80 ? 25.573 1.399 65.806 1.00 39.26 114 SER P O 1
ATOM 4761 N N . HIS C 3 81 ? 26.130 2.656 64.018 1.00 39.24 115 HIS P N 1
ATOM 4762 C CA . HIS C 3 81 ? 26.560 1.526 63.193 1.00 39.27 115 HIS P CA 1
ATOM 4763 C C . HIS C 3 81 ? 28.076 1.473 63.025 1.00 39.45 115 HIS P C 1
ATOM 4764 O O . HIS C 3 81 ? 28.765 2.483 63.189 1.00 39.36 115 HIS P O 1
ATOM 4771 N N . GLY C 3 82 ? 28.581 0.287 62.696 1.00 39.70 116 GLY P N 1
ATOM 4772 C CA . GLY C 3 82 ? 30.006 0.076 62.456 1.00 40.18 116 GLY P CA 1
ATOM 4773 C C . GLY C 3 82 ? 30.862 0.609 63.584 1.00 40.46 116 GLY P C 1
ATOM 4774 O O . GLY C 3 82 ? 30.654 0.243 64.743 1.00 40.57 116 GLY P O 1
ATOM 4775 N N . GLU C 3 83 ? 31.809 1.487 63.247 1.00 40.74 117 GLU P N 1
ATOM 4776 C CA . GLU C 3 83 ? 32.707 2.083 64.248 1.00 41.03 117 GLU P CA 1
ATOM 4777 C C . GLU C 3 83 ? 32.441 3.574 64.486 1.00 41.34 117 GLU P C 1
ATOM 4778 O O . GLU C 3 83 ? 33.342 4.312 64.880 1.00 41.48 117 GLU P O 1
ATOM 4784 N N . THR C 3 84 ? 31.200 4.001 64.267 1.00 41.77 118 THR P N 1
ATOM 4785 C CA . THR C 3 84 ? 30.810 5.398 64.437 1.00 42.24 118 THR P CA 1
ATOM 4786 C C . THR C 3 84 ? 30.432 5.710 65.882 1.00 42.64 118 THR P C 1
ATOM 4787 O O . THR C 3 84 ? 29.381 5.296 66.374 1.00 42.46 118 THR P O 1
ATOM 4791 N N . LYS C 3 85 ? 31.304 6.455 66.548 1.00 43.52 119 LYS P N 1
ATOM 4792 C CA . LYS C 3 85 ? 31.120 6.812 67.950 1.00 44.34 119 LYS P CA 1
ATOM 4793 C C . LYS C 3 85 ? 30.456 8.182 68.018 1.00 44.75 119 LYS P C 1
ATOM 4794 O O . LYS C 3 85 ? 31.037 9.188 67.611 1.00 44.80 119 LYS P O 1
ATOM 4800 N N . VAL C 3 86 ? 29.227 8.206 68.520 1.00 45.33 120 VAL P N 1
ATOM 4801 C CA . VAL C 3 86 ? 28.444 9.429 68.592 1.00 45.89 120 VAL P CA 1
ATOM 4802 C C . VAL C 3 86 ? 28.040 9.694 70.041 1.00 46.38 120 VAL P C 1
ATOM 4803 O O . VAL C 3 86 ? 27.670 8.765 70.764 1.00 46.63 120 VAL P O 1
ATOM 4807 N N . LYS C 3 87 ? 28.124 10.958 70.460 1.00 46.84 121 LYS P N 1
ATOM 4808 C CA . LYS C 3 87 ? 27.711 11.374 71.808 1.00 47.12 121 LYS P CA 1
ATOM 4809 C C . LYS C 3 87 ? 26.264 10.948 72.099 1.00 47.38 121 LYS P C 1
ATOM 4810 O O . LYS C 3 87 ? 25.923 10.613 73.239 1.00 47.54 121 LYS P O 1
ATOM 4816 N N . ASN C 3 88 ? 25.436 10.943 71.054 1.00 47.48 122 ASN P N 1
ATOM 4817 C CA . ASN C 3 88 ? 24.032 10.561 71.161 1.00 47.68 122 ASN P CA 1
ATOM 4818 C C . ASN C 3 88 ? 23.658 9.444 70.166 1.00 47.83 122 ASN P C 1
ATOM 4819 O O . ASN C 3 88 ? 23.196 9.724 69.053 1.00 47.79 122 ASN P O 1
ATOM 4824 N N . PRO C 3 89 ? 23.860 8.170 70.565 1.00 47.89 123 PRO P N 1
ATOM 4825 C CA . PRO C 3 89 ? 23.622 7.061 69.649 1.00 47.95 123 PRO P CA 1
ATOM 4826 C C . PRO C 3 89 ? 22.190 6.520 69.704 1.00 48.07 123 PRO P C 1
ATOM 4827 O O . PRO C 3 89 ? 21.886 5.522 69.048 1.00 48.05 123 PRO P O 1
ATOM 4831 N N . GLU C 3 90 ? 21.323 7.176 70.471 1.00 48.19 124 GLU P N 1
ATOM 4832 C CA . GLU C 3 90 ? 19.936 6.734 70.612 1.00 48.48 124 GLU P CA 1
ATOM 4833 C C . GLU C 3 90 ? 18.991 7.386 69.580 1.00 48.56 124 GLU P C 1
ATOM 4834 O O . GLU C 3 90 ? 17.973 6.797 69.199 1.00 48.61 124 GLU P O 1
ATOM 4840 N N . ASP C 3 91 ? 19.350 8.582 69.116 1.00 48.55 125 ASP P N 1
ATOM 4841 C CA . ASP C 3 91 ? 18.543 9.331 68.147 1.00 48.48 125 ASP P CA 1
ATOM 4842 C C . ASP C 3 91 ? 18.817 8.915 66.696 1.00 48.34 125 ASP P C 1
ATOM 4843 O O . ASP C 3 91 ? 19.804 9.347 66.090 1.00 48.34 125 ASP P O 1
ATOM 4848 N N . LEU C 3 92 ? 17.930 8.087 66.143 1.00 48.11 126 LEU P N 1
ATOM 4849 C CA . LEU C 3 92 ? 18.080 7.585 64.774 1.00 47.90 126 LEU P CA 1
ATOM 4850 C C . LEU C 3 92 ? 16.922 8.001 63.872 1.00 47.86 126 LEU P C 1
ATOM 4851 O O . LEU C 3 92 ? 16.380 7.188 63.117 1.00 47.74 126 LEU P O 1
ATOM 4856 N N . SER C 3 93 ? 16.556 9.276 63.958 1.00 47.70 127 SER P N 1
ATOM 4857 C CA . SER C 3 93 ? 15.526 9.842 63.106 1.00 47.63 127 SER P CA 1
ATOM 4858 C C . SER C 3 93 ? 16.085 10.052 61.706 1.00 47.55 127 SER P C 1
ATOM 4859 O O . SER C 3 93 ? 17.304 10.168 61.528 1.00 47.60 127 SER P O 1
ATOM 4862 N N . ALA C 3 94 ? 15.188 10.091 60.721 1.00 47.33 128 ALA P N 1
ATOM 4863 C CA . ALA C 3 94 ? 15.562 10.282 59.323 1.00 47.09 128 ALA P CA 1
ATOM 4864 C C . ALA C 3 94 ? 16.366 11.564 59.141 1.00 47.08 128 ALA P C 1
ATOM 4865 O O . ALA C 3 94 ? 17.348 11.594 58.396 1.00 46.98 128 ALA P O 1
ATOM 4867 N N . GLU C 3 95 ? 15.950 12.611 59.849 1.00 47.05 129 GLU P N 1
ATOM 4868 C CA . GLU C 3 95 ? 16.556 13.934 59.729 1.00 47.09 129 GLU P CA 1
ATOM 4869 C C . GLU C 3 95 ? 17.961 13.955 60.314 1.00 46.60 129 GLU P C 1
ATOM 4870 O O . GLU C 3 95 ? 18.890 14.451 59.677 1.00 46.91 129 GLU P O 1
ATOM 4876 N N . THR C 3 96 ? 18.114 13.411 61.518 1.00 45.81 130 THR P N 1
ATOM 4877 C CA . THR C 3 96 ? 19.408 13.422 62.191 1.00 45.03 130 THR P CA 1
ATOM 4878 C C . THR C 3 96 ? 20.461 12.661 61.382 1.00 44.76 130 THR P C 1
ATOM 4879 O O . THR C 3 96 ? 21.597 13.118 61.254 1.00 44.75 130 THR P O 1
ATOM 4883 N N . MET C 3 97 ? 20.070 11.520 60.822 1.00 44.31 131 MET P N 1
ATOM 4884 C CA . MET C 3 97 ? 21.000 10.661 60.096 1.00 43.89 131 MET P CA 1
ATOM 4885 C C . MET C 3 97 ? 21.397 11.272 58.758 1.00 43.71 131 MET P C 1
ATOM 4886 O O . MET C 3 97 ? 22.511 11.055 58.283 1.00 43.66 131 MET P O 1
ATOM 4891 N N . ALA C 3 98 ? 20.476 12.030 58.161 1.00 43.53 132 ALA P N 1
ATOM 4892 C CA . ALA C 3 98 ? 20.720 12.745 56.906 1.00 43.30 132 ALA P CA 1
ATOM 4893 C C . ALA C 3 98 ? 21.607 13.964 57.157 1.00 43.26 132 ALA P C 1
ATOM 4894 O O . ALA C 3 98 ? 22.516 14.260 56.369 1.00 43.28 132 ALA P O 1
ATOM 4896 N N . LYS C 3 99 ? 21.325 14.658 58.261 1.00 43.01 133 LYS P N 1
ATOM 4897 C CA . LYS C 3 99 ? 22.144 15.756 58.754 1.00 42.80 133 LYS P CA 1
ATOM 4898 C C . LYS C 3 99 ? 23.586 15.278 58.917 1.00 42.55 133 LYS P C 1
ATOM 4899 O O . LYS C 3 99 ? 24.529 16.006 58.601 1.00 42.67 133 LYS P O 1
ATOM 4905 N N . ASP C 3 100 ? 23.742 14.044 59.392 1.00 42.19 134 ASP P N 1
ATOM 4906 C CA . ASP C 3 100 ? 25.057 13.452 59.610 1.00 41.89 134 ASP P CA 1
ATOM 4907 C C . ASP C 3 100 ? 25.806 13.273 58.309 1.00 41.77 134 ASP P C 1
ATOM 4908 O O . ASP C 3 100 ? 26.978 13.647 58.214 1.00 41.90 134 ASP P O 1
ATOM 4913 N N . VAL C 3 101 ? 25.121 12.706 57.317 1.00 41.43 135 VAL P N 1
ATOM 4914 C CA . VAL C 3 101 ? 25.687 12.504 55.987 1.00 41.12 135 VAL P CA 1
ATOM 4915 C C . VAL C 3 101 ? 26.225 13.820 55.435 1.00 41.14 135 VAL P C 1
ATOM 4916 O O . VAL C 3 101 ? 27.362 13.883 54.966 1.00 41.09 135 VAL P O 1
ATOM 4920 N N . GLY C 3 102 ? 25.405 14.868 55.511 1.00 41.14 136 GLY P N 1
ATOM 4921 C CA . GLY C 3 102 ? 25.788 16.192 55.033 1.00 41.15 136 GLY P CA 1
ATOM 4922 C C . GLY C 3 102 ? 27.036 16.703 55.721 1.00 41.29 136 GLY P C 1
ATOM 4923 O O . GLY C 3 102 ? 27.927 17.260 55.078 1.00 41.39 136 GLY P O 1
ATOM 4924 N N . ASN C 3 103 ? 27.100 16.494 57.034 1.00 41.34 137 ASN P N 1
ATOM 4925 C CA . ASN C 3 103 ? 28.208 16.978 57.849 1.00 41.34 137 ASN P CA 1
ATOM 4926 C C . ASN C 3 103 ? 29.524 16.265 57.579 1.00 41.33 137 ASN P C 1
ATOM 4927 O O . ASN C 3 103 ? 30.592 16.876 57.655 1.00 41.26 137 ASN P O 1
ATOM 4932 N N . VAL C 3 104 ? 29.436 14.975 57.264 1.00 41.39 138 VAL P N 1
ATOM 4933 C CA . VAL C 3 104 ? 30.607 14.182 56.898 1.00 41.39 138 VAL P CA 1
ATOM 4934 C C . VAL C 3 104 ? 31.204 14.751 55.614 1.00 41.56 138 VAL P C 1
ATOM 4935 O O . VAL C 3 104 ? 32.423 14.877 55.495 1.00 41.57 138 VAL P O 1
ATOM 4939 N N . VAL C 3 105 ? 30.332 15.113 54.675 1.00 41.74 139 VAL P N 1
ATOM 4940 C CA . VAL C 3 105 ? 30.739 15.757 53.427 1.00 42.03 139 VAL P CA 1
ATOM 4941 C C . VAL C 3 105 ? 31.490 17.063 53.700 1.00 42.25 139 VAL P C 1
ATOM 4942 O O . VAL C 3 105 ? 32.616 17.241 53.230 1.00 42.33 139 VAL P O 1
ATOM 4946 N N . GLU C 3 106 ? 30.878 17.963 54.471 1.00 42.41 140 GLU P N 1
ATOM 4947 C CA . GLU C 3 106 ? 31.527 19.227 54.816 1.00 42.73 140 GLU P CA 1
ATOM 4948 C C . GLU C 3 106 ? 32.862 19.004 55.533 1.00 42.74 140 GLU P C 1
ATOM 4949 O O . GLU C 3 106 ? 33.870 19.604 55.167 1.00 42.60 140 GLU P O 1
ATOM 4955 N N . ALA C 3 107 ? 32.863 18.128 56.535 1.00 42.88 141 ALA P N 1
ATOM 4956 C CA . ALA C 3 107 ? 34.069 17.839 57.313 1.00 43.20 141 ALA P CA 1
ATOM 4957 C C . ALA C 3 107 ? 35.208 17.253 56.473 1.00 43.41 141 ALA P C 1
ATOM 4958 O O . ALA C 3 107 ? 36.377 17.567 56.705 1.00 43.31 141 ALA P O 1
ATOM 4960 N N . MET C 3 108 ? 34.862 16.412 55.500 1.00 43.78 142 MET P N 1
ATOM 4961 C CA . MET C 3 108 ? 35.853 15.812 54.606 1.00 44.11 142 MET P CA 1
ATOM 4962 C C . MET C 3 108 ? 36.361 16.797 53.558 1.00 44.38 142 MET P C 1
ATOM 4963 O O . MET C 3 108 ? 37.557 16.810 53.258 1.00 44.47 142 MET P O 1
ATOM 4968 N N . TYR C 3 109 ? 35.455 17.612 53.009 1.00 44.63 143 TYR P N 1
ATOM 4969 C CA . TYR C 3 109 ? 35.808 18.603 51.982 1.00 44.93 143 TYR P CA 1
ATOM 4970 C C . TYR C 3 109 ? 35.327 20.004 52.358 1.00 45.22 143 TYR P C 1
ATOM 4971 O O . TYR C 3 109 ? 36.130 20.868 52.706 1.00 45.12 143 TYR P O 1
ATOM 4980 N N . GLY C 3 110 ? 34.012 20.215 52.272 1.00 45.70 144 GLY P N 1
ATOM 4981 C CA . GLY C 3 110 ? 33.389 21.507 52.569 1.00 46.05 144 GLY P CA 1
ATOM 4982 C C . GLY C 3 110 ? 33.687 22.555 51.519 1.00 46.26 144 GLY P C 1
ATOM 4983 O O . GLY C 3 110 ? 32.817 22.928 50.729 1.00 46.18 144 GLY P O 1
ATOM 4984 N N . ASP C 3 111 ? 34.934 23.021 51.521 1.00 46.60 145 ASP P N 1
ATOM 4985 C CA . ASP C 3 111 ? 35.425 24.034 50.583 1.00 46.85 145 ASP P CA 1
ATOM 4986 C C . ASP C 3 111 ? 35.409 23.522 49.134 1.00 47.01 145 ASP P C 1
ATOM 4987 O O . ASP C 3 111 ? 35.193 24.288 48.191 1.00 46.96 145 ASP P O 1
ATOM 4992 N N . LEU C 3 112 ? 35.620 22.217 48.973 1.00 47.19 146 LEU P N 1
ATOM 4993 C CA . LEU C 3 112 ? 35.786 21.611 47.660 1.00 47.25 146 LEU P CA 1
ATOM 4994 C C . LEU C 3 112 ? 34.973 20.319 47.550 1.00 47.12 146 LEU P C 1
ATOM 4995 O O . LEU C 3 112 ? 35.552 19.237 47.466 1.00 47.27 146 LEU P O 1
ATOM 5000 N N . PRO C 3 113 ? 33.629 20.419 47.555 1.00 46.99 147 PRO P N 1
ATOM 5001 C CA . PRO C 3 113 ? 32.868 19.186 47.393 1.00 46.84 147 PRO P CA 1
ATOM 5002 C C . PRO C 3 113 ? 32.915 18.716 45.938 1.00 46.76 147 PRO P C 1
ATOM 5003 O O . PRO C 3 113 ? 32.535 19.468 45.036 1.00 46.81 147 PRO P O 1
ATOM 5007 N N . PRO C 3 114 ? 33.408 17.484 45.706 1.00 46.60 148 PRO P N 1
ATOM 5008 C CA . PRO C 3 114 ? 33.520 16.969 44.349 1.00 46.31 148 PRO P CA 1
ATOM 5009 C C . PRO C 3 114 ? 32.197 16.354 43.909 1.00 46.02 148 PRO P C 1
ATOM 5010 O O . PRO C 3 114 ? 31.343 16.106 44.760 1.00 46.03 148 PRO P O 1
ATOM 5014 N N . PRO C 3 115 ? 32.010 16.130 42.589 1.00 45.74 149 PRO P N 1
ATOM 5015 C CA . PRO C 3 115 ? 30.815 15.429 42.132 1.00 45.41 149 PRO P CA 1
ATOM 5016 C C . PRO C 3 115 ? 30.511 14.203 43.000 1.00 45.21 149 PRO P C 1
ATOM 5017 O O . PRO C 3 115 ? 31.408 13.396 43.274 1.00 45.06 149 PRO P O 1
ATOM 5021 N N . ILE C 3 116 ? 29.262 14.100 43.454 1.00 44.95 150 ILE P N 1
ATOM 5022 C CA . ILE C 3 116 ? 28.828 13.008 44.326 1.00 44.69 150 ILE P CA 1
ATOM 5023 C C . ILE C 3 116 ? 27.549 12.337 43.830 1.00 45.01 150 ILE P C 1
ATOM 5024 O O . ILE C 3 116 ? 26.573 13.007 43.469 1.00 45.20 150 ILE P O 1
ATOM 5029 N N . MET C 3 117 ? 27.574 11.007 43.802 1.00 44.92 151 MET P N 1
ATOM 5030 C CA . MET C 3 117 ? 26.380 10.220 43.577 1.00 45.01 151 MET P CA 1
ATOM 5031 C C . MET C 3 117 ? 26.013 9.571 44.905 1.00 44.93 151 MET P C 1
ATOM 5032 O O . MET C 3 117 ? 26.863 8.951 45.550 1.00 45.11 151 MET P O 1
ATOM 5037 N N . LEU C 3 118 ? 24.766 9.737 45.333 1.00 44.82 152 LEU P N 1
ATOM 5038 C CA . LEU C 3 118 ? 24.289 9.047 46.530 1.00 44.86 152 LEU P CA 1
ATOM 5039 C C . LEU C 3 118 ? 23.761 7.663 46.169 1.00 45.12 152 LEU P C 1
ATOM 5040 O O . LEU C 3 118 ? 23.054 7.494 45.164 1.00 45.45 152 LEU P O 1
ATOM 5045 N N . ILE C 3 119 ? 24.134 6.667 46.970 1.00 44.88 153 ILE P N 1
ATOM 5046 C CA . ILE C 3 119 ? 23.664 5.301 46.763 1.00 44.50 153 ILE P CA 1
ATOM 5047 C C . ILE C 3 119 ? 23.306 4.715 48.118 1.00 44.57 153 ILE P C 1
ATOM 5048 O O . ILE C 3 119 ? 24.174 4.516 48.976 1.00 44.44 153 ILE P O 1
ATOM 5053 N N . GLY C 3 120 ? 22.020 4.447 48.308 1.00 44.52 154 GLY P N 1
ATOM 5054 C CA . GLY C 3 120 ? 21.532 3.992 49.597 1.00 44.68 154 GLY P CA 1
ATOM 5055 C C . GLY C 3 120 ? 20.872 2.632 49.562 1.00 44.72 154 GLY P C 1
ATOM 5056 O O . GLY C 3 120 ? 20.088 2.338 48.661 1.00 44.88 154 GLY P O 1
ATOM 5057 N N . HIS C 3 121 ? 21.188 1.797 50.548 1.00 44.58 155 HIS P N 1
ATOM 5058 C CA . HIS C 3 121 ? 20.523 0.512 50.674 1.00 44.52 155 HIS P CA 1
ATOM 5059 C C . HIS C 3 121 ? 19.531 0.578 51.817 1.00 44.41 155 HIS P C 1
ATOM 5060 O O . HIS C 3 121 ? 19.843 1.109 52.876 1.00 44.32 155 HIS P O 1
ATOM 5067 N N . ALA C 3 122 ? 18.336 0.036 51.578 1.00 44.32 156 ALA P N 1
ATOM 5068 C CA . ALA C 3 122 ? 17.272 -0.035 52.578 1.00 44.11 156 ALA P CA 1
ATOM 5069 C C . ALA C 3 122 ? 17.208 1.241 53.423 1.00 43.98 156 ALA P C 1
ATOM 5070 O O . ALA C 3 122 ? 16.936 2.312 52.880 1.00 43.91 156 ALA P O 1
ATOM 5072 N N . MET C 3 123 ? 17.474 1.138 54.726 1.00 43.67 157 MET P N 1
ATOM 5073 C CA . MET C 3 123 ? 17.466 2.308 55.598 1.00 43.34 157 MET P CA 1
ATOM 5074 C C . MET C 3 123 ? 18.290 3.436 54.992 1.00 43.51 157 MET P C 1
ATOM 5075 O O . MET C 3 123 ? 17.807 4.559 54.852 1.00 43.57 157 MET P O 1
ATOM 5080 N N . GLY C 3 124 ? 19.531 3.119 54.629 1.00 43.60 158 GLY P N 1
ATOM 5081 C CA . GLY C 3 124 ? 20.415 4.044 53.923 1.00 43.70 158 GLY P CA 1
ATOM 5082 C C . GLY C 3 124 ? 19.861 4.564 52.610 1.00 43.65 158 GLY P C 1
ATOM 5083 O O . GLY C 3 124 ? 20.292 5.611 52.128 1.00 43.56 158 GLY P O 1
ATOM 5084 N N . GLY C 3 125 ? 18.917 3.827 52.027 1.00 43.81 159 GLY P N 1
ATOM 5085 C CA . GLY C 3 125 ? 18.143 4.314 50.880 1.00 44.21 159 GLY P CA 1
ATOM 5086 C C . GLY C 3 125 ? 17.246 5.503 51.215 1.00 44.36 159 GLY P C 1
ATOM 5087 O O . GLY C 3 125 ? 17.189 6.483 50.457 1.00 44.38 159 GLY P O 1
ATOM 5088 N N . ALA C 3 126 ? 16.554 5.417 52.353 1.00 44.24 160 ALA P N 1
ATOM 5089 C CA . ALA C 3 126 ? 15.672 6.485 52.820 1.00 44.46 160 ALA P CA 1
ATOM 5090 C C . ALA C 3 126 ? 16.454 7.728 53.252 1.00 44.80 160 ALA P C 1
ATOM 5091 O O . ALA C 3 126 ? 15.995 8.867 53.083 1.00 44.80 160 ALA P O 1
ATOM 5093 N N . ILE C 3 127 ? 17.640 7.496 53.808 1.00 45.01 161 ILE P N 1
ATOM 5094 C CA . ILE C 3 127 ? 18.481 8.568 54.319 1.00 44.96 161 ILE P CA 1
ATOM 5095 C C . ILE C 3 127 ? 19.092 9.322 53.148 1.00 44.89 161 ILE P C 1
ATOM 5096 O O . ILE C 3 127 ? 19.099 10.554 53.136 1.00 44.64 161 ILE P O 1
ATOM 5101 N N . ALA C 3 128 ? 19.568 8.568 52.157 1.00 45.09 162 ALA P N 1
ATOM 5102 C CA . ALA C 3 128 ? 20.093 9.125 50.908 1.00 45.16 162 ALA P CA 1
ATOM 5103 C C . ALA C 3 128 ? 19.104 10.096 50.298 1.00 45.34 162 ALA P C 1
ATOM 5104 O O . ALA C 3 128 ? 19.486 11.179 49.864 1.00 45.51 162 ALA P O 1
ATOM 5106 N N . VAL C 3 129 ? 17.832 9.704 50.282 1.00 45.56 163 VAL P N 1
ATOM 5107 C CA . VAL C 3 129 ? 16.767 10.543 49.746 1.00 45.73 163 VAL P CA 1
ATOM 5108 C C . VAL C 3 129 ? 16.582 11.797 50.606 1.00 45.83 163 VAL P C 1
ATOM 5109 O O . VAL C 3 129 ? 16.730 12.905 50.103 1.00 45.92 163 VAL P O 1
ATOM 5113 N N . HIS C 3 130 ? 16.310 11.622 51.898 1.00 46.12 164 HIS P N 1
ATOM 5114 C CA . HIS C 3 130 ? 16.195 12.752 52.832 1.00 46.30 164 HIS P CA 1
ATOM 5115 C C . HIS C 3 130 ? 17.375 13.726 52.776 1.00 46.84 164 HIS P C 1
ATOM 5116 O O . HIS C 3 130 ? 17.207 14.921 53.016 1.00 46.88 164 HIS P O 1
ATOM 5123 N N . THR C 3 131 ? 18.560 13.209 52.457 1.00 47.56 165 THR P N 1
ATOM 5124 C CA . THR C 3 131 ? 19.757 14.028 52.274 1.00 48.17 165 THR P CA 1
ATOM 5125 C C . THR C 3 131 ? 19.699 14.788 50.945 1.00 48.72 165 THR P C 1
ATOM 5126 O O . THR C 3 131 ? 19.992 15.990 50.892 1.00 48.91 165 THR P O 1
ATOM 5130 N N . ALA C 3 132 ? 19.330 14.080 49.878 1.00 49.07 166 ALA P N 1
ATOM 5131 C CA . ALA C 3 132 ? 19.222 14.672 48.551 1.00 49.39 166 ALA P CA 1
ATOM 5132 C C . ALA C 3 132 ? 18.143 15.743 48.537 1.00 49.80 166 ALA P C 1
ATOM 5133 O O . ALA C 3 132 ? 18.382 16.867 48.090 1.00 49.93 166 ALA P O 1
ATOM 5135 N N . SER C 3 133 ? 16.964 15.387 49.045 1.00 50.13 167 SER P N 1
ATOM 5136 C CA . SER C 3 133 ? 15.807 16.279 49.087 1.00 50.57 167 SER P CA 1
ATOM 5137 C C . SER C 3 133 ? 16.088 17.615 49.783 1.00 50.86 167 SER P C 1
ATOM 5138 O O . SER C 3 133 ? 15.719 18.670 49.267 1.00 50.63 167 SER P O 1
ATOM 5141 N N . SER C 3 134 ? 16.740 17.557 50.946 1.00 51.45 168 SER P N 1
ATOM 5142 C CA . SER C 3 134 ? 17.110 18.757 51.712 1.00 52.01 168 SER P CA 1
ATOM 5143 C C . SER C 3 134 ? 18.295 19.498 51.094 1.00 52.41 168 SER P C 1
ATOM 5144 O O . SER C 3 134 ? 18.758 20.510 51.629 1.00 52.36 168 SER P O 1
ATOM 5147 N N . ASN C 3 135 ? 18.767 18.980 49.961 1.00 52.94 169 ASN P N 1
ATOM 5148 C CA . ASN C 3 135 ? 19.952 19.476 49.260 1.00 53.34 169 ASN P CA 1
ATOM 5149 C C . ASN C 3 135 ? 21.141 19.724 50.182 1.00 53.39 169 ASN P C 1
ATOM 5150 O O . ASN C 3 135 ? 21.739 20.802 50.180 1.00 53.38 169 ASN P O 1
ATOM 5155 N N . LEU C 3 136 ? 21.469 18.704 50.967 1.00 53.57 170 LEU P N 1
ATOM 5156 C CA . LEU C 3 136 ? 22.568 18.780 51.911 1.00 53.86 170 LEU P CA 1
ATOM 5157 C C . LEU C 3 136 ? 23.909 18.518 51.232 1.00 54.11 170 LEU P C 1
ATOM 5158 O O . LEU C 3 136 ? 24.955 18.927 51.740 1.00 54.27 170 LEU P O 1
ATOM 5163 N N . VAL C 3 137 ? 23.874 17.844 50.086 1.00 54.34 171 VAL P N 1
ATOM 5164 C CA . VAL C 3 137 ? 25.071 17.643 49.275 1.00 54.58 171 VAL P CA 1
ATOM 5165 C C . VAL C 3 137 ? 25.039 18.631 48.108 1.00 54.62 171 VAL P C 1
ATOM 5166 O O . VAL C 3 137 ? 24.229 18.479 47.187 1.00 54.75 171 VAL P O 1
ATOM 5170 N N . PRO C 3 138 ? 25.923 19.647 48.141 1.00 54.57 172 PRO P N 1
ATOM 5171 C CA . PRO C 3 138 ? 25.872 20.734 47.160 1.00 54.58 172 PRO P CA 1
ATOM 5172 C C . PRO C 3 138 ? 26.498 20.390 45.797 1.00 54.49 172 PRO P C 1
ATOM 5173 O O . PRO C 3 138 ? 26.543 21.245 44.907 1.00 54.56 172 PRO P O 1
ATOM 5177 N N . SER C 3 139 ? 26.977 19.158 45.639 1.00 54.19 173 SER P N 1
ATOM 5178 C CA . SER C 3 139 ? 27.550 18.717 44.370 1.00 53.82 173 SER P CA 1
ATOM 5179 C C . SER C 3 139 ? 26.857 17.458 43.854 1.00 53.56 173 SER P C 1
ATOM 5180 O O . SER C 3 139 ? 27.193 16.957 42.778 1.00 53.71 173 SER P O 1
ATOM 5183 N N . LEU C 3 140 ? 25.885 16.962 44.620 1.00 53.08 174 LEU P N 1
ATOM 5184 C CA . LEU C 3 140 ? 25.137 15.750 44.272 1.00 52.57 174 LEU P CA 1
ATOM 5185 C C . LEU C 3 140 ? 24.594 15.789 42.847 1.00 52.17 174 LEU P C 1
ATOM 5186 O O . LEU C 3 140 ? 23.822 16.682 42.502 1.00 52.29 174 LEU P O 1
ATOM 5191 N N . LEU C 3 141 ? 24.994 14.818 42.031 1.00 51.55 175 LEU P N 1
ATOM 5192 C CA . LEU C 3 141 ? 24.544 14.766 40.639 1.00 50.92 175 LEU P CA 1
ATOM 5193 C C . LEU C 3 141 ? 23.653 13.576 40.281 1.00 50.69 175 LEU P C 1
ATOM 5194 O O . LEU C 3 141 ? 23.056 13.548 39.205 1.00 50.92 175 LEU P O 1
ATOM 5199 N N . GLY C 3 142 ? 23.550 12.608 41.185 1.00 50.34 176 GLY P N 1
ATOM 5200 C CA . GLY C 3 142 ? 22.704 11.434 40.967 1.00 49.87 176 GLY P CA 1
ATOM 5201 C C . GLY C 3 142 ? 22.269 10.776 42.263 1.00 49.52 176 GLY P C 1
ATOM 5202 O O . GLY C 3 142 ? 22.827 11.055 43.324 1.00 49.65 176 GLY P O 1
ATOM 5203 N N . LEU C 3 143 ? 21.268 9.904 42.181 1.00 49.08 177 LEU P N 1
ATOM 5204 C CA . LEU C 3 143 ? 20.740 9.224 43.361 1.00 48.52 177 LEU P CA 1
ATOM 5205 C C . LEU C 3 143 ? 20.270 7.815 43.038 1.00 48.38 177 LEU P C 1
ATOM 5206 O O . LEU C 3 143 ? 19.512 7.601 42.091 1.00 48.16 177 LEU P O 1
ATOM 5211 N N . CYS C 3 144 ? 20.721 6.863 43.852 1.00 48.27 178 CYS P N 1
ATOM 5212 C CA . CYS C 3 144 ? 20.366 5.456 43.703 1.00 47.99 178 CYS P CA 1
ATOM 5213 C C . CYS C 3 144 ? 19.789 4.882 44.998 1.00 47.85 178 CYS P C 1
ATOM 5214 O O . CYS C 3 144 ? 20.382 4.986 46.069 1.00 47.82 178 CYS P O 1
ATOM 5217 N N . MET C 3 145 ? 18.618 4.281 44.881 1.00 47.81 179 MET P N 1
ATOM 5218 C CA . MET C 3 145 ? 17.951 3.663 46.006 1.00 47.71 179 MET P CA 1
ATOM 5219 C C . MET C 3 145 ? 17.918 2.160 45.752 1.00 47.28 179 MET P C 1
ATOM 5220 O O . MET C 3 145 ? 17.431 1.716 44.712 1.00 46.96 179 MET P O 1
ATOM 5225 N N . ILE C 3 146 ? 18.463 1.384 46.685 1.00 46.98 180 ILE P N 1
ATOM 5226 C CA . ILE C 3 146 ? 18.533 -0.060 46.511 1.00 46.73 180 ILE P CA 1
ATOM 5227 C C . ILE C 3 146 ? 17.538 -0.771 47.412 1.00 46.58 180 ILE P C 1
ATOM 5228 O O . ILE C 3 146 ? 17.625 -0.686 48.642 1.00 46.48 180 ILE P O 1
ATOM 5233 N N . ASP C 3 147 ? 16.591 -1.447 46.761 1.00 46.32 181 ASP P N 1
ATOM 5234 C CA . ASP C 3 147 ? 15.623 -2.351 47.389 1.00 46.18 181 ASP P CA 1
ATOM 5235 C C . ASP C 3 147 ? 14.774 -1.749 48.533 1.00 45.93 181 ASP P C 1
ATOM 5236 O O . ASP C 3 147 ? 14.446 -2.436 49.509 1.00 46.12 181 ASP P O 1
ATOM 5241 N N . VAL C 3 148 ? 14.423 -0.468 48.408 1.00 45.56 182 VAL P N 1
ATOM 5242 C CA . VAL C 3 148 ? 13.448 0.156 49.311 1.00 45.19 182 VAL P CA 1
ATOM 5243 C C . VAL C 3 148 ? 12.373 0.871 48.533 1.00 44.80 182 VAL P C 1
ATOM 5244 O O . VAL C 3 148 ? 12.661 1.725 47.695 1.00 44.86 182 VAL P O 1
ATOM 5248 N N . VAL C 3 149 ? 11.128 0.531 48.831 1.00 44.37 183 VAL P N 1
ATOM 5249 C CA . VAL C 3 149 ? 9.987 1.268 48.311 1.00 43.69 183 VAL P CA 1
ATOM 5250 C C . VAL C 3 149 ? 9.000 1.466 49.460 1.00 43.20 183 VAL P C 1
ATOM 5251 O O . VAL C 3 149 ? 8.763 0.552 50.241 1.00 43.14 183 VAL P O 1
ATOM 5255 N N . GLU C 3 150 ? 8.454 2.674 49.555 1.00 42.80 184 GLU P N 1
ATOM 5256 C CA . GLU C 3 150 ? 7.600 3.090 50.664 1.00 42.54 184 GLU P CA 1
ATOM 5257 C C . GLU C 3 150 ? 6.455 2.150 50.995 1.00 42.37 184 GLU P C 1
ATOM 5258 O O . GLU C 3 150 ? 6.404 1.595 52.093 1.00 42.17 184 GLU P O 1
ATOM 5264 N N . GLY C 3 151 ? 5.540 1.993 50.041 1.00 42.34 185 GLY P N 1
ATOM 5265 C CA . GLY C 3 151 ? 4.320 1.220 50.238 1.00 42.40 185 GLY P CA 1
ATOM 5266 C C . GLY C 3 151 ? 4.556 -0.178 50.762 1.00 42.45 185 GLY P C 1
ATOM 5267 O O . GLY C 3 151 ? 3.846 -0.640 51.655 1.00 42.38 185 GLY P O 1
ATOM 5268 N N . THR C 3 152 ? 5.562 -0.850 50.214 1.00 42.55 186 THR P N 1
ATOM 5269 C CA . THR C 3 152 ? 5.871 -2.209 50.633 1.00 42.88 186 THR P CA 1
ATOM 5270 C C . THR C 3 152 ? 6.632 -2.259 51.963 1.00 43.08 186 THR P C 1
ATOM 5271 O O . THR C 3 152 ? 6.387 -3.145 52.782 1.00 43.17 186 THR P O 1
ATOM 5275 N N . ALA C 3 153 ? 7.525 -1.296 52.181 1.00 43.36 187 ALA P N 1
ATOM 5276 C CA . ALA C 3 153 ? 8.257 -1.188 53.440 1.00 43.91 187 ALA P CA 1
ATOM 5277 C C . ALA C 3 153 ? 7.316 -0.915 54.614 1.00 44.40 187 ALA P C 1
ATOM 5278 O O . ALA C 3 153 ? 7.474 -1.481 55.697 1.00 44.40 187 ALA P O 1
ATOM 5280 N N . MET C 3 154 ? 6.337 -0.043 54.384 1.00 45.13 188 MET P N 1
ATOM 5281 C CA . MET C 3 154 ? 5.322 0.281 55.377 1.00 45.63 188 MET P CA 1
ATOM 5282 C C . MET C 3 154 ? 4.475 -0.964 55.673 1.00 45.94 188 MET P C 1
ATOM 5283 O O . MET C 3 154 ? 4.130 -1.237 56.826 1.00 45.88 188 MET P O 1
ATOM 5288 N 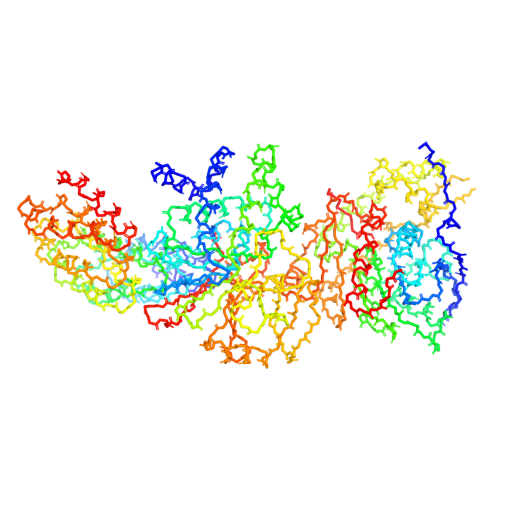N . ASP C 3 155 ? 4.173 -1.727 54.622 1.00 46.36 189 ASP P N 1
ATOM 5289 C CA . ASP C 3 155 ? 3.441 -2.990 54.736 1.00 46.76 189 ASP P CA 1
ATOM 5290 C C . ASP C 3 155 ? 4.231 -4.085 55.467 1.00 46.71 189 ASP P C 1
ATOM 5291 O O . ASP C 3 155 ? 3.648 -5.077 55.914 1.00 46.68 189 ASP P O 1
ATOM 5296 N N . ALA C 3 156 ? 5.545 -3.903 55.581 1.00 46.54 190 ALA P N 1
ATOM 5297 C CA . ALA C 3 156 ? 6.424 -4.931 56.123 1.00 46.59 190 ALA P CA 1
ATOM 5298 C C . ALA C 3 156 ? 6.807 -4.701 57.581 1.00 46.83 190 ALA P C 1
ATOM 5299 O O . ALA C 3 156 ? 7.360 -5.590 58.228 1.00 46.69 190 ALA P O 1
ATOM 5301 N N . LEU C 3 157 ? 6.500 -3.512 58.094 1.00 47.21 191 LEU P N 1
ATOM 5302 C CA . LEU C 3 157 ? 6.937 -3.096 59.428 1.00 47.58 191 LEU P CA 1
ATOM 5303 C C . LEU C 3 157 ? 6.865 -4.187 60.503 1.00 47.83 191 LEU P C 1
ATOM 5304 O O . LEU C 3 157 ? 7.873 -4.498 61.140 1.00 48.03 191 LEU P O 1
ATOM 5309 N N . ASN C 3 158 ? 5.680 -4.767 60.688 1.00 47.94 192 ASN P N 1
ATOM 5310 C CA . ASN C 3 158 ? 5.458 -5.799 61.703 1.00 48.11 192 ASN P CA 1
ATOM 5311 C C . ASN C 3 158 ? 6.279 -7.059 61.476 1.00 48.23 192 ASN P C 1
ATOM 5312 O O . ASN C 3 158 ? 6.787 -7.653 62.426 1.00 48.36 192 ASN P O 1
ATOM 5317 N N . SER C 3 159 ? 6.407 -7.460 60.215 1.00 48.38 193 SER P N 1
ATOM 5318 C CA . SER C 3 159 ? 7.108 -8.693 59.868 1.00 48.43 193 SER P CA 1
ATOM 5319 C C . SER C 3 159 ? 8.620 -8.584 60.073 1.00 48.26 193 SER P C 1
ATOM 5320 O O . SER C 3 159 ? 9.262 -9.570 60.432 1.00 48.50 193 SER P O 1
ATOM 5323 N N . MET C 3 160 ? 9.192 -7.401 59.842 1.00 48.04 194 MET P N 1
ATOM 5324 C CA . MET C 3 160 ? 10.623 -7.203 60.128 1.00 47.75 194 MET P CA 1
ATOM 5325 C C . MET C 3 160 ? 10.896 -6.939 61.602 1.00 47.26 194 MET P C 1
ATOM 5326 O O . MET C 3 160 ? 12.021 -7.112 62.070 1.00 47.11 194 MET P O 1
ATOM 5331 N N . GLN C 3 161 ? 9.850 -6.532 62.317 1.00 46.81 195 GLN P N 1
ATOM 5332 C CA . GLN C 3 161 ? 9.843 -6.507 63.773 1.00 46.26 195 GLN P CA 1
ATOM 5333 C C . GLN C 3 161 ? 9.991 -7.951 64.265 1.00 45.76 195 GLN P C 1
ATOM 5334 O O . GLN C 3 161 ? 10.780 -8.220 65.168 1.00 45.45 195 GLN P O 1
ATOM 5340 N N . ASN C 3 162 ? 9.246 -8.869 63.641 1.00 45.31 196 ASN P N 1
ATOM 5341 C CA . ASN C 3 162 ? 9.317 -10.305 63.940 1.00 45.03 196 ASN P CA 1
ATOM 5342 C C . ASN C 3 162 ? 10.676 -10.942 63.642 1.00 44.93 196 ASN P C 1
ATOM 5343 O O . ASN C 3 162 ? 11.188 -11.728 64.442 1.00 44.72 196 ASN P O 1
ATOM 5348 N N . PHE C 3 163 ? 11.250 -10.619 62.485 1.00 44.95 197 PHE P N 1
ATOM 5349 C CA . PHE C 3 163 ? 12.550 -11.163 62.122 1.00 45.13 197 PHE P CA 1
ATOM 5350 C C . PHE C 3 163 ? 13.594 -10.852 63.187 1.00 44.99 197 PHE P C 1
ATOM 5351 O O . PHE C 3 163 ? 14.301 -11.746 63.654 1.00 45.02 197 PHE P O 1
ATOM 5359 N N . LEU C 3 164 ? 13.682 -9.574 63.550 1.00 44.80 198 LEU P N 1
ATOM 5360 C CA . LEU C 3 164 ? 14.699 -9.092 64.473 1.00 44.47 198 LEU P CA 1
ATOM 5361 C C . LEU C 3 164 ? 14.649 -9.802 65.811 1.00 44.09 198 LEU P C 1
ATOM 5362 O O . LEU C 3 164 ? 15.654 -10.350 66.248 1.00 44.14 198 LEU P O 1
ATOM 5367 N N . ARG C 3 165 ? 13.487 -9.813 66.457 1.00 43.77 199 ARG P N 1
ATOM 5368 C CA . ARG C 3 165 ? 13.374 -10.521 67.731 1.00 43.51 199 ARG P CA 1
ATOM 5369 C C . ARG C 3 165 ? 13.227 -12.029 67.561 1.00 43.18 199 ARG P C 1
ATOM 5370 O O . ARG C 3 165 ? 12.810 -12.728 68.478 1.00 43.46 199 ARG P O 1
ATOM 5378 N N . GLY C 3 166 ? 13.600 -12.519 66.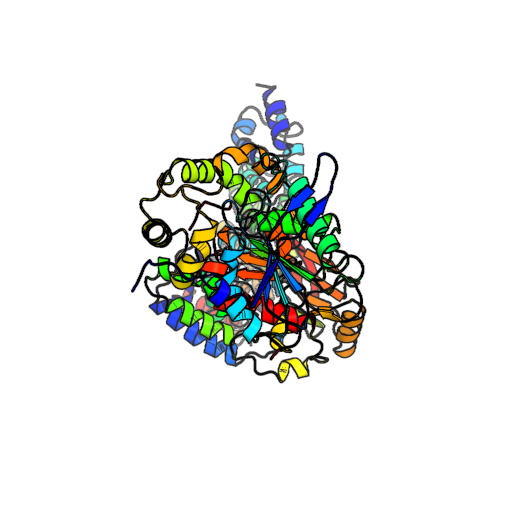381 1.00 42.76 200 GLY P N 1
ATOM 5379 C CA . GLY C 3 166 ? 13.756 -13.946 66.123 1.00 42.07 200 GLY P CA 1
ATOM 5380 C C . GLY C 3 166 ? 15.220 -14.309 65.949 1.00 41.71 200 GLY P C 1
ATOM 5381 O O . GLY C 3 166 ? 15.616 -15.437 66.239 1.00 41.71 200 GLY P O 1
ATOM 5382 N N . ARG C 3 167 ? 16.020 -13.346 65.486 1.00 41.40 201 ARG P N 1
ATOM 5383 C CA . ARG C 3 167 ? 17.463 -13.516 65.279 1.00 41.31 201 ARG P CA 1
ATOM 5384 C C . ARG C 3 167 ? 18.138 -14.134 66.485 1.00 40.88 201 ARG P C 1
ATOM 5385 O O . ARG C 3 167 ? 17.673 -13.950 67.604 1.00 41.01 201 ARG P O 1
ATOM 5393 N N . PRO C 3 168 ? 19.251 -14.859 66.269 1.00 40.57 202 PRO P N 1
ATOM 5394 C CA . PRO C 3 168 ? 20.062 -15.267 67.413 1.00 40.42 202 PRO P CA 1
ATOM 5395 C C . PRO C 3 168 ? 20.540 -14.040 68.196 1.00 40.45 202 PRO P C 1
ATOM 5396 O O . PRO C 3 168 ? 20.791 -12.988 67.600 1.00 40.18 202 PRO P O 1
ATOM 5400 N N . LYS C 3 169 ? 20.636 -14.171 69.518 1.00 40.56 203 LYS P N 1
ATOM 5401 C CA . LYS C 3 169 ? 21.057 -13.060 70.374 1.00 40.74 203 LYS P CA 1
ATOM 5402 C C . LYS C 3 169 ? 22.572 -12.850 70.372 1.00 40.71 203 LYS P C 1
ATOM 5403 O O . LYS C 3 169 ? 23.040 -11.711 70.385 1.00 40.90 203 LYS P O 1
ATOM 5409 N N . THR C 3 170 ? 23.330 -13.945 70.376 1.00 40.73 204 THR P N 1
ATOM 5410 C CA . THR C 3 170 ? 24.798 -13.894 70.398 1.00 40.58 204 THR P CA 1
ATOM 5411 C C . THR C 3 170 ? 25.396 -14.882 69.400 1.00 40.72 204 THR P C 1
ATOM 5412 O O . THR C 3 170 ? 24.681 -15.726 68.859 1.00 40.96 204 THR P O 1
ATOM 5416 N N . PHE C 3 171 ? 26.700 -14.769 69.153 1.00 40.77 205 PHE P N 1
ATOM 5417 C CA . PHE C 3 171 ? 27.421 -15.727 68.310 1.00 40.81 205 PHE P CA 1
ATOM 5418 C C . PHE C 3 171 ? 28.672 -16.236 69.001 1.00 40.85 205 PHE P C 1
ATOM 5419 O O . PHE C 3 171 ? 29.437 -15.444 69.563 1.00 40.71 205 PHE P O 1
ATOM 5427 N N . LYS C 3 172 ? 28.875 -17.554 68.946 1.00 40.94 206 LYS P N 1
ATOM 5428 C CA . LYS C 3 172 ? 30.054 -18.196 69.542 1.00 41.16 206 LYS P CA 1
ATOM 5429 C C . LYS C 3 172 ? 31.350 -17.590 68.996 1.00 41.08 206 LYS P C 1
ATOM 5430 O O . LYS C 3 172 ? 32.287 -17.333 69.748 1.00 41.05 206 LYS P O 1
ATOM 5436 N N . SER C 3 173 ? 31.382 -17.353 67.686 1.00 41.12 207 SER P N 1
ATOM 5437 C CA . SER C 3 173 ? 32.526 -16.736 67.027 1.00 41.12 207 SER P CA 1
ATOM 5438 C C . SER C 3 173 ? 32.101 -16.006 65.758 1.00 41.19 207 SER P C 1
ATOM 5439 O O . SER C 3 173 ? 31.037 -16.271 65.198 1.00 41.17 207 SER P O 1
ATOM 5442 N N . LEU C 3 174 ? 32.959 -15.092 65.317 1.00 41.29 208 LEU P N 1
ATOM 5443 C CA . LEU C 3 174 ? 32.795 -14.344 64.076 1.00 41.32 208 LEU P CA 1
ATOM 5444 C C . LEU C 3 174 ? 32.558 -15.266 62.877 1.00 41.43 208 LEU P C 1
ATOM 5445 O O . LEU C 3 174 ? 31.806 -14.926 61.959 1.00 41.40 208 LEU P O 1
ATOM 5450 N N . GLU C 3 175 ? 33.199 -16.435 62.897 1.00 41.58 209 GLU P N 1
ATOM 5451 C CA . GLU C 3 175 ? 32.968 -17.476 61.894 1.00 41.71 209 GLU P CA 1
ATOM 5452 C C . GLU C 3 175 ? 31.503 -17.930 61.858 1.00 41.68 209 GLU P C 1
ATOM 5453 O O . GLU C 3 175 ? 30.907 -18.023 60.784 1.00 41.68 209 GLU P O 1
ATOM 5459 N N . ASN C 3 176 ? 30.934 -18.200 63.032 1.00 41.59 210 ASN P N 1
ATOM 5460 C CA . ASN C 3 176 ? 29.530 -18.602 63.144 1.00 41.40 210 ASN P CA 1
ATOM 5461 C C . ASN C 3 176 ? 28.575 -17.516 62.682 1.00 41.08 210 ASN P C 1
ATOM 5462 O O . ASN C 3 176 ? 27.525 -17.820 62.117 1.00 41.35 210 ASN P O 1
ATOM 5467 N N . ALA C 3 177 ? 28.936 -16.257 62.921 1.00 40.52 211 ALA P N 1
ATOM 5468 C CA . ALA C 3 177 ? 28.126 -15.135 62.451 1.00 40.16 211 ALA P CA 1
ATOM 5469 C C . ALA C 3 177 ? 28.092 -15.120 60.926 1.00 39.99 211 ALA P C 1
ATOM 5470 O O . ALA C 3 177 ? 27.019 -15.001 60.330 1.00 40.21 211 ALA P O 1
ATOM 5472 N N . ILE C 3 178 ? 29.268 -15.266 60.307 1.00 39.66 212 ILE P N 1
ATOM 5473 C CA . ILE C 3 178 ? 29.404 -15.374 58.846 1.00 39.00 212 ILE P CA 1
ATOM 5474 C C . ILE C 3 178 ? 28.609 -16.570 58.299 1.00 38.80 212 ILE P C 1
ATOM 5475 O O . ILE C 3 178 ? 27.862 -16.442 57.322 1.00 38.73 212 ILE P O 1
ATOM 5480 N N . GLU C 3 179 ? 28.758 -17.719 58.953 1.00 38.42 213 GLU P N 1
ATOM 5481 C CA . GLU C 3 179 ? 28.062 -18.936 58.560 1.00 38.15 213 GLU P CA 1
ATOM 5482 C C . GLU C 3 179 ? 26.552 -18.751 58.639 1.00 37.80 213 GLU P C 1
ATOM 5483 O O . GLU C 3 179 ? 25.828 -19.090 57.691 1.00 38.05 213 GLU P O 1
ATOM 5489 N N . TRP C 3 180 ? 26.090 -18.195 59.761 1.00 36.99 214 TRP P N 1
ATOM 5490 C CA . TRP C 3 180 ? 24.667 -17.968 59.988 1.00 36.09 214 TRP P CA 1
ATOM 5491 C C . TRP C 3 180 ? 24.043 -17.054 58.934 1.00 36.11 214 TRP P C 1
ATOM 5492 O O . TRP C 3 180 ? 22.905 -17.269 58.530 1.00 35.96 214 TRP P O 1
ATOM 5503 N N . SER C 3 181 ? 24.785 -16.039 58.498 1.00 36.31 215 SER P N 1
ATOM 5504 C CA . SER C 3 181 ? 24.274 -15.068 57.527 1.00 36.72 215 SER P CA 1
ATOM 5505 C C . SER C 3 181 ? 23.991 -15.697 56.156 1.00 36.89 215 SER P C 1
ATOM 5506 O O . SER C 3 181 ? 23.017 -15.337 55.479 1.00 36.46 215 SER P O 1
ATOM 5509 N N . VAL C 3 182 ? 24.842 -16.636 55.753 1.00 37.18 216 VAL P N 1
ATOM 5510 C CA . VAL C 3 182 ? 24.607 -17.348 54.510 1.00 37.67 216 VAL P CA 1
ATOM 5511 C C . VAL C 3 182 ? 23.520 -18.391 54.722 1.00 37.93 216 VAL P C 1
ATOM 5512 O O . VAL C 3 182 ? 22.581 -18.461 53.931 1.00 38.13 216 VAL P O 1
ATOM 5516 N N . LYS C 3 183 ? 23.631 -19.178 55.793 1.00 38.14 217 LYS P N 1
ATOM 5517 C CA . LYS C 3 183 ? 22.638 -20.224 56.070 1.00 38.46 217 LYS P CA 1
ATOM 5518 C C . LYS C 3 183 ? 21.221 -19.698 56.307 1.00 38.66 217 LYS P C 1
ATOM 5519 O O . LYS C 3 183 ? 20.256 -20.312 55.861 1.00 38.85 217 LYS P O 1
ATOM 5525 N N . SER C 3 184 ? 21.095 -18.562 56.988 1.00 38.93 218 SER P N 1
ATOM 5526 C CA . SER C 3 184 ? 19.786 -17.941 57.188 1.00 39.42 218 SER P CA 1
ATOM 5527 C C . SER C 3 184 ? 19.253 -17.286 55.908 1.00 39.80 218 SER P C 1
ATOM 5528 O O . SER C 3 184 ? 18.045 -17.143 55.734 1.00 39.93 218 SER P O 1
ATOM 5531 N N . GLY C 3 185 ? 20.156 -16.887 55.020 1.00 40.19 219 GLY P N 1
ATOM 5532 C CA . GLY C 3 185 ? 19.766 -16.279 53.761 1.00 40.69 219 GLY P CA 1
ATOM 5533 C C . GLY C 3 185 ? 19.829 -14.764 53.775 1.00 41.26 219 GLY P C 1
ATOM 5534 O O . GLY C 3 185 ? 19.382 -14.118 52.830 1.00 41.28 219 GLY P O 1
ATOM 5535 N N . GLN C 3 186 ? 20.381 -14.191 54.841 1.00 41.69 220 GLN P N 1
ATOM 5536 C CA . GLN C 3 186 ? 20.579 -12.748 54.906 1.00 42.36 220 GLN P CA 1
ATOM 5537 C C . GLN C 3 186 ? 21.489 -12.264 53.776 1.00 42.33 220 GLN P C 1
ATOM 5538 O O . GLN C 3 186 ? 21.195 -11.248 53.137 1.00 42.70 220 GLN P O 1
ATOM 5544 N N . ILE C 3 187 ? 22.583 -12.986 53.534 1.00 42.26 221 ILE P N 1
ATOM 5545 C CA . ILE C 3 187 ? 23.516 -12.659 52.445 1.00 42.18 221 ILE P CA 1
ATOM 5546 C C . ILE C 3 187 ? 23.778 -13.904 51.603 1.00 42.18 221 ILE P C 1
ATOM 5547 O O . ILE C 3 187 ? 24.193 -14.934 52.127 1.00 42.11 221 ILE P O 1
ATOM 5552 N N . ARG C 3 188 ? 23.548 -13.791 50.298 1.00 42.45 222 ARG P N 1
ATOM 5553 C CA . ARG C 3 188 ? 23.661 -14.924 49.371 1.00 42.72 222 ARG P CA 1
ATOM 5554 C C . ARG C 3 188 ? 25.053 -15.056 48.743 1.00 42.80 222 ARG P C 1
ATOM 5555 O O . ARG C 3 188 ? 25.289 -15.947 47.928 1.00 42.95 222 ARG P O 1
ATOM 5563 N N . ASN C 3 189 ? 25.970 -14.172 49.132 1.00 42.77 223 ASN P N 1
ATOM 5564 C CA . ASN C 3 189 ? 27.325 -14.174 48.595 1.00 42.59 223 ASN P CA 1
ATOM 5565 C C . ASN C 3 189 ? 28.349 -14.318 49.708 1.00 42.76 223 ASN P C 1
ATOM 5566 O O . ASN C 3 189 ? 28.570 -13.394 50.495 1.00 42.86 223 ASN P O 1
ATOM 5571 N N . LEU C 3 190 ? 28.978 -15.485 49.756 1.00 42.87 224 LEU P N 1
ATOM 5572 C CA . LEU C 3 190 ? 29.903 -15.825 50.829 1.00 42.98 224 LEU P CA 1
ATOM 5573 C C . LEU C 3 190 ? 31.111 -14.886 50.883 1.00 43.06 224 LEU P C 1
ATOM 5574 O O . LEU C 3 190 ? 31.558 -14.511 51.969 1.00 43.02 224 LEU P O 1
ATOM 5579 N N . GLU C 3 191 ? 31.616 -14.487 49.715 1.00 43.15 225 GLU P N 1
ATOM 5580 C CA . GLU C 3 191 ? 32.723 -13.530 49.639 1.00 43.22 225 GLU P CA 1
ATOM 5581 C C . GLU C 3 191 ? 32.364 -12.232 50.360 1.00 43.26 225 GLU P C 1
ATOM 5582 O O . GLU C 3 191 ? 33.172 -11.677 51.103 1.00 43.22 225 GLU P O 1
ATOM 5588 N N . SER C 3 192 ? 31.137 -11.771 50.140 1.00 43.44 226 SER P N 1
ATOM 5589 C CA . SER C 3 192 ? 30.661 -10.532 50.727 1.00 43.47 226 SER P CA 1
ATOM 5590 C C . SER C 3 192 ? 30.360 -10.680 52.211 1.00 43.66 226 SER P C 1
ATOM 5591 O O . SER C 3 192 ? 30.610 -9.757 52.988 1.00 43.95 226 SER P O 1
ATOM 5594 N N . ALA C 3 193 ? 29.828 -11.840 52.600 1.00 43.69 227 ALA P N 1
ATOM 5595 C CA . ALA C 3 193 ? 29.513 -12.123 54.004 1.00 43.55 227 ALA P CA 1
ATOM 5596 C C . ALA C 3 193 ? 30.775 -12.125 54.860 1.00 43.61 227 ALA P C 1
ATOM 5597 O O . ALA C 3 193 ? 30.779 -11.588 55.965 1.00 43.56 227 ALA P O 1
ATOM 5599 N N . ARG C 3 194 ? 31.846 -12.709 54.325 1.00 43.76 228 ARG P N 1
ATOM 5600 C CA . ARG C 3 194 ? 33.119 -12.833 55.038 1.00 43.94 228 ARG P CA 1
ATOM 5601 C C . ARG C 3 194 ? 33.761 -11.490 55.393 1.00 44.04 228 ARG P C 1
ATOM 5602 O O . ARG C 3 194 ? 34.562 -11.409 56.330 1.00 44.13 228 ARG P O 1
ATOM 5610 N N . VAL C 3 195 ? 33.397 -10.441 54.657 1.00 44.08 229 VAL P N 1
ATOM 5611 C CA . VAL C 3 195 ? 33.960 -9.107 54.888 1.00 44.05 229 VAL P CA 1
ATOM 5612 C C . VAL C 3 195 ? 32.973 -8.142 55.559 1.00 44.32 229 VAL P C 1
ATOM 5613 O O . VAL C 3 195 ? 33.381 -7.304 56.371 1.00 44.27 229 VAL P O 1
ATOM 5617 N N . SER C 3 196 ? 31.685 -8.286 55.248 1.00 44.57 230 SER P N 1
ATOM 5618 C CA . SER C 3 196 ? 30.661 -7.373 55.759 1.00 44.95 230 SER P CA 1
ATOM 5619 C C . SER C 3 196 ? 30.159 -7.696 57.172 1.00 45.33 230 SER P C 1
ATOM 5620 O O . SER C 3 196 ? 29.748 -6.796 57.908 1.00 45.39 230 SER P O 1
ATOM 5623 N N . MET C 3 197 ? 30.181 -8.971 57.545 1.00 45.80 231 MET P N 1
ATOM 5624 C CA . MET C 3 197 ? 29.546 -9.409 58.788 1.00 46.34 231 MET P CA 1
ATOM 5625 C C . MET C 3 197 ? 30.261 -8.914 60.050 1.00 46.43 231 MET P C 1
ATOM 5626 O O . MET C 3 197 ? 29.677 -8.902 61.136 1.00 46.15 231 MET P O 1
ATOM 5631 N N . VAL C 3 198 ? 31.515 -8.487 59.900 1.00 46.67 232 VAL P N 1
ATOM 5632 C CA . VAL C 3 198 ? 32.282 -7.954 61.030 1.00 46.87 232 VAL P CA 1
ATOM 5633 C C . VAL C 3 198 ? 31.816 -6.550 61.402 1.00 46.91 232 VAL P C 1
ATOM 5634 O O . VAL C 3 198 ? 32.085 -6.075 62.504 1.00 47.29 232 VAL P O 1
ATOM 5638 N N . GLY C 3 199 ? 31.115 -5.893 60.486 1.00 46.86 233 GLY P N 1
ATOM 5639 C CA . GLY C 3 199 ? 30.529 -4.594 60.767 1.00 47.03 233 GLY P CA 1
ATOM 5640 C C . GLY C 3 199 ? 29.127 -4.723 61.337 1.00 47.39 233 GLY P C 1
ATOM 5641 O O . GLY C 3 199 ? 28.495 -3.722 61.688 1.00 47.45 233 GLY P O 1
ATOM 5642 N N . GL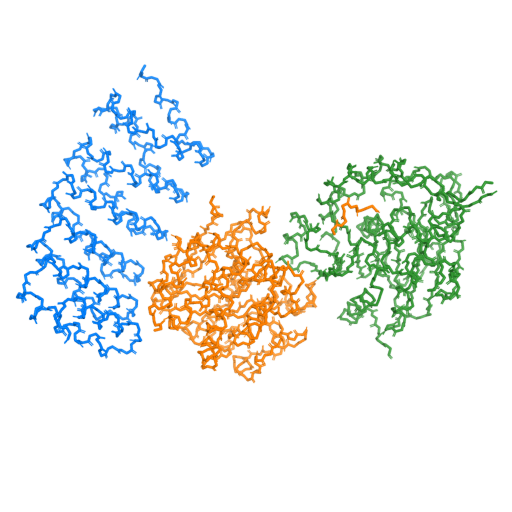N C 3 200 ? 28.637 -5.960 61.417 1.00 47.52 234 GLN P N 1
ATOM 5643 C CA . GLN C 3 200 ? 27.320 -6.245 61.976 1.00 47.74 234 GLN P CA 1
ATOM 5644 C C . GLN C 3 200 ? 27.383 -6.583 63.465 1.00 47.87 234 GLN P C 1
ATOM 5645 O O . GLN C 3 200 ? 26.413 -6.389 64.197 1.00 47.60 234 GLN P O 1
ATOM 5651 N N . VAL C 3 201 ? 28.530 -7.092 63.902 1.00 48.26 235 VAL P N 1
ATOM 5652 C CA . VAL C 3 201 ? 28.692 -7.565 65.271 1.00 48.76 235 VAL P CA 1
ATOM 5653 C C . VAL C 3 201 ? 29.986 -7.074 65.933 1.00 49.31 235 VAL P C 1
ATOM 5654 O O . VAL C 3 201 ? 30.981 -6.801 65.255 1.00 49.13 235 VAL P O 1
ATOM 5658 N N . LYS C 3 202 ? 29.940 -6.949 67.259 1.00 49.86 236 LYS P N 1
ATOM 5659 C CA . LYS C 3 202 ? 31.103 -6.617 68.077 1.00 50.64 236 LYS P CA 1
ATOM 5660 C C . LYS C 3 202 ? 31.314 -7.746 69.090 1.00 51.05 236 LYS P C 1
ATOM 5661 O O . LYS C 3 202 ? 30.572 -8.731 69.064 1.00 51.22 236 LYS P O 1
ATOM 5667 N N . GLN C 3 203 ? 32.306 -7.615 69.975 1.00 51.56 237 GLN P N 1
ATOM 5668 C CA . GLN C 3 203 ? 32.637 -8.698 70.916 1.00 52.10 237 GLN P CA 1
ATOM 5669 C C . GLN C 3 203 ? 33.397 -8.241 72.169 1.00 52.34 237 GLN P C 1
ATOM 5670 O O . GLN C 3 203 ? 34.054 -7.200 72.154 1.00 52.34 237 GLN P O 1
ATOM 5676 N N . CYS C 3 204 ? 33.297 -9.025 73.245 1.00 52.75 238 CYS P N 1
ATOM 5677 C CA . CYS C 3 204 ? 34.047 -8.772 74.487 1.00 53.19 238 CYS P CA 1
ATOM 5678 C C . CYS C 3 204 ? 34.572 -10.058 75.132 1.00 53.19 238 CYS P C 1
ATOM 5679 O O . CYS C 3 204 ? 35.038 -10.056 76.278 1.00 53.34 238 CYS P O 1
ATOM 5682 N N . LYS C 3 207 ? 32.938 -12.547 77.203 1.00 42.00 283 LYS P N 1
ATOM 5683 C CA . LYS C 3 207 ? 31.695 -12.297 76.475 1.00 42.15 283 LYS P CA 1
ATOM 5684 C C . LYS C 3 207 ? 31.763 -12.818 75.039 1.00 42.07 283 LYS P C 1
ATOM 5685 O O . LYS C 3 207 ? 32.785 -12.663 74.371 1.00 42.26 283 LYS P O 1
ATOM 5691 N N . PRO C 3 208 ? 30.675 -13.450 74.564 1.00 41.96 284 PRO P N 1
ATOM 5692 C CA . PRO C 3 208 ? 30.554 -13.826 73.156 1.00 41.84 284 PRO P CA 1
ATOM 5693 C C . PRO C 3 208 ? 30.329 -12.610 72.250 1.00 41.69 284 PRO P C 1
ATOM 5694 O O . PRO C 3 208 ? 30.192 -11.485 72.742 1.00 41.73 284 PRO P O 1
ATOM 5698 N N . TYR C 3 209 ? 30.306 -12.847 70.938 1.00 41.41 285 TYR P N 1
ATOM 5699 C CA . TYR C 3 209 ? 29.986 -11.822 69.948 1.00 41.07 285 TYR P CA 1
ATOM 5700 C C . TYR C 3 209 ? 28.507 -11.496 70.013 1.00 40.79 285 TYR P C 1
ATOM 5701 O O . TYR C 3 209 ? 27.674 -12.398 70.085 1.00 40.65 285 TYR P O 1
ATOM 5710 N N . THR C 3 210 ? 28.183 -10.207 69.971 1.00 40.48 286 THR P N 1
ATOM 5711 C CA . THR C 3 210 ? 26.786 -9.763 69.941 1.00 40.15 286 THR P CA 1
ATOM 5712 C C . THR C 3 210 ? 26.545 -8.685 68.872 1.00 39.77 286 THR P C 1
ATOM 5713 O O . THR C 3 210 ? 27.496 -8.179 68.270 1.00 39.78 286 THR P O 1
ATOM 5717 N N . TRP C 3 211 ? 25.276 -8.347 68.642 1.00 39.33 287 TRP P N 1
ATOM 5718 C CA . TRP C 3 211 ? 24.894 -7.356 67.632 1.00 38.98 287 TRP P CA 1
ATOM 5719 C C . TRP C 3 211 ? 25.393 -5.956 67.955 1.00 39.12 287 TRP P C 1
ATOM 5720 O O . TRP C 3 211 ? 25.176 -5.440 69.053 1.00 39.29 287 TRP P O 1
ATOM 5731 N N . ARG C 3 212 ? 26.061 -5.351 66.980 1.00 39.36 288 ARG P N 1
ATOM 5732 C CA . ARG C 3 212 ? 26.612 -4.002 67.100 1.00 39.67 288 ARG P CA 1
ATOM 5733 C C . ARG C 3 212 ? 25.530 -2.998 67.494 1.00 39.68 288 ARG P C 1
ATOM 5734 O O . ARG C 3 212 ? 25.797 -2.038 68.213 1.00 39.74 288 ARG P O 1
ATOM 5742 N N . ILE C 3 213 ? 24.308 -3.243 67.026 1.00 39.80 289 ILE P N 1
ATOM 5743 C CA . ILE C 3 213 ? 23.163 -2.396 67.339 1.00 39.84 289 ILE P CA 1
ATOM 5744 C C . ILE C 3 213 ? 21.896 -3.223 67.597 1.00 40.06 289 ILE P C 1
ATOM 5745 O O . ILE C 3 213 ? 21.464 -3.996 66.744 1.00 40.02 289 ILE P O 1
ATOM 5750 N N . GLU C 3 214 ? 21.323 -3.064 68.788 1.00 40.35 290 GLU P N 1
ATOM 5751 C CA . GLU C 3 214 ? 20.031 -3.662 69.117 1.00 40.73 290 GLU P CA 1
ATOM 5752 C C . GLU C 3 214 ? 18.948 -2.975 68.259 1.00 40.69 290 GLU P C 1
ATOM 5753 O O . GLU C 3 214 ? 18.222 -2.089 68.719 1.00 40.79 290 GLU P O 1
ATOM 5759 N N . LEU C 3 215 ? 18.862 -3.401 67.002 1.00 40.71 291 LEU P N 1
ATOM 5760 C CA . LEU C 3 215 ? 18.068 -2.722 65.971 1.00 40.87 291 LEU P CA 1
ATOM 5761 C C . LEU C 3 215 ? 16.564 -2.715 66.231 1.00 41.12 291 LEU P C 1
ATOM 5762 O O . LEU C 3 215 ? 15.830 -1.902 65.661 1.00 41.05 291 LEU P O 1
ATOM 5767 N N . ALA C 3 216 ? 16.111 -3.625 67.086 1.00 41.40 292 ALA P N 1
ATOM 5768 C CA . ALA C 3 216 ? 14.708 -3.693 67.449 1.00 41.54 292 ALA P CA 1
ATOM 5769 C C . ALA C 3 216 ? 14.300 -2.425 68.190 1.00 41.66 292 ALA P C 1
ATOM 5770 O O . ALA C 3 216 ? 13.135 -2.042 68.159 1.00 41.91 292 ALA P O 1
ATOM 5772 N N . LYS C 3 217 ? 15.272 -1.773 68.829 1.00 41.76 293 LYS P N 1
ATOM 5773 C CA . LYS C 3 217 ? 15.045 -0.529 69.571 1.00 42.12 293 LYS P CA 1
ATOM 5774 C C . LYS C 3 217 ? 14.629 0.616 68.661 1.00 41.97 293 LYS P C 1
ATOM 5775 O O . LYS C 3 217 ? 13.921 1.525 69.085 1.00 41.91 293 LYS P O 1
ATOM 5781 N N . THR C 3 218 ? 15.085 0.563 67.411 1.00 42.10 294 THR P N 1
ATOM 5782 C CA . THR C 3 218 ? 14.923 1.661 66.461 1.00 41.93 294 THR P CA 1
ATOM 5783 C C . THR C 3 218 ? 13.544 1.684 65.807 1.00 42.29 294 THR P C 1
ATOM 5784 O O . THR C 3 218 ? 13.283 2.514 64.936 1.00 42.25 294 THR P O 1
ATOM 5788 N N . GLU C 3 219 ? 12.662 0.785 66.237 1.00 42.75 295 GLU P N 1
ATOM 5789 C CA . GLU C 3 219 ? 11.324 0.674 65.659 1.00 43.25 295 GLU P CA 1
ATOM 5790 C C . GLU C 3 219 ? 10.545 1.995 65.636 1.00 43.15 295 GLU P C 1
ATOM 5791 O O . GLU C 3 219 ? 9.792 2.256 64.694 1.00 43.12 295 GLU P O 1
ATOM 5797 N N . LYS C 3 220 ? 10.743 2.823 66.661 1.00 43.06 296 LYS P N 1
ATOM 5798 C CA . LYS C 3 220 ? 10.063 4.117 66.768 1.00 43.05 296 LYS P CA 1
ATOM 5799 C C . LYS C 3 220 ? 10.403 5.103 65.642 1.00 43.10 296 LYS P C 1
ATOM 5800 O O . LYS C 3 220 ? 9.634 6.030 65.378 1.00 43.24 296 LYS P O 1
ATOM 5806 N N . TYR C 3 221 ? 11.540 4.901 64.978 1.00 43.01 297 TYR P N 1
ATOM 5807 C CA . TYR C 3 221 ? 11.968 5.793 63.896 1.00 42.75 297 TYR P CA 1
ATOM 5808 C C . TYR C 3 221 ? 11.622 5.284 62.496 1.00 42.40 297 TYR P C 1
ATOM 5809 O O . TYR C 3 221 ? 11.880 5.977 61.511 1.00 42.31 297 TYR P O 1
ATOM 5818 N N . TRP C 3 222 ? 11.028 4.092 62.410 1.00 42.02 298 TRP P N 1
ATOM 5819 C CA . TRP C 3 222 ? 10.776 3.451 61.110 1.00 41.78 298 TRP P CA 1
ATOM 5820 C C . TRP C 3 222 ? 9.707 4.133 60.268 1.00 41.71 298 TRP P C 1
ATOM 5821 O O . TRP C 3 222 ? 9.818 4.167 59.037 1.00 41.53 298 TRP P O 1
ATOM 5832 N N . ASP C 3 223 ? 8.671 4.649 60.927 1.00 41.66 299 ASP P N 1
ATOM 5833 C CA . ASP C 3 223 ? 7.628 5.407 60.239 1.00 41.75 299 ASP P CA 1
ATOM 5834 C C . ASP C 3 223 ? 8.195 6.662 59.576 1.00 41.72 299 ASP P C 1
ATOM 5835 O O . ASP C 3 223 ? 7.889 6.949 58.414 1.00 42.02 299 ASP P O 1
ATOM 5840 N N . GLY C 3 224 ? 9.039 7.380 60.311 1.00 41.55 300 GLY P N 1
ATOM 5841 C CA . GLY C 3 224 ? 9.721 8.560 59.799 1.00 41.55 300 GLY P CA 1
ATOM 5842 C C . GLY C 3 224 ? 10.692 8.280 58.665 1.00 41.64 300 GLY P C 1
ATOM 5843 O O . GLY C 3 224 ? 10.995 9.175 57.873 1.00 41.86 300 GLY P O 1
ATOM 5844 N N . TRP C 3 225 ? 11.178 7.043 58.576 1.00 41.65 301 TRP P N 1
ATOM 5845 C CA . TRP C 3 225 ? 12.111 6.663 57.510 1.00 41.55 301 TRP P CA 1
ATOM 5846 C C . TRP C 3 225 ? 11.424 6.501 56.162 1.00 41.49 301 TRP P C 1
ATOM 5847 O O . TRP C 3 225 ? 11.834 7.124 55.181 1.00 41.83 301 TRP P O 1
ATOM 5858 N N . PHE C 3 226 ? 10.384 5.666 56.115 1.00 41.25 302 PHE P N 1
ATOM 5859 C CA . PHE C 3 226 ? 9.757 5.282 54.842 1.00 41.03 302 PHE P CA 1
ATOM 5860 C C . PHE C 3 226 ? 8.535 6.119 54.438 1.00 40.90 302 PHE P C 1
ATOM 5861 O O . PHE C 3 226 ? 8.163 6.120 53.266 1.00 40.76 302 PHE P O 1
ATOM 5869 N N . ARG C 3 227 ? 7.900 6.806 55.388 1.00 40.65 303 ARG P N 1
ATOM 5870 C CA . ARG C 3 227 ? 6.704 7.578 55.048 1.00 40.46 303 ARG P CA 1
ATOM 5871 C C . ARG C 3 227 ? 7.017 8.595 53.957 1.00 40.36 303 ARG P C 1
ATOM 5872 O O . ARG C 3 227 ? 8.064 9.232 53.980 1.00 40.47 303 ARG P O 1
ATOM 5880 N N . GLY C 3 228 ? 6.119 8.702 52.982 1.00 40.31 304 GLY P N 1
ATOM 5881 C CA . GLY C 3 228 ? 6.257 9.627 51.858 1.00 39.92 304 GLY P CA 1
ATOM 5882 C C . GLY C 3 228 ? 7.531 9.509 51.050 1.00 39.83 304 GLY P C 1
ATOM 5883 O O . GLY C 3 228 ? 7.852 10.410 50.278 1.00 40.26 304 GLY P O 1
ATOM 5884 N N . LEU C 3 229 ? 8.254 8.405 51.221 1.00 39.59 305 LEU P N 1
ATOM 5885 C CA . LEU C 3 229 ? 9.552 8.198 50.574 1.00 39.54 305 LEU P CA 1
ATOM 5886 C C . LEU C 3 229 ? 9.454 8.098 49.044 1.00 39.69 305 LEU P C 1
ATOM 5887 O O . LEU C 3 229 ? 10.368 8.511 48.326 1.00 39.54 305 LEU P O 1
ATOM 5892 N N . SER C 3 230 ? 8.354 7.545 48.547 1.00 39.84 306 SER P N 1
ATOM 5893 C CA . SER C 3 230 ? 8.166 7.443 47.106 1.00 40.09 306 SER P CA 1
ATOM 5894 C C . SER C 3 230 ? 8.002 8.830 46.485 1.00 40.30 306 SER P C 1
ATOM 5895 O O . SER C 3 230 ? 8.767 9.199 45.590 1.00 40.36 306 SER P O 1
ATOM 5898 N N . ASN C 3 231 ? 7.035 9.600 46.985 1.00 40.35 307 ASN P N 1
ATOM 5899 C CA . ASN C 3 231 ? 6.834 10.976 46.540 1.00 40.44 307 ASN P CA 1
ATOM 5900 C C . ASN C 3 231 ? 8.067 11.847 46.742 1.00 40.63 307 ASN P C 1
ATOM 5901 O O . ASN C 3 231 ? 8.360 12.720 45.924 1.00 40.82 307 ASN P O 1
ATOM 5906 N N . LEU C 3 232 ? 8.785 11.604 47.835 1.00 40.79 308 LEU P N 1
ATOM 5907 C CA . LEU C 3 232 ? 10.024 12.316 48.102 1.00 41.03 308 LEU P CA 1
ATOM 5908 C C . LEU C 3 232 ? 11.107 11.976 47.064 1.00 41.24 308 LEU P C 1
ATOM 5909 O O . LEU C 3 232 ? 11.722 12.875 46.485 1.00 41.18 308 LEU P O 1
ATOM 5914 N N . PHE C 3 233 ? 11.317 10.682 46.835 1.00 41.39 309 PHE P N 1
ATOM 5915 C CA . PHE C 3 233 ? 12.267 10.192 45.843 1.00 41.92 309 PHE P CA 1
ATOM 5916 C C . PHE C 3 233 ? 11.975 10.800 44.470 1.00 42.21 309 PHE P C 1
ATOM 5917 O O . PHE C 3 233 ? 12.880 11.280 43.787 1.00 42.23 309 PHE P O 1
ATOM 5925 N N . LEU C 3 234 ? 10.695 10.804 44.100 1.00 42.47 310 LEU P N 1
ATOM 5926 C CA . LEU C 3 234 ? 10.229 11.341 42.828 1.00 42.34 310 LEU P CA 1
ATOM 5927 C C . LEU C 3 234 ? 10.431 12.842 42.679 1.00 42.56 310 LEU P C 1
ATOM 5928 O O . LEU C 3 234 ? 10.502 13.341 41.556 1.00 42.88 310 LEU P O 1
ATOM 5933 N N . SER C 3 235 ? 10.525 13.560 43.796 1.00 42.70 311 SER P N 1
ATOM 5934 C CA . SER C 3 235 ? 10.625 15.024 43.756 1.00 42.89 311 SER P CA 1
ATOM 5935 C C . SER C 3 235 ? 12.050 15.560 43.621 1.00 43.19 311 SER P C 1
ATOM 5936 O O . SER C 3 235 ? 12.236 16.761 43.433 1.00 43.17 311 SER P O 1
ATOM 5939 N N . CYS C 3 236 ? 13.047 14.681 43.720 1.00 43.66 312 CYS P N 1
ATOM 5940 C CA . CYS C 3 236 ? 14.447 15.089 43.579 1.00 44.20 312 CYS P CA 1
ATOM 5941 C C . CYS C 3 236 ? 14.785 15.231 42.104 1.00 44.45 312 CYS P C 1
ATOM 5942 O O . CYS C 3 236 ? 14.900 14.233 41.402 1.00 44.72 312 CYS P O 1
ATOM 5945 N N . PRO C 3 237 ? 14.971 16.476 41.633 1.00 44.79 313 PRO P N 1
ATOM 5946 C CA . PRO C 3 237 ? 15.036 16.740 40.190 1.00 44.92 313 PRO P CA 1
ATOM 5947 C C . PRO C 3 237 ? 16.401 16.394 39.585 1.00 44.86 313 PRO P C 1
ATOM 5948 O O . PRO C 3 237 ? 16.982 17.193 38.841 1.00 45.12 313 PRO P O 1
ATOM 5952 N N . ILE C 3 238 ? 16.899 15.207 39.909 1.00 44.50 314 ILE P N 1
ATOM 5953 C CA . ILE C 3 238 ? 18.199 14.753 39.434 1.00 44.16 314 ILE P CA 1
ATOM 5954 C C . ILE C 3 238 ? 18.055 13.326 38.921 1.00 43.95 314 ILE P C 1
ATOM 5955 O O . ILE C 3 238 ? 17.133 12.617 39.338 1.00 43.95 314 ILE P O 1
ATOM 5960 N N . PRO C 3 239 ? 18.952 12.898 38.009 1.00 43.68 315 PRO P N 1
ATOM 5961 C CA . PRO C 3 239 ? 18.845 11.529 37.490 1.00 43.40 315 PRO P CA 1
ATOM 5962 C C . PRO C 3 239 ? 18.802 10.507 38.624 1.00 42.88 315 PRO P C 1
ATOM 5963 O O . PRO C 3 239 ? 19.666 10.530 39.506 1.00 43.04 315 PRO P O 1
ATOM 5967 N N . LYS C 3 240 ? 17.785 9.650 38.608 1.00 42.23 316 LYS P N 1
ATOM 5968 C CA . LYS C 3 240 ? 17.590 8.667 39.671 1.00 41.69 316 LYS P CA 1
ATOM 5969 C C . LYS C 3 240 ? 17.648 7.229 39.173 1.00 41.71 316 LYS P C 1
ATOM 5970 O O . LYS C 3 240 ? 17.172 6.912 38.075 1.00 41.84 316 LYS P O 1
ATOM 5976 N N . LEU C 3 241 ? 18.238 6.371 40.003 1.00 41.31 317 LEU P N 1
ATOM 5977 C CA . LEU C 3 241 ? 18.282 4.936 39.769 1.00 40.89 317 LEU P CA 1
ATOM 5978 C C . LEU C 3 241 ? 17.635 4.192 40.945 1.00 40.70 317 LEU P C 1
ATOM 5979 O O . LEU C 3 241 ? 17.835 4.554 42.105 1.00 40.52 317 LEU P O 1
ATOM 5984 N N . LEU C 3 242 ? 16.837 3.174 40.627 1.00 40.47 318 LEU P N 1
ATOM 5985 C CA . LEU C 3 242 ? 16.216 2.323 41.629 1.00 40.28 318 LEU P CA 1
ATOM 5986 C C . LEU C 3 242 ? 16.450 0.851 41.287 1.00 40.35 318 LEU P C 1
ATOM 5987 O O . LEU C 3 242 ? 16.043 0.380 40.227 1.00 40.40 318 LEU P O 1
ATOM 5992 N N . LEU C 3 243 ? 17.126 0.138 42.185 1.00 40.48 319 LEU P N 1
ATOM 5993 C CA . LEU C 3 243 ? 17.423 -1.281 41.988 1.00 40.55 319 LEU P CA 1
ATOM 5994 C C . LEU C 3 243 ? 16.619 -2.141 42.960 1.00 40.87 319 LEU P C 1
ATOM 5995 O O . LEU C 3 243 ? 16.629 -1.901 44.172 1.00 40.93 319 LEU P O 1
ATOM 6000 N N . LEU C 3 244 ? 15.911 -3.131 42.416 1.00 41.16 320 LEU P N 1
ATOM 6001 C CA . LEU C 3 244 ? 15.060 -4.017 43.212 1.00 41.63 320 LEU P CA 1
ATOM 6002 C C . LEU C 3 244 ? 15.376 -5.493 42.970 1.00 42.00 320 LEU P C 1
ATOM 6003 O O . LEU C 3 244 ? 15.830 -5.877 41.881 1.00 42.12 320 LEU P O 1
ATOM 6008 N N . ALA C 3 245 ? 15.119 -6.319 43.984 1.00 42.21 321 ALA P N 1
ATOM 6009 C CA . ALA C 3 245 ? 15.198 -7.769 43.825 1.00 42.42 321 ALA P CA 1
ATOM 6010 C C . ALA C 3 245 ? 13.976 -8.320 43.084 1.00 42.50 321 ALA P C 1
ATOM 6011 O O . ALA C 3 245 ? 13.969 -9.478 42.685 1.00 42.86 321 ALA P O 1
ATOM 6013 N N . GLY C 3 246 ? 12.947 -7.492 42.904 1.00 42.54 322 GLY P N 1
ATOM 6014 C CA . GLY C 3 246 ? 11.731 -7.905 42.197 1.00 42.55 322 GLY P CA 1
ATOM 6015 C C . GLY C 3 246 ? 10.697 -6.805 42.021 1.00 42.46 322 GLY P C 1
ATOM 6016 O O . GLY C 3 246 ? 10.623 -5.884 42.831 1.00 42.51 322 GLY P O 1
ATOM 6017 N N . VAL C 3 247 ? 9.891 -6.902 40.964 1.00 42.34 323 VAL P N 1
ATOM 6018 C CA . VAL C 3 247 ? 8.837 -5.921 40.708 1.00 42.27 323 VAL P CA 1
ATOM 6019 C C . VAL C 3 247 ? 7.807 -5.865 41.833 1.00 42.44 323 VAL P C 1
ATOM 6020 O O . VAL C 3 247 ? 7.078 -4.892 41.951 1.00 42.60 323 VAL P O 1
ATOM 6024 N N . ASP C 3 248 ? 7.761 -6.912 42.653 1.00 42.74 324 ASP P N 1
ATOM 6025 C CA . ASP C 3 248 ? 6.890 -6.964 43.831 1.00 42.88 324 ASP P CA 1
ATOM 6026 C C . ASP C 3 248 ? 7.161 -5.829 44.826 1.00 42.61 324 ASP P C 1
ATOM 6027 O O . ASP C 3 248 ? 6.286 -5.491 45.612 1.00 42.97 324 ASP P O 1
ATOM 6032 N N . ARG C 3 249 ? 8.358 -5.248 44.797 1.00 42.21 325 ARG P N 1
ATOM 6033 C CA . ARG C 3 249 ? 8.678 -4.151 45.714 1.00 42.57 325 ARG P CA 1
ATOM 6034 C C . ARG C 3 249 ? 7.873 -2.880 45.447 1.00 42.30 325 ARG P C 1
ATOM 6035 O O . ARG C 3 249 ? 7.667 -2.085 46.364 1.00 42.49 325 ARG P O 1
ATOM 6043 N N . LEU C 3 250 ? 7.448 -2.675 44.200 1.00 41.79 326 LEU P N 1
ATOM 6044 C CA . LEU C 3 250 ? 6.793 -1.422 43.804 1.00 41.26 326 LEU P CA 1
ATOM 6045 C C . LEU C 3 250 ? 5.479 -1.159 44.547 1.00 40.95 326 LEU P C 1
ATOM 6046 O O . LEU C 3 250 ? 4.691 -2.081 44.789 1.00 40.57 326 LEU P O 1
ATOM 6051 N N . ASP C 3 251 ? 5.283 0.106 44.921 1.00 40.41 327 ASP P N 1
ATOM 6052 C CA . ASP C 3 251 ? 4.027 0.592 45.477 1.00 39.97 327 ASP P CA 1
ATOM 6053 C C . ASP C 3 251 ? 3.293 1.410 44.418 1.00 39.70 327 ASP P C 1
ATOM 6054 O O . ASP C 3 251 ? 3.795 1.562 43.304 1.00 39.62 327 ASP P O 1
ATOM 6059 N N . LYS C 3 252 ? 2.120 1.937 44.764 1.00 39.39 328 LYS P N 1
ATOM 6060 C CA . LYS C 3 252 ? 1.335 2.753 43.838 1.00 39.38 328 LYS P CA 1
ATOM 6061 C C . LYS C 3 252 ? 2.144 3.910 43.226 1.00 39.46 328 LYS P C 1
ATOM 6062 O O . LYS C 3 252 ? 2.169 4.064 41.998 1.00 39.39 328 LYS P O 1
ATOM 6068 N N . ASP C 3 253 ? 2.815 4.698 44.073 1.00 39.48 329 ASP P N 1
ATOM 6069 C CA . ASP C 3 253 ? 3.412 5.971 43.639 1.00 39.54 329 ASP P CA 1
ATOM 6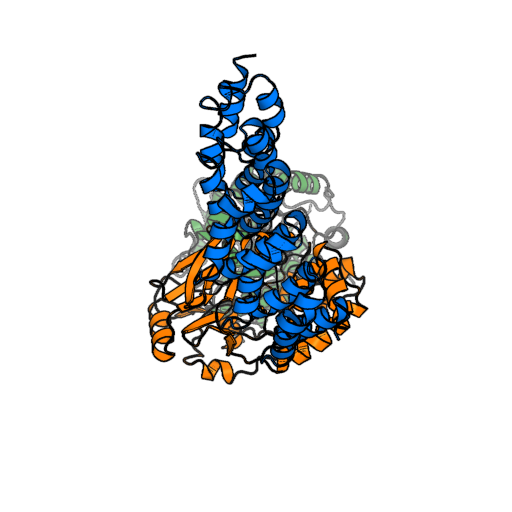070 C C . ASP C 3 253 ? 4.631 5.815 42.735 1.00 39.64 329 ASP P C 1
ATOM 6071 O O . ASP C 3 253 ? 4.810 6.596 41.795 1.00 39.92 329 ASP P O 1
ATOM 6076 N N . LEU C 3 254 ? 5.466 4.816 43.011 1.00 39.40 330 LEU P N 1
ATOM 6077 C CA . LEU C 3 254 ? 6.632 4.578 42.169 1.00 39.07 330 LEU P CA 1
ATOM 6078 C C . LEU C 3 254 ? 6.274 3.841 40.887 1.00 38.91 330 LEU P C 1
ATOM 6079 O O . LEU C 3 254 ? 6.968 3.987 39.882 1.00 39.02 330 LEU P O 1
ATOM 6084 N N . THR C 3 255 ? 5.204 3.048 40.924 1.00 38.72 331 THR P N 1
ATOM 6085 C CA . THR C 3 255 ? 4.699 2.388 39.718 1.00 38.70 331 THR P CA 1
ATOM 6086 C C . THR C 3 255 ? 4.210 3.436 38.719 1.00 38.63 331 THR P C 1
ATOM 6087 O O . THR C 3 255 ? 4.654 3.448 37.574 1.00 38.50 331 THR P O 1
ATOM 6091 N N . ILE C 3 256 ? 3.322 4.323 39.165 1.00 38.47 332 ILE P N 1
ATOM 6092 C CA . ILE C 3 256 ? 2.894 5.451 38.340 1.00 38.46 332 ILE P CA 1
ATOM 6093 C C . ILE C 3 256 ? 4.126 6.209 37.853 1.00 38.82 332 ILE P C 1
ATOM 6094 O O . ILE C 3 256 ? 4.232 6.524 36.671 1.00 38.59 332 ILE P O 1
ATOM 6099 N N . GLY C 3 257 ? 5.060 6.460 38.772 1.00 39.44 333 GLY P N 1
ATOM 6100 C CA . GLY C 3 257 ? 6.278 7.215 38.491 1.00 40.21 333 GLY P CA 1
ATOM 6101 C C . GLY C 3 257 ? 7.163 6.591 37.433 1.00 40.99 333 GLY P C 1
ATOM 6102 O O . GLY C 3 257 ? 7.661 7.285 36.542 1.00 41.00 333 GLY P O 1
ATOM 6103 N N . GLN C 3 258 ? 7.339 5.275 37.507 1.00 41.60 334 GLN P N 1
ATOM 6104 C CA . GLN C 3 258 ? 8.248 4.590 36.594 1.00 42.30 334 GLN P CA 1
ATOM 6105 C C . GLN C 3 258 ? 7.620 4.336 35.209 1.00 42.43 334 GLN P C 1
ATOM 6106 O O . GLN C 3 258 ? 8.322 4.308 34.186 1.00 42.79 334 GLN P O 1
ATOM 6112 N N . MET C 3 259 ? 6.300 4.179 35.185 1.00 42.26 335 MET P N 1
ATOM 6113 C CA . MET C 3 259 ? 5.559 3.993 33.947 1.00 42.12 335 MET P CA 1
ATOM 6114 C C . MET C 3 259 ? 5.408 5.320 33.219 1.00 42.10 335 MET P C 1
ATOM 6115 O O . MET C 3 259 ? 5.097 5.351 32.024 1.00 42.13 335 MET P O 1
ATOM 6120 N N . GLN C 3 260 ? 5.607 6.413 33.952 1.00 41.88 336 GLN P N 1
ATOM 6121 C CA . GLN C 3 260 ? 5.624 7.744 33.359 1.00 41.70 336 GLN P CA 1
ATOM 6122 C C . GLN C 3 260 ? 7.050 8.127 32.984 1.00 41.71 336 GLN P C 1
ATOM 6123 O O . GLN C 3 260 ? 7.306 9.248 32.550 1.00 41.79 336 GLN P O 1
ATOM 6129 N N . GLY C 3 261 ? 7.971 7.182 33.156 1.00 41.56 337 GLY P N 1
ATOM 6130 C CA . GLY C 3 261 ? 9.355 7.355 32.742 1.00 41.41 337 GLY P CA 1
ATOM 6131 C C . GLY C 3 261 ? 10.095 8.440 33.495 1.00 41.19 337 GLY P C 1
ATOM 6132 O O . GLY C 3 261 ? 10.867 9.194 32.904 1.00 41.30 337 GLY P O 1
ATOM 6133 N N . LYS C 3 262 ? 9.876 8.508 34.803 1.00 40.89 338 LYS P N 1
ATOM 6134 C CA . LYS C 3 262 ? 10.504 9.541 35.617 1.00 40.67 338 LYS P CA 1
ATOM 6135 C C . LYS C 3 262 ? 11.850 9.146 36.231 1.00 40.63 338 LYS P C 1
ATOM 6136 O O . LYS C 3 262 ? 12.631 10.009 36.648 1.00 40.59 338 LYS P O 1
ATOM 6142 N N . PHE C 3 263 ? 12.127 7.846 36.256 1.00 40.47 339 PHE P N 1
ATOM 6143 C CA . PHE C 3 263 ? 13.384 7.347 36.780 1.00 40.47 339 PHE P CA 1
ATOM 6144 C C . PHE C 3 263 ? 13.744 6.032 36.130 1.00 40.49 339 PHE P C 1
ATOM 6145 O O . PHE C 3 263 ? 13.027 5.566 35.270 1.00 40.38 339 PHE P O 1
ATOM 6153 N N . GLN C 3 264 ? 14.877 5.458 36.524 1.00 41.18 340 GLN P N 1
ATOM 6154 C CA . GLN C 3 264 ? 15.351 4.192 35.963 1.00 41.53 340 GLN P CA 1
ATOM 6155 C C . GLN C 3 264 ? 15.231 3.075 36.986 1.00 42.07 340 GLN P C 1
ATOM 6156 O O . GLN C 3 264 ? 15.510 3.267 38.171 1.00 42.32 340 GLN P O 1
ATOM 6162 N N . MET C 3 265 ? 14.804 1.908 36.525 1.00 42.50 341 MET P N 1
ATOM 6163 C CA . MET C 3 265 ? 14.649 0.769 37.407 1.00 43.06 341 MET P CA 1
ATOM 6164 C C . MET C 3 265 ? 15.313 -0.446 36.788 1.00 43.22 341 MET P C 1
ATOM 6165 O O . MET C 3 265 ? 15.093 -0.746 35.618 1.00 43.35 341 MET P O 1
ATOM 6170 N N . GLN C 3 266 ? 16.155 -1.121 37.562 1.00 43.69 342 GLN P N 1
ATOM 6171 C CA . GLN C 3 266 ? 16.624 -2.449 37.178 1.00 44.21 342 GLN P CA 1
ATOM 6172 C C . GLN C 3 266 ? 16.169 -3.440 38.229 1.00 44.35 342 GLN P C 1
ATOM 6173 O O . GLN C 3 266 ? 16.174 -3.145 39.427 1.00 44.22 342 GLN P O 1
ATOM 6179 N N . VAL C 3 267 ? 15.746 -4.606 37.761 1.00 44.71 343 VAL P N 1
ATOM 6180 C CA . VAL C 3 267 ? 15.333 -5.689 38.632 1.00 45.10 343 VAL P CA 1
ATOM 6181 C C . VAL C 3 267 ? 16.389 -6.792 38.553 1.00 45.60 343 VAL P C 1
ATOM 6182 O O . VAL C 3 267 ? 16.854 -7.148 37.464 1.00 45.57 343 VAL P O 1
ATOM 6186 N N . LEU C 3 268 ? 16.786 -7.307 39.712 1.00 46.17 344 LEU P N 1
ATOM 6187 C CA . LEU C 3 268 ? 17.761 -8.384 39.774 1.00 46.96 344 LEU P CA 1
ATOM 6188 C C . LEU C 3 268 ? 17.202 -9.537 40.608 1.00 47.49 344 LEU P C 1
ATOM 6189 O O . LEU C 3 268 ? 17.545 -9.684 41.785 1.00 47.77 344 LEU P O 1
ATOM 6194 N N . PRO C 3 269 ? 16.349 -10.379 39.992 1.00 47.88 345 PRO P N 1
ATOM 6195 C CA . PRO C 3 269 ? 15.571 -11.389 40.725 1.00 48.04 345 PRO P CA 1
ATOM 6196 C C . PRO C 3 269 ? 16.430 -12.528 41.285 1.00 48.17 345 PRO P C 1
ATOM 6197 O O . PRO C 3 269 ? 15.934 -13.371 42.033 1.00 48.25 345 PRO P O 1
ATOM 6201 N N . GLN C 3 270 ? 17.706 -12.539 40.919 1.00 48.32 346 GLN P N 1
ATOM 6202 C CA . GLN C 3 270 ? 18.671 -13.496 41.449 1.00 48.44 346 GLN P CA 1
ATOM 6203 C C . GLN C 3 270 ? 19.191 -13.099 42.837 1.00 48.24 346 GLN P C 1
ATOM 6204 O O . GLN C 3 270 ? 19.990 -13.817 43.431 1.00 48.56 346 GLN P O 1
ATOM 6210 N N . CYS C 3 271 ? 18.716 -11.972 43.358 1.00 47.98 347 CYS P N 1
ATOM 6211 C CA . CYS C 3 271 ? 19.177 -11.458 44.649 1.00 47.89 347 CYS P CA 1
ATOM 6212 C C . CYS C 3 271 ? 18.144 -11.565 45.751 1.00 47.29 347 CYS P C 1
ATOM 6213 O O . CYS C 3 271 ? 16.947 -11.658 45.484 1.00 47.46 347 CYS P O 1
ATOM 6216 N N . GLY C 3 272 ? 18.631 -11.560 46.990 1.00 46.76 348 GLY P N 1
ATOM 6217 C CA . GLY C 3 272 ? 17.791 -11.386 48.173 1.00 45.93 348 GLY P CA 1
ATOM 6218 C C . GLY C 3 272 ? 17.690 -9.897 48.431 1.00 45.42 348 GLY P C 1
ATOM 6219 O O . GLY C 3 272 ? 17.782 -9.100 47.493 1.00 45.69 348 GLY P O 1
ATOM 6220 N N . HIS C 3 273 ? 17.531 -9.514 49.695 1.00 44.73 349 HIS P N 1
ATOM 6221 C CA . HIS C 3 273 ? 17.369 -8.103 50.059 1.00 44.01 349 HIS P CA 1
ATOM 6222 C C . HIS C 3 273 ? 18.645 -7.262 49.927 1.00 43.64 349 HIS P C 1
ATOM 6223 O O . HIS C 3 273 ? 18.581 -6.103 49.529 1.00 43.88 349 HIS P O 1
ATOM 6230 N N . ALA C 3 274 ? 19.793 -7.832 50.267 1.00 43.21 350 ALA P N 1
ATOM 6231 C CA . ALA C 3 274 ? 21.059 -7.119 50.144 1.00 42.92 350 ALA P CA 1
ATOM 6232 C C . ALA C 3 274 ? 21.648 -7.314 48.744 1.00 42.80 350 ALA P C 1
ATOM 6233 O O . ALA C 3 274 ? 22.624 -8.051 48.570 1.00 42.68 350 ALA P O 1
ATOM 6235 N N . VAL C 3 275 ? 21.058 -6.633 47.759 1.00 42.60 351 VAL P N 1
ATOM 6236 C CA . VAL C 3 275 ? 21.323 -6.910 46.339 1.00 42.51 351 VAL P CA 1
ATOM 6237 C C . VAL C 3 275 ? 22.752 -6.553 45.927 1.00 42.66 351 VAL P C 1
ATOM 6238 O O . VAL C 3 275 ? 23.349 -7.221 45.086 1.00 42.61 351 VAL P O 1
ATOM 6242 N N . HIS C 3 276 ? 23.288 -5.511 46.556 1.00 42.81 352 HIS P N 1
ATOM 6243 C CA . HIS C 3 276 ? 24.668 -5.073 46.365 1.00 42.98 352 HIS P CA 1
ATOM 6244 C C . HIS C 3 276 ? 25.665 -6.066 46.959 1.00 43.28 352 HIS P C 1
ATOM 6245 O O . HIS C 3 276 ? 26.806 -6.151 46.503 1.00 43.49 352 HIS P O 1
ATOM 6252 N N . GLU C 3 277 ? 25.237 -6.802 47.981 1.00 43.54 353 GLU P N 1
ATOM 6253 C CA . GLU C 3 277 ? 26.059 -7.859 48.552 1.00 43.93 353 GLU P CA 1
ATOM 6254 C C . GLU C 3 277 ? 25.900 -9.155 47.772 1.00 44.18 353 GLU P C 1
ATOM 6255 O O . GLU C 3 277 ? 26.848 -9.924 47.656 1.00 44.32 353 GLU P O 1
ATOM 6261 N N . ASP C 3 278 ? 24.703 -9.395 47.240 1.00 44.54 354 ASP P N 1
ATOM 6262 C CA . ASP C 3 278 ? 24.406 -10.647 46.536 1.00 44.92 354 ASP P CA 1
ATOM 6263 C C . ASP C 3 278 ? 24.891 -10.658 45.091 1.00 45.07 354 ASP P C 1
ATOM 6264 O O . ASP C 3 278 ? 25.256 -11.708 44.567 1.00 45.03 354 ASP P O 1
ATOM 6269 N N . ALA C 3 279 ? 24.882 -9.494 44.449 1.00 45.22 355 ALA P N 1
ATOM 6270 C CA . ALA C 3 279 ? 25.304 -9.385 43.058 1.00 45.54 355 ALA P CA 1
ATOM 6271 C C . ALA C 3 279 ? 26.090 -8.099 42.843 1.00 45.93 355 ALA P C 1
ATOM 6272 O O . ALA C 3 279 ? 25.619 -7.193 42.147 1.00 45.80 355 ALA P O 1
ATOM 6274 N N . PRO C 3 280 ? 27.307 -8.023 43.420 1.00 46.26 356 PRO P N 1
ATOM 6275 C CA . PRO C 3 280 ? 28.091 -6.793 43.392 1.00 46.46 356 PRO P CA 1
ATOM 6276 C C . PRO C 3 280 ? 28.537 -6.499 41.970 1.00 46.76 356 PRO P C 1
ATOM 6277 O O . PRO C 3 280 ? 28.631 -5.337 41.570 1.00 46.81 356 PRO P O 1
ATOM 6281 N N . ASP C 3 281 ? 28.790 -7.573 41.227 1.00 47.08 357 ASP P N 1
ATOM 6282 C CA . ASP C 3 281 ? 29.136 -7.539 39.818 1.00 47.35 357 ASP P CA 1
ATOM 6283 C C . ASP C 3 281 ? 28.143 -6.693 39.023 1.00 47.07 357 ASP P C 1
ATOM 6284 O O . ASP C 3 281 ? 28.520 -5.712 38.385 1.00 47.02 357 ASP P O 1
ATOM 6289 N N . LYS C 3 282 ? 26.871 -7.066 39.096 1.00 47.03 358 LYS P N 1
ATOM 6290 C CA . LYS C 3 282 ? 25.820 -6.428 38.303 1.00 47.06 358 LYS P CA 1
ATOM 6291 C C . LYS C 3 282 ? 25.326 -5.081 38.831 1.00 46.57 358 LYS P C 1
ATOM 6292 O O . LYS C 3 282 ? 24.832 -4.261 38.057 1.00 46.66 358 LYS P O 1
ATOM 6298 N N . VAL C 3 283 ? 25.445 -4.856 40.135 1.00 45.96 359 VAL P N 1
ATOM 6299 C CA . VAL C 3 283 ? 25.136 -3.553 40.708 1.00 45.45 359 VAL P CA 1
ATOM 6300 C C . VAL C 3 283 ? 26.189 -2.541 40.238 1.00 45.29 359 VAL P C 1
ATOM 6301 O O . VAL C 3 283 ? 25.854 -1.408 39.880 1.00 45.26 359 VAL P O 1
ATOM 6305 N N . ALA C 3 284 ? 27.454 -2.962 40.220 1.00 44.91 360 ALA P N 1
ATOM 6306 C CA . ALA C 3 284 ? 28.536 -2.129 39.696 1.00 44.51 360 ALA P CA 1
ATOM 6307 C C . ALA C 3 284 ? 28.267 -1.779 38.240 1.00 44.43 360 ALA P C 1
ATOM 6308 O O . ALA C 3 284 ? 28.373 -0.618 37.846 1.00 44.40 360 ALA P O 1
ATOM 6310 N N . GLU C 3 285 ? 27.900 -2.796 37.460 1.00 44.32 361 GLU P N 1
ATOM 6311 C CA . GLU C 3 285 ? 27.589 -2.657 36.037 1.00 44.08 361 GLU P CA 1
ATOM 6312 C C . GLU C 3 285 ? 26.460 -1.647 35.760 1.00 43.61 361 GLU P C 1
ATOM 6313 O O . GLU C 3 285 ? 26.539 -0.864 34.804 1.00 43.62 361 GLU P O 1
ATOM 6319 N N . ALA C 3 286 ? 25.419 -1.671 36.597 1.00 42.94 362 ALA P N 1
ATOM 6320 C CA . ALA C 3 286 ? 24.247 -0.809 36.420 1.00 42.15 362 ALA P CA 1
ATOM 6321 C C . ALA C 3 286 ? 24.586 0.645 36.711 1.00 41.71 362 ALA P C 1
ATOM 6322 O O . ALA C 3 286 ? 24.215 1.541 35.939 1.00 41.70 362 ALA P O 1
ATOM 6324 N N . VAL C 3 287 ? 25.292 0.857 37.825 1.00 40.93 363 VAL P N 1
ATOM 6325 C CA . VAL C 3 287 ? 25.735 2.182 38.250 1.00 40.13 363 VAL P CA 1
ATOM 6326 C C . VAL C 3 287 ? 26.793 2.706 37.282 1.00 39.72 363 VAL P C 1
ATOM 6327 O O . VAL C 3 287 ? 26.853 3.903 37.017 1.00 39.54 363 VAL P O 1
ATOM 6331 N N . ALA C 3 288 ? 27.615 1.802 36.754 1.00 39.40 364 ALA P N 1
ATOM 6332 C CA . ALA C 3 288 ? 28.644 2.165 35.774 1.00 39.15 364 ALA P CA 1
ATOM 6333 C C . ALA C 3 288 ? 28.006 2.695 34.499 1.00 38.78 364 ALA P C 1
ATOM 6334 O O . ALA C 3 288 ? 28.325 3.795 34.051 1.00 38.92 364 ALA P O 1
ATOM 6336 N N . THR C 3 289 ? 27.092 1.914 33.933 1.00 38.31 365 THR P N 1
ATOM 6337 C CA . THR C 3 289 ? 26.336 2.335 32.760 1.00 37.83 365 THR P CA 1
ATOM 6338 C C . THR C 3 289 ? 25.646 3.673 33.030 1.00 37.47 365 THR P C 1
ATOM 6339 O O . THR C 3 289 ? 25.784 4.609 32.254 1.00 37.81 365 THR P O 1
ATOM 6343 N N . PHE C 3 290 ? 24.936 3.760 34.145 1.00 36.94 366 PHE P N 1
ATOM 6344 C CA . PHE C 3 290 ? 24.282 4.995 34.560 1.00 36.61 366 PHE P CA 1
ATOM 6345 C C . PHE C 3 290 ? 25.255 6.177 34.480 1.00 36.71 366 PHE P C 1
ATOM 6346 O O . PHE C 3 290 ? 24.954 7.194 33.851 1.00 36.83 366 PHE P O 1
ATOM 6354 N N . LEU C 3 291 ? 26.420 6.029 35.105 1.00 36.58 367 LEU P N 1
ATOM 6355 C CA . LEU C 3 291 ? 27.410 7.099 35.150 1.00 36.67 367 LEU P CA 1
ATOM 6356 C C . LEU C 3 291 ? 27.928 7.497 33.762 1.00 36.95 367 LEU P C 1
ATOM 6357 O O . LEU C 3 291 ? 27.985 8.690 33.445 1.00 36.96 367 LEU P O 1
ATOM 6362 N N . ILE C 3 292 ? 28.294 6.510 32.940 1.00 37.09 368 ILE P N 1
ATOM 6363 C CA . ILE C 3 292 ? 28.843 6.792 31.606 1.00 37.32 368 ILE P CA 1
ATOM 6364 C C . ILE C 3 292 ? 27.793 7.472 30.720 1.00 37.71 368 ILE P C 1
ATOM 6365 O O . ILE C 3 292 ? 28.098 8.412 29.984 1.00 37.63 368 ILE P O 1
ATOM 6370 N N . ARG C 3 293 ? 26.556 7.000 30.833 1.00 38.21 369 ARG P N 1
ATOM 6371 C CA . ARG C 3 293 ? 25.440 7.471 30.026 1.00 38.77 369 ARG P CA 1
ATOM 6372 C C . ARG C 3 293 ? 25.081 8.940 30.307 1.00 39.23 369 ARG P C 1
ATOM 6373 O O . ARG C 3 293 ? 24.772 9.694 29.384 1.00 39.37 369 ARG P O 1
ATOM 6381 N N . HIS C 3 294 ? 25.135 9.343 31.574 1.00 39.78 370 HIS P N 1
ATOM 6382 C CA . HIS C 3 294 ? 24.939 10.744 31.952 1.00 40.24 370 HIS P CA 1
ATOM 6383 C C . HIS C 3 294 ? 26.251 11.527 31.926 1.00 40.73 370 HIS P C 1
ATOM 6384 O O . HIS C 3 294 ? 26.285 12.724 32.239 1.00 40.87 370 HIS P O 1
ATOM 6391 N N . ARG C 3 295 ? 27.329 10.840 31.555 1.00 41.32 371 ARG P N 1
ATOM 6392 C CA . ARG C 3 295 ? 28.662 11.443 31.435 1.00 41.83 371 ARG P CA 1
ATOM 6393 C C . ARG C 3 295 ? 29.130 12.054 32.758 1.00 41.90 371 ARG P C 1
ATOM 6394 O O . ARG C 3 295 ? 29.774 13.101 32.774 1.00 41.98 371 ARG P O 1
ATOM 6402 N N . PHE C 3 296 ? 28.783 11.382 33.857 1.00 42.00 372 PHE P N 1
ATOM 6403 C CA . PHE C 3 296 ? 29.242 11.747 35.189 1.00 42.11 372 PHE P CA 1
ATOM 6404 C C . PHE C 3 296 ? 30.613 11.142 35.464 1.00 42.41 372 PHE P C 1
ATOM 6405 O O . PHE C 3 296 ? 31.354 11.633 36.313 1.00 42.57 372 PHE P O 1
ATOM 6413 N N . ALA C 3 297 ? 30.939 10.064 34.760 1.00 42.69 373 ALA P N 1
ATOM 6414 C CA . ALA C 3 297 ? 32.229 9.404 34.925 1.00 43.03 373 ALA P CA 1
ATOM 6415 C C . ALA C 3 297 ? 32.794 8.944 33.584 1.00 43.35 373 ALA P C 1
ATOM 6416 O O . ALA C 3 297 ? 32.149 9.086 32.549 1.00 43.41 373 ALA P O 1
ATOM 6418 N N . GLU C 3 298 ? 34.008 8.404 33.621 1.00 43.85 374 GLU P N 1
ATOM 6419 C CA . GLU C 3 298 ? 34.682 7.874 32.444 1.00 44.28 374 GLU P CA 1
ATOM 6420 C C . GLU C 3 298 ? 34.946 6.383 32.656 1.00 44.43 374 GLU P C 1
ATOM 6421 O O . GLU C 3 298 ? 35.264 5.966 33.773 1.00 44.43 374 GLU P O 1
ATOM 6427 N N . PRO C 3 299 ? 34.802 5.571 31.593 1.00 44.63 375 PRO P N 1
ATOM 6428 C CA . PRO C 3 299 ? 35.146 4.145 31.675 1.00 44.88 375 PRO P CA 1
ATOM 6429 C C . PRO C 3 299 ? 36.662 3.916 31.706 1.00 45.08 375 PRO P C 1
ATOM 6430 O O . PRO C 3 299 ? 37.422 4.816 31.343 1.00 45.22 375 PRO P O 1
ATOM 6434 N N . ILE C 3 300 ? 37.091 2.728 32.132 1.00 45.18 376 ILE P N 1
ATOM 6435 C CA . ILE C 3 300 ? 38.515 2.369 32.144 1.00 45.32 376 ILE P CA 1
ATOM 6436 C C . ILE C 3 300 ? 39.065 2.207 30.718 1.00 45.44 376 ILE P C 1
ATOM 6437 O O . ILE C 3 300 ? 40.121 2.740 30.372 1.00 45.46 376 ILE P O 1
#

B-factor: mean 44.74, std 4.36, range [14.73, 75.73]

Foldseek 3Di:
DVPCLVVLLCQCPDPDPVSNLVSLVVVLVVCVVDNDCCCVPVNVVSLLVLCVPPPVSSVLSSLVCVLSVCLSNDDVCCLPPPLCSLLVQCVDPDVVSVLSSLLSVLSVCVRHHLVSCLPRPLVSLLVQCPPPDVSSVLSSLSNLLSSLVRNAAPSSLPRPVVSLLVQCPPPDVVSNLSSLVSCLRNVVRYDPVCCPPPNLVSLVVQLVDPDPRSNVSSVVSCVSNVND/DLVVLVVQLVQLLVLHFDAPVVLLVLLVLLLVLLQPAFLAGEAEDQEKEAAAAAQPSQLVVVVCVFQHDPQVHAYEYAENQHFAQDRSRSSVSNVSSSCSSPVNRYAYAYAPCLFPVRCVPGHVQVNCCVVHVDRVSVVSSSQSSLSHRAWYAYPLAEIEGAADDAPQDQEPVSSRPDRSNDGQDQDDDSFQRRHEHEDDDADWADDPVNGHIHHYLVSLVSSCVVSVYQEYEYENDQDQAQKDADSPRNYMYGYAHACPPVHNRGWHWMWGQHNPGDTDIDIHHGDPPDPDDD/DALAFDELVVQFVDKAQFWFADDPGIKTKMKTKHADDFEEEEEAEAPLWALLLLRVLRNQQVQWFRYMYTRIGFALFFPIGDPDRLDDALQVRLVVSLRSQCRVPVPDRGAYEYAAAHLRLLSSLVNLLVPSRVRYFEYEYEAAAQVVLVVCLVVVLVVLVVDDFFDQDLSRQLVCCCVVQVFVASNSSSRTSPRQWDCDPTIGGSDSRNSCSVNSCSRRPCSLVSQLPRQHAYEYEHLDPVNDDDRVVVCVVVPSYYYDHNVQGDRSRCRHCSNVVSVVVSCVCVVVVSTGTD

Solvent-accessible surface area: 32647 Å² total; per-residue (Å²): 141,119,156,55,27,68,70,4,50,97,41,3,172,40,148,90,45,116,83,50,30,95,6,1,150,109,2,46,101,38,4,145,70,140,18,141,151,95,3,63,137,38,6,10,58,23,0,56,126,10,6,139,18,90,78,26,66,0,24,45,4,0,1,92,15,0,8,92,0,0,28,79,42,24,55,140,111,0,69,92,111,0,19,67,30,1,27,61,10,2,63,21,123,14,28,11,0,8,83,15,1,6,41,4,0,54,90,0,5,101,106,37,22,95,122,23,0,77,70,22,0,3,68,89,1,50,72,18,12,62,32,104,32,4,11,33,17,4,2,0,0,38,0,0,28,24,0,0,78,35,4,33,93,101,26,0,34,133,54,1,4,72,13,0,32,147,6,5,60,12,120,16,10,2,0,36,0,6,0,0,70,0,0,45,99,0,0,102,45,11,54,103,78,7,16,90,81,73,0,50,58,41,0,81,126,3,22,147,23,179,8,89,4,0,78,48,14,0,97,49,0,13,93,83,21,107,25,103,120,46,139,95,8,51,82,6,24,110,39,0,74,97,32,114,60,1,55,49,81,52,0,92,45,0,3,96,75,1,60,118,6,0,84,174,20,34,9,2,31,124,18,178,25,6,5,2,0,0,0,1,3,5,4,11,4,81,13,1,25,6,0,21,92,1,0,0,125,21,9,18,2,11,1,0,0,0,0,2,2,2,4,16,16,118,84,0,0,7,0,1,0,3,1,5,0,8,3,12,26,16,89,93,14,2,11,3,0,0,0,7,7,0,3,45,81,13,1,87,42,23,9,0,70,86,0,0,77,152,45,35,65,54,21,63,0,23,72,40,0,0,48,1,2,16,57,3,0,0,0,0,19,0,67,43,72,9,0,0,0,0,0,0,4,3,62,60,9,93,50,17,91,74,0,109,88,44,93,16,86,72,54,11,42,123,139,28,40,8,1,2,2,0,36,0,6,19,19,139,134,55,21,101,11,96,0,43,24,17,16,10,79,9,0,0,65,69,26,0,77,94,12,5,161,75,27,53,14,84,10,0,0,0,0,4,32,2,22,84,102,0,59,63,54,34,16,109,132,26,0,0,4,0,0,1,0,0,37,0,12,115,66,10,57,2,55,0,0,0,0,14,2,18,41,95,29,137,114,42,37,13,76,6,54,56,25,135,157,38,91,38,10,0,270,79,65,39,47,44,83,73,73,125,41,7,121,44,68,69,52,6,116,12,152,87,176,114,29,104,6,27,0,35,0,10,58,7,26,93,110,32,6,3,0,3,0,0,0,0,2,7,13,1,0,9,3,0,0,15,0,0,43,18,0,50,80,81,0,77,2,66,1,7,0,0,2,0,11,19,1,10,52,12,121,17,140,67,73,108,39,5,18,1,115,34,0,3,111,11,0,9,40,1,6,121,53,42,49,30,148,137,40,12,64,1,0,0,0,0,1,0,0,0,0,0,0,0,0,36,0,7,50,76,111,53,3,92,27,27,40,0,0,0,1,0,0,0,0,30,24,27,0,44,132,1,35,117,40,0,36,98,74,11,186,60,37,50,172,71,12,187,34,28,62,51,0,0,42,45,0,46,155,60,37,40,0,124,31,51,86,0,0,45,0,0,0,41,4,3,2,91,95,100,183,73,46,48,26,50,20,111,1,35,138,4,75,144,41,1,61,39,0,0,149,31,0,0,85,48,0,34,70,5,134,40,39,13,0,0,0,0,10,13,23,74,4,5,16,106,54,0,1,25,1,16,8,42,8,98,1,20,17,54,9,18,74,94,6,2,16,5,0,2,0,22,10,11,86,104,0,0,79,14,0,6,73,2,0,70,65,20,201,45,8,112,72,145

Secondary structure (DSSP, 8-state):
--SHHHHHHHHHT-SSHHHHHHHHTTHHHHHHHH-SSHIIIIIHHHHHHHTT-SSHHHHHHHHTTHHHHHHHH-GGGTTTTHHHHHHHHTT-SSHHHHHHHHHHHHHHHHHH-HHHIIIIIHHHHHHGGG-SSHHHHHHHHHHHHHHHHHHHHHHHHHHTHHHHHHGGG-SSHHHHHHHHHHHHHHGGGS-HHHIIIIIHHHHHHHHT-SSHHHHHHHHHHHHHTT--/-HHHHHHHHHHHTTT-PPPHHHHHHHHHHHHHHHHTS-SEEEE-SSEEEE-B-TT-HHHHHHHHHHH--TTTS-EEE-S----SSSSHHHHHHHHHHHHHH-TTTEEE---TTSSHHHHHHHSHHHHHHHHHSSSHHHHHHHHHHTTS-SEEEETTTEEEESS---TT-SSHHHHHHS--SSSPPSSSHHHHHHH-EE-SSSSEEE-TTSSSEEE-HHHHHHHHHHTT-SEEEE--S--TTSEEEEGGGTEEEEB--TTGGGTS---EEEEEE-TT--EEEEEEPPP-------/-------GGGT-SEEE--EEE-SS-EEE--EEEE-SSS-EEEEE--TT--GGGGHHHHHHHHTTEE-EEEEE--TTSTT-B-S--S---HHHHHHHHHHHHHHHTSSS---EEEEEEHHHHHHHHHHHHTT--TTEEEEEEES--HHHHHHHHHHHHHHHTTS-SEES-HHHHHHHHHHHTS-S-HHHHHHHGGGTEEE---EEESS-GGGGGGGHHHHHTTHHHHHHH--S-EEEEES-GGG--HHHHHHHHTT-SEEEE-TT--S-HHHH-HHHHHHHHHHHHHHTTSSEE-

InterPro domains:
  IPR000357 HEAT repeat [PF02985] (522-550)
  IPR011989 Armadillo-like helical [G3DSA:1.25.10.10] (2-589)
  IPR016024 Armadillo-type fold [SSF48371] (5-586)
  IPR021133 HEAT, type 2 [PS50077] (12-50)
  IPR021133 HEAT, type 2 [PS50077] (89-127)
  IPR021133 HEAT, type 2 [PS50077] (166-204)
  IPR021133 HEAT, type 2 [PS50077] (205-243)
  IPR021133 HEAT, type 2 [PS50077] (244-282)
  IPR021133 HEAT, type 2 [PS50077] (283-320)
  IPR021133 HEAT, type 2 [PS50077] (326-364)
  IPR021133 HEAT, type 2 [PS50077] (365-403)
  IPR021133 HEAT, type 2 [PS50077] (404-442)
  IPR021133 HEAT, type 2 [PS50077] (521-559)
  IPR021133 HEAT, type 2 [PS50077] (560-589)
  IPR051023 Protein Phosphatase 2A Regulatory Subunit A [PTHR10648] (4-584)
  IPR054573 Phosphatase PP2A regulatory subunit A/Splicing factor 3B subunit 1-like, HEAT repeat [PF22646] (276-357)
  IPR055231 PIK3R4-like, middle domain [PF22956] (153-271)

Radius of gyration: 32.72 Å; Cα contacts (8 Å, |Δi|>4): 1689; chains: 3; bounding box: 93×52×85 Å